Protein 2DVL (pdb70)

Radius of gyration: 29.55 Å; Cα contacts (8 Å, |Δi|>4): 1591; chains: 2; bounding box: 58×106×49 Å

Organism: Thermus thermophilus (strain ATCC 27634 / DSM 579 / HB8) (NCBI:txid300852)

Foldseek 3Di:
DDPVLVVLLVVLLCLLVVPLQVCQLVCFVVLAAPPVSLVVCLQSLLLQCCDDVVLQHPPHFLLSNLLSLLSNLLRHVLVSVQSLFQNFLVLLQCRVFNDPVSSNVPVNCSSSSVFGEKEFQAAPVDDLNSQPDAWAWEDDVQWIWIFGKTFFIWCPPNGQWYFHFHAYPLATFTFIDGPPFPQWDWDFFDDALASSNGGTTMIGHGRTTGGPNGTTHDHRCHVVSRVVSLLVSLLSLLSSLLSLLVSLLVLLVVQLVPDDDPHGRNCVPVVSVVLSVVLVVLSVVLSVLSVVLSVCVSVVHDSLLSSLVSLLSSLVSQLSSLVVSLVSNPPCSCPSVSPSVNSNSSSNCSCPPSAHSVRSVVSNVVVVVD/DDPVLVVLLVVLLCLLVPPQQVCQLVCWVVLAAPPVSLVSCLQVLLLQCCDDVVLQHPPDFLLSNLLSLLSNLLRHVLSSVQSLFLNFLQLQLCVPFNDPVCSNPPNNCSSSSVFREKEFQAAPVDDLPSQDDAWAWEDDVFATWTFGKTWFIWCVVNTQWYFHWHAYPLAIFTFIDGPPFPQWDWDAFDDALASSNGTITMTGGDRTGGGNNRTTHDHRCHVVSVVVRLLVSLLSLLSSLLSLLVSLLVLLVVQQQPDDDPHGRNCPPVVSVVLSVVLVVLSVVLSVLSSVLSVCVSVVHDRLQSSLVSLLSSLVSQLSRLVVSLVSNPPCSCPSVSPSVNSNSVSNCSCPPSAHSVRSVVSNVVVVVD

InterPro domains:
  IPR006089 Acyl-CoA dehydrogenase, conserved site [PS00072] (122-134)
  IPR006089 Acyl-CoA dehydrogenase, conserved site [PS00073] (329-348)
  IPR006091 Acyl-CoA dehydrogenase/oxidase, middle domain [PF02770] (120-210)
  IPR009075 Acyl-CoA dehydrogenase/oxidase, C-terminal [PF00441] (222-370)
  IPR009100 Acyl-CoA dehydrogenase/oxidase, N-terminal and middle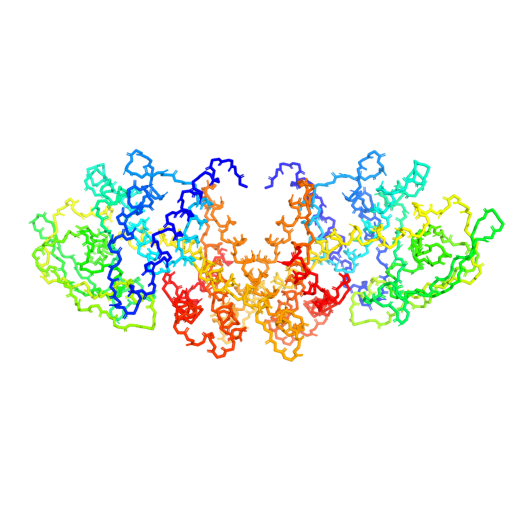 domain superfamily [SSF56645] (2-235)
  IPR013786 Acyl-CoA dehydrogenase/oxidase, N-terminal [PF02771] (4-116)
  IPR036250 Acyl-CoA dehydrogenase-like, C-terminal [SSF47203] (220-371)
  IPR037069 Acyl-CoA dehydrogenase/oxidase, N-terminal domain superfamily [G3DSA:1.10.540.10] (1-117)
  IPR046373 Acyl-CoA oxidase/dehydrogenase, middle domain superfamily [G3DSA:2.40.110.10] (119-226)

Structure (mmCIF, N/CA/C/O backbone):
data_2DVL
#
_entry.id   2DVL
#
_cell.length_a   116.479
_cell.length_b   116.479
_cell.length_c   149.394
_cell.angle_alpha   90.00
_cell.angle_beta   90.00
_cell.angle_gamma   90.00
#
_symmetry.space_group_name_H-M   'P 41 21 2'
#
loop_
_entity.id
_entity.type
_entity.pdbx_description
1 polymer 'Acyl-CoA dehydrogenase'
2 non-polymer 'FLAVIN-ADENINE DINUCLEOTIDE'
3 water water
#
loop_
_atom_site.group_PDB
_atom_site.id
_atom_site.type_symbol
_atom_site.label_atom_id
_atom_site.label_alt_id
_atom_site.label_comp_id
_atom_site.label_asym_id
_atom_site.label_entity_id
_atom_site.label_seq_id
_atom_site.pdbx_PDB_ins_code
_atom_site.Cartn_x
_atom_site.Cartn_y
_atom_site.Cartn_z
_atom_site.occupancy
_atom_site.B_iso_or_equiv
_atom_site.auth_seq_id
_atom_site.auth_comp_id
_atom_site.auth_asym_id
_atom_site.auth_atom_id
_atom_site.pdbx_PDB_model_num
ATOM 1 N N . LEU A 1 3 ? -23.337 -25.485 -33.085 1.00 56.41 3 LEU A N 1
ATOM 2 C CA . LEU A 1 3 ? -22.993 -24.084 -33.472 1.00 56.96 3 LEU A CA 1
ATOM 3 C C . LEU A 1 3 ? -22.716 -23.955 -34.968 1.00 58.04 3 LEU A C 1
ATOM 4 O O . LEU A 1 3 ? -22.060 -24.812 -35.565 1.00 58.14 3 LEU A O 1
ATOM 9 N N . THR A 1 4 ? -23.215 -22.879 -35.571 1.00 58.58 4 THR A N 1
ATOM 10 C CA . THR A 1 4 ? -23.003 -22.642 -36.996 1.00 59.19 4 THR A CA 1
ATOM 11 C C . THR A 1 4 ? -21.590 -22.097 -37.209 1.00 60.37 4 THR A C 1
ATOM 12 O O . THR A 1 4 ? -20.923 -21.690 -36.256 1.00 60.48 4 THR A O 1
ATOM 16 N N . GLN A 1 5 ? -21.137 -22.087 -38.457 1.00 60.90 5 GLN A N 1
ATOM 17 C CA . GLN A 1 5 ? -19.799 -21.606 -38.772 1.00 62.02 5 GLN A CA 1
ATOM 18 C C . GLN A 1 5 ? -19.560 -20.176 -38.276 1.00 61.27 5 GLN A C 1
ATOM 19 O O . GLN A 1 5 ? -18.508 -19.879 -37.706 1.00 60.49 5 GLN A O 1
ATOM 25 N N . GLU A 1 6 ? -20.536 -19.295 -38.487 1.00 59.74 6 GLU A N 1
ATOM 26 C CA . GLU A 1 6 ? -20.402 -17.903 -38.068 1.00 59.19 6 GLU A CA 1
ATOM 27 C C . GLU A 1 6 ? -20.297 -17.778 -36.551 1.00 57.53 6 GLU A C 1
ATOM 28 O O . GLU A 1 6 ? -19.488 -17.005 -36.039 1.00 57.68 6 GLU A O 1
ATOM 34 N N . GLN A 1 7 ? -21.118 -18.537 -35.833 1.00 56.15 7 GLN A N 1
ATOM 35 C CA . GLN A 1 7 ? -21.106 -18.503 -34.375 1.00 53.99 7 GLN A CA 1
ATOM 36 C C . GLN A 1 7 ? -19.762 -18.947 -33.812 1.00 53.42 7 GLN A C 1
ATOM 37 O O . GLN A 1 7 ? -19.255 -18.332 -32.880 1.00 54.78 7 GLN A O 1
ATOM 43 N N . ARG A 1 8 ? -19.174 -19.998 -34.381 1.00 53.00 8 ARG A N 1
ATOM 44 C CA . ARG A 1 8 ? -17.872 -20.482 -33.914 1.00 52.38 8 ARG A CA 1
ATOM 45 C C . ARG A 1 8 ? -16.782 -19.438 -34.123 1.00 50.12 8 ARG A C 1
ATOM 46 O O . ARG A 1 8 ? -15.859 -19.326 -33.321 1.00 49.36 8 ARG A O 1
ATOM 54 N N . LEU A 1 9 ? -16.886 -18.689 -35.216 1.00 48.05 9 LEU A N 1
ATOM 55 C CA . LEU A 1 9 ? -15.915 -17.649 -35.523 1.00 46.56 9 LEU A CA 1
ATOM 56 C C . LEU A 1 9 ? -15.932 -16.569 -34.447 1.00 44.61 9 LEU A C 1
ATOM 57 O O . LEU A 1 9 ? -14.885 -16.153 -33.954 1.00 43.72 9 LEU A O 1
ATOM 62 N N . VAL A 1 10 ? -17.125 -16.105 -34.094 1.00 42.08 10 VAL A N 1
ATOM 63 C CA . VAL A 1 10 ? -17.251 -15.084 -33.064 1.00 41.93 10 VAL A CA 1
ATOM 64 C C . VAL A 1 10 ? -16.711 -15.624 -31.739 1.00 41.87 10 VAL A C 1
ATOM 65 O O . VAL A 1 10 ? -15.886 -14.985 -31.095 1.00 42.37 10 VAL A O 1
ATOM 69 N N . LEU A 1 11 ? -17.165 -16.809 -31.346 1.00 40.93 11 LEU A N 1
ATOM 70 C CA . LEU A 1 11 ? -16.719 -17.415 -30.098 1.00 41.78 11 LEU A CA 1
ATOM 71 C C . LEU A 1 11 ? -15.220 -17.716 -30.087 1.00 42.86 11 LEU A C 1
ATOM 72 O O . LEU A 1 11 ? -14.563 -17.568 -29.053 1.00 44.12 11 LEU A O 1
ATOM 77 N N . ASP A 1 12 ? -14.675 -18.133 -31.226 1.00 42.24 12 ASP A N 1
ATOM 78 C CA . ASP A 1 12 ? -13.247 -18.407 -31.302 1.00 41.59 12 ASP A CA 1
ATOM 79 C C . ASP A 1 12 ? -12.519 -17.115 -30.948 1.00 39.74 12 ASP A C 1
ATOM 80 O O . ASP A 1 12 ? -11.495 -17.125 -30.261 1.00 38.76 12 ASP A O 1
ATOM 85 N N . ALA A 1 13 ? -13.068 -15.998 -31.412 1.00 38.02 13 ALA A N 1
ATOM 86 C CA . ALA A 1 13 ? -12.480 -14.694 -31.139 1.00 38.30 13 ALA A CA 1
ATOM 87 C C . ALA A 1 13 ? -12.631 -14.337 -29.654 1.00 38.50 13 ALA A C 1
ATOM 88 O O . ALA A 1 13 ? -11.748 -13.704 -29.068 1.00 39.70 13 ALA A O 1
ATOM 90 N N . VAL A 1 14 ? -13.739 -14.740 -29.042 1.00 37.11 14 VAL A N 1
ATOM 91 C CA . VAL A 1 14 ? -13.936 -14.443 -27.630 1.00 38.52 14 VAL A CA 1
ATOM 92 C C . VAL A 1 14 ? -12.924 -15.213 -26.785 1.00 37.82 14 VAL A C 1
ATOM 93 O O . VAL A 1 14 ? -12.326 -14.645 -25.871 1.00 36.69 14 VAL A O 1
ATOM 97 N N . ARG A 1 15 ? -12.719 -16.492 -27.101 1.00 38.83 15 ARG A N 1
ATOM 98 C CA . ARG A 1 15 ? -11.764 -17.316 -26.357 1.00 40.28 15 ARG A CA 1
ATOM 99 C C . ARG A 1 15 ? -10.371 -16.729 -26.376 1.00 39.99 15 ARG A C 1
ATOM 100 O O . ARG A 1 15 ? -9.703 -16.671 -25.342 1.00 39.99 15 ARG A O 1
ATOM 108 N N . ARG A 1 16 ? -9.929 -16.309 -27.559 1.00 40.16 16 ARG A N 1
ATOM 109 C CA . ARG A 1 16 ? -8.592 -15.745 -27.712 1.00 39.08 16 ARG A CA 1
ATOM 110 C C . ARG A 1 16 ? -8.336 -14.592 -26.756 1.00 37.33 16 ARG A C 1
ATOM 111 O O . ARG A 1 16 ? -7.398 -14.637 -25.964 1.00 36.02 16 ARG A O 1
ATOM 119 N N . VAL A 1 17 ? -9.177 -13.565 -26.828 1.00 34.81 17 VAL A N 1
ATOM 120 C CA . VAL A 1 17 ? -9.017 -12.404 -25.973 1.00 33.34 17 VAL A CA 1
ATOM 121 C C . VAL A 1 17 ? -9.184 -12.777 -24.488 1.00 33.83 17 VAL A C 1
ATOM 122 O O . VAL A 1 17 ? -8.436 -12.304 -23.632 1.00 32.72 17 VAL A O 1
ATOM 126 N N . ALA A 1 18 ? -10.147 -13.632 -24.176 1.00 33.44 18 ALA A N 1
ATOM 127 C CA . ALA A 1 18 ? -10.335 -14.039 -22.784 1.00 36.01 18 ALA A CA 1
ATOM 128 C C . ALA A 1 18 ? -9.107 -14.821 -22.281 1.00 36.87 18 ALA A C 1
ATOM 129 O O . ALA A 1 18 ? -8.635 -14.621 -21.154 1.00 36.32 18 ALA A O 1
ATOM 131 N N . ARG A 1 19 ? -8.581 -15.697 -23.130 1.00 37.92 19 ARG A N 1
ATOM 132 C CA . ARG A 1 19 ? -7.432 -16.513 -22.764 1.00 39.58 19 ARG A CA 1
ATOM 133 C C . ARG A 1 19 ? -6.068 -15.826 -22.863 1.00 39.00 19 ARG A C 1
ATOM 134 O O . ARG A 1 19 ? -5.145 -16.184 -22.135 1.00 40.58 19 ARG A O 1
ATOM 142 N N . GLU A 1 20 ? -5.935 -14.836 -23.739 1.00 39.10 20 GLU A N 1
ATOM 143 C CA . GLU A 1 20 ? -4.649 -14.163 -23.923 1.00 38.81 20 GLU A CA 1
ATOM 144 C C . GLU A 1 20 ? -4.532 -12.806 -23.254 1.00 37.32 20 GLU A C 1
ATOM 145 O O . GLU A 1 20 ? -3.427 -12.298 -23.065 1.00 37.74 20 GLU A O 1
ATOM 151 N N . VAL A 1 21 ? -5.671 -12.217 -22.909 1.00 35.66 21 VAL A N 1
ATOM 152 C CA . VAL A 1 21 ? -5.689 -10.906 -22.266 1.00 32.87 21 VAL A CA 1
ATOM 153 C C . VAL A 1 21 ? -6.329 -10.952 -20.883 1.00 34.53 21 VAL A C 1
ATOM 154 O O . VAL A 1 21 ? -5.690 -10.606 -19.885 1.00 34.98 21 VAL A O 1
ATOM 158 N N . LEU A 1 22 ? -7.587 -11.383 -20.822 1.00 33.82 22 LEU A N 1
ATOM 159 C CA . LEU A 1 22 ? -8.293 -11.443 -19.552 1.00 33.59 22 LEU A CA 1
ATOM 160 C C . LEU A 1 22 ? -7.665 -12.371 -18.522 1.00 34.79 22 LEU A C 1
ATOM 161 O O . LEU A 1 22 ? -7.310 -11.931 -17.426 1.00 34.04 22 LEU A O 1
ATOM 166 N N . TYR A 1 23 ? -7.510 -13.645 -18.866 1.00 34.56 23 TYR A N 1
ATOM 167 C CA . TYR A 1 23 ? -6.940 -14.601 -17.918 1.00 36.29 23 TYR A CA 1
ATOM 168 C C . TYR A 1 23 ? -5.593 -14.173 -17.324 1.00 36.29 23 TYR A C 1
ATOM 169 O O . TYR A 1 23 ? -5.414 -14.169 -16.108 1.00 36.48 23 TYR A O 1
ATOM 178 N N . PRO A 1 24 ? -4.626 -13.813 -18.179 1.00 36.99 24 PRO A N 1
ATOM 179 C CA . PRO A 1 24 ? -3.300 -13.396 -17.712 1.00 36.33 24 PRO A CA 1
ATOM 180 C C . PRO A 1 24 ? -3.289 -12.213 -16.746 1.00 35.44 24 PRO A C 1
ATOM 181 O O . PRO A 1 24 ? -2.530 -12.203 -15.772 1.00 33.33 24 PRO A O 1
ATOM 185 N N . LEU A 1 25 ? -4.129 -11.221 -17.017 1.00 33.53 25 LEU A N 1
ATOM 186 C CA . LEU A 1 25 ? -4.167 -10.028 -16.184 1.00 33.99 25 LEU A CA 1
ATOM 187 C C . LEU A 1 25 ? -5.096 -10.095 -14.974 1.00 35.30 25 LEU A C 1
ATOM 188 O O . LEU A 1 25 ? -4.909 -9.354 -14.009 1.00 37.03 25 LEU A O 1
ATOM 193 N N . ALA A 1 26 ? -6.084 -10.981 -15.008 1.00 33.91 26 ALA A N 1
ATOM 194 C CA . ALA A 1 26 ? -7.044 -11.053 -13.913 1.00 33.52 26 ALA A CA 1
ATOM 195 C C . ALA A 1 26 ? -6.460 -11.029 -12.504 1.00 33.48 26 ALA A C 1
ATOM 196 O O . ALA A 1 26 ? -6.893 -10.245 -11.664 1.00 34.23 26 ALA A O 1
ATOM 198 N N . PRO A 1 27 ? -5.453 -11.865 -12.228 1.00 35.18 27 PRO A N 1
ATOM 199 C CA . PRO A 1 27 ? -4.878 -11.877 -10.876 1.00 35.10 27 PRO A CA 1
ATOM 200 C C . PRO A 1 27 ? -4.372 -10.551 -10.312 1.00 36.01 27 PRO A C 1
ATOM 201 O O . PRO A 1 27 ? -4.727 -10.191 -9.186 1.00 36.72 27 PRO A O 1
ATOM 205 N N . GLU A 1 28 ? -3.563 -9.813 -11.070 1.00 35.35 28 GLU A N 1
ATOM 206 C CA . GLU A 1 28 ? -3.043 -8.562 -10.536 1.00 37.10 28 GLU A CA 1
ATOM 207 C C . GLU A 1 28 ? -4.100 -7.472 -10.450 1.00 36.43 28 GLU A C 1
ATOM 208 O O . GLU A 1 28 ? -4.054 -6.629 -9.548 1.00 36.45 28 GLU A O 1
ATOM 214 N N . TYR A 1 29 ? -5.066 -7.487 -11.362 1.00 33.91 29 TYR A N 1
ATOM 215 C CA . TYR A 1 29 ? -6.115 -6.477 -11.312 1.00 33.97 29 TYR A CA 1
ATOM 216 C C . TYR A 1 29 ? -7.069 -6.746 -10.154 1.00 33.78 29 TYR A C 1
ATOM 217 O O . TYR A 1 29 ? -7.650 -5.820 -9.601 1.00 35.52 29 TYR A O 1
ATOM 226 N N . ASP A 1 30 ? -7.217 -8.011 -9.778 1.00 32.97 30 ASP A N 1
ATOM 227 C CA . ASP A 1 30 ? -8.083 -8.364 -8.657 1.00 34.14 30 ASP A CA 1
ATOM 228 C C . ASP A 1 30 ? -7.404 -7.954 -7.352 1.00 34.97 30 ASP A C 1
ATOM 229 O O . ASP A 1 30 ? -8.036 -7.411 -6.447 1.00 33.59 30 ASP A O 1
ATOM 234 N N . ARG A 1 31 ? -6.106 -8.229 -7.281 1.00 36.48 31 ARG A N 1
ATOM 235 C CA . ARG A 1 31 ? -5.275 -7.923 -6.123 1.00 37.34 31 ARG A CA 1
ATOM 236 C C . ARG A 1 31 ? -5.222 -6.418 -5.879 1.00 36.43 31 ARG A C 1
ATOM 237 O O . ARG A 1 31 ? -5.392 -5.954 -4.754 1.00 35.32 31 ARG A O 1
ATOM 245 N N . LYS A 1 32 ? -4.998 -5.658 -6.945 1.00 36.32 32 LYS A N 1
ATOM 246 C CA . LYS A 1 32 ? -4.898 -4.208 -6.829 1.00 37.89 32 LYS A CA 1
ATOM 247 C C . LYS A 1 32 ? -6.236 -3.486 -6.926 1.00 37.63 32 LYS A C 1
ATOM 248 O O . LYS A 1 32 ? -6.285 -2.262 -6.821 1.00 37.53 32 LYS A O 1
ATOM 254 N N . ALA A 1 33 ? -7.315 -4.242 -7.106 1.00 36.48 33 ALA A N 1
ATOM 255 C CA . ALA A 1 33 ? -8.642 -3.648 -7.245 1.00 37.07 33 ALA A CA 1
ATOM 256 C C . ALA A 1 33 ? -8.542 -2.537 -8.294 1.00 36.33 33 ALA A C 1
ATOM 257 O O . ALA A 1 33 ? -9.050 -1.432 -8.113 1.00 35.17 33 ALA A O 1
ATOM 259 N N . GLU A 1 34 ? -7.874 -2.851 -9.397 1.00 36.38 34 GLU A N 1
ATOM 260 C CA . GLU A 1 34 ? -7.664 -1.889 -10.474 1.00 36.78 34 GLU A CA 1
ATOM 261 C C . GLU A 1 34 ? -8.688 -1.989 -11.606 1.00 35.00 34 GLU A C 1
ATOM 262 O O . GLU A 1 34 ? -9.031 -3.084 -12.038 1.00 34.59 34 GLU A O 1
ATOM 268 N N . TYR A 1 35 ? -9.183 -0.842 -12.072 1.00 33.73 35 TYR A N 1
ATOM 269 C CA . TYR A 1 35 ? -10.150 -0.831 -13.165 1.00 33.10 35 TYR A CA 1
ATOM 270 C C . TYR A 1 35 ? -9.450 -1.439 -14.390 1.00 33.20 35 TYR A C 1
ATOM 271 O O . TYR A 1 35 ? -8.337 -1.043 -14.738 1.00 33.88 35 TYR A O 1
ATOM 280 N N . PRO A 1 36 ? -10.103 -2.403 -15.065 1.00 32.86 36 PRO A N 1
ATOM 281 C CA . PRO A 1 36 ? -9.570 -3.106 -16.243 1.00 31.89 36 PRO A CA 1
ATOM 282 C C . PRO A 1 36 ? -9.587 -2.427 -17.619 1.00 32.06 36 PRO A C 1
ATOM 283 O O . PRO A 1 36 ? -10.101 -3.006 -18.587 1.00 31.63 36 PRO A O 1
ATOM 287 N N . TRP A 1 37 ? -9.005 -1.235 -17.728 1.00 31.63 37 TRP A N 1
ATOM 288 C CA . TRP A 1 37 ? -8.986 -0.528 -19.014 1.00 31.94 37 TRP A CA 1
ATOM 289 C C . TRP A 1 37 ? -8.346 -1.317 -20.161 1.00 32.53 37 TRP A C 1
ATOM 290 O O . TRP A 1 37 ? -8.928 -1.436 -21.237 1.00 32.31 37 TRP A O 1
ATOM 301 N N . PRO A 1 38 ? -7.142 -1.869 -19.951 1.00 33.44 38 PRO A N 1
ATOM 302 C CA . PRO A 1 38 ? -6.534 -2.621 -21.056 1.00 33.39 38 PRO A CA 1
ATOM 303 C C . PRO A 1 38 ? -7.451 -3.717 -21.604 1.00 33.96 38 PRO A C 1
ATOM 304 O O . PRO A 1 38 ? -7.635 -3.846 -22.819 1.00 34.51 38 PRO A O 1
ATOM 308 N N . GLN A 1 39 ? -8.036 -4.500 -20.705 1.00 34.02 39 GLN A N 1
ATOM 309 C CA . GLN A 1 39 ? -8.924 -5.574 -21.119 1.00 32.30 39 GLN A CA 1
ATOM 310 C C . GLN A 1 39 ? -10.114 -4.985 -21.865 1.00 32.65 39 GLN A C 1
ATOM 311 O O . GLN A 1 39 ? -10.524 -5.508 -22.910 1.00 32.64 39 GLN A O 1
ATOM 317 N N . LEU A 1 40 ? -10.664 -3.897 -21.326 1.00 32.31 40 LEU A N 1
ATOM 318 C CA . LEU A 1 40 ? -11.813 -3.233 -21.939 1.00 33.72 40 LEU A CA 1
ATOM 319 C C . LEU A 1 40 ? -11.492 -2.713 -23.335 1.00 35.47 40 LEU A C 1
ATOM 320 O O . LEU A 1 40 ? -12.320 -2.789 -24.246 1.00 35.11 40 LEU A O 1
ATOM 325 N N . LYS A 1 41 ? -10.282 -2.192 -23.499 1.00 38.08 41 LYS A N 1
ATOM 326 C CA . LYS A 1 41 ? -9.833 -1.682 -24.784 1.00 39.63 41 LYS A CA 1
ATOM 327 C C . LYS A 1 41 ? -9.651 -2.847 -25.754 1.00 39.83 41 LYS A C 1
ATOM 328 O O . LYS A 1 41 ? -10.049 -2.758 -26.914 1.00 40.97 41 LYS A O 1
ATOM 334 N N . ALA A 1 42 ? -9.052 -3.938 -25.285 1.00 37.35 42 ALA A N 1
ATOM 335 C CA . ALA A 1 42 ? -8.858 -5.094 -26.150 1.00 37.30 42 ALA A CA 1
ATOM 336 C C . ALA A 1 42 ? -10.221 -5.627 -26.599 1.00 38.79 42 ALA A C 1
ATOM 337 O O . ALA A 1 42 ? -10.381 -6.057 -27.740 1.00 40.48 42 ALA A O 1
ATOM 339 N N . LEU A 1 43 ? -11.207 -5.595 -25.706 1.00 38.79 43 LEU A N 1
ATOM 340 C CA . LEU A 1 43 ? -12.540 -6.076 -26.057 1.00 40.00 43 LEU A CA 1
ATOM 341 C C . LEU A 1 43 ? -13.241 -5.097 -27.001 1.00 41.66 43 LEU A C 1
ATOM 342 O O . LEU A 1 43 ? -13.952 -5.509 -27.925 1.00 41.81 43 LEU A O 1
ATOM 347 N N . ALA A 1 44 ? -13.035 -3.803 -26.773 1.00 41.52 44 ALA A N 1
ATOM 348 C CA . ALA A 1 44 ? -13.649 -2.785 -27.611 1.00 41.08 44 ALA A CA 1
ATOM 349 C C . ALA A 1 44 ? -13.207 -2.931 -29.069 1.00 42.01 44 ALA A C 1
ATOM 350 O O . ALA A 1 44 ? -14.028 -2.853 -29.984 1.00 41.79 44 ALA A O 1
ATOM 352 N N . GLU A 1 45 ? -11.913 -3.155 -29.279 1.00 43.05 45 GLU A N 1
ATOM 353 C CA . GLU A 1 45 ? -11.367 -3.300 -30.627 1.00 43.83 45 GLU A CA 1
ATOM 354 C C . GLU A 1 45 ? -12.046 -4.424 -31.403 1.00 41.75 45 GLU A C 1
ATOM 355 O O . GLU A 1 45 ? -12.100 -4.390 -32.632 1.00 41.01 45 GLU A O 1
ATOM 361 N N . LEU A 1 46 ? -12.560 -5.413 -30.677 1.00 39.62 46 LEU A N 1
ATOM 362 C CA . LEU A 1 46 ? -13.236 -6.559 -31.280 1.00 38.11 46 LEU A CA 1
ATOM 363 C C . LEU A 1 46 ? -14.740 -6.344 -31.333 1.00 38.82 46 LEU A C 1
ATOM 364 O O . LEU A 1 46 ? -15.491 -7.251 -31.688 1.00 39.91 46 LEU A O 1
ATOM 369 N N . GLY A 1 47 ? -15.176 -5.143 -30.966 1.00 38.27 47 GLY A N 1
ATOM 370 C CA . GLY A 1 47 ? -16.592 -4.829 -30.971 1.00 37.36 47 GLY A CA 1
ATOM 371 C C . GLY A 1 47 ? -17.368 -5.551 -29.887 1.00 37.04 47 GLY A C 1
ATOM 372 O O . GLY A 1 47 ? -18.602 -5.483 -29.842 1.00 37.57 47 GLY A O 1
ATOM 373 N N . LEU A 1 48 ? -16.651 -6.227 -28.997 1.00 36.09 48 LEU A N 1
ATOM 374 C CA . LEU A 1 48 ? -17.290 -6.992 -27.930 1.00 35.81 48 LEU A CA 1
ATOM 375 C C . LEU A 1 48 ? -17.993 -6.182 -26.840 1.00 34.95 48 LEU A C 1
ATOM 376 O O . LEU A 1 48 ? -18.639 -6.752 -25.965 1.00 34.24 48 LEU A O 1
ATOM 381 N N . LEU A 1 49 ? -17.872 -4.857 -26.890 1.00 35.21 49 LEU A N 1
ATOM 382 C CA . LEU A 1 49 ? -18.559 -4.013 -25.923 1.00 34.84 49 LEU A CA 1
ATOM 383 C C . LEU A 1 49 ? -19.897 -3.603 -26.523 1.00 35.62 49 LEU A C 1
ATOM 384 O O . LEU A 1 49 ? -20.599 -2.749 -25.978 1.00 37.16 49 LEU A O 1
ATOM 389 N N . GLY A 1 50 ? -20.240 -4.219 -27.655 1.00 36.89 50 GLY A N 1
ATOM 390 C CA . GLY A 1 50 ? -21.494 -3.927 -28.326 1.00 36.03 50 GLY A CA 1
ATOM 391 C C . GLY A 1 50 ? -22.123 -5.169 -28.939 1.00 37.92 50 GLY A C 1
ATOM 392 O O . GLY A 1 50 ? -22.738 -5.106 -30.006 1.00 37.92 50 GLY A O 1
ATOM 393 N N . MET A 1 51 ? -21.979 -6.304 -28.262 1.00 38.42 51 MET A N 1
ATOM 394 C CA . MET A 1 51 ? -22.535 -7.560 -28.756 1.00 38.67 51 MET A CA 1
ATOM 395 C C . MET A 1 51 ? -24.050 -7.500 -28.934 1.00 39.80 51 MET A C 1
ATOM 396 O O . MET A 1 51 ? -24.599 -8.096 -29.858 1.00 40.41 51 MET A O 1
ATOM 401 N N . THR A 1 52 ? -24.712 -6.763 -28.048 1.00 41.11 52 THR A N 1
ATOM 402 C CA . THR A 1 52 ? -26.170 -6.638 -28.047 1.00 42.38 52 THR A CA 1
ATOM 403 C C . THR A 1 52 ? -26.775 -5.545 -28.926 1.00 42.34 52 THR A C 1
ATOM 404 O O . THR A 1 52 ? -27.982 -5.323 -28.892 1.00 43.68 52 THR A O 1
ATOM 408 N N . THR A 1 53 ? -25.954 -4.859 -29.704 1.00 42.27 53 THR A N 1
ATOM 409 C CA . THR A 1 53 ? -26.455 -3.793 -30.563 1.00 42.51 53 THR A CA 1
ATOM 410 C C . THR A 1 53 ? -26.235 -4.114 -32.049 1.00 43.25 53 THR A C 1
ATOM 411 O O . THR A 1 53 ? -25.233 -4.741 -32.414 1.00 42.52 53 THR A O 1
ATOM 415 N N . PRO A 1 54 ? -27.183 -3.706 -32.922 1.00 43.50 54 PRO A N 1
ATOM 416 C CA . PRO A 1 54 ? -27.098 -3.942 -34.371 1.00 43.43 54 PRO A CA 1
ATOM 417 C C . PRO A 1 54 ? -25.899 -3.215 -34.978 1.00 45.43 54 PRO A C 1
ATOM 418 O O . PRO A 1 54 ? -25.410 -2.233 -34.411 1.00 44.56 54 PRO A O 1
ATOM 422 N N . GLU A 1 55 ? -25.434 -3.690 -36.131 1.00 47.55 55 GLU A N 1
ATOM 423 C CA . GLU A 1 55 ? -24.287 -3.074 -36.798 1.00 49.46 55 GLU A CA 1
ATOM 424 C C . GLU A 1 55 ? -24.569 -1.642 -37.251 1.00 48.57 55 GLU A C 1
ATOM 425 O O . GLU A 1 55 ? -23.674 -0.798 -37.231 1.00 47.41 55 GLU A O 1
ATOM 431 N N . GLU A 1 56 ? -25.808 -1.362 -37.647 1.00 48.91 56 GLU A N 1
ATOM 432 C CA . GLU A 1 56 ? -26.163 -0.017 -38.096 1.00 50.00 56 GLU A CA 1
ATOM 433 C C . GLU A 1 56 ? -26.019 0.999 -36.969 1.00 49.50 56 GLU A C 1
ATOM 434 O O . GLU A 1 56 ? -26.113 2.205 -37.195 1.00 49.47 56 GLU A O 1
ATOM 440 N N . TRP A 1 57 ? -25.792 0.517 -35.754 1.00 48.46 57 TRP A N 1
ATOM 441 C CA . TRP A 1 57 ? -25.638 1.417 -34.624 1.00 47.92 57 TRP A CA 1
ATOM 442 C C . TRP A 1 57 ? -24.283 1.299 -33.935 1.00 47.38 57 TRP A C 1
ATOM 443 O O . TRP A 1 57 ? -24.073 1.862 -32.858 1.00 48.48 57 TRP A O 1
ATOM 454 N N . GLY A 1 58 ? -23.365 0.570 -34.561 1.00 45.70 58 GLY A N 1
ATOM 455 C CA . GLY A 1 58 ? -22.035 0.421 -34.000 1.00 45.16 58 GLY A CA 1
ATOM 456 C C . GLY A 1 58 ? -21.759 -0.895 -33.307 1.00 45.03 58 GLY A C 1
ATOM 457 O O . GLY A 1 58 ? -20.661 -1.108 -32.800 1.00 44.83 58 GLY A O 1
ATOM 458 N N . GLY A 1 59 ? -22.750 -1.779 -33.275 1.00 45.46 59 GLY A N 1
ATOM 459 C CA . GLY A 1 59 ? -22.562 -3.061 -32.623 1.00 45.67 59 GLY A CA 1
ATOM 460 C C . GLY A 1 59 ? -22.204 -4.172 -33.592 1.00 45.55 59 GLY A C 1
ATOM 461 O O . GLY A 1 59 ? -21.940 -3.921 -34.769 1.00 46.72 59 GLY A O 1
ATOM 462 N N . VAL A 1 60 ? -22.189 -5.405 -33.095 1.00 43.71 60 VAL A N 1
ATOM 463 C CA . VAL A 1 60 ? -21.873 -6.561 -33.921 1.00 40.42 60 VAL A CA 1
ATOM 464 C C . VAL A 1 60 ? -23.106 -7.465 -34.018 1.00 40.06 60 VAL A C 1
ATOM 465 O O . VAL A 1 60 ? -23.052 -8.566 -34.571 1.00 41.51 60 VAL A O 1
ATOM 469 N N . GLY A 1 61 ? -24.217 -6.965 -33.484 1.00 38.64 61 GLY A N 1
ATOM 470 C CA . GLY A 1 61 ? -25.488 -7.670 -33.511 1.00 38.13 61 GLY A CA 1
ATOM 471 C C . GLY A 1 61 ? -25.495 -9.187 -33.476 1.00 37.90 61 GLY A C 1
ATOM 472 O O . GLY A 1 61 ? -26.051 -9.831 -34.364 1.00 35.89 61 GLY A O 1
ATOM 473 N N . LEU A 1 62 ? -24.899 -9.761 -32.438 1.00 38.84 62 LEU A N 1
ATOM 474 C CA . LEU A 1 62 ? -24.843 -11.210 -32.285 1.00 39.02 62 LEU A CA 1
ATOM 475 C C . LEU A 1 62 ? -26.206 -11.742 -31.828 1.00 40.06 62 LEU A C 1
ATOM 476 O O . LEU A 1 62 ? -27.031 -10.986 -31.298 1.00 38.88 62 LEU A O 1
ATOM 481 N N . ASP A 1 63 ? -26.450 -13.035 -32.040 1.00 39.52 63 ASP A N 1
ATOM 482 C CA . ASP A 1 63 ? -27.699 -13.630 -31.579 1.00 40.05 63 ASP A CA 1
ATOM 483 C C . ASP A 1 63 ? -27.523 -13.943 -30.084 1.00 38.43 63 ASP A C 1
ATOM 484 O O . ASP A 1 63 ? -26.397 -14.112 -29.601 1.00 35.16 63 ASP A O 1
ATOM 489 N N . SER A 1 64 ? -28.633 -14.013 -29.356 1.00 38.03 64 SER A N 1
ATOM 490 C CA . SER A 1 64 ? -28.588 -14.264 -27.916 1.00 37.77 64 SER A CA 1
ATOM 491 C C . SER A 1 64 ? -27.746 -15.450 -27.450 1.00 37.06 64 SER A C 1
ATOM 492 O O . SER A 1 64 ? -27.119 -15.387 -26.388 1.00 37.09 64 SER A O 1
ATOM 495 N N . VAL A 1 65 ? -27.723 -16.524 -28.233 1.00 35.12 65 VAL A N 1
ATOM 496 C CA . VAL A 1 65 ? -26.933 -17.694 -27.864 1.00 33.97 65 VAL A CA 1
ATOM 497 C C . VAL A 1 65 ? -25.432 -17.389 -27.901 1.00 34.89 65 VAL A C 1
ATOM 498 O O . VAL A 1 65 ? -24.710 -17.680 -26.948 1.00 35.44 65 VAL A O 1
ATOM 502 N N . THR A 1 66 ? -24.963 -16.797 -28.996 1.00 34.26 66 THR A N 1
ATOM 503 C CA . THR A 1 66 ? -23.549 -16.470 -29.112 1.00 33.35 66 THR A CA 1
ATOM 504 C C . THR A 1 66 ? -23.203 -15.448 -28.043 1.00 32.35 66 THR A C 1
ATOM 505 O O . THR A 1 66 ? -22.107 -15.455 -27.493 1.00 32.34 66 THR A O 1
ATOM 509 N N . TRP A 1 67 ? -24.159 -14.572 -27.758 1.00 31.81 67 TRP A N 1
ATOM 510 C CA . TRP A 1 67 ? -24.000 -13.540 -26.745 1.00 31.33 67 TRP A CA 1
ATOM 511 C C . TRP A 1 67 ? -23.794 -14.211 -25.386 1.00 32.20 67 TRP A C 1
ATOM 512 O O . TRP A 1 67 ? -22.803 -13.971 -24.704 1.00 32.23 67 TRP A O 1
ATOM 523 N N . ALA A 1 68 ? -24.746 -15.060 -25.015 1.00 32.62 68 ALA A N 1
ATOM 524 C CA . ALA A 1 68 ? -24.707 -15.788 -23.752 1.00 31.55 68 ALA A CA 1
ATOM 525 C C . ALA A 1 68 ? -23.418 -16.577 -23.600 1.00 31.03 68 ALA A C 1
ATOM 526 O O . ALA A 1 68 ? -22.756 -16.504 -22.564 1.00 30.54 68 ALA A O 1
ATOM 528 N N . LEU A 1 69 ? -23.063 -17.334 -24.634 1.00 29.56 69 LEU A N 1
ATOM 529 C CA . LEU A 1 69 ? -21.844 -18.127 -24.587 1.00 30.30 69 LEU A CA 1
ATOM 530 C C . LEU A 1 69 ? -20.600 -17.254 -24.461 1.00 30.65 69 LEU A C 1
ATOM 531 O O . LEU A 1 69 ? -19.639 -17.625 -23.777 1.00 31.22 69 LEU A O 1
ATOM 536 N N . ALA A 1 70 ? -20.616 -16.095 -25.110 1.00 29.09 70 ALA A N 1
ATOM 537 C CA . ALA A 1 70 ? -19.475 -15.187 -25.033 1.00 30.31 70 ALA A CA 1
ATOM 538 C C . ALA A 1 70 ? -19.320 -14.651 -23.601 1.00 30.00 70 ALA A C 1
ATOM 539 O O . ALA A 1 70 ? -18.214 -14.636 -23.055 1.00 30.14 70 ALA A O 1
ATOM 541 N N . LEU A 1 71 ? -20.420 -14.212 -22.991 1.00 27.74 71 LEU A N 1
ATOM 542 C CA . LEU A 1 71 ? -20.339 -13.701 -21.631 1.00 27.36 71 LEU A CA 1
ATOM 543 C C . LEU A 1 71 ? -19.806 -14.802 -20.727 1.00 27.50 71 LEU A C 1
ATOM 544 O O . LEU A 1 71 ? -18.970 -14.549 -19.864 1.00 28.61 71 LEU A O 1
ATOM 549 N N . GLU A 1 72 ? -20.270 -16.028 -20.941 1.00 27.50 72 GLU A N 1
ATOM 550 C CA . GLU A 1 72 ? -19.802 -17.152 -20.140 1.00 29.21 72 GLU A CA 1
ATOM 551 C C . GLU A 1 72 ? -18.279 -17.232 -20.233 1.00 29.81 72 GLU A C 1
ATOM 552 O O . GLU A 1 72 ? -17.577 -17.348 -19.221 1.00 30.42 72 GLU A O 1
ATOM 558 N N . GLU A 1 73 ? -17.785 -17.157 -21.465 1.00 30.44 73 GLU A N 1
ATOM 559 C CA . GLU A 1 73 ? -16.360 -17.229 -21.754 1.00 30.02 73 GLU A CA 1
ATOM 560 C C . GLU A 1 73 ? -15.596 -16.076 -21.098 1.00 29.89 73 GLU A C 1
ATOM 561 O O . GLU A 1 73 ? -14.519 -16.284 -20.534 1.00 28.80 73 GLU A O 1
ATOM 567 N N . LEU A 1 74 ? -16.144 -14.866 -21.155 1.00 28.11 74 LEU A N 1
ATOM 568 C CA . LEU A 1 74 ? -15.457 -13.735 -20.535 1.00 29.07 74 LEU A CA 1
ATOM 569 C C . LEU A 1 74 ? -15.410 -13.852 -19.005 1.00 29.28 74 LEU A C 1
ATOM 570 O O . LEU A 1 74 ? -14.390 -13.536 -18.385 1.00 30.07 74 LEU A O 1
ATOM 575 N N . ALA A 1 75 ? -16.505 -14.314 -18.404 1.00 27.34 75 ALA A N 1
ATOM 576 C CA . ALA A 1 75 ? -16.576 -14.457 -16.947 1.00 27.59 75 ALA A CA 1
ATOM 577 C C . ALA A 1 75 ? -15.624 -15.545 -16.438 1.00 25.85 75 ALA A C 1
ATOM 578 O O . ALA A 1 75 ? -15.029 -15.414 -15.367 1.00 22.88 75 ALA A O 1
ATOM 580 N N . ALA A 1 76 ? -15.484 -16.615 -17.212 1.00 24.74 76 ALA A N 1
ATOM 581 C CA . ALA A 1 76 ? -14.596 -17.706 -16.838 1.00 23.24 76 ALA A CA 1
ATOM 582 C C . ALA A 1 76 ? -13.158 -17.204 -16.684 1.00 23.35 76 ALA A C 1
ATOM 583 O O . ALA A 1 76 ? -12.425 -17.677 -15.823 1.00 25.76 76 ALA A O 1
ATOM 585 N N . ALA A 1 77 ? -12.762 -16.228 -17.492 1.00 23.37 77 ALA A N 1
ATOM 586 C CA . ALA A 1 77 ? -11.407 -15.685 -17.413 1.00 24.93 77 ALA A CA 1
ATOM 587 C C . ALA A 1 77 ? -11.290 -14.507 -16.436 1.00 26.58 77 ALA A C 1
ATOM 588 O O . ALA A 1 77 ? -10.240 -14.295 -15.828 1.00 27.21 77 ALA A O 1
ATOM 590 N N . ASP A 1 78 ? -12.356 -13.725 -16.305 1.00 27.78 78 ASP A N 1
ATOM 591 C CA . ASP A 1 78 ? -12.351 -12.608 -15.364 1.00 29.18 78 ASP A CA 1
ATOM 592 C C . ASP A 1 78 ? -13.755 -12.075 -15.129 1.00 29.34 78 ASP A C 1
ATOM 593 O O . ASP A 1 78 ? -14.277 -11.286 -15.924 1.00 29.78 78 ASP A O 1
ATOM 598 N N . PRO A 1 79 ? -14.390 -12.511 -14.030 1.00 28.66 79 PRO A N 1
ATOM 599 C CA . PRO A 1 79 ? -15.744 -12.100 -13.652 1.00 27.95 79 PRO A CA 1
ATOM 600 C C . PRO A 1 79 ? -15.908 -10.585 -13.612 1.00 28.57 79 PRO A C 1
ATOM 601 O O . PRO A 1 79 ? -16.954 -10.055 -13.984 1.00 30.02 79 PRO A O 1
ATOM 605 N N . SER A 1 80 ? -14.869 -9.887 -13.169 1.00 28.79 80 SER A N 1
ATOM 606 C CA . SER A 1 80 ? -14.929 -8.433 -13.072 1.00 29.91 80 SER A CA 1
ATOM 607 C C . SER A 1 80 ? -15.102 -7.772 -14.433 1.00 30.46 80 SER A C 1
ATOM 608 O O . SER A 1 80 ? -15.938 -6.882 -14.599 1.00 30.74 80 SER A O 1
ATOM 611 N N . VAL A 1 81 ? -14.315 -8.203 -15.409 1.00 30.15 81 VAL A N 1
ATOM 612 C CA . VAL A 1 81 ? -14.429 -7.640 -16.746 1.00 29.68 81 VAL A CA 1
ATOM 613 C C . VAL A 1 81 ? -15.793 -7.989 -17.345 1.00 29.41 81 VAL A C 1
ATOM 614 O O . VAL A 1 81 ? -16.445 -7.142 -17.971 1.00 29.59 81 VAL A O 1
ATOM 618 N N . ALA A 1 82 ? -16.238 -9.226 -17.135 1.00 27.68 82 ALA A N 1
ATOM 619 C CA . ALA A 1 82 ? -17.530 -9.657 -17.664 1.00 29.03 82 ALA A CA 1
ATOM 620 C C . ALA A 1 82 ? -18.682 -8.797 -17.141 1.00 30.33 82 ALA A C 1
ATOM 621 O O . ALA A 1 82 ? -19.607 -8.472 -17.886 1.00 30.46 82 ALA A O 1
ATOM 623 N N . VAL A 1 83 ? -18.635 -8.433 -15.860 1.00 31.74 83 VAL A N 1
ATOM 624 C CA . VAL A 1 83 ? -19.691 -7.603 -15.289 1.00 32.73 83 VAL A CA 1
ATOM 625 C C . VAL A 1 83 ? -19.746 -6.239 -15.970 1.00 32.90 83 VAL A C 1
ATOM 626 O O . VAL A 1 83 ? -20.822 -5.774 -16.364 1.00 33.17 83 VAL A O 1
ATOM 630 N N . ILE A 1 84 ? -18.587 -5.599 -16.106 1.00 31.71 84 ILE A N 1
ATOM 631 C CA . ILE A 1 84 ? -18.520 -4.289 -16.740 1.00 32.07 84 ILE A CA 1
ATOM 632 C C . ILE A 1 84 ? -19.049 -4.370 -18.166 1.00 32.09 84 ILE A C 1
ATOM 633 O O . ILE A 1 84 ? -19.775 -3.486 -18.624 1.00 33.53 84 ILE A O 1
ATOM 638 N N . VAL A 1 85 ? -18.687 -5.439 -18.864 1.00 31.08 85 VAL A N 1
ATOM 639 C CA . VAL A 1 85 ? -19.152 -5.639 -20.228 1.00 28.98 85 VAL A CA 1
ATOM 640 C C . VAL A 1 85 ? -20.681 -5.733 -20.232 1.00 29.10 85 VAL A C 1
ATOM 641 O O . VAL A 1 85 ? -21.368 -4.939 -20.891 1.00 27.39 85 VAL A O 1
ATOM 645 N N . SER A 1 86 ? -21.217 -6.688 -19.477 1.00 28.65 86 SER A N 1
ATOM 646 C CA . SER A 1 86 ? -22.666 -6.855 -19.428 1.00 30.94 86 SER A CA 1
ATOM 647 C C . SER A 1 86 ? -23.385 -5.556 -19.045 1.00 30.22 86 SER A C 1
ATOM 648 O O . SER A 1 86 ? -24.475 -5.289 -19.539 1.00 30.18 86 SER A O 1
ATOM 651 N N . VAL A 1 87 ? -22.785 -4.749 -18.175 1.00 29.63 87 VAL A N 1
ATOM 652 C CA . VAL A 1 87 ? -23.421 -3.495 -17.777 1.00 31.20 87 VAL A CA 1
ATOM 653 C C . VAL A 1 87 ? -23.293 -2.384 -18.821 1.00 32.30 87 VAL A C 1
ATOM 654 O O . VAL A 1 87 ? -24.274 -1.700 -19.116 1.00 32.90 87 VAL A O 1
ATOM 658 N N . THR A 1 88 ? -22.103 -2.201 -19.392 1.00 31.74 88 THR A N 1
ATOM 659 C CA . THR A 1 88 ? -21.933 -1.148 -20.391 1.00 32.18 88 THR A CA 1
ATOM 660 C C . THR A 1 88 ? -22.752 -1.444 -21.649 1.00 33.03 88 THR A C 1
ATOM 661 O O . THR A 1 88 ? -23.195 -0.525 -22.341 1.00 33.67 88 THR A O 1
ATOM 665 N N . SER A 1 89 ? -22.960 -2.725 -21.939 1.00 32.76 89 SER A N 1
ATOM 666 C CA . SER A 1 89 ? -23.740 -3.112 -23.105 1.00 33.21 89 SER A CA 1
ATOM 667 C C . SER A 1 89 ? -25.094 -3.633 -22.642 1.00 34.23 89 SER A C 1
ATOM 668 O O . SER A 1 89 ? -25.817 -4.276 -23.401 1.00 35.20 89 SER A O 1
ATOM 671 N N . GLY A 1 90 ? -25.427 -3.357 -21.385 1.00 34.73 90 GLY A N 1
ATOM 672 C CA . GLY A 1 90 ? -26.702 -3.790 -20.839 1.00 36.12 90 GLY A CA 1
ATOM 673 C C . GLY A 1 90 ? -27.778 -2.730 -21.006 1.00 37.31 90 GLY A C 1
ATOM 674 O O . GLY A 1 90 ? -27.998 -2.238 -22.113 1.00 37.03 90 GLY A O 1
ATOM 675 N N . LEU A 1 91 ? -28.438 -2.358 -19.913 1.00 37.80 91 LEU A N 1
ATOM 676 C CA . LEU A 1 91 ? -29.499 -1.357 -19.979 1.00 39.83 91 LEU A CA 1
ATOM 677 C C . LEU A 1 91 ? -29.138 -0.055 -20.715 1.00 40.41 91 LEU A C 1
ATOM 678 O O . LEU A 1 91 ? -29.942 0.472 -21.482 1.00 39.90 91 LEU A O 1
ATOM 683 N N . PRO A 1 92 ? -27.928 0.482 -20.494 1.00 40.53 92 PRO A N 1
ATOM 684 C CA . PRO A 1 92 ? -27.575 1.720 -21.189 1.00 40.89 92 PRO A CA 1
ATOM 685 C C . PRO A 1 92 ? -27.799 1.636 -22.693 1.00 43.33 92 PRO A C 1
ATOM 686 O O . PRO A 1 92 ? -28.327 2.564 -23.299 1.00 45.54 92 PRO A O 1
ATOM 690 N N . GLN A 1 93 ? -27.401 0.521 -23.294 1.00 43.50 93 GLN A N 1
ATOM 691 C CA . GLN A 1 93 ? -27.570 0.344 -24.728 1.00 41.81 93 GLN A CA 1
ATOM 692 C C . GLN A 1 93 ? -28.947 -0.202 -25.086 1.00 42.33 93 GLN A C 1
ATOM 693 O O . GLN A 1 93 ? -29.498 0.136 -26.132 1.00 43.22 93 GLN A O 1
ATOM 699 N N . TYR A 1 94 ? -29.506 -1.041 -24.219 1.00 41.55 94 TYR A N 1
ATOM 700 C CA . TYR A 1 94 ? -30.827 -1.610 -24.467 1.00 42.04 94 TYR A CA 1
ATOM 701 C C . TYR A 1 94 ? -31.853 -0.484 -24.568 1.00 43.46 94 TYR A C 1
ATOM 702 O O . TYR A 1 94 ? -32.651 -0.440 -25.506 1.00 44.22 94 TYR A O 1
ATOM 711 N N . MET A 1 95 ? -31.818 0.414 -23.583 1.00 43.34 95 MET A N 1
ATOM 712 C CA . MET A 1 95 ? -32.731 1.547 -23.496 1.00 43.37 95 MET A CA 1
ATOM 713 C C . MET A 1 95 ? -32.585 2.571 -24.621 1.00 44.61 95 MET A C 1
ATOM 714 O O . MET A 1 95 ? -33.589 3.107 -25.105 1.00 45.28 95 MET A O 1
ATOM 719 N N . LEU A 1 96 ? -31.349 2.862 -25.022 1.00 43.35 96 LEU A N 1
ATOM 720 C CA . LEU A 1 96 ? -31.130 3.814 -26.101 1.00 43.20 96 LEU A CA 1
ATOM 721 C C . LEU A 1 96 ? -31.653 3.217 -27.399 1.00 44.96 96 LEU A C 1
ATOM 722 O O . LEU A 1 96 ? -32.423 3.852 -28.116 1.00 45.69 96 LEU A O 1
ATOM 727 N N . LEU A 1 97 ? -31.250 1.985 -27.687 1.00 45.99 97 LEU A N 1
ATOM 728 C CA . LEU A 1 97 ? -31.677 1.317 -28.908 1.00 46.38 97 LEU A CA 1
ATOM 729 C C . LEU A 1 97 ? -33.189 1.341 -29.071 1.00 48.50 97 LEU A C 1
ATOM 730 O O . LEU A 1 97 ? -33.707 1.892 -30.044 1.00 48.91 97 LEU A O 1
ATOM 735 N N . ARG A 1 98 ? -33.886 0.755 -28.103 1.00 50.64 98 ARG A N 1
ATOM 736 C CA . ARG A 1 98 ? -35.340 0.650 -28.134 1.00 52.91 98 ARG A CA 1
ATOM 737 C C . ARG A 1 98 ? -36.175 1.898 -27.877 1.00 53.27 98 ARG A C 1
ATOM 738 O O . ARG A 1 98 ? -37.289 2.006 -28.392 1.00 54.26 98 ARG A O 1
ATOM 746 N N . PHE A 1 99 ? -35.667 2.837 -27.090 1.00 53.21 99 PHE A N 1
ATOM 747 C CA . PHE A 1 99 ? -36.460 4.023 -26.780 1.00 54.07 99 PHE A CA 1
ATOM 748 C C . PHE A 1 99 ? -35.835 5.358 -27.160 1.00 55.04 99 PHE A C 1
ATOM 749 O O . PHE A 1 99 ? -36.501 6.393 -27.102 1.00 55.96 99 PHE A O 1
ATOM 757 N N . GLY A 1 100 ? -34.565 5.338 -27.549 1.00 54.93 100 GLY A N 1
ATOM 758 C CA . GLY A 1 100 ? -33.900 6.573 -27.919 1.00 55.48 100 GLY A CA 1
ATOM 759 C C . GLY A 1 100 ? -34.337 7.133 -29.261 1.00 55.85 100 GLY A C 1
ATOM 760 O O . GLY A 1 100 ? -34.920 6.432 -30.089 1.00 55.40 100 GLY A O 1
ATOM 761 N N . SER A 1 101 ? -34.060 8.413 -29.472 1.00 55.53 101 SER A N 1
ATOM 762 C CA . SER A 1 101 ? -34.402 9.067 -30.725 1.00 55.00 101 SER A CA 1
ATOM 763 C C . SER A 1 101 ? -33.209 8.879 -31.654 1.00 55.33 101 SER A C 1
ATOM 764 O O . SER A 1 101 ? -32.137 8.470 -31.207 1.00 55.39 101 SER A O 1
ATOM 767 N N . GLU A 1 102 ? -33.387 9.177 -32.938 1.00 55.36 102 GLU A N 1
ATOM 768 C CA . GLU A 1 102 ? -32.301 9.023 -33.902 1.00 55.52 102 GLU A CA 1
ATOM 769 C C . GLU A 1 102 ? -31.031 9.755 -33.466 1.00 54.46 102 GLU A C 1
ATOM 770 O O . GLU A 1 102 ? -29.928 9.201 -33.520 1.00 52.46 102 GLU A O 1
ATOM 776 N N . ALA A 1 103 ? -31.192 11.000 -33.034 1.00 54.14 103 ALA A N 1
ATOM 777 C CA . ALA A 1 103 ? -30.058 11.801 -32.594 1.00 53.73 103 ALA A CA 1
ATOM 778 C C . ALA A 1 103 ? -29.381 11.185 -31.368 1.00 53.16 103 ALA A C 1
ATOM 779 O O . ALA A 1 103 ? -28.154 11.176 -31.274 1.00 53.52 103 ALA A O 1
ATOM 781 N N . GLN A 1 104 ? -30.176 10.668 -30.434 1.00 51.17 104 GLN A N 1
ATOM 782 C CA . GLN A 1 104 ? -29.618 10.059 -29.230 1.00 51.11 104 GLN A CA 1
ATOM 783 C C . GLN A 1 104 ? -28.826 8.790 -29.549 1.00 50.84 104 GLN A C 1
ATOM 784 O O . GLN A 1 104 ? -27.716 8.605 -29.054 1.00 50.62 104 GLN A O 1
ATOM 790 N N . LYS A 1 105 ? -29.397 7.919 -30.373 1.00 50.70 105 LYS A N 1
ATOM 791 C CA . LYS A 1 105 ? -28.718 6.690 -30.755 1.00 51.61 105 LYS A CA 1
ATOM 792 C C . LYS A 1 105 ? -27.429 7.008 -31.502 1.00 53.11 105 LYS A C 1
ATOM 793 O O . LYS A 1 105 ? -26.399 6.366 -31.287 1.00 53.40 105 LYS A O 1
ATOM 799 N N . ARG A 1 106 ? -27.484 8.006 -32.377 1.00 54.91 106 ARG A N 1
ATOM 800 C CA . ARG A 1 106 ? -26.312 8.369 -33.159 1.00 56.14 106 ARG A CA 1
ATOM 801 C C . ARG A 1 106 ? -25.230 8.961 -32.269 1.00 55.24 106 ARG A C 1
ATOM 802 O O . ARG A 1 106 ? -24.044 8.686 -32.453 1.00 55.07 106 ARG A O 1
ATOM 810 N N . ARG A 1 107 ? -25.649 9.750 -31.287 1.00 54.43 107 ARG A N 1
ATOM 811 C CA . ARG A 1 107 ? -24.722 10.414 -30.379 1.00 54.87 107 ARG A CA 1
ATOM 812 C C . ARG A 1 107 ? -24.172 9.558 -29.229 1.00 53.58 107 ARG A C 1
ATOM 813 O O . ARG A 1 107 ? -22.992 9.654 -28.891 1.00 53.15 107 ARG A O 1
ATOM 821 N N . TYR A 1 108 ? -25.019 8.726 -28.632 1.00 51.87 108 TYR A N 1
ATOM 822 C CA . TYR A 1 108 ? -24.600 7.898 -27.506 1.00 50.27 108 TYR A CA 1
ATOM 823 C C . TYR A 1 108 ? -24.467 6.398 -27.789 1.00 48.03 108 TYR A C 1
ATOM 824 O O . TYR A 1 108 ? -23.468 5.779 -27.421 1.00 46.19 108 TYR A O 1
ATOM 833 N N . LEU A 1 109 ? -25.471 5.811 -28.432 1.00 45.21 109 LEU A N 1
ATOM 834 C CA . LEU A 1 109 ? -25.433 4.384 -28.716 1.00 43.92 109 LEU A CA 1
ATOM 835 C C . LEU A 1 109 ? -24.204 3.947 -29.506 1.00 43.50 109 LEU A C 1
ATOM 836 O O . LEU A 1 109 ? -23.521 3.002 -29.113 1.00 44.36 109 LEU A O 1
ATOM 841 N N . VAL A 1 110 ? -23.907 4.634 -30.605 1.00 43.21 110 VAL A N 1
ATOM 842 C CA . VAL A 1 110 ? -22.757 4.274 -31.433 1.00 41.78 110 VAL A CA 1
ATOM 843 C C . VAL A 1 110 ? -21.441 4.259 -30.647 1.00 41.07 110 VAL A C 1
ATOM 844 O O . VAL A 1 110 ? -20.715 3.264 -30.668 1.00 40.79 110 VAL A O 1
ATOM 848 N N . PRO A 1 111 ? -21.108 5.359 -29.955 1.00 40.48 111 PRO A N 1
ATOM 849 C CA . PRO A 1 111 ? -19.852 5.342 -29.196 1.00 41.55 111 PRO A CA 1
ATOM 850 C C . PRO A 1 111 ? -19.789 4.223 -28.139 1.00 42.54 111 PRO A C 1
ATOM 851 O O . PRO A 1 111 ? -18.712 3.689 -27.850 1.00 42.85 111 PRO A O 1
ATOM 855 N N . LEU A 1 112 ? -20.937 3.871 -27.562 1.00 42.27 112 LEU A N 1
ATOM 856 C CA . LEU A 1 112 ? -20.980 2.802 -26.565 1.00 42.14 112 LEU A CA 1
ATOM 857 C C . LEU A 1 112 ? -20.779 1.445 -27.242 1.00 42.45 112 LEU A C 1
ATOM 858 O O . LEU A 1 112 ? -19.939 0.646 -26.814 1.00 41.91 112 LEU A O 1
ATOM 863 N N . ALA A 1 113 ? -21.538 1.197 -28.307 1.00 40.90 113 ALA A N 1
ATOM 864 C CA . ALA A 1 113 ? -21.431 -0.057 -29.041 1.00 40.62 113 ALA A CA 1
ATOM 865 C C . ALA A 1 113 ? -20.021 -0.288 -29.576 1.00 41.66 113 ALA A C 1
ATOM 866 O O . ALA A 1 113 ? -19.515 -1.408 -29.538 1.00 41.44 113 ALA A O 1
ATOM 868 N N . ARG A 1 114 ? -19.384 0.767 -30.073 1.00 43.36 114 ARG A N 1
ATOM 869 C CA . ARG A 1 114 ? -18.032 0.640 -30.607 1.00 44.88 114 ARG A CA 1
ATOM 870 C C . ARG A 1 114 ? -17.018 0.470 -29.489 1.00 45.13 114 ARG A C 1
ATOM 871 O O . ARG A 1 114 ? -15.864 0.123 -29.737 1.00 44.90 114 ARG A O 1
ATOM 879 N N . GLY A 1 115 ? -17.453 0.718 -28.258 1.00 45.02 115 GLY A N 1
ATOM 880 C CA . GLY A 1 115 ? -16.565 0.569 -27.121 1.00 45.91 115 GLY A CA 1
ATOM 881 C C . GLY A 1 115 ? -15.662 1.761 -26.872 1.00 47.50 115 GLY A C 1
ATOM 882 O O . GLY A 1 115 ? -14.628 1.633 -26.220 1.00 48.22 115 GLY A O 1
ATOM 883 N N . GLU A 1 116 ? -16.039 2.921 -27.398 1.00 48.21 116 GLU A N 1
ATOM 884 C CA . GLU A 1 116 ? -15.249 4.131 -27.200 1.00 48.45 116 GLU A CA 1
ATOM 885 C C . GLU A 1 116 ? -15.598 4.697 -25.826 1.00 47.11 116 GLU A C 1
ATOM 886 O O . GLU A 1 116 ? -14.792 5.365 -25.189 1.00 45.44 116 GLU A O 1
ATOM 892 N N . TRP A 1 117 ? -16.817 4.413 -25.384 1.00 46.86 117 TRP A N 1
ATOM 893 C CA . TRP A 1 117 ? -17.308 4.868 -24.089 1.00 46.67 117 TRP A CA 1
ATOM 894 C C . TRP A 1 117 ? -17.799 3.698 -23.253 1.00 44.15 117 TRP A C 1
ATOM 895 O O . TRP A 1 117 ? -18.266 2.690 -23.788 1.00 43.16 117 TRP A O 1
ATOM 906 N N . ILE A 1 118 ? -17.710 3.849 -21.939 1.00 41.07 118 ILE A N 1
ATOM 907 C CA . ILE A 1 118 ? -18.236 2.837 -21.039 1.00 39.17 118 ILE A CA 1
ATOM 908 C C . ILE A 1 118 ? -19.521 3.464 -20.510 1.00 39.73 118 ILE A C 1
ATOM 909 O O . ILE A 1 118 ? -19.566 4.674 -20.260 1.00 39.16 118 ILE A O 1
ATOM 914 N N . GLY A 1 119 ? -20.566 2.656 -20.366 1.00 38.77 119 GLY A N 1
ATOM 915 C CA . GLY A 1 119 ? -21.825 3.171 -19.859 1.00 37.97 119 GLY A CA 1
ATOM 916 C C . GLY A 1 119 ? -22.133 2.680 -18.454 1.00 38.19 119 GLY A C 1
ATOM 917 O O . GLY A 1 119 ? -21.525 1.724 -17.974 1.00 38.60 119 GLY A O 1
ATOM 918 N N . ALA A 1 120 ? -23.088 3.336 -17.798 1.00 37.65 120 ALA A N 1
ATOM 919 C CA . ALA A 1 120 ? -23.494 2.985 -16.442 1.00 36.55 120 ALA A CA 1
ATOM 920 C C . ALA A 1 120 ? -24.998 3.199 -16.272 1.00 37.69 120 ALA A C 1
ATOM 921 O O . ALA A 1 120 ? -25.563 4.128 -16.842 1.00 39.88 120 ALA A O 1
ATOM 923 N N . PHE A 1 121 ? -25.647 2.336 -15.499 1.00 37.68 121 PHE A N 1
ATOM 924 C CA . PHE A 1 121 ? -27.079 2.469 -15.258 1.00 39.40 121 PHE A CA 1
ATOM 925 C C . PHE A 1 121 ? -27.286 2.790 -13.780 1.00 39.77 121 PHE A C 1
ATOM 926 O O . PHE A 1 121 ? -26.925 1.996 -12.921 1.00 40.08 121 PHE A O 1
ATOM 934 N N . CYS A 1 122 ? -27.880 3.944 -13.494 1.00 40.21 122 CYS A N 1
ATOM 935 C CA . CYS A 1 122 ? -28.090 4.382 -12.117 1.00 41.33 122 CYS A CA 1
ATOM 936 C C . CYS A 1 122 ? -29.547 4.361 -11.671 1.00 41.89 122 CYS A C 1
ATOM 937 O O . CYS A 1 122 ? -30.347 5.194 -12.099 1.00 42.43 122 CYS A O 1
ATOM 940 N N . LEU A 1 123 ? -29.873 3.420 -10.789 1.00 40.58 123 LEU A N 1
ATOM 941 C CA . LEU A 1 123 ? -31.230 3.264 -10.285 1.00 39.31 123 LEU A CA 1
ATOM 942 C C . LEU A 1 123 ? -31.233 3.093 -8.775 1.00 39.87 123 LEU A C 1
ATOM 943 O O . LEU A 1 123 ? -31.945 3.788 -8.051 1.00 42.07 123 LEU A O 1
ATOM 948 N N . THR A 1 124 ? -30.425 2.154 -8.310 1.00 38.51 124 THR A N 1
ATOM 949 C CA . THR A 1 124 ? -30.309 1.853 -6.896 1.00 37.50 124 THR A CA 1
ATOM 950 C C . THR A 1 124 ? -29.929 3.071 -6.058 1.00 37.78 124 THR A C 1
ATOM 951 O O . THR A 1 124 ? -29.075 3.866 -6.451 1.00 38.08 124 THR A O 1
ATOM 955 N N . GLU A 1 125 ? -30.569 3.202 -4.898 1.00 37.52 125 GLU A N 1
ATOM 956 C CA . GLU A 1 125 ? -30.300 4.296 -3.968 1.00 38.58 125 GLU A CA 1
ATOM 957 C C . GLU A 1 125 ? -30.111 3.709 -2.567 1.00 36.93 125 GLU A C 1
ATOM 958 O O . GLU A 1 125 ? -30.436 2.552 -2.331 1.00 36.61 125 GLU A O 1
ATOM 964 N N . PRO A 1 126 ? -29.585 4.498 -1.619 1.00 37.30 126 PRO A N 1
ATOM 965 C CA . PRO A 1 126 ? -29.376 3.988 -0.256 1.00 38.05 126 PRO A CA 1
ATOM 966 C C . PRO A 1 126 ? -30.583 3.285 0.373 1.00 38.98 126 PRO A C 1
ATOM 967 O O . PRO A 1 126 ? -30.431 2.259 1.034 1.00 39.06 126 PRO A O 1
ATOM 971 N N . GLN A 1 127 ? -31.776 3.833 0.160 1.00 39.65 127 GLN A N 1
ATOM 972 C CA . GLN A 1 127 ? -32.987 3.262 0.740 1.00 41.20 127 GLN A CA 1
ATOM 973 C C . GLN A 1 127 ? -33.813 2.410 -0.218 1.00 40.97 127 GLN A C 1
ATOM 974 O O . GLN A 1 127 ? -34.667 1.639 0.217 1.00 40.93 127 GLN A O 1
ATOM 980 N N . ALA A 1 128 ? -33.567 2.542 -1.517 1.00 41.05 128 ALA A N 1
ATOM 981 C CA . ALA A 1 128 ? -34.318 1.770 -2.501 1.00 40.42 128 ALA A CA 1
ATOM 982 C C . ALA A 1 128 ? -33.416 0.885 -3.354 1.00 40.29 128 ALA A C 1
ATOM 983 O O . ALA A 1 128 ? -32.558 1.375 -4.083 1.00 39.94 128 ALA A O 1
ATOM 985 N N . GLY A 1 129 ? -33.626 -0.426 -3.251 1.00 40.92 129 GLY A N 1
ATOM 986 C CA . GLY A 1 129 ? -32.844 -1.383 -4.004 1.00 39.17 129 GLY A CA 1
ATOM 987 C C . GLY A 1 129 ? -33.737 -2.318 -4.792 1.00 40.10 129 GLY A C 1
ATOM 988 O O . GLY A 1 129 ? -33.903 -2.161 -6.000 1.00 41.69 129 GLY A O 1
ATOM 989 N N . SER A 1 130 ? -34.312 -3.304 -4.117 1.00 39.42 130 SER A N 1
ATOM 990 C CA . SER A 1 130 ? -35.194 -4.248 -4.788 1.00 39.33 130 SER A CA 1
ATOM 991 C C . SER A 1 130 ? -36.478 -3.542 -5.204 1.00 40.62 130 SER A C 1
ATOM 992 O O . SER A 1 130 ? -37.065 -3.846 -6.242 1.00 40.39 130 SER A O 1
ATOM 995 N N . ASP A 1 131 ? -36.903 -2.592 -4.377 1.00 42.35 131 ASP A N 1
ATOM 996 C CA . ASP A 1 131 ? -38.115 -1.823 -4.624 1.00 42.76 131 ASP A CA 1
ATOM 997 C C . ASP A 1 131 ? -37.771 -0.520 -5.339 1.00 42.72 131 ASP A C 1
ATOM 998 O O . ASP A 1 131 ? -37.700 0.538 -4.721 1.00 42.68 131 ASP A O 1
ATOM 1003 N N . ALA A 1 132 ? -37.555 -0.617 -6.646 1.00 43.37 132 ALA A N 1
ATOM 1004 C CA . ALA A 1 132 ? -37.198 0.530 -7.476 1.00 46.15 132 ALA A CA 1
ATOM 1005 C C . ALA A 1 132 ? -38.196 1.687 -7.451 1.00 47.95 132 ALA A C 1
ATOM 1006 O O . ALA A 1 132 ? -37.790 2.849 -7.447 1.00 48.65 132 ALA A O 1
ATOM 1008 N N . LYS A 1 133 ? -39.492 1.376 -7.445 1.00 50.79 133 LYS A N 1
ATOM 1009 C CA . LYS A 1 133 ? -40.536 2.408 -7.423 1.00 52.47 133 LYS A CA 1
ATOM 1010 C C . LYS A 1 133 ? -40.341 3.467 -6.348 1.00 52.77 133 LYS A C 1
ATOM 1011 O O . LYS A 1 133 ? -40.665 4.639 -6.554 1.00 54.56 133 LYS A O 1
ATOM 1017 N N . SER A 1 134 ? -39.817 3.062 -5.200 1.00 51.56 134 SER A N 1
ATOM 1018 C CA . SER A 1 134 ? -39.626 4.001 -4.110 1.00 51.53 134 SER A CA 1
ATOM 1019 C C . SER A 1 134 ? -38.345 4.826 -4.168 1.00 50.96 134 SER A C 1
ATOM 1020 O O . SER A 1 134 ? -37.884 5.314 -3.136 1.00 52.11 134 SER A O 1
ATOM 1023 N N . LEU A 1 135 ? -37.773 5.001 -5.357 1.00 50.29 135 LEU A N 1
ATOM 1024 C CA . LEU A 1 135 ? -36.546 5.796 -5.481 1.00 50.96 135 LEU A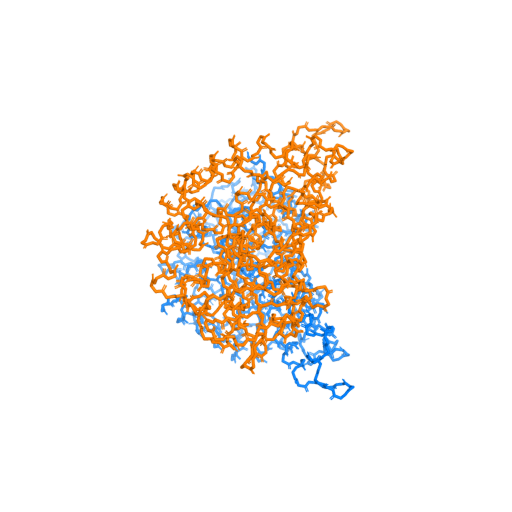 CA 1
ATOM 1025 C C . LEU A 1 135 ? -36.820 7.281 -5.185 1.00 51.33 135 LEU A C 1
ATOM 1026 O O . LEU A 1 135 ? -37.939 7.762 -5.366 1.00 51.24 135 LEU A O 1
ATOM 1031 N N . ARG A 1 136 ? -35.801 8.000 -4.723 1.00 52.44 136 ARG A N 1
ATOM 1032 C CA . ARG A 1 136 ? -35.960 9.411 -4.363 1.00 54.31 136 ARG A CA 1
ATOM 1033 C C . ARG A 1 136 ? -35.263 10.433 -5.257 1.00 55.18 136 ARG A C 1
ATOM 1034 O O . ARG A 1 136 ? -35.402 11.634 -5.031 1.00 55.08 136 ARG A O 1
ATOM 1042 N N . ALA A 1 137 ? -34.503 9.969 -6.248 1.00 56.61 137 ALA A N 1
ATOM 1043 C CA . ALA A 1 137 ? -33.808 10.877 -7.164 1.00 57.91 137 ALA A CA 1
ATOM 1044 C C . ALA A 1 137 ? -34.825 11.869 -7.728 1.00 58.32 137 ALA A C 1
ATOM 1045 O O . ALA A 1 137 ? -35.872 11.473 -8.240 1.00 57.87 137 ALA A O 1
ATOM 1047 N N . GLU A 1 138 ? -34.516 13.157 -7.637 1.00 59.26 138 GLU A N 1
ATOM 1048 C CA . GLU A 1 138 ? -35.443 14.185 -8.104 1.00 61.47 138 GLU A CA 1
ATOM 1049 C C . GLU A 1 138 ? -35.081 14.870 -9.412 1.00 61.16 138 GLU A C 1
ATOM 1050 O O . GLU A 1 138 ? -33.935 15.263 -9.637 1.00 60.91 138 GLU A O 1
ATOM 1056 N N . ALA A 1 139 ? -36.085 15.023 -10.265 1.00 60.99 139 ALA A N 1
ATOM 1057 C CA . ALA A 1 139 ? -35.906 15.665 -11.556 1.00 63.20 139 ALA A CA 1
ATOM 1058 C C . ALA A 1 139 ? -37.007 16.704 -11.757 1.00 64.30 139 ALA A C 1
ATOM 1059 O O . ALA A 1 139 ? -38.152 16.351 -12.054 1.00 64.79 139 ALA A O 1
ATOM 1061 N N . ARG A 1 140 ? -36.669 17.980 -11.590 1.00 65.02 140 ARG A N 1
ATOM 1062 C CA . ARG A 1 140 ? -37.657 19.039 -11.763 1.00 65.89 140 ARG A CA 1
ATOM 1063 C C . ARG A 1 140 ? -37.526 19.708 -13.126 1.00 67.20 140 ARG A C 1
ATOM 1064 O O . ARG A 1 140 ? -36.416 19.910 -13.626 1.00 67.02 140 ARG A O 1
ATOM 1072 N N . ARG A 1 141 ? -38.662 20.041 -13.733 1.00 69.27 141 ARG A N 1
ATOM 1073 C CA . ARG A 1 141 ? -38.640 20.710 -15.028 1.00 71.25 141 ARG A CA 1
ATOM 1074 C C . ARG A 1 141 ? -38.207 22.157 -14.830 1.00 71.65 141 ARG A C 1
ATOM 1075 O O . ARG A 1 141 ? -38.907 22.951 -14.201 1.00 71.80 141 ARG A O 1
ATOM 1083 N N . VAL A 1 142 ? -37.035 22.485 -15.359 1.00 71.84 142 VAL A N 1
ATOM 1084 C CA . VAL A 1 142 ? -36.490 23.825 -15.238 1.00 71.98 142 VAL A CA 1
ATOM 1085 C C . VAL A 1 142 ? -36.596 24.514 -16.593 1.00 72.55 142 VAL A C 1
ATOM 1086 O O . VAL A 1 142 ? -37.258 24.012 -17.499 1.00 72.94 142 VAL A O 1
ATOM 1090 N N . LYS A 1 143 ? -35.944 25.663 -16.730 1.00 73.49 143 LYS A N 1
ATOM 1091 C CA . LYS A 1 143 ? -35.977 26.414 -17.978 1.00 73.83 143 LYS A CA 1
ATOM 1092 C C . LYS A 1 143 ? -35.298 25.689 -19.142 1.00 73.20 143 LYS A C 1
ATOM 1093 O O . LYS A 1 143 ? -34.072 25.571 -19.186 1.00 73.01 143 LYS A O 1
ATOM 1099 N N . GLY A 1 144 ? -36.110 25.206 -20.080 1.00 72.31 144 GLY A N 1
ATOM 1100 C CA . GLY A 1 144 ? -35.590 24.513 -21.247 1.00 71.98 144 GLY A CA 1
ATOM 1101 C C . GLY A 1 144 ? -34.812 23.240 -20.962 1.00 72.16 144 GLY A C 1
ATOM 1102 O O . GLY A 1 144 ? -34.005 22.798 -21.784 1.00 71.81 144 GLY A O 1
ATOM 1103 N N . GLY A 1 145 ? -35.054 22.640 -19.801 1.00 71.50 145 GLY A N 1
ATOM 1104 C CA . GLY A 1 145 ? -34.349 21.420 -19.457 1.00 68.89 145 GLY A CA 1
ATOM 1105 C C . GLY A 1 145 ? -34.846 20.743 -18.194 1.00 66.65 145 GLY A C 1
ATOM 1106 O O . GLY A 1 145 ? -36.053 20.643 -17.957 1.00 66.69 145 GLY A O 1
ATOM 1107 N N . PHE A 1 146 ? -33.900 20.279 -17.382 1.00 63.79 146 PHE A N 1
ATOM 1108 C CA . PHE A 1 146 ? -34.195 19.585 -16.131 1.00 59.05 146 PHE A CA 1
ATOM 1109 C C . PHE A 1 146 ? -33.060 19.790 -15.137 1.00 57.77 146 PHE A C 1
ATOM 1110 O O . PHE A 1 146 ? -31.914 20.005 -15.530 1.00 56.34 146 PHE A O 1
ATOM 1118 N N . VAL A 1 147 ? -33.382 19.721 -13.851 1.00 56.83 147 VAL A N 1
ATOM 1119 C CA . VAL A 1 147 ? -32.369 19.842 -12.813 1.00 56.44 147 VAL A CA 1
ATOM 1120 C C . VAL A 1 147 ? -32.558 18.648 -11.886 1.00 55.91 147 VAL A C 1
ATOM 1121 O O . VAL A 1 147 ? -33.607 18.493 -11.255 1.00 56.02 147 VAL A O 1
ATOM 1125 N N . LEU A 1 148 ? -31.537 17.798 -11.819 1.00 55.44 148 LEU A N 1
ATOM 1126 C CA . LEU A 1 148 ? -31.592 16.590 -11.002 1.00 53.26 148 LEU A CA 1
ATOM 1127 C C . LEU A 1 148 ? -30.884 16.706 -9.656 1.00 52.25 148 LEU A C 1
ATOM 1128 O O . LEU A 1 148 ? -29.876 17.402 -9.522 1.00 51.06 148 LEU A O 1
ATOM 1133 N N . ASN A 1 149 ? -31.421 16.007 -8.662 1.00 52.46 149 ASN A N 1
ATOM 1134 C CA . ASN A 1 149 ? -30.835 15.985 -7.326 1.00 52.32 149 ASN A CA 1
ATOM 1135 C C . ASN A 1 149 ? -31.049 14.612 -6.705 1.00 52.13 149 ASN A C 1
ATOM 1136 O O . ASN A 1 149 ? -32.130 14.022 -6.818 1.00 51.61 149 ASN A O 1
ATOM 1141 N N . GLY A 1 150 ? -30.005 14.094 -6.068 1.00 50.96 150 GLY A N 1
ATOM 1142 C CA . GLY A 1 150 ? -30.114 12.790 -5.448 1.00 50.53 150 GLY A CA 1
ATOM 1143 C C . GLY A 1 150 ? -28.817 12.006 -5.399 1.00 49.77 150 GLY A C 1
ATOM 1144 O O . GLY A 1 150 ? -27.753 12.493 -5.798 1.00 49.24 150 GLY A O 1
ATOM 1145 N N . VAL A 1 151 ? -28.912 10.782 -4.890 1.00 47.98 151 VAL A N 1
ATOM 1146 C CA . VAL A 1 151 ? -27.760 9.904 -4.778 1.00 46.00 151 VAL A CA 1
ATOM 1147 C C . VAL A 1 151 ? -28.122 8.531 -5.308 1.00 44.60 151 VAL A C 1
ATOM 1148 O O . VAL A 1 151 ? -29.212 8.019 -5.047 1.00 44.12 151 VAL A O 1
ATOM 1152 N N . LYS A 1 152 ? -27.212 7.946 -6.074 1.00 43.45 152 LYS A N 1
ATOM 1153 C CA . LYS A 1 152 ? -27.422 6.608 -6.604 1.00 42.18 152 LYS A CA 1
ATOM 1154 C C . LYS A 1 152 ? -26.252 5.805 -6.054 1.00 41.58 152 LYS A C 1
ATOM 1155 O O . LYS A 1 152 ? -25.109 6.260 -6.079 1.00 42.08 152 LYS A O 1
ATOM 1161 N N . SER A 1 153 ? -26.530 4.620 -5.537 1.00 41.18 153 SER A N 1
ATOM 1162 C CA . SER A 1 153 ? -25.464 3.810 -4.967 1.00 41.19 153 SER A CA 1
ATOM 1163 C C . SER A 1 153 ? -25.265 2.476 -5.675 1.00 39.04 153 SER A C 1
ATOM 1164 O O . SER A 1 153 ? -26.147 2.004 -6.396 1.00 38.94 153 SER A O 1
ATOM 1167 N N . TRP A 1 154 ? -24.090 1.887 -5.465 1.00 37.98 154 TRP A N 1
ATOM 1168 C CA . TRP A 1 154 ? -23.725 0.610 -6.067 1.00 35.76 154 TRP A CA 1
ATOM 1169 C C . TRP A 1 154 ? -23.658 0.683 -7.589 1.00 35.30 154 TRP A C 1
ATOM 1170 O O . TRP A 1 154 ? -23.964 -0.290 -8.269 1.00 34.96 154 TRP A O 1
ATOM 1181 N N . ILE A 1 155 ? -23.243 1.823 -8.126 1.00 33.45 155 ILE A N 1
ATOM 1182 C CA . ILE A 1 155 ? -23.184 1.984 -9.571 1.00 31.56 155 ILE A CA 1
ATOM 1183 C C . ILE A 1 155 ? -21.926 1.435 -10.196 1.00 32.79 155 ILE A C 1
ATOM 1184 O O . ILE A 1 155 ? -20.830 1.941 -9.957 1.00 33.47 155 ILE A O 1
ATOM 1189 N N . THR A 1 156 ? -22.095 0.398 -11.008 1.00 33.57 156 THR A N 1
ATOM 1190 C CA . THR A 1 156 ? -20.979 -0.238 -11.692 1.00 33.53 156 THR A CA 1
ATOM 1191 C C . THR A 1 156 ? -20.358 0.721 -12.712 1.00 33.69 156 THR A C 1
ATOM 1192 O O . THR A 1 156 ? -21.064 1.311 -13.529 1.00 32.17 156 THR A O 1
ATOM 1196 N N . SER A 1 157 ? -19.035 0.863 -12.648 1.00 34.68 157 SER A N 1
ATOM 1197 C CA . SER A 1 157 ? -18.268 1.738 -13.543 1.00 35.87 157 SER A CA 1
ATOM 1198 C C . SER A 1 157 ? -18.366 3.215 -13.175 1.00 37.33 157 SER A C 1
ATOM 1199 O O . SER A 1 157 ? -17.904 4.078 -13.923 1.00 37.92 157 SER A O 1
ATOM 1202 N N . ALA A 1 158 ? -18.963 3.500 -12.022 1.00 37.17 158 ALA A N 1
ATOM 1203 C CA . ALA A 1 158 ? -19.099 4.871 -11.552 1.00 39.30 158 ALA A CA 1
ATOM 1204 C C . ALA A 1 158 ? -17.744 5.580 -11.576 1.00 40.73 158 ALA A C 1
ATOM 1205 O O . ALA A 1 158 ? -16.746 5.050 -11.096 1.00 41.45 158 ALA A O 1
ATOM 1207 N N . GLY A 1 159 ? -17.711 6.781 -12.140 1.00 42.43 159 GLY A N 1
ATOM 1208 C CA . GLY A 1 159 ? -16.466 7.521 -12.192 1.00 44.36 159 GLY A CA 1
ATOM 1209 C C . GLY A 1 159 ? -15.514 7.103 -13.299 1.00 44.82 159 GLY A C 1
ATOM 1210 O O . GLY A 1 159 ? -14.403 7.629 -13.386 1.00 46.58 159 GLY A O 1
ATOM 1211 N N . HIS A 1 160 ? -15.929 6.151 -14.132 1.00 42.58 160 HIS A N 1
ATOM 1212 C CA . HIS A 1 160 ? -15.101 5.691 -15.245 1.00 41.61 160 HIS A CA 1
ATOM 1213 C C . HIS A 1 160 ? -15.940 5.761 -16.500 1.00 42.19 160 HIS A C 1
ATOM 1214 O O . HIS A 1 160 ? -15.421 5.922 -17.606 1.00 42.84 160 HIS A O 1
ATOM 1221 N N . ALA A 1 161 ? -17.247 5.622 -16.310 1.00 41.36 161 ALA A N 1
ATOM 1222 C CA . ALA A 1 161 ? -18.189 5.667 -17.407 1.00 41.45 161 ALA A CA 1
ATOM 1223 C C . ALA A 1 161 ? -18.275 7.099 -17.893 1.00 43.65 161 ALA A C 1
ATOM 1224 O O . ALA A 1 161 ? -18.114 8.038 -17.108 1.00 43.29 161 ALA A O 1
ATOM 1226 N N . HIS A 1 162 ? -18.508 7.261 -19.193 1.00 45.08 162 HIS A N 1
ATOM 1227 C CA . HIS A 1 162 ? -18.640 8.584 -19.784 1.00 45.18 162 HIS A CA 1
ATOM 1228 C C . HIS A 1 162 ? -20.119 8.946 -19.820 1.00 44.05 162 HIS A C 1
ATOM 1229 O O . HIS A 1 162 ? -20.487 10.112 -19.684 1.00 44.18 162 HIS A O 1
ATOM 1236 N N . LEU A 1 163 ? -20.958 7.934 -20.010 1.00 42.62 163 LEU A N 1
ATOM 1237 C CA . LEU A 1 163 ? -22.396 8.132 -20.084 1.00 42.40 163 LEU A CA 1
ATOM 1238 C C . LEU A 1 163 ? -23.128 7.432 -18.941 1.00 42.43 163 LEU A C 1
ATOM 1239 O O . LEU A 1 163 ? -22.896 6.254 -18.669 1.00 42.72 163 LEU A O 1
ATOM 1244 N N . TYR A 1 164 ? -24.020 8.172 -18.287 1.00 41.02 164 TYR A N 1
ATOM 1245 C CA . TYR A 1 164 ? -24.787 7.666 -17.157 1.00 39.82 164 TYR A CA 1
ATOM 1246 C C . TYR A 1 164 ? -26.292 7.776 -17.378 1.00 40.40 164 TYR A C 1
ATOM 1247 O O . TYR A 1 164 ? -26.821 8.867 -17.592 1.00 40.57 164 TYR A O 1
ATOM 1256 N N . VAL A 1 165 ? -26.985 6.649 -17.326 1.00 40.57 165 VAL A N 1
ATOM 1257 C CA . VAL A 1 165 ? -28.428 6.668 -17.476 1.00 40.85 165 VAL A CA 1
ATOM 1258 C C . VAL A 1 165 ? -28.993 6.734 -16.056 1.00 42.07 165 VAL A C 1
ATOM 1259 O O . VAL A 1 165 ? -29.075 5.721 -15.363 1.00 42.85 165 VAL A O 1
ATOM 1263 N N . VAL A 1 166 ? -29.359 7.943 -15.632 1.00 42.56 166 VAL A N 1
ATOM 1264 C CA . VAL A 1 166 ? -29.898 8.196 -14.296 1.00 42.51 166 VAL A CA 1
ATOM 1265 C C . VAL A 1 166 ? -31.423 8.148 -14.202 1.00 43.97 166 VAL A C 1
ATOM 1266 O O . VAL A 1 166 ? -32.118 8.846 -14.934 1.00 43.74 166 VAL A O 1
ATOM 1270 N N . MET A 1 167 ? -31.938 7.338 -13.281 1.00 46.55 167 MET A N 1
ATOM 1271 C CA . MET A 1 167 ? -33.380 7.212 -13.085 1.00 49.27 167 MET A CA 1
ATOM 1272 C C . MET A 1 167 ? -33.875 8.132 -11.966 1.00 50.86 167 MET A C 1
ATOM 1273 O O . MET A 1 167 ? -33.716 7.826 -10.787 1.00 51.36 167 MET A O 1
ATOM 1278 N N . ALA A 1 168 ? -34.478 9.254 -12.341 1.00 52.18 168 ALA A N 1
ATOM 1279 C CA . ALA A 1 168 ? -34.994 10.202 -11.362 1.00 54.47 168 ALA A CA 1
ATOM 1280 C C . ALA A 1 168 ? -36.491 10.396 -11.583 1.00 56.09 168 ALA A C 1
ATOM 1281 O O . ALA A 1 168 ? -37.022 10.023 -12.628 1.00 55.72 168 ALA A O 1
ATOM 1283 N N . ARG A 1 169 ? -37.176 10.973 -10.601 1.00 58.63 169 ARG A N 1
ATOM 1284 C CA . ARG A 1 169 ? -38.614 11.196 -10.736 1.00 62.43 169 ARG A CA 1
ATOM 1285 C C . ARG A 1 169 ? -38.998 12.651 -10.996 1.00 63.32 169 ARG A C 1
ATOM 1286 O O . ARG A 1 169 ? -38.373 13.580 -10.482 1.00 63.66 169 ARG A O 1
ATOM 1294 N N . THR A 1 170 ? -40.024 12.829 -11.820 1.00 64.96 170 THR A N 1
ATOM 1295 C CA . THR A 1 170 ? -40.549 14.150 -12.144 1.00 67.95 170 THR A CA 1
ATOM 1296 C C . THR A 1 170 ? -42.023 14.090 -11.745 1.00 69.75 170 THR A C 1
ATOM 1297 O O . THR A 1 170 ? -42.536 13.008 -11.448 1.00 70.56 170 THR A O 1
ATOM 1301 N N . GLU A 1 171 ? -42.701 15.235 -11.735 1.00 70.87 171 GLU A N 1
ATOM 1302 C CA . GLU A 1 171 ? -44.116 15.276 -11.366 1.00 71.19 171 GLU A CA 1
ATOM 1303 C C . GLU A 1 171 ? -44.960 14.236 -12.101 1.00 70.69 171 GLU A C 1
ATOM 1304 O O . GLU A 1 171 ? -46.010 13.818 -11.610 1.00 69.66 171 GLU A O 1
ATOM 1310 N N . LYS A 1 172 ? -44.497 13.813 -13.274 1.00 70.16 172 LYS A N 1
ATOM 1311 C CA . LYS A 1 172 ? -45.226 12.825 -14.059 1.00 70.36 172 LYS A CA 1
ATOM 1312 C C . LYS A 1 172 ? -44.775 11.403 -13.742 1.00 69.27 172 LYS A C 1
ATOM 1313 O O . LYS A 1 172 ? -45.448 10.434 -14.101 1.00 68.84 172 LYS A O 1
ATOM 1319 N N . GLY A 1 173 ? -43.637 11.281 -13.067 1.00 67.74 173 GLY A N 1
ATOM 1320 C CA . GLY A 1 173 ? -43.138 9.967 -12.709 1.00 66.21 173 GLY A CA 1
ATOM 1321 C C . GLY A 1 173 ? -41.660 9.739 -12.956 1.00 64.56 173 GLY A C 1
ATOM 1322 O O . GLY A 1 173 ? -40.935 10.629 -13.403 1.00 64.52 173 GLY A O 1
ATOM 1323 N N . ILE A 1 174 ? -41.216 8.525 -12.652 1.00 62.63 174 ILE A N 1
ATOM 1324 C CA . ILE A 1 174 ? -39.825 8.136 -12.835 1.00 60.25 174 ILE A CA 1
ATOM 1325 C C . ILE A 1 174 ? -39.475 8.182 -14.320 1.00 58.59 174 ILE A C 1
ATOM 1326 O O . ILE A 1 174 ? -40.158 7.577 -15.148 1.00 57.84 174 ILE A O 1
ATOM 1331 N N . SER A 1 175 ? -38.406 8.899 -14.647 1.00 56.40 175 SER A N 1
ATOM 1332 C CA . SER A 1 175 ? -37.970 9.039 -16.030 1.00 55.42 175 SER A CA 1
ATOM 1333 C C . SER A 1 175 ? -36.507 8.643 -16.215 1.00 54.42 175 SER A C 1
ATOM 1334 O O . SER A 1 175 ? -35.759 8.497 -15.245 1.00 54.00 175 SER A O 1
ATOM 1337 N N . ALA A 1 176 ? -36.108 8.481 -17.474 1.00 52.60 176 ALA A N 1
ATOM 1338 C CA . ALA A 1 176 ? -34.741 8.112 -17.817 1.00 50.30 176 ALA A CA 1
ATOM 1339 C C . ALA A 1 176 ? -33.983 9.341 -18.301 1.00 49.34 176 ALA A C 1
ATOM 1340 O O . ALA A 1 176 ? -34.448 10.047 -19.190 1.00 50.00 176 ALA A O 1
ATOM 1342 N N . PHE A 1 177 ? -32.815 9.591 -17.717 1.00 48.48 177 PHE A N 1
ATOM 1343 C CA . PHE A 1 177 ? -32.003 10.740 -18.091 1.00 48.75 177 PHE A CA 1
ATOM 1344 C C . PHE A 1 177 ? -30.580 10.373 -18.487 1.00 49.28 177 PHE A C 1
ATOM 1345 O O . PHE A 1 177 ? -29.910 9.590 -17.806 1.00 49.94 177 PHE A O 1
ATOM 1353 N N . LEU A 1 178 ? -30.122 10.956 -19.589 1.00 47.26 178 LEU A N 1
ATOM 1354 C CA . LEU A 1 178 ? -28.778 10.712 -20.085 1.00 46.34 178 LEU A CA 1
ATOM 1355 C C . LEU A 1 178 ? -27.890 11.821 -19.539 1.00 46.16 178 LEU A C 1
ATOM 1356 O O . LEU A 1 178 ? -28.167 13.001 -19.747 1.00 46.62 178 LEU A O 1
ATOM 1361 N N . VAL A 1 179 ? -26.829 11.445 -18.835 1.00 44.56 179 VAL A N 1
ATOM 1362 C CA . VAL A 1 179 ? -25.927 12.427 -18.263 1.00 43.70 179 VAL A CA 1
ATOM 1363 C C . VAL A 1 179 ? -24.488 12.058 -18.578 1.00 45.34 179 VAL A C 1
ATOM 1364 O O . VAL A 1 179 ? -24.038 10.952 -18.272 1.00 45.05 179 VAL A O 1
ATOM 1368 N N . GLU A 1 180 ? -23.768 12.986 -19.200 1.00 46.77 180 GLU A N 1
ATOM 1369 C CA . GLU A 1 180 ? -22.373 12.756 -19.553 1.00 48.17 180 GLU A CA 1
ATOM 1370 C C . GLU A 1 180 ? -21.453 13.152 -18.411 1.00 49.11 180 GLU A C 1
ATOM 1371 O O . GLU A 1 180 ? -21.779 14.024 -17.607 1.00 49.57 180 GLU A O 1
ATOM 1377 N N . LYS A 1 181 ? -20.299 12.502 -18.343 1.00 50.13 181 LYS A N 1
ATOM 1378 C CA . LYS A 1 181 ? -19.319 12.808 -17.315 1.00 50.59 181 LYS A CA 1
ATOM 1379 C C . LYS A 1 181 ? -18.846 14.232 -17.577 1.00 51.29 181 LYS A C 1
ATOM 1380 O O . LYS A 1 181 ? -18.788 14.667 -18.727 1.00 52.22 181 LYS A O 1
ATOM 1386 N N . GLY A 1 182 ? -18.512 14.958 -16.517 1.00 53.12 182 GLY A N 1
ATOM 1387 C CA . GLY A 1 182 ? -18.051 16.324 -16.684 1.00 53.05 182 GLY A CA 1
ATOM 1388 C C . GLY A 1 182 ? -19.139 17.343 -16.406 1.00 53.54 182 GLY A C 1
ATOM 1389 O O . GLY A 1 182 ? -18.846 18.498 -16.083 1.00 54.45 182 GLY A O 1
ATOM 1390 N N . THR A 1 183 ? -20.396 16.925 -16.534 1.00 52.22 183 THR A N 1
ATOM 1391 C CA . THR A 1 183 ? -21.516 17.821 -16.276 1.00 51.94 183 THR A CA 1
ATOM 1392 C C . THR A 1 183 ? -21.398 18.357 -14.848 1.00 52.98 183 THR A C 1
ATOM 1393 O O . THR A 1 183 ? -21.151 17.600 -13.908 1.00 53.46 183 THR A O 1
ATOM 1397 N N . PRO A 1 184 ? -21.559 19.675 -14.668 1.00 52.71 184 PRO A N 1
ATOM 1398 C CA . PRO A 1 184 ? -21.466 20.288 -13.340 1.00 52.08 184 PRO A CA 1
ATOM 1399 C C . PRO A 1 184 ? -22.496 19.740 -12.350 1.00 51.77 184 PRO A C 1
ATOM 1400 O O . PRO A 1 184 ? -23.675 19.565 -12.686 1.00 51.62 184 PRO A O 1
ATOM 1404 N N . GLY A 1 185 ? -22.045 19.466 -11.129 1.00 50.59 185 GLY A N 1
ATOM 1405 C CA . GLY A 1 185 ? -22.944 18.946 -10.117 1.00 49.95 185 GLY A CA 1
ATOM 1406 C C . GLY A 1 185 ? -22.853 17.444 -9.939 1.00 50.08 185 GLY A C 1
ATOM 1407 O O . GLY A 1 185 ? -23.269 16.911 -8.902 1.00 51.55 185 GLY A O 1
ATOM 1408 N N . LEU A 1 186 ? -22.310 16.764 -10.950 1.00 48.86 186 LEU A N 1
ATOM 1409 C CA . LEU A 1 186 ? -22.148 15.309 -10.932 1.00 46.18 186 LEU A CA 1
ATOM 1410 C C . LEU A 1 186 ? -20.785 14.921 -10.371 1.00 45.66 186 LEU A C 1
ATOM 1411 O O . LEU A 1 186 ? -19.749 15.248 -10.957 1.00 46.18 186 LEU A O 1
ATOM 1416 N N . SER A 1 187 ? -20.790 14.222 -9.239 1.00 44.17 187 SER A N 1
ATOM 1417 C CA . SER A 1 187 ? -19.553 13.776 -8.602 1.00 43.23 187 SER A CA 1
ATOM 1418 C C . SER A 1 187 ? -19.623 12.270 -8.321 1.00 41.95 187 SER A C 1
ATOM 1419 O O . SER A 1 187 ? -20.659 11.633 -8.531 1.00 40.84 187 SER A O 1
ATOM 1422 N N . PHE A 1 188 ? -18.527 11.703 -7.832 1.00 39.94 188 PHE A N 1
ATOM 1423 C CA . PHE A 1 188 ? -18.490 10.278 -7.556 1.00 40.05 188 PHE A CA 1
ATOM 1424 C C . PHE A 1 188 ? -17.809 9.945 -6.240 1.00 40.35 188 PHE A C 1
ATOM 1425 O O . PHE A 1 188 ? -16.847 10.603 -5.843 1.00 41.31 188 PHE A O 1
ATOM 1433 N N . GLY A 1 189 ? -18.315 8.915 -5.568 1.00 39.94 189 GLY A N 1
ATOM 1434 C CA . GLY A 1 189 ? -17.720 8.492 -4.317 1.00 39.63 189 GLY A CA 1
ATOM 1435 C C . GLY A 1 189 ? -16.573 7.549 -4.625 1.00 39.37 189 GLY A C 1
ATOM 1436 O O . GLY A 1 189 ? -16.365 7.187 -5.784 1.00 36.86 189 GLY A O 1
ATOM 1437 N N . ARG A 1 190 ? -15.818 7.165 -3.599 1.00 40.57 190 ARG A N 1
ATOM 1438 C CA . ARG A 1 190 ? -14.698 6.246 -3.777 1.00 43.17 190 ARG A CA 1
ATOM 1439 C C . ARG A 1 190 ? -15.257 4.835 -3.953 1.00 43.04 190 ARG A C 1
ATOM 1440 O O . ARG A 1 190 ? -16.234 4.465 -3.299 1.00 43.04 190 ARG A O 1
ATOM 1448 N N . PRO A 1 191 ? -14.659 4.033 -4.853 1.00 42.21 191 PRO A N 1
ATOM 1449 C CA . PRO A 1 191 ? -15.153 2.669 -5.063 1.00 41.32 191 PRO A CA 1
ATOM 1450 C C . PRO A 1 191 ? -15.366 1.910 -3.757 1.00 40.02 191 PRO A C 1
ATOM 1451 O O . PRO A 1 191 ? -14.515 1.930 -2.869 1.00 38.76 191 PRO A O 1
ATOM 1455 N N . GLU A 1 192 ? -16.522 1.262 -3.650 1.00 39.36 192 GLU A N 1
ATOM 1456 C CA . GLU A 1 192 ? -16.887 0.496 -2.462 1.00 39.74 192 GLU A CA 1
ATOM 1457 C C . GLU A 1 192 ? -15.953 -0.687 -2.246 1.00 39.36 192 GLU A C 1
ATOM 1458 O O . GLU A 1 192 ? -15.546 -1.356 -3.195 1.00 39.09 192 GLU A O 1
ATOM 1464 N N . GLU A 1 193 ? -15.619 -0.946 -0.988 1.00 39.97 193 GLU A N 1
ATOM 1465 C CA . GLU A 1 193 ? -14.756 -2.063 -0.632 1.00 38.88 193 GLU A CA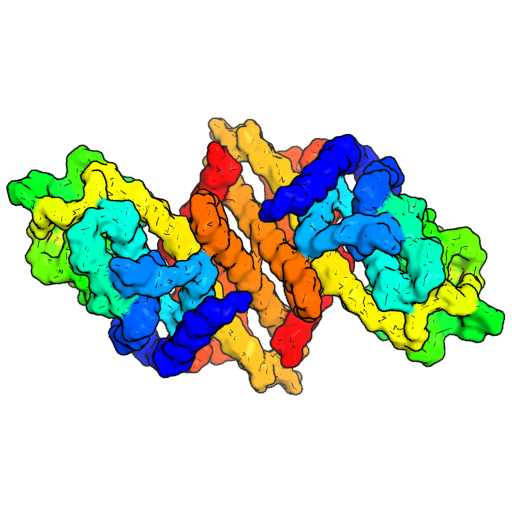 1
ATOM 1466 C C . GLU A 1 193 ? -15.646 -3.306 -0.541 1.00 37.78 193 GLU A C 1
ATOM 1467 O O . GLU A 1 193 ? -16.382 -3.472 0.431 1.00 40.36 193 GLU A O 1
ATOM 1473 N N . LYS A 1 194 ? -15.578 -4.175 -1.545 1.00 34.07 194 LYS A N 1
ATOM 1474 C CA . LYS A 1 194 ? -16.415 -5.372 -1.579 1.00 31.12 194 LYS A CA 1
ATOM 1475 C C . LYS A 1 194 ? -15.645 -6.687 -1.409 1.00 31.15 194 LYS A C 1
ATOM 1476 O O . LYS A 1 194 ? -14.418 -6.725 -1.509 1.00 29.67 194 LYS A O 1
ATOM 1482 N N . MET A 1 195 ? -16.395 -7.762 -1.165 1.00 30.75 195 MET A N 1
ATOM 1483 C CA . MET A 1 195 ? -15.843 -9.102 -0.995 1.00 29.95 195 MET A CA 1
ATOM 1484 C C . MET A 1 195 ? -15.120 -9.547 -2.259 1.00 30.36 195 MET A C 1
ATOM 1485 O O . MET A 1 195 ? -14.054 -10.161 -2.190 1.00 32.18 195 MET A O 1
ATOM 1490 N N . GLY A 1 196 ? -15.716 -9.251 -3.409 1.00 28.29 196 GLY A N 1
ATOM 1491 C CA . GLY A 1 196 ? -15.122 -9.645 -4.670 1.00 29.46 196 GLY A CA 1
ATOM 1492 C C . GLY A 1 196 ? -15.336 -8.642 -5.784 1.00 29.79 196 GLY A C 1
ATOM 1493 O O . GLY A 1 196 ? -15.623 -7.474 -5.512 1.00 31.39 196 GLY A O 1
ATOM 1494 N N . LEU A 1 197 ? -15.226 -9.103 -7.031 1.00 29.16 197 LEU A N 1
ATOM 1495 C CA . LEU A 1 197 ? -15.364 -8.234 -8.207 1.00 29.80 197 LEU A CA 1
ATOM 1496 C C . LEU A 1 197 ? -14.549 -6.967 -7.958 1.00 29.46 197 LEU A C 1
ATOM 1497 O O . LEU A 1 197 ? -14.984 -5.859 -8.271 1.00 29.90 197 LEU A O 1
ATOM 1502 N N . HIS A 1 198 ? -13.365 -7.154 -7.384 1.00 29.49 198 HIS A N 1
ATOM 1503 C CA . HIS A 1 198 ? -12.470 -6.057 -7.045 1.00 31.27 198 HIS A CA 1
ATOM 1504 C C . HIS A 1 198 ? -12.190 -5.059 -8.164 1.00 32.82 198 HIS A C 1
ATOM 1505 O O . HIS A 1 198 ? -12.310 -3.857 -7.952 1.00 35.41 198 HIS A O 1
ATOM 1512 N N . ALA A 1 199 ? -11.806 -5.546 -9.344 1.00 33.32 199 ALA A N 1
ATOM 1513 C CA . ALA A 1 199 ? -11.501 -4.663 -10.475 1.00 32.45 199 ALA A CA 1
ATOM 1514 C C . ALA A 1 199 ? -12.735 -3.930 -10.991 1.00 32.80 199 ALA A C 1
ATOM 1515 O O . ALA A 1 199 ? -12.627 -2.871 -11.619 1.00 32.31 199 ALA A O 1
ATOM 1517 N N . ALA A 1 200 ? -13.911 -4.494 -10.733 1.00 31.48 200 ALA A N 1
ATOM 1518 C CA . ALA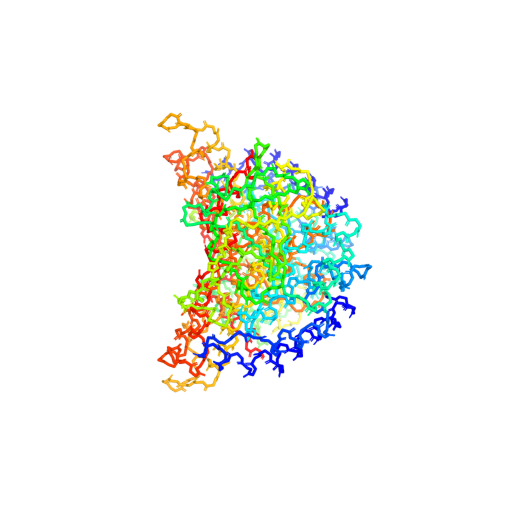 A 1 200 ? -15.140 -3.866 -11.188 1.00 32.40 200 ALA A CA 1
ATOM 1519 C C . ALA A 1 200 ? -15.608 -2.829 -10.164 1.00 32.75 200 ALA A C 1
ATOM 1520 O O . ALA A 1 200 ? -16.470 -3.104 -9.325 1.00 32.47 200 ALA A O 1
ATOM 1522 N N . HIS A 1 201 ? -15.030 -1.634 -10.243 1.00 32.97 201 HIS A N 1
ATOM 1523 C CA . HIS A 1 201 ? -15.376 -0.551 -9.330 1.00 34.02 201 HIS A CA 1
ATOM 1524 C C . HIS A 1 201 ? -16.865 -0.224 -9.327 1.00 35.64 201 HIS A C 1
ATOM 1525 O O . HIS A 1 201 ? -17.494 -0.101 -10.384 1.00 36.25 201 HIS A O 1
ATOM 1532 N N . THR A 1 202 ? -17.429 -0.097 -8.133 1.00 35.69 202 THR A N 1
ATOM 1533 C CA . THR A 1 202 ? -18.824 0.290 -7.982 1.00 36.99 202 THR A CA 1
ATOM 1534 C C . THR A 1 202 ? -18.759 1.412 -6.968 1.00 37.02 202 THR A C 1
ATOM 1535 O O . THR A 1 202 ? -17.998 1.335 -6.000 1.00 37.98 202 THR A O 1
ATOM 1539 N N . ALA A 1 203 ? -19.528 2.467 -7.194 1.00 36.97 203 ALA A N 1
ATOM 1540 C CA . ALA A 1 203 ? -19.501 3.586 -6.275 1.00 37.56 203 ALA A CA 1
ATOM 1541 C C . ALA A 1 203 ? -20.724 4.476 -6.373 1.00 38.97 203 ALA A C 1
ATOM 1542 O O . ALA A 1 203 ? -21.603 4.284 -7.211 1.00 39.20 203 ALA A O 1
ATOM 1544 N N . GLU A 1 204 ? -20.753 5.460 -5.487 1.00 41.68 204 GLU A N 1
ATOM 1545 C CA . GLU A 1 204 ? -21.827 6.428 -5.405 1.00 43.83 204 GLU A CA 1
ATOM 1546 C C . GLU A 1 204 ? -21.787 7.390 -6.579 1.00 43.29 204 GLU A C 1
ATOM 1547 O O . GLU A 1 204 ? -20.718 7.726 -7.099 1.00 41.33 204 GLU A O 1
ATOM 1553 N N . VAL A 1 205 ? -22.970 7.827 -6.985 1.00 42.98 205 VAL A N 1
ATOM 1554 C CA . VAL A 1 205 ? -23.119 8.787 -8.063 1.00 43.09 205 VAL A CA 1
ATOM 1555 C C . VAL A 1 205 ? -23.977 9.916 -7.504 1.00 43.37 205 VAL A C 1
ATOM 1556 O O . VAL A 1 205 ? -25.188 9.762 -7.310 1.00 41.96 205 VAL A O 1
ATOM 1560 N N . ARG A 1 206 ? -23.329 11.043 -7.236 1.00 43.43 206 ARG A N 1
ATOM 1561 C CA . ARG A 1 206 ? -23.988 12.211 -6.671 1.00 45.01 206 ARG A CA 1
ATOM 1562 C C . ARG A 1 206 ? -24.430 13.210 -7.728 1.00 45.48 206 ARG A C 1
ATOM 1563 O O . ARG A 1 206 ? -23.662 13.568 -8.618 1.00 44.06 206 ARG A O 1
ATOM 1571 N N . LEU A 1 207 ? -25.677 13.653 -7.626 1.00 47.69 207 LEU A N 1
ATOM 1572 C CA . LEU A 1 207 ? -26.214 14.637 -8.558 1.00 51.28 207 LEU A CA 1
ATOM 1573 C C . LEU A 1 207 ? -26.712 15.848 -7.774 1.00 52.49 207 LEU A C 1
ATOM 1574 O O . LEU A 1 207 ? -27.839 15.854 -7.277 1.00 53.51 207 LEU A O 1
ATOM 1579 N N . GLU A 1 208 ? -25.863 16.865 -7.661 1.00 54.21 208 GLU A N 1
ATOM 1580 C CA . GLU A 1 208 ? -26.217 18.079 -6.930 1.00 55.88 208 GLU A CA 1
ATOM 1581 C C . GLU A 1 208 ? -26.504 19.232 -7.884 1.00 55.64 208 GLU A C 1
ATOM 1582 O O . GLU A 1 208 ? -25.583 19.848 -8.425 1.00 53.72 208 GLU A O 1
ATOM 1588 N N . GLU A 1 209 ? -27.790 19.520 -8.073 1.00 56.18 209 GLU A N 1
ATOM 1589 C CA . GLU A 1 209 ? -28.225 20.587 -8.969 1.00 57.37 209 GLU A CA 1
ATOM 1590 C C . GLU A 1 209 ? -27.562 20.419 -10.330 1.00 57.11 209 GLU A C 1
ATOM 1591 O O . GLU A 1 209 ? -26.892 21.320 -10.836 1.00 57.05 209 GLU A O 1
ATOM 1597 N N . VAL A 1 210 ? -27.750 19.238 -10.908 1.00 56.40 210 VAL A N 1
ATOM 1598 C CA . VAL A 1 210 ? -27.193 18.920 -12.213 1.00 55.63 210 VAL A CA 1
ATOM 1599 C C . VAL A 1 210 ? -28.213 19.271 -13.282 1.00 54.15 210 VAL A C 1
ATOM 1600 O O . VAL A 1 210 ? -29.351 18.799 -13.240 1.00 52.06 210 VAL A O 1
ATOM 1604 N N . PHE A 1 211 ? -27.806 20.105 -14.234 1.00 53.54 211 PHE A N 1
ATOM 1605 C CA . PHE A 1 211 ? -28.704 20.497 -15.307 1.00 54.13 211 PHE A CA 1
ATOM 1606 C C . PHE A 1 211 ? -28.574 19.594 -16.530 1.00 53.64 211 PHE A C 1
ATOM 1607 O O . PHE A 1 211 ? -27.477 19.326 -17.018 1.00 52.35 211 PHE A O 1
ATOM 1615 N N . VAL A 1 212 ? -29.720 19.133 -17.014 1.00 54.44 212 VAL A N 1
ATOM 1616 C CA . VAL A 1 212 ? -29.786 18.266 -18.176 1.00 56.20 212 VAL A CA 1
ATOM 1617 C C . VAL A 1 212 ? -30.731 18.895 -19.196 1.00 57.73 212 VAL A C 1
ATOM 1618 O O . VAL A 1 212 ? -31.900 19.148 -18.899 1.00 57.88 212 VAL A O 1
ATOM 1622 N N . PRO A 1 213 ? -30.231 19.168 -20.411 1.00 58.61 213 PRO A N 1
ATOM 1623 C CA . PRO A 1 213 ? -31.051 19.772 -21.465 1.00 59.60 213 PRO A CA 1
ATOM 1624 C C . PRO A 1 213 ? -32.203 18.879 -21.916 1.00 60.74 213 PRO A C 1
ATOM 1625 O O . PRO A 1 213 ? -32.117 17.657 -21.841 1.00 61.43 213 PRO A O 1
ATOM 1629 N N . GLU A 1 214 ? -33.278 19.508 -22.380 1.00 62.35 214 GLU A N 1
ATOM 1630 C CA . GLU A 1 214 ? -34.474 18.810 -22.850 1.00 63.04 214 GLU A CA 1
ATOM 1631 C C . GLU A 1 214 ? -34.152 17.593 -23.713 1.00 61.71 214 GLU A C 1
ATOM 1632 O O . GLU A 1 214 ? -34.805 16.555 -23.608 1.00 60.56 214 GLU A O 1
ATOM 1638 N N . GLU A 1 215 ? -33.144 17.739 -24.566 1.00 61.88 215 GLU A N 1
ATOM 1639 C CA . GLU A 1 215 ? -32.707 16.685 -25.483 1.00 62.31 215 GLU A CA 1
ATOM 1640 C C . GLU A 1 215 ? -32.188 15.414 -24.807 1.00 62.37 215 GLU A C 1
ATOM 1641 O O . GLU A 1 215 ? -32.197 14.338 -25.403 1.00 61.51 215 GLU A O 1
ATOM 1647 N N . ASN A 1 216 ? -31.734 15.534 -23.566 1.00 62.59 216 ASN A N 1
ATOM 1648 C CA . ASN A 1 216 ? -31.202 14.384 -22.852 1.00 61.86 216 ASN A CA 1
ATOM 1649 C C . ASN A 1 216 ? -32.203 13.564 -22.043 1.00 62.07 216 ASN A C 1
ATOM 1650 O O . ASN A 1 216 ? -31.821 12.889 -21.090 1.00 63.09 216 ASN A O 1
ATOM 1655 N N . LEU A 1 217 ? -33.478 13.626 -22.413 1.00 60.85 217 LEU A N 1
ATOM 1656 C CA . LEU A 1 217 ? -34.505 12.839 -21.738 1.00 60.35 217 LEU A CA 1
ATOM 1657 C C . LEU A 1 217 ? -34.740 11.626 -22.629 1.00 60.20 217 LEU A C 1
ATOM 1658 O O . LEU A 1 217 ? -34.877 11.770 -23.839 1.00 59.82 217 LEU A O 1
ATOM 1663 N N . LEU A 1 218 ? -34.782 10.435 -22.043 1.00 60.73 218 LEU A N 1
ATOM 1664 C CA . LEU A 1 218 ? -34.976 9.227 -22.840 1.00 62.12 218 LEU A CA 1
ATOM 1665 C C . LEU A 1 218 ? -36.389 8.655 -22.766 1.00 62.62 218 LEU A C 1
ATOM 1666 O O . LEU A 1 218 ? -36.804 8.127 -21.733 1.00 62.50 218 LEU A O 1
ATOM 1671 N N . GLY A 1 219 ? -37.116 8.758 -23.877 1.00 63.32 219 GLY A N 1
ATOM 1672 C CA . GLY A 1 219 ? -38.479 8.255 -23.938 1.00 63.24 219 GLY A CA 1
ATOM 1673 C C . GLY A 1 219 ? -39.484 9.221 -23.338 1.00 63.21 219 GLY A C 1
ATOM 1674 O O . GLY A 1 219 ? -39.179 10.401 -23.141 1.00 61.48 219 GLY A O 1
ATOM 1675 N N . GLU A 1 220 ? -40.685 8.725 -23.047 1.00 64.17 220 GLU A N 1
ATOM 1676 C CA . GLU A 1 220 ? -41.724 9.558 -22.458 1.00 65.79 220 GLU A CA 1
ATOM 1677 C C . GLU A 1 220 ? -41.489 9.753 -20.968 1.00 66.07 220 GLU A C 1
ATOM 1678 O O . GLU A 1 220 ? -41.183 8.808 -20.244 1.00 66.55 220 GLU A O 1
ATOM 1684 N N . GLU A 1 221 ? -41.625 10.995 -20.521 1.00 66.41 221 GLU A N 1
ATOM 1685 C CA . GLU A 1 221 ? -41.437 11.340 -19.120 1.00 66.58 221 GLU A CA 1
ATOM 1686 C C . GLU A 1 221 ? -42.355 10.479 -18.253 1.00 66.57 221 GLU A C 1
ATOM 1687 O O . GLU A 1 221 ? -43.519 10.264 -18.594 1.00 66.41 221 GLU A O 1
ATOM 1693 N N . GLY A 1 222 ? -41.821 9.975 -17.143 1.00 65.75 222 GLY A N 1
ATOM 1694 C CA . GLY A 1 222 ? -42.611 9.153 -16.242 1.00 64.08 222 GLY A CA 1
ATOM 1695 C C . GLY A 1 222 ? -42.845 7.739 -16.735 1.00 62.71 222 GLY A C 1
ATOM 1696 O O . GLY A 1 222 ? -43.689 7.018 -16.206 1.00 62.30 222 GLY A O 1
ATOM 1697 N N . ARG A 1 223 ? -42.091 7.342 -17.752 1.00 62.40 223 ARG A N 1
ATOM 1698 C CA . ARG A 1 223 ? -42.212 6.007 -18.329 1.00 62.49 223 ARG A CA 1
ATOM 1699 C C . ARG A 1 223 ? -40.850 5.310 -18.206 1.00 61.69 223 ARG A C 1
ATOM 1700 O O . ARG A 1 223 ? -40.649 4.202 -18.708 1.00 60.04 223 ARG A O 1
ATOM 1708 N N . GLY A 1 224 ? -39.929 5.976 -17.512 1.00 61.63 224 GLY A N 1
ATOM 1709 C CA . GLY A 1 224 ? -38.584 5.459 -17.327 1.00 61.92 224 GLY A CA 1
ATOM 1710 C C . GLY A 1 224 ? -38.455 4.106 -16.654 1.00 61.90 224 GLY A C 1
ATOM 1711 O O . GLY A 1 224 ? -37.650 3.275 -17.078 1.00 61.65 224 GLY A O 1
ATOM 1712 N N . LEU A 1 225 ? -39.238 3.873 -15.606 1.00 61.68 225 LEU A N 1
ATOM 1713 C CA . LEU A 1 225 ? -39.163 2.607 -14.895 1.00 61.23 225 LEU A CA 1
ATOM 1714 C C . LEU A 1 225 ? -39.615 1.448 -15.770 1.00 60.86 225 LEU A C 1
ATOM 1715 O O . LEU A 1 225 ? -39.184 0.314 -15.578 1.00 62.03 225 LEU A O 1
ATOM 1720 N N . ALA A 1 226 ? -40.484 1.734 -16.733 1.00 60.22 226 ALA A N 1
ATOM 1721 C CA . ALA A 1 226 ? -40.978 0.702 -17.637 1.00 58.92 226 ALA A CA 1
ATOM 1722 C C . ALA A 1 226 ? -39.880 0.321 -18.624 1.00 58.39 226 ALA A C 1
ATOM 1723 O O . ALA A 1 226 ? -39.703 -0.852 -18.951 1.00 58.47 226 ALA A O 1
ATOM 1725 N N . TYR A 1 227 ? -39.151 1.325 -19.097 1.00 57.63 227 TYR A N 1
ATOM 1726 C CA . TYR A 1 227 ? -38.061 1.111 -20.040 1.00 58.43 227 TYR A CA 1
ATOM 1727 C C . TYR A 1 227 ? -36.992 0.224 -19.401 1.00 58.97 227 TYR A C 1
ATOM 1728 O O . TYR A 1 227 ? -36.474 -0.703 -20.028 1.00 59.39 227 TYR A O 1
ATOM 1737 N N . ALA A 1 228 ? -36.673 0.517 -18.146 1.00 58.26 228 ALA A N 1
ATOM 1738 C CA . ALA A 1 228 ? -35.660 -0.226 -17.412 1.00 57.72 228 ALA A CA 1
ATOM 1739 C C . ALA A 1 228 ? -36.008 -1.694 -17.199 1.00 57.35 228 ALA A C 1
ATOM 1740 O O . ALA A 1 228 ? -35.217 -2.577 -17.527 1.00 58.47 228 ALA A O 1
ATOM 1742 N N . LEU A 1 229 ? -37.186 -1.955 -16.642 1.00 56.43 229 LEU A N 1
ATOM 1743 C CA . LEU A 1 229 ? -37.615 -3.325 -16.379 1.00 54.88 229 LEU A CA 1
ATOM 1744 C C . LEU A 1 229 ? -37.744 -4.102 -17.681 1.00 53.23 229 LEU A C 1
ATOM 1745 O O . LEU A 1 229 ? -37.919 -5.322 -17.678 1.00 53.10 229 LEU A O 1
ATOM 1750 N N . ALA A 1 230 ? -37.652 -3.386 -18.796 1.00 50.81 230 ALA A N 1
ATOM 1751 C CA . ALA A 1 230 ? -37.763 -4.000 -20.110 1.00 48.79 230 ALA A CA 1
ATOM 1752 C C . ALA A 1 230 ? -36.472 -4.707 -20.502 1.00 46.77 230 ALA A C 1
ATOM 1753 O O . ALA A 1 230 ? -36.505 -5.741 -21.169 1.00 46.68 230 ALA A O 1
ATOM 1755 N N . GLY A 1 231 ? -35.338 -4.146 -20.091 1.00 44.05 231 GLY A N 1
ATOM 1756 C CA . GLY A 1 231 ? -34.060 -4.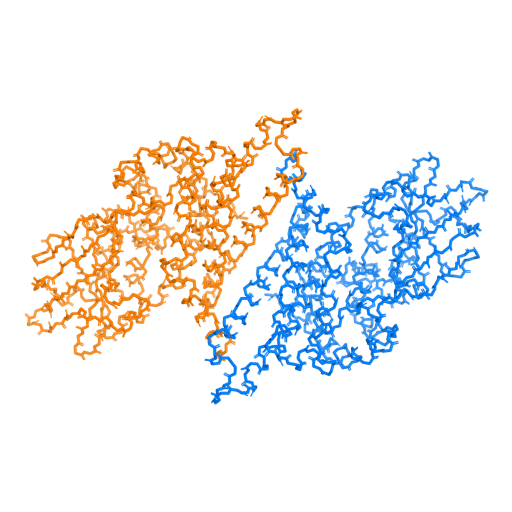750 -20.421 1.00 41.49 231 GLY A CA 1
ATOM 1757 C C . GLY A 1 231 ? -33.652 -5.740 -19.355 1.00 40.10 231 GLY A C 1
ATOM 1758 O O . GLY A 1 231 ? -32.684 -6.481 -19.507 1.00 41.58 231 GLY A O 1
ATOM 1759 N N . LEU A 1 232 ? -34.418 -5.755 -18.272 1.00 39.19 232 LEU A N 1
ATOM 1760 C CA . LEU A 1 232 ? -34.168 -6.631 -17.135 1.00 37.60 232 LEU A CA 1
ATOM 1761 C C . LEU A 1 232 ? -34.147 -8.126 -17.481 1.00 36.93 232 LEU A C 1
ATOM 1762 O O . LEU A 1 232 ? -33.303 -8.869 -16.975 1.00 35.58 232 LEU A O 1
ATOM 1767 N N . ASP A 1 233 ? -35.073 -8.571 -18.328 1.00 35.49 233 ASP A N 1
ATOM 1768 C CA . ASP A 1 233 ? -35.118 -9.980 -18.706 1.00 36.12 233 ASP A CA 1
ATOM 1769 C C . ASP A 1 233 ? -33.835 -10.384 -19.427 1.00 35.55 233 ASP A C 1
ATOM 1770 O O . ASP A 1 233 ? -33.318 -11.485 -19.236 1.00 34.76 233 ASP A O 1
ATOM 1775 N N . SER A 1 234 ? -33.323 -9.483 -20.254 1.00 35.19 234 SER A N 1
ATOM 1776 C CA . SER A 1 234 ? -32.099 -9.741 -20.989 1.00 35.11 234 SER A CA 1
ATOM 1777 C C . SER A 1 234 ? -30.914 -9.677 -20.040 1.00 33.45 234 SER A C 1
ATOM 1778 O O . SER A 1 234 ? -30.010 -10.505 -20.110 1.00 34.67 234 SER A O 1
ATOM 1781 N N . GLY A 1 235 ? -30.922 -8.691 -19.151 1.00 30.42 235 GLY A N 1
ATOM 1782 C CA . GLY A 1 235 ? -29.835 -8.559 -18.202 1.00 29.05 235 GLY A CA 1
ATOM 1783 C C . GLY A 1 235 ? -29.678 -9.797 -17.332 1.00 28.40 235 GLY A C 1
ATOM 1784 O O . GLY A 1 235 ? -28.561 -10.229 -17.045 1.00 27.11 235 GLY A O 1
ATOM 1785 N N . ARG A 1 236 ? -30.799 -10.373 -16.913 1.00 27.51 236 ARG A N 1
ATOM 1786 C CA . ARG A 1 236 ? -30.765 -11.560 -16.078 1.00 28.71 236 ARG A CA 1
ATOM 1787 C C . ARG A 1 236 ? -30.213 -12.755 -16.841 1.00 29.18 236 ARG A C 1
ATOM 1788 O O . ARG A 1 236 ? -29.528 -13.598 -16.265 1.00 28.91 236 ARG A O 1
ATOM 1796 N N . VAL A 1 237 ? -30.497 -12.823 -18.138 1.00 28.94 237 VAL A N 1
ATOM 1797 C CA . VAL A 1 237 ? -29.970 -13.911 -18.953 1.00 28.43 237 VAL A CA 1
ATOM 1798 C C . VAL A 1 237 ? -28.453 -13.744 -18.983 1.00 29.22 237 VAL A C 1
ATOM 1799 O O . VAL A 1 237 ? -27.709 -14.721 -18.850 1.00 29.86 237 VAL A O 1
ATOM 1803 N N . GLY A 1 238 ? -28.007 -12.495 -19.136 1.00 28.33 238 GLY A N 1
ATOM 1804 C CA . GLY A 1 238 ? -26.584 -12.199 -19.174 1.00 27.33 238 GLY A CA 1
ATOM 1805 C C . GLY A 1 238 ? -25.838 -12.529 -17.888 1.00 27.48 238 GLY A C 1
ATOM 1806 O O . GLY A 1 238 ? -24.707 -13.019 -17.918 1.00 25.75 238 GLY A O 1
ATOM 1807 N N . VAL A 1 239 ? -26.466 -12.254 -16.749 1.00 28.95 239 VAL A N 1
ATOM 1808 C CA . VAL A 1 239 ? -25.853 -12.538 -15.457 1.00 28.06 239 VAL A CA 1
ATOM 1809 C C . VAL A 1 239 ? -25.827 -14.049 -15.251 1.00 28.72 239 VAL A C 1
ATOM 1810 O O . VAL A 1 239 ? -24.867 -14.599 -14.707 1.00 30.05 239 VAL A O 1
ATOM 1814 N N . ALA A 1 240 ? -26.889 -14.717 -15.690 1.00 28.53 240 ALA A N 1
ATOM 1815 C CA . ALA A 1 240 ? -26.974 -16.167 -15.568 1.00 29.64 240 ALA A CA 1
ATOM 1816 C C . ALA A 1 240 ? -25.782 -16.749 -16.310 1.00 29.51 240 ALA A C 1
ATOM 1817 O O . ALA A 1 240 ? -25.079 -17.607 -15.792 1.00 30.02 240 ALA A O 1
ATOM 1819 N N . ALA A 1 241 ? -25.562 -16.262 -17.527 1.00 29.13 241 ALA A N 1
ATOM 1820 C CA . ALA A 1 241 ? -24.445 -16.711 -18.344 1.00 29.16 241 ALA A CA 1
ATOM 1821 C C . ALA A 1 241 ? -23.117 -16.469 -17.628 1.00 28.60 241 ALA A C 1
ATOM 1822 O O . ALA A 1 241 ? -22.220 -17.315 -17.668 1.00 28.44 241 ALA A O 1
ATOM 1824 N N . GLN A 1 242 ? -22.985 -15.316 -16.978 1.00 27.52 242 GLN A N 1
ATOM 1825 C CA . GLN A 1 242 ? -21.750 -15.013 -16.265 1.00 28.11 242 GLN A CA 1
ATOM 1826 C C . GLN A 1 242 ? -21.587 -15.965 -15.086 1.00 26.98 242 GLN A C 1
ATOM 1827 O O . GLN A 1 242 ? -20.480 -16.417 -14.795 1.00 25.50 242 GLN A O 1
ATOM 1833 N N . ALA A 1 243 ? -22.691 -16.272 -14.411 1.00 26.60 243 ALA A N 1
ATOM 1834 C CA . ALA A 1 243 ? -22.637 -17.187 -13.274 1.00 26.41 243 ALA A CA 1
ATOM 1835 C C . ALA A 1 243 ? -22.096 -18.531 -13.759 1.00 26.11 243 ALA A C 1
ATOM 1836 O O . ALA A 1 243 ? -21.275 -19.159 -13.089 1.00 25.53 243 ALA A O 1
ATOM 1838 N N . VAL A 1 244 ? -22.560 -18.964 -14.930 1.00 24.39 244 VAL A N 1
ATOM 1839 C CA . VAL A 1 244 ? -22.100 -20.217 -15.502 1.00 24.75 244 VAL A CA 1
ATOM 1840 C C . VAL A 1 244 ? -20.596 -20.126 -15.731 1.00 25.72 244 VAL A C 1
ATOM 1841 O O . VAL A 1 244 ? -19.855 -21.061 -15.414 1.00 26.70 244 VAL A O 1
ATOM 1845 N N . GLY A 1 245 ? -20.152 -18.993 -16.275 1.00 24.89 245 GLY A N 1
ATOM 1846 C CA . GLY A 1 245 ? -18.737 -18.785 -16.525 1.00 24.46 245 GLY A CA 1
ATOM 1847 C C . GLY A 1 245 ? -17.908 -18.903 -15.261 1.00 24.48 245 GLY A C 1
ATOM 1848 O O . GLY A 1 245 ? -16.875 -19.570 -15.237 1.00 26.35 245 GLY A O 1
ATOM 1849 N N . ILE A 1 246 ? -18.350 -18.248 -14.199 1.00 24.96 246 ILE A N 1
ATOM 1850 C CA . ILE A 1 246 ? -17.645 -18.320 -12.924 1.00 25.58 246 ILE A CA 1
ATOM 1851 C C . ILE A 1 246 ? -17.528 -19.790 -12.474 1.00 26.11 246 ILE A C 1
ATOM 1852 O O . ILE A 1 246 ? -16.470 -20.232 -12.006 1.00 25.00 246 ILE A O 1
ATOM 1857 N N . ALA A 1 247 ? -18.617 -20.539 -12.624 1.00 23.69 247 ALA A N 1
ATOM 1858 C CA . ALA A 1 247 ? -18.631 -21.945 -12.247 1.00 25.38 247 ALA A CA 1
ATOM 1859 C C . ALA A 1 247 ? -17.663 -22.748 -13.116 1.00 26.81 247 ALA A C 1
ATOM 1860 O O . ALA A 1 247 ? -16.919 -23.589 -12.609 1.00 28.30 247 ALA A O 1
ATOM 1862 N N . ARG A 1 248 ? -17.671 -22.482 -14.420 1.00 26.48 248 ARG A N 1
ATOM 1863 C CA . ARG A 1 248 ? -16.792 -23.190 -15.341 1.00 27.41 248 ARG A CA 1
ATOM 1864 C C . ARG A 1 248 ? -15.343 -22.928 -14.962 1.00 28.00 248 ARG A C 1
ATOM 1865 O O . ARG A 1 248 ? -14.539 -23.854 -14.873 1.00 28.12 248 ARG A O 1
ATOM 1873 N N . GLY A 1 249 ? -15.022 -21.658 -14.738 1.00 28.33 249 GLY A N 1
ATOM 1874 C CA . GLY A 1 249 ? -13.671 -21.293 -14.359 1.00 28.44 249 GLY A CA 1
ATOM 1875 C C . GLY A 1 249 ? -13.178 -22.148 -13.207 1.00 28.74 249 GLY A C 1
ATOM 1876 O O . GLY A 1 249 ? -12.165 -22.835 -13.322 1.00 30.63 249 GLY A O 1
ATOM 1877 N N . ALA A 1 250 ? -13.899 -22.113 -12.093 1.00 28.48 250 ALA A N 1
ATOM 1878 C CA . ALA A 1 250 ? -13.523 -22.894 -10.923 1.00 27.29 250 ALA A CA 1
ATOM 1879 C C . ALA A 1 250 ? -13.500 -24.395 -11.231 1.00 27.66 250 ALA A C 1
ATOM 1880 O O . ALA A 1 250 ? -12.571 -25.103 -10.848 1.00 25.40 250 ALA A O 1
ATOM 1882 N N . PHE A 1 251 ? -14.528 -24.879 -11.919 1.00 27.83 251 PHE A N 1
ATOM 1883 C CA . PHE A 1 251 ? -14.607 -26.295 -12.252 1.00 29.59 251 PHE A CA 1
ATOM 1884 C C . PHE A 1 251 ? -13.377 -26.809 -13.002 1.00 30.93 251 PHE A C 1
ATOM 1885 O O . PHE A 1 251 ? -12.858 -27.878 -12.690 1.00 33.41 251 PHE A O 1
ATOM 1893 N N . GLU A 1 252 ? -12.914 -26.054 -13.992 1.00 31.03 252 GLU A N 1
ATOM 1894 C CA . GLU A 1 252 ? -11.761 -26.468 -14.782 1.00 31.00 252 GLU A CA 1
ATOM 1895 C C . GLU A 1 252 ? -10.505 -26.628 -13.946 1.00 29.80 252 GLU A C 1
ATOM 1896 O O . GLU A 1 252 ? -9.802 -27.628 -14.060 1.00 29.75 252 GLU A O 1
ATOM 1902 N N . ILE A 1 253 ? -10.233 -25.649 -13.093 1.00 29.00 253 ILE A N 1
ATOM 1903 C CA . ILE A 1 253 ? -9.067 -25.705 -12.226 1.00 27.24 253 ILE A CA 1
ATOM 1904 C C . ILE A 1 253 ? -9.126 -26.931 -11.308 1.00 28.06 253 ILE A C 1
ATOM 1905 O O . ILE A 1 253 ? -8.127 -27.635 -11.141 1.00 29.10 253 ILE A O 1
ATOM 1910 N N . ALA A 1 254 ? -10.294 -27.186 -10.724 1.00 25.16 254 ALA A N 1
ATOM 1911 C CA . ALA A 1 254 ? -10.465 -28.318 -9.825 1.00 25.21 254 ALA A CA 1
ATOM 1912 C C . ALA A 1 254 ? -10.332 -29.654 -10.555 1.00 26.90 254 ALA A C 1
ATOM 1913 O O . ALA A 1 254 ? -9.675 -30.576 -10.062 1.00 26.07 254 ALA A O 1
ATOM 1915 N N . LYS A 1 255 ? -10.962 -29.761 -11.723 1.00 26.59 255 LYS A N 1
ATOM 1916 C CA . LYS A 1 255 ? -10.894 -30.994 -12.498 1.00 28.66 255 LYS A CA 1
ATOM 1917 C C . LYS A 1 255 ? -9.436 -31.323 -12.823 1.00 29.28 255 LYS A C 1
ATOM 1918 O O . LYS A 1 255 ? -8.988 -32.451 -12.631 1.00 30.02 255 LYS A O 1
ATOM 1924 N N . ALA A 1 256 ? -8.702 -30.334 -13.320 1.00 27.69 256 ALA A N 1
ATOM 1925 C CA . ALA A 1 256 ? -7.304 -30.538 -13.657 1.00 28.65 256 ALA A CA 1
ATOM 1926 C C . ALA A 1 256 ? -6.520 -30.946 -12.413 1.00 29.98 256 ALA A C 1
ATOM 1927 O O . ALA A 1 256 ? -5.779 -31.925 -12.435 1.00 30.55 256 ALA A O 1
ATOM 1929 N N . TYR A 1 257 ? -6.693 -30.190 -11.332 1.00 30.29 257 TYR A N 1
ATOM 1930 C CA . TYR A 1 257 ? -5.998 -30.453 -10.078 1.00 31.33 257 TYR A CA 1
ATOM 1931 C C . TYR A 1 257 ? -6.204 -31.884 -9.598 1.00 32.31 257 TYR A C 1
ATOM 1932 O O . TYR A 1 257 ? -5.261 -32.527 -9.136 1.00 30.20 257 TYR A O 1
ATOM 1941 N N . ALA A 1 258 ? -7.439 -32.374 -9.707 1.00 33.85 258 ALA A N 1
ATOM 1942 C CA . ALA A 1 258 ? -7.774 -33.728 -9.269 1.00 36.54 258 ALA A CA 1
ATOM 1943 C C . ALA A 1 258 ? -7.045 -34.770 -10.106 1.00 38.22 258 ALA A C 1
ATOM 1944 O O . ALA A 1 258 ? -6.959 -35.942 -9.730 1.00 38.62 258 ALA A O 1
ATOM 1946 N N . GLU A 1 259 ? -6.523 -34.328 -11.243 1.00 40.90 259 GLU A N 1
ATOM 1947 C CA . GLU A 1 259 ? -5.782 -35.195 -12.153 1.00 43.73 259 GLU A CA 1
ATOM 1948 C C . GLU A 1 259 ? -4.296 -35.215 -11.799 1.00 42.49 259 GLU A C 1
ATOM 1949 O O . GLU A 1 259 ? -3.664 -36.261 -11.866 1.00 42.84 259 GLU A O 1
ATOM 1955 N N . GLU A 1 260 ? -3.753 -34.062 -11.410 1.00 42.23 260 GLU A N 1
ATOM 1956 C CA . GLU A 1 260 ? -2.336 -33.941 -11.069 1.00 43.00 260 GLU A CA 1
ATOM 1957 C C . GLU A 1 260 ? -1.977 -34.259 -9.618 1.00 42.18 260 GLU A C 1
ATOM 1958 O O . GLU A 1 260 ? -1.043 -35.012 -9.354 1.00 43.04 260 GLU A O 1
ATOM 1964 N N . ARG A 1 261 ? -2.712 -33.676 -8.679 1.00 40.87 261 ARG A N 1
ATOM 1965 C CA . ARG A 1 261 ? -2.457 -33.892 -7.260 1.00 39.38 261 ARG A CA 1
ATOM 1966 C C . ARG A 1 261 ? -2.681 -35.330 -6.825 1.00 40.24 261 ARG A C 1
ATOM 1967 O O . ARG A 1 261 ? -3.580 -36.012 -7.318 1.00 40.76 261 ARG A O 1
ATOM 1975 N N . GLU A 1 262 ? -1.861 -35.781 -5.884 1.00 39.09 262 GLU A N 1
ATOM 1976 C CA . GLU A 1 262 ? -1.982 -37.124 -5.354 1.00 40.29 262 GLU A CA 1
ATOM 1977 C C . GLU A 1 262 ? -1.923 -37.081 -3.836 1.00 40.27 262 GLU A C 1
ATOM 1978 O O . GLU A 1 262 ? -1.264 -36.222 -3.252 1.00 43.48 262 GLU A O 1
ATOM 1984 N N . GLN A 1 263 ? -2.632 -37.998 -3.195 1.00 37.86 263 GLN A N 1
ATOM 1985 C CA . GLN A 1 263 ? -2.632 -38.077 -1.744 1.00 37.52 263 GLN A CA 1
ATOM 1986 C C . GLN A 1 263 ? -3.125 -39.488 -1.400 1.00 38.03 263 GLN A C 1
ATOM 1987 O O . GLN A 1 263 ? -4.143 -39.950 -1.923 1.00 37.68 263 GLN A O 1
ATOM 1993 N N . PHE A 1 264 ? -2.380 -40.165 -0.532 1.00 38.15 264 PHE A N 1
ATOM 1994 C CA . PHE A 1 264 ? -2.686 -41.530 -0.129 1.00 37.95 264 PHE A CA 1
ATOM 1995 C C . PHE A 1 264 ? -2.383 -42.501 -1.264 1.00 39.38 264 PHE A C 1
ATOM 1996 O O . PHE A 1 264 ? -3.029 -43.544 -1.395 1.00 39.75 264 PHE A O 1
ATOM 2004 N N . GLY A 1 265 ? -1.401 -42.140 -2.091 1.00 39.90 265 GLY A N 1
ATOM 2005 C CA . GLY A 1 265 ? -0.982 -43.003 -3.182 1.00 40.44 265 GLY A CA 1
ATOM 2006 C C . GLY A 1 265 ? -1.705 -42.927 -4.512 1.00 42.30 265 GLY A C 1
ATOM 2007 O O . GLY A 1 265 ? -1.297 -43.581 -5.468 1.00 43.98 265 GLY A O 1
ATOM 2008 N N . LYS A 1 266 ? -2.770 -42.140 -4.594 1.00 41.62 266 LYS A N 1
ATOM 2009 C CA . LYS A 1 266 ? -3.516 -42.024 -5.839 1.00 40.04 266 LYS A CA 1
ATOM 2010 C C . LYS A 1 266 ? -3.721 -40.572 -6.210 1.00 39.49 266 LYS A C 1
ATOM 2011 O O . LYS A 1 266 ? -3.457 -39.669 -5.419 1.00 39.73 266 LYS A O 1
ATOM 2017 N N . LYS A 1 267 ? -4.213 -40.360 -7.423 1.00 38.08 267 LYS A N 1
ATOM 2018 C CA . LYS A 1 267 ? -4.541 -39.024 -7.881 1.00 37.83 267 LYS A CA 1
ATOM 2019 C C . LYS A 1 267 ? -5.907 -38.837 -7.218 1.00 36.39 267 LYS A C 1
ATOM 2020 O O . LYS A 1 267 ? -6.640 -39.808 -7.044 1.00 34.96 267 LYS A O 1
ATOM 2026 N N . LEU A 1 268 ? -6.238 -37.611 -6.825 1.00 36.03 268 LEU A N 1
ATOM 2027 C CA . LEU A 1 268 ? -7.510 -37.343 -6.155 1.00 33.17 268 LEU A CA 1
ATOM 2028 C C . LEU A 1 268 ? -8.714 -37.906 -6.897 1.00 33.17 268 LEU A C 1
ATOM 2029 O O . LEU A 1 268 ? -9.630 -38.452 -6.282 1.00 31.69 268 LEU A O 1
ATOM 2034 N N . LYS A 1 269 ? -8.709 -37.788 -8.220 1.00 33.13 269 LYS A N 1
ATOM 2035 C CA . LYS A 1 269 ? -9.830 -38.279 -9.000 1.00 33.16 269 LYS A CA 1
ATOM 2036 C C . LYS A 1 269 ? -10.073 -39.762 -8.750 1.00 33.78 269 LYS A C 1
ATOM 2037 O O . LYS A 1 269 ? -11.171 -40.270 -8.997 1.00 34.21 269 LYS A O 1
ATOM 2043 N N . GLU A 1 270 ? -9.051 -40.458 -8.261 1.00 34.36 270 GLU A N 1
ATOM 2044 C CA . GLU A 1 270 ? -9.184 -41.879 -7.980 1.00 35.31 270 GLU A CA 1
ATOM 2045 C C . GLU A 1 270 ? -9.905 -42.122 -6.657 1.00 35.75 270 GLU A C 1
ATOM 2046 O O . GLU A 1 270 ? -10.237 -43.256 -6.327 1.00 37.36 270 GLU A O 1
ATOM 2052 N N . HIS A 1 271 ? -10.129 -41.064 -5.887 1.00 34.78 271 HIS A N 1
ATOM 2053 C CA . HIS A 1 271 ? -10.878 -41.197 -4.647 1.00 34.52 271 HIS A CA 1
ATOM 2054 C C . HIS A 1 271 ? -12.323 -40.896 -5.036 1.00 34.46 271 HIS A C 1
ATOM 2055 O O . HIS A 1 271 ? -12.629 -39.817 -5.541 1.00 32.28 271 HIS A O 1
ATOM 2062 N N . GLN A 1 272 ? -13.204 -41.866 -4.815 1.00 35.49 272 GLN A N 1
ATOM 2063 C CA . GLN A 1 272 ? -14.612 -41.736 -5.180 1.00 35.78 272 GLN A CA 1
ATOM 2064 C C . GLN A 1 272 ? -15.249 -40.397 -4.805 1.00 35.20 272 GLN A C 1
ATOM 2065 O O . GLN A 1 272 ? -15.841 -39.731 -5.656 1.00 35.93 272 GLN A O 1
ATOM 2071 N N . ALA A 1 273 ? -15.121 -40.004 -3.541 1.00 34.45 273 ALA A N 1
ATOM 2072 C CA . ALA A 1 273 ? -15.687 -38.746 -3.059 1.00 33.37 273 ALA A CA 1
ATOM 2073 C C . ALA A 1 273 ? -15.290 -37.564 -3.931 1.00 34.05 273 ALA A C 1
ATOM 2074 O O . ALA A 1 273 ? -16.113 -36.686 -4.220 1.00 36.19 273 ALA A O 1
ATOM 2076 N N . ILE A 1 274 ? -14.027 -37.529 -4.339 1.00 30.55 274 ILE A N 1
ATOM 2077 C CA . ILE A 1 274 ? -13.553 -36.441 -5.176 1.00 30.02 274 ILE A CA 1
ATOM 2078 C C . ILE A 1 274 ? -14.135 -36.555 -6.584 1.00 30.03 274 ILE A C 1
ATOM 2079 O O . ILE A 1 274 ? -14.612 -35.572 -7.146 1.00 30.38 274 ILE A O 1
ATOM 2084 N N . ALA A 1 275 ? -14.100 -37.759 -7.144 1.00 29.50 275 ALA A N 1
ATOM 2085 C CA . ALA A 1 275 ? -14.634 -37.995 -8.480 1.00 29.48 275 ALA A CA 1
ATOM 2086 C C . ALA A 1 275 ? -16.108 -37.608 -8.524 1.00 30.24 275 ALA A C 1
ATOM 2087 O O . ALA A 1 275 ? -16.583 -37.057 -9.517 1.00 30.63 275 ALA A O 1
ATOM 2089 N N . PHE A 1 276 ? -16.832 -37.898 -7.447 1.00 29.09 276 PHE A N 1
ATOM 2090 C CA . PHE A 1 276 ? -18.245 -37.566 -7.403 1.00 29.11 276 PHE A CA 1
ATOM 2091 C C . PHE A 1 276 ? -18.472 -36.057 -7.322 1.00 29.41 276 PHE A C 1
ATOM 2092 O O . PHE A 1 276 ? -19.449 -35.551 -7.879 1.00 31.10 276 PHE A O 1
ATOM 2100 N N . LYS A 1 277 ? -17.575 -35.333 -6.657 1.00 27.72 277 LYS A N 1
ATOM 2101 C CA . LYS A 1 277 ? -17.707 -33.879 -6.587 1.00 28.10 277 LYS A CA 1
ATOM 2102 C C . LYS A 1 277 ? -17.573 -33.318 -7.997 1.00 27.31 277 LYS A C 1
ATOM 2103 O O . LYS A 1 277 ? -18.360 -32.471 -8.413 1.00 28.23 277 LYS A O 1
ATOM 2109 N N . ILE A 1 278 ? -16.568 -33.791 -8.727 1.00 27.56 278 ILE A N 1
ATOM 2110 C CA . ILE A 1 278 ? -16.334 -33.327 -10.090 1.00 27.48 278 ILE A CA 1
ATOM 2111 C C . ILE A 1 278 ? -17.557 -33.575 -10.965 1.00 28.60 278 ILE A C 1
ATOM 2112 O O . ILE A 1 278 ? -17.984 -32.691 -11.720 1.00 28.19 278 ILE A O 1
ATOM 2117 N N . ALA A 1 279 ? -18.128 -34.771 -10.860 1.00 26.58 279 ALA A N 1
ATOM 2118 C CA . ALA A 1 279 ? -19.313 -35.094 -11.647 1.00 28.32 279 ALA A CA 1
ATOM 2119 C C . ALA A 1 279 ? -20.471 -34.144 -11.296 1.00 28.04 279 ALA A C 1
ATOM 2120 O O . ALA A 1 279 ? -21.119 -33.592 -12.191 1.00 28.75 279 ALA A O 1
ATOM 2122 N N . ASP A 1 280 ? -20.714 -33.950 -9.999 1.00 27.37 280 ASP A N 1
ATOM 2123 C CA . ASP A 1 280 ? -21.775 -33.062 -9.522 1.00 26.65 280 ASP A CA 1
ATOM 2124 C C . ASP A 1 280 ? -21.564 -31.628 -9.993 1.00 27.57 280 ASP A C 1
ATOM 2125 O O . ASP A 1 280 ? -22.529 -30.910 -10.256 1.00 29.84 280 ASP A O 1
ATOM 2130 N N . MET A 1 281 ? -20.311 -31.190 -10.077 1.00 25.93 281 MET A N 1
ATOM 2131 C CA . MET A 1 281 ? -20.054 -29.836 -10.536 1.00 26.14 281 MET A CA 1
ATOM 2132 C C . MET A 1 281 ? -20.465 -29.765 -12.005 1.00 28.05 281 MET A C 1
ATOM 2133 O O . MET A 1 281 ? -21.109 -28.800 -12.436 1.00 25.44 281 MET A O 1
ATOM 2138 N N . HIS A 1 282 ? -20.094 -30.799 -12.765 1.00 25.99 282 HIS A N 1
ATOM 2139 C CA . HIS A 1 282 ? -20.421 -30.856 -14.182 1.00 27.70 282 HIS A CA 1
ATOM 2140 C C . HIS A 1 282 ? -21.924 -30.804 -14.444 1.00 29.55 282 HIS A C 1
ATOM 2141 O O . HIS A 1 282 ? -22.385 -30.063 -15.321 1.00 27.61 282 HIS A O 1
ATOM 2148 N N . VAL A 1 283 ? -22.683 -31.597 -13.690 1.00 29.22 283 VAL A N 1
ATOM 2149 C CA . VAL A 1 283 ? -24.126 -31.641 -13.870 1.00 30.01 283 VAL A CA 1
ATOM 2150 C C . VAL A 1 283 ? -24.822 -30.295 -13.657 1.00 30.41 283 VAL A C 1
ATOM 2151 O O . VAL A 1 283 ? -25.609 -29.863 -14.503 1.00 29.94 283 VAL A O 1
ATOM 2155 N N . LYS A 1 284 ? -24.539 -29.620 -12.548 1.00 30.47 284 LYS A N 1
ATOM 2156 C CA . LYS A 1 284 ? -25.197 -28.342 -12.324 1.00 30.61 284 LYS A CA 1
ATOM 2157 C C . LYS A 1 284 ? -24.750 -27.282 -13.324 1.00 30.02 284 LYS A C 1
ATOM 2158 O O . LYS A 1 284 ? -25.525 -26.389 -13.671 1.00 30.33 284 LYS A O 1
ATOM 2164 N N . ILE A 1 285 ? -23.516 -27.386 -13.807 1.00 29.81 285 ILE A N 1
ATOM 2165 C CA . ILE A 1 285 ? -23.036 -26.430 -14.794 1.00 29.37 285 ILE A CA 1
ATOM 2166 C C . ILE A 1 285 ? -23.784 -26.663 -16.113 1.00 28.26 285 ILE A C 1
ATOM 2167 O O . ILE A 1 285 ? -24.185 -25.715 -16.787 1.00 25.87 285 ILE A O 1
ATOM 2172 N N . ALA A 1 286 ? -23.977 -27.929 -16.466 1.00 27.95 286 ALA A N 1
ATOM 2173 C CA . ALA A 1 286 ? -24.673 -28.269 -17.704 1.00 28.66 286 ALA A CA 1
ATOM 2174 C C . ALA A 1 286 ? -26.129 -27.829 -17.631 1.00 29.51 286 ALA A C 1
ATOM 2175 O O . ALA A 1 286 ? -26.669 -27.279 -18.595 1.00 31.28 286 ALA A O 1
ATOM 2177 N N . ALA A 1 287 ? -26.757 -28.071 -16.485 1.00 28.47 287 ALA A N 1
ATOM 2178 C CA . ALA A 1 287 ? -28.147 -27.686 -16.283 1.00 28.95 287 ALA A CA 1
ATOM 2179 C C . ALA A 1 287 ? -28.256 -26.158 -16.368 1.00 29.34 287 ALA A C 1
ATOM 2180 O O . ALA A 1 287 ? -29.151 -25.619 -17.020 1.00 29.99 287 ALA A O 1
ATOM 2182 N N . ALA A 1 288 ? -27.333 -25.466 -15.708 1.00 29.19 288 ALA A N 1
ATOM 2183 C CA . ALA A 1 288 ? -27.328 -24.011 -15.727 1.00 28.39 288 ALA A CA 1
ATOM 2184 C C . ALA A 1 288 ? -27.214 -23.500 -17.158 1.00 28.08 288 ALA A C 1
ATOM 2185 O O . ALA A 1 288 ? -28.009 -22.664 -17.598 1.00 26.81 288 ALA A O 1
ATOM 2187 N N . ARG A 1 289 ? -26.226 -24.007 -17.886 1.00 28.05 289 ARG A N 1
ATOM 2188 C CA . ARG A 1 289 ? -26.031 -23.567 -19.253 1.00 29.96 289 ARG A CA 1
ATOM 2189 C C . ARG A 1 289 ? -27.276 -23.821 -20.100 1.00 31.86 289 ARG A C 1
ATOM 2190 O O . ARG A 1 289 ? -27.723 -22.939 -20.842 1.00 32.31 289 ARG A O 1
ATOM 2198 N N . ALA A 1 290 ? -27.837 -25.021 -19.985 1.00 31.39 290 ALA A N 1
ATOM 2199 C CA . ALA A 1 290 ? -29.031 -25.357 -20.744 1.00 31.13 290 ALA A CA 1
ATOM 2200 C C . ALA A 1 290 ? -30.148 -24.346 -20.451 1.00 31.98 290 ALA A C 1
ATOM 2201 O O . ALA A 1 290 ? -30.801 -23.864 -21.374 1.00 32.56 290 ALA A O 1
ATOM 2203 N N . LEU A 1 291 ? -30.377 -24.016 -19.181 1.00 30.12 291 LEU A N 1
ATOM 2204 C CA . LEU A 1 291 ? -31.424 -23.046 -18.876 1.00 31.03 291 LEU A CA 1
ATOM 2205 C C . LEU A 1 291 ? -31.137 -21.706 -19.542 1.00 31.22 291 LEU A C 1
ATOM 2206 O O . LEU A 1 291 ? -32.039 -21.079 -20.104 1.00 31.05 291 LEU A O 1
ATOM 2211 N N . VAL A 1 292 ? -29.877 -21.283 -19.491 1.00 30.59 292 VAL A N 1
ATOM 2212 C CA . VAL A 1 292 ? -29.465 -20.018 -20.087 1.00 30.35 292 VAL A CA 1
ATOM 2213 C C . VAL A 1 292 ? -29.738 -19.971 -21.591 1.00 31.06 292 VAL A C 1
ATOM 2214 O O . VAL A 1 292 ? -30.308 -19.003 -22.091 1.00 29.24 292 VAL A O 1
ATOM 2218 N N . LEU A 1 293 ? -29.342 -21.020 -22.305 1.00 32.52 293 LEU A N 1
ATOM 2219 C CA . LEU A 1 293 ? -29.541 -21.066 -23.748 1.00 33.91 293 LEU A CA 1
ATOM 2220 C C . LEU A 1 293 ? -31.018 -21.181 -24.128 1.00 35.50 293 LEU A C 1
ATOM 2221 O O . LEU A 1 293 ? -31.429 -20.697 -25.188 1.00 35.85 293 LEU A O 1
ATOM 2226 N N . GLU A 1 294 ? -31.818 -21.807 -23.269 1.00 34.98 294 GLU A N 1
ATOM 2227 C CA . GLU A 1 294 ? -33.243 -21.944 -23.548 1.00 35.61 294 GLU A CA 1
ATOM 2228 C C . GLU A 1 294 ? -33.892 -20.556 -23.540 1.00 34.43 294 GLU A C 1
ATOM 2229 O O . GLU A 1 294 ? -34.748 -20.252 -24.374 1.00 33.08 294 GLU A O 1
ATOM 2235 N N . ALA A 1 295 ? -33.473 -19.722 -22.593 1.00 32.88 295 ALA A N 1
ATOM 2236 C CA . ALA A 1 295 ? -34.002 -18.373 -22.471 1.00 32.44 295 ALA A CA 1
ATOM 2237 C C . ALA A 1 295 ? -33.455 -17.514 -23.600 1.00 32.46 295 ALA A C 1
ATOM 2238 O O . ALA A 1 295 ? -34.148 -16.647 -24.121 1.00 33.41 295 ALA A O 1
ATOM 2240 N N . ALA A 1 296 ? -32.210 -17.763 -23.983 1.00 32.08 296 ALA A N 1
ATOM 2241 C CA . ALA A 1 296 ? -31.592 -17.006 -25.065 1.00 33.77 296 ALA A CA 1
ATOM 2242 C C . ALA A 1 296 ? -32.378 -17.176 -26.370 1.00 34.50 296 ALA A C 1
ATOM 2243 O O . ALA A 1 296 ? -32.678 -16.191 -27.056 1.00 34.03 296 ALA A O 1
ATOM 2245 N N . ARG A 1 297 ? -32.710 -18.424 -26.701 1.00 34.37 297 ARG A N 1
ATOM 2246 C CA . ARG A 1 297 ? -33.442 -18.732 -27.924 1.00 34.52 297 ARG A CA 1
ATOM 2247 C C . ARG A 1 297 ? -34.837 -18.148 -27.921 1.00 35.66 297 ARG A C 1
ATOM 2248 O O . ARG A 1 297 ? -35.286 -17.600 -28.930 1.00 36.81 297 ARG A O 1
ATOM 2256 N N . LYS A 1 298 ? -35.527 -18.270 -26.790 1.00 36.51 298 LYS A N 1
ATOM 2257 C CA . LYS A 1 298 ? -36.876 -17.744 -26.681 1.00 36.71 298 LYS A CA 1
ATOM 2258 C C . LYS A 1 298 ? -36.783 -16.244 -26.956 1.00 37.28 298 LYS A C 1
ATOM 2259 O O . LYS A 1 298 ? -37.574 -15.689 -27.721 1.00 37.92 298 LYS A O 1
ATOM 2265 N N . LYS A 1 299 ? -35.797 -15.600 -26.336 1.00 36.29 299 LYS A N 1
ATOM 2266 C CA . LYS A 1 299 ? -35.563 -14.178 -26.537 1.00 36.63 299 LYS A CA 1
ATOM 2267 C C . LYS A 1 299 ? -35.433 -13.903 -28.041 1.00 37.44 299 LYS A C 1
ATOM 2268 O O . LYS A 1 299 ? -36.075 -12.993 -28.574 1.00 36.19 299 LYS A O 1
ATOM 2274 N N . ASP A 1 300 ? -34.604 -14.688 -28.725 1.00 36.91 300 ASP A N 1
ATOM 2275 C CA . ASP A 1 300 ? -34.420 -14.486 -30.155 1.00 39.02 300 ASP A CA 1
ATOM 2276 C C . ASP A 1 300 ? -35.680 -14.749 -30.976 1.00 40.87 300 ASP A C 1
ATOM 2277 O O . ASP A 1 300 ? -35.801 -14.245 -32.090 1.00 41.65 300 ASP A O 1
ATOM 2282 N N . ARG A 1 301 ? -36.618 -15.523 -30.431 1.00 40.83 301 ARG A N 1
ATOM 2283 C CA . ARG A 1 301 ? -37.863 -15.799 -31.143 1.00 41.49 301 ARG A CA 1
ATOM 2284 C C . ARG A 1 301 ? -38.877 -14.688 -30.885 1.00 42.40 301 ARG A C 1
ATOM 2285 O O . ARG A 1 301 ? -40.030 -14.780 -31.312 1.00 42.07 301 ARG A O 1
ATOM 2293 N N . GLY A 1 302 ? -38.441 -13.647 -30.176 1.00 41.82 302 GLY A N 1
ATOM 2294 C CA . GLY A 1 302 ? -39.314 -12.524 -29.869 1.00 42.37 302 GLY A CA 1
ATOM 2295 C C . GLY A 1 302 ? -40.434 -12.803 -28.877 1.00 43.02 302 GLY A C 1
ATOM 2296 O O . GLY A 1 302 ? -41.375 -12.016 -28.764 1.00 42.84 302 GLY A O 1
ATOM 2297 N N . GLU A 1 303 ? -40.341 -13.906 -28.141 1.00 42.86 303 GLU A N 1
ATOM 2298 C CA . GLU A 1 303 ? -41.388 -14.246 -27.180 1.00 43.05 303 GLU A CA 1
ATOM 2299 C C . GLU A 1 303 ? -41.092 -13.734 -25.776 1.00 41.88 303 GLU A C 1
ATOM 2300 O O . GLU A 1 303 ? -39.959 -13.385 -25.447 1.00 41.70 303 GLU A O 1
ATOM 2306 N N . ARG A 1 304 ? -42.128 -13.673 -24.953 1.00 40.52 304 ARG A N 1
ATOM 2307 C CA . ARG A 1 304 ? -41.968 -13.229 -23.577 1.00 40.05 304 ARG A CA 1
ATOM 2308 C C . ARG A 1 304 ? -41.106 -14.284 -22.883 1.00 38.78 304 ARG A C 1
ATOM 2309 O O . ARG A 1 304 ? -41.455 -15.462 -22.874 1.00 38.74 304 ARG A O 1
ATOM 2317 N N . PHE A 1 305 ? -39.975 -13.875 -22.320 1.00 37.49 305 PHE A N 1
ATOM 2318 C CA . PHE A 1 305 ? -39.104 -14.833 -21.648 1.00 36.23 305 PHE A CA 1
ATOM 2319 C C . PHE A 1 305 ? -38.743 -14.422 -20.216 1.00 35.99 305 PHE A C 1
ATOM 2320 O O . PHE A 1 305 ? -37.687 -14.792 -19.697 1.00 36.14 305 PHE A O 1
ATOM 2328 N N . THR A 1 306 ? -39.642 -13.673 -19.581 1.00 34.49 306 THR A N 1
ATOM 2329 C CA . THR A 1 306 ? -39.446 -13.208 -18.208 1.00 33.77 306 THR A CA 1
ATOM 2330 C C . THR A 1 306 ? -39.263 -14.395 -17.257 1.00 33.05 306 THR A C 1
ATOM 2331 O O . THR A 1 306 ? -38.417 -14.358 -16.373 1.00 32.97 306 THR A O 1
ATOM 2335 N N . LEU A 1 307 ? -40.060 -15.443 -17.450 1.00 33.21 307 LEU A N 1
ATOM 2336 C CA . LEU A 1 307 ? -39.992 -16.641 -16.620 1.00 32.61 307 LEU A CA 1
ATOM 2337 C C . LEU A 1 307 ? -38.677 -17.381 -16.806 1.00 33.53 307 LEU A C 1
ATOM 2338 O O . LEU A 1 307 ? -38.009 -17.739 -15.834 1.00 34.16 307 LEU A O 1
ATOM 2343 N N . GLU A 1 308 ? -38.314 -17.621 -18.059 1.00 33.34 308 GLU A N 1
ATOM 2344 C CA . GLU A 1 308 ? -37.077 -18.326 -18.361 1.00 33.23 308 GLU A CA 1
ATOM 2345 C C . GLU A 1 308 ? -35.849 -17.534 -17.900 1.00 33.33 308 GLU A C 1
ATOM 2346 O O . GLU A 1 308 ? -34.854 -18.116 -17.475 1.00 33.53 308 GLU A O 1
ATOM 2352 N N . ALA A 1 309 ? -35.923 -16.208 -17.976 1.00 32.60 309 ALA A N 1
ATOM 2353 C CA . ALA A 1 309 ? -34.810 -15.361 -17.562 1.00 32.00 309 ALA A CA 1
ATOM 2354 C C . ALA A 1 309 ? -34.541 -15.501 -16.062 1.00 31.88 309 ALA A C 1
ATOM 2355 O O . ALA A 1 309 ? -33.413 -15.776 -15.651 1.00 29.83 309 ALA A O 1
ATOM 2357 N N . SER A 1 310 ? -35.579 -15.306 -15.249 1.00 31.84 310 SER A N 1
ATOM 2358 C CA . SER A 1 310 ? -35.447 -15.421 -13.794 1.00 31.63 310 SER A CA 1
ATOM 2359 C C . SER A 1 310 ? -35.034 -16.826 -13.358 1.00 29.30 310 SER A C 1
ATOM 2360 O O . SER A 1 310 ? -34.228 -16.986 -12.443 1.00 29.55 310 SER A O 1
ATOM 2363 N N . ALA A 1 311 ? -35.591 -17.841 -14.011 1.00 26.15 311 ALA A N 1
ATOM 2364 C CA . ALA A 1 311 ? -35.261 -19.219 -13.679 1.00 25.44 311 ALA A CA 1
ATOM 2365 C C . ALA A 1 311 ? -33.785 -19.484 -13.962 1.00 24.78 311 ALA A C 1
ATOM 2366 O O . ALA A 1 311 ? -33.087 -20.111 -13.162 1.00 24.44 311 ALA A O 1
ATOM 2368 N N . ALA A 1 312 ? -33.312 -19.001 -15.103 1.00 23.24 312 ALA A N 1
ATOM 2369 C CA . ALA A 1 312 ? -31.921 -19.204 -15.470 1.00 24.56 312 ALA A CA 1
ATOM 2370 C C . ALA A 1 312 ? -30.979 -18.491 -14.495 1.00 25.37 312 ALA A C 1
ATOM 2371 O O . ALA A 1 312 ? -29.991 -19.064 -14.043 1.00 26.52 312 ALA A O 1
ATOM 2373 N N . LYS A 1 313 ? -31.295 -17.245 -14.164 1.00 24.88 313 LYS A N 1
ATOM 2374 C CA . LYS A 1 313 ? -30.453 -16.466 -13.269 1.00 25.90 313 LYS A CA 1
ATOM 2375 C C . LYS A 1 313 ? -30.450 -17.040 -11.849 1.00 26.19 313 LYS A C 1
ATOM 2376 O O . LYS A 1 313 ? -29.408 -17.152 -11.214 1.00 26.31 313 LYS A O 1
ATOM 2382 N N . LEU A 1 314 ? -31.622 -17.414 -11.359 1.00 26.14 314 LEU A N 1
ATOM 2383 C CA . LEU A 1 314 ? -31.727 -17.984 -10.033 1.00 25.74 314 LEU A CA 1
ATOM 2384 C C . LEU A 1 314 ? -30.905 -19.269 -9.941 1.00 26.22 314 LEU A C 1
ATOM 2385 O O . LEU A 1 314 ? -30.122 -19.448 -9.007 1.00 25.18 314 LEU A O 1
ATOM 2390 N N . PHE A 1 315 ? -31.080 -20.155 -10.922 1.00 26.08 315 PHE A N 1
ATOM 2391 C CA . PHE A 1 315 ? -30.386 -21.441 -10.926 1.00 25.97 315 PHE A CA 1
ATOM 2392 C C . PHE A 1 315 ? -28.877 -21.341 -11.085 1.00 25.73 315 PHE A C 1
ATOM 2393 O O . PHE A 1 315 ? -28.127 -21.899 -10.280 1.00 24.25 315 PHE A O 1
ATOM 2401 N N . ALA A 1 316 ? -28.437 -20.641 -12.130 1.00 23.99 316 ALA A N 1
ATOM 2402 C CA . ALA A 1 316 ? -27.010 -20.490 -12.382 1.00 23.72 316 ALA A CA 1
ATOM 2403 C C . ALA A 1 316 ? -26.316 -19.806 -11.213 1.00 23.80 316 ALA A C 1
ATOM 2404 O O . ALA A 1 316 ? -25.226 -20.225 -10.803 1.00 25.02 316 ALA A O 1
ATOM 2406 N N . SER A 1 317 ? -26.934 -18.761 -10.668 1.00 21.20 317 SER A N 1
ATOM 2407 C CA . SER A 1 317 ? -26.312 -18.065 -9.546 1.00 24.09 317 SER A CA 1
ATOM 2408 C C . SER A 1 317 ? -26.058 -19.044 -8.389 1.00 23.55 317 SER A C 1
ATOM 2409 O O . SER A 1 317 ? -25.001 -19.014 -7.766 1.00 23.86 317 SER A O 1
ATOM 2412 N N . ALA A 1 318 ? -27.023 -19.919 -8.121 1.00 21.79 318 ALA A N 1
ATOM 2413 C CA . ALA A 1 318 ? -26.877 -20.898 -7.055 1.00 23.15 318 ALA A CA 1
ATOM 2414 C C . ALA A 1 318 ? -25.835 -21.957 -7.439 1.00 22.90 318 ALA A C 1
ATOM 2415 O O . ALA A 1 318 ? -25.057 -22.407 -6.597 1.00 24.79 318 ALA A O 1
ATOM 2417 N N . ALA A 1 319 ? -25.817 -22.355 -8.706 1.00 21.26 319 ALA A N 1
ATOM 2418 C CA . ALA A 1 319 ? -24.846 -23.347 -9.150 1.00 21.54 319 ALA A CA 1
ATOM 2419 C C . ALA A 1 319 ? -23.416 -22.808 -8.975 1.00 22.96 319 ALA A C 1
ATOM 2420 O O . ALA A 1 319 ? -22.516 -23.546 -8.576 1.00 22.15 319 ALA A O 1
ATOM 2422 N N . ALA A 1 320 ? -23.216 -21.519 -9.243 1.00 23.31 320 ALA A N 1
ATOM 2423 C CA . ALA A 1 320 ? -21.892 -20.913 -9.106 1.00 25.15 320 ALA A CA 1
ATOM 2424 C C . ALA A 1 320 ? -21.381 -21.002 -7.667 1.00 25.96 320 ALA A C 1
ATOM 2425 O O . ALA A 1 320 ? -20.222 -21.341 -7.431 1.00 23.73 320 ALA A O 1
ATOM 2427 N N . VAL A 1 321 ? -22.249 -20.697 -6.707 1.00 26.00 321 VAL A N 1
ATOM 2428 C CA . VAL A 1 321 ? -21.871 -20.765 -5.298 1.00 26.69 321 VAL A CA 1
ATOM 2429 C C . VAL A 1 321 ? -21.581 -22.216 -4.894 1.00 28.20 321 VAL A C 1
ATOM 2430 O O . VAL A 1 321 ? -20.589 -22.503 -4.220 1.00 29.18 321 VAL A O 1
ATOM 2434 N N . GLU A 1 322 ? -22.442 -23.130 -5.319 1.00 27.36 322 GLU A N 1
ATOM 2435 C CA . GLU A 1 322 ? -22.259 -24.539 -5.001 1.00 28.82 322 GLU A CA 1
ATOM 2436 C C . GLU A 1 322 ? -21.025 -25.137 -5.677 1.00 28.74 322 GLU A C 1
ATOM 2437 O O . GLU A 1 322 ? -20.298 -25.935 -5.079 1.00 29.30 322 GLU A O 1
ATOM 2443 N N . VAL A 1 323 ? -20.788 -24.743 -6.921 1.00 27.04 323 VAL A N 1
ATOM 2444 C CA . VAL A 1 323 ? -19.651 -25.250 -7.657 1.00 24.01 323 VAL A CA 1
ATOM 2445 C C . VAL A 1 323 ? -18.352 -24.736 -7.076 1.00 24.23 323 VAL A C 1
ATOM 2446 O O . VAL A 1 323 ? -17.454 -25.521 -6.798 1.00 26.16 323 VAL A O 1
ATOM 2450 N N . THR A 1 324 ? -18.252 -23.425 -6.878 1.00 25.87 324 THR A N 1
ATOM 2451 C CA . THR A 1 324 ? -17.033 -22.835 -6.330 1.00 25.53 324 THR A CA 1
ATOM 2452 C C . THR A 1 324 ? -16.717 -23.340 -4.925 1.00 26.28 324 THR A C 1
ATOM 2453 O O . THR A 1 324 ? -15.555 -23.490 -4.570 1.00 26.86 324 THR A O 1
ATOM 2457 N N . ARG A 1 325 ? -17.747 -23.603 -4.129 1.00 26.47 325 ARG A N 1
ATOM 2458 C CA . ARG A 1 325 ? -17.527 -24.103 -2.782 1.00 26.58 325 ARG A CA 1
ATOM 2459 C C . ARG A 1 325 ? -16.755 -25.415 -2.855 1.00 27.31 325 ARG A C 1
ATOM 2460 O O . ARG A 1 325 ? -15.756 -25.608 -2.148 1.00 28.27 325 ARG A O 1
ATOM 2468 N N . GLU A 1 326 ? -17.217 -26.310 -3.721 1.00 25.59 326 GLU A N 1
ATOM 2469 C CA . GLU A 1 326 ? -16.565 -27.599 -3.889 1.00 25.66 326 GLU A CA 1
ATOM 2470 C C . GLU A 1 326 ? -15.244 -27.476 -4.662 1.00 24.74 326 GLU A C 1
ATOM 2471 O O . GLU A 1 326 ? -14.336 -28.277 -4.468 1.00 22.55 326 GLU A O 1
ATOM 2477 N N . ALA A 1 327 ? -15.130 -26.482 -5.541 1.00 25.39 327 ALA A N 1
ATOM 2478 C CA . ALA A 1 327 ? -13.894 -26.316 -6.306 1.00 25.30 327 ALA A CA 1
ATOM 2479 C C . ALA A 1 327 ? -12.774 -25.990 -5.318 1.00 26.19 327 ALA A C 1
ATOM 2480 O O . ALA A 1 327 ? -11.661 -26.519 -5.425 1.00 23.84 327 ALA A O 1
ATOM 2482 N N . VAL A 1 328 ? -13.076 -25.120 -4.355 1.00 24.90 328 VAL A N 1
ATOM 2483 C CA . VAL A 1 328 ? -12.098 -24.767 -3.341 1.00 26.38 328 VAL A CA 1
ATOM 2484 C C . VAL A 1 328 ? -11.774 -26.026 -2.529 1.00 26.33 328 VAL A C 1
ATOM 2485 O O . VAL A 1 328 ? -10.620 -26.289 -2.213 1.00 29.38 328 VAL A O 1
ATOM 2489 N N . GLN A 1 329 ? -12.796 -26.808 -2.211 1.00 24.60 329 GLN A N 1
ATOM 2490 C CA . GLN A 1 329 ? -12.615 -28.018 -1.419 1.00 25.04 329 GLN A CA 1
ATOM 2491 C C . GLN A 1 329 ? -11.677 -29.052 -2.071 1.00 27.75 329 GLN A C 1
ATOM 2492 O O . GLN A 1 329 ? -10.893 -29.712 -1.380 1.00 26.64 329 GLN A O 1
ATOM 2498 N N . VAL A 1 330 ? -11.757 -29.186 -3.395 1.00 27.60 330 VAL A N 1
ATOM 2499 C CA . VAL A 1 330 ? -10.931 -30.150 -4.122 1.00 28.21 330 VAL A CA 1
ATOM 2500 C C . VAL A 1 330 ? -9.431 -29.899 -4.009 1.00 27.10 330 VAL A C 1
ATOM 2501 O O . VAL A 1 330 ? -8.647 -30.850 -3.958 1.00 23.33 330 VAL A O 1
ATOM 2505 N N . LEU A 1 331 ? -9.044 -28.623 -3.968 1.00 25.77 331 LEU A N 1
ATOM 2506 C CA . LEU A 1 331 ? -7.638 -28.240 -3.862 1.00 25.34 331 LEU A CA 1
ATOM 2507 C C . LEU A 1 331 ? -7.134 -28.189 -2.420 1.00 25.19 331 LEU A C 1
ATOM 2508 O O . LEU A 1 331 ? -5.964 -27.885 -2.182 1.00 22.68 331 LEU A O 1
ATOM 2513 N N . GLY A 1 332 ? -8.013 -28.499 -1.466 1.00 26.69 332 GLY A N 1
ATOM 2514 C CA . GLY A 1 332 ? -7.629 -28.473 -0.063 1.00 27.91 332 GLY A CA 1
ATOM 2515 C C . GLY A 1 332 ? -7.146 -27.097 0.372 1.00 29.46 332 GLY A C 1
ATOM 2516 O O . GLY A 1 332 ? -7.686 -26.077 -0.056 1.00 28.00 332 GLY A O 1
ATOM 2517 N N . GLY A 1 333 ? -6.119 -27.062 1.217 1.00 30.34 333 GLY A N 1
ATOM 2518 C CA . GLY A 1 333 ? -5.595 -25.787 1.679 1.00 28.82 333 GLY A CA 1
ATOM 2519 C C . GLY A 1 333 ? -5.253 -24.828 0.553 1.00 30.13 333 GLY A C 1
ATOM 2520 O O . GLY A 1 333 ? -5.416 -23.613 0.699 1.00 30.65 333 GLY A O 1
ATOM 2521 N N . TYR A 1 334 ? -4.772 -25.362 -0.570 1.00 30.57 334 TYR A N 1
ATOM 2522 C CA . TYR A 1 334 ? -4.412 -24.533 -1.723 1.00 30.59 334 TYR A CA 1
ATOM 2523 C C . TYR A 1 334 ? -5.648 -23.887 -2.344 1.00 30.34 334 TYR A C 1
ATOM 2524 O O . TYR A 1 334 ? -5.551 -22.888 -3.053 1.00 30.32 334 TYR A O 1
ATOM 2533 N N . GLY A 1 335 ? -6.817 -24.455 -2.071 1.00 30.59 335 GLY A N 1
ATOM 2534 C CA . GLY A 1 335 ? -8.036 -23.881 -2.607 1.00 31.53 335 GLY A CA 1
ATOM 2535 C C . GLY A 1 335 ? -8.316 -22.553 -1.926 1.00 31.90 335 GLY A C 1
ATOM 2536 O O . GLY A 1 335 ? -9.021 -21.688 -2.459 1.00 31.20 335 GLY A O 1
ATOM 2537 N N . TYR A 1 336 ? -7.743 -22.389 -0.738 1.00 29.86 336 TYR A N 1
ATOM 2538 C CA . TYR A 1 336 ? -7.926 -21.171 0.042 1.00 28.38 336 TYR A CA 1
ATOM 2539 C C . TYR A 1 336 ? -6.842 -20.142 -0.280 1.00 28.65 336 TYR A C 1
ATOM 2540 O O . TYR A 1 336 ? -6.888 -19.004 0.200 1.00 27.30 336 TYR A O 1
ATOM 2549 N N . HIS A 1 337 ? -5.877 -20.546 -1.105 1.00 28.75 337 HIS A N 1
ATOM 2550 C CA . HIS A 1 337 ? -4.758 -19.685 -1.476 1.00 29.44 337 HIS A CA 1
ATOM 2551 C C . HIS A 1 337 ? -5.036 -18.836 -2.714 1.00 30.55 337 HIS A C 1
ATOM 2552 O O . HIS A 1 337 ? -5.604 -19.314 -3.703 1.00 30.86 337 HIS A O 1
ATOM 2559 N N . ARG A 1 338 ? -4.613 -17.579 -2.656 1.00 30.49 338 ARG A N 1
ATOM 2560 C CA . ARG A 1 338 ? -4.818 -16.639 -3.750 1.00 32.09 338 ARG A CA 1
ATOM 2561 C C . ARG A 1 338 ? -4.193 -17.100 -5.065 1.00 32.45 338 ARG A C 1
ATOM 2562 O O . ARG A 1 338 ? -4.779 -16.939 -6.140 1.00 32.51 338 ARG A O 1
ATOM 2570 N N . ASP A 1 339 ? -3.005 -17.683 -4.978 1.00 33.46 339 ASP A N 1
ATOM 2571 C CA . ASP A 1 339 ? -2.298 -18.142 -6.166 1.00 35.88 339 ASP A CA 1
ATOM 2572 C C . ASP A 1 339 ? -3.031 -19.207 -6.972 1.00 36.06 339 ASP A C 1
ATOM 2573 O O . ASP A 1 339 ? -2.755 -19.383 -8.155 1.00 37.63 339 ASP A O 1
ATOM 2578 N N . TYR A 1 340 ? -3.969 -19.910 -6.349 1.00 36.57 340 TYR A N 1
ATOM 2579 C CA . TYR A 1 340 ? -4.681 -20.965 -7.056 1.00 36.23 340 TYR A CA 1
ATOM 2580 C C . TYR A 1 340 ? -6.011 -20.573 -7.700 1.00 35.14 340 TYR A C 1
ATOM 2581 O O . TYR A 1 340 ? -6.734 -21.417 -8.225 1.00 36.03 340 TYR A O 1
ATOM 2590 N N . ARG A 1 341 ? -6.318 -19.284 -7.657 1.00 34.24 341 ARG A N 1
ATOM 2591 C CA . ARG A 1 341 ? -7.522 -18.724 -8.271 1.00 32.97 341 ARG A CA 1
ATOM 2592 C C . ARG A 1 341 ? -8.936 -19.164 -7.871 1.00 31.20 341 ARG A C 1
ATOM 2593 O O . ARG A 1 341 ? -9.854 -18.354 -7.951 1.00 31.36 341 ARG A O 1
ATOM 2601 N N . VAL A 1 342 ? -9.147 -20.413 -7.463 1.00 30.03 342 VAL A N 1
ATOM 2602 C CA . VAL A 1 342 ? -10.508 -20.819 -7.108 1.00 28.97 342 VAL A CA 1
ATOM 2603 C C . VAL A 1 342 ? -11.125 -19.948 -6.014 1.00 29.52 342 VAL A C 1
ATOM 2604 O O . VAL A 1 342 ? -12.309 -19.616 -6.079 1.00 29.66 342 VAL A O 1
ATOM 2608 N N . GLU A 1 343 ? -10.327 -19.550 -5.027 1.00 29.29 343 GLU A N 1
ATOM 2609 C CA . GLU A 1 343 ? -10.843 -18.713 -3.949 1.00 29.36 343 GLU A CA 1
ATOM 2610 C C . GLU A 1 343 ? -11.492 -17.439 -4.508 1.00 29.31 343 GLU A C 1
ATOM 2611 O O . GLU A 1 343 ? -12.510 -16.973 -3.989 1.00 29.30 343 GLU A O 1
ATOM 2617 N N . ARG A 1 344 ? -10.900 -16.884 -5.565 1.00 28.43 344 ARG A N 1
ATOM 2618 C CA . ARG A 1 344 ? -11.423 -15.671 -6.188 1.00 29.03 344 ARG A CA 1
ATOM 2619 C C . ARG A 1 344 ? -12.784 -15.955 -6.834 1.00 30.19 344 ARG A C 1
ATOM 2620 O O . ARG A 1 344 ? -13.695 -15.129 -6.769 1.00 31.95 344 ARG A O 1
ATOM 2628 N N . TYR A 1 345 ? -12.933 -17.123 -7.445 1.00 28.51 345 TYR A N 1
ATOM 2629 C CA . TYR A 1 345 ? -14.213 -17.460 -8.061 1.00 28.61 345 TYR A CA 1
ATOM 2630 C C . TYR A 1 345 ? -15.276 -17.652 -6.976 1.00 26.76 345 TYR A C 1
ATOM 2631 O O . TYR A 1 345 ? -16.447 -17.339 -7.182 1.00 25.97 345 TYR A O 1
ATOM 2640 N N . TYR A 1 346 ? -14.861 -18.165 -5.822 1.00 25.24 346 TYR A N 1
ATOM 2641 C CA . TYR A 1 346 ? -15.778 -18.384 -4.710 1.00 24.77 346 TYR A CA 1
ATOM 2642 C C . TYR A 1 346 ? -16.310 -17.053 -4.176 1.00 26.77 346 TYR A C 1
ATOM 2643 O O . TYR A 1 346 ? -17.488 -16.947 -3.818 1.00 26.35 346 TYR A O 1
ATOM 2652 N N . ARG A 1 347 ? -15.448 -16.038 -4.119 1.00 27.94 347 ARG A N 1
ATOM 2653 C CA . ARG A 1 347 ? -15.868 -14.729 -3.619 1.00 28.54 347 ARG A CA 1
ATOM 2654 C C . ARG A 1 347 ? -16.792 -14.023 -4.612 1.00 29.12 347 ARG A C 1
ATOM 2655 O O . ARG A 1 347 ? -17.772 -13.392 -4.220 1.00 29.77 347 ARG A O 1
ATOM 2663 N N . ASP A 1 348 ? -16.493 -14.153 -5.899 1.00 29.01 348 ASP A N 1
ATOM 2664 C CA . ASP A 1 348 ? -17.294 -13.513 -6.934 1.00 29.27 348 ASP A CA 1
ATOM 2665 C C . ASP A 1 348 ? -18.659 -14.161 -7.123 1.00 29.22 348 ASP A C 1
ATOM 2666 O O . ASP A 1 348 ? -19.641 -13.480 -7.410 1.00 29.69 348 ASP A O 1
ATOM 2671 N N . ALA A 1 349 ? -18.717 -15.477 -6.962 1.00 27.84 349 ALA A N 1
ATOM 2672 C CA . ALA A 1 349 ? -19.955 -16.210 -7.169 1.00 27.55 349 ALA A CA 1
ATOM 2673 C C . ALA A 1 349 ? -21.121 -15.753 -6.303 1.00 27.91 349 ALA A C 1
ATOM 2674 O O . ALA A 1 349 ? -22.242 -15.609 -6.798 1.00 27.96 349 ALA A O 1
ATOM 2676 N N . LYS A 1 350 ? -20.859 -15.517 -5.020 1.00 27.15 350 LYS A N 1
ATOM 2677 C CA . LYS A 1 350 ? -21.909 -15.114 -4.094 1.00 26.22 350 LYS A CA 1
ATOM 2678 C C . LYS A 1 350 ? -22.716 -13.896 -4.541 1.00 27.56 350 LYS A C 1
ATOM 2679 O O . LYS A 1 350 ? -23.940 -13.893 -4.428 1.00 29.09 350 LYS A O 1
ATOM 2685 N N . VAL A 1 351 ? -22.050 -12.875 -5.070 1.00 28.96 351 VAL A N 1
ATOM 2686 C CA . VAL A 1 351 ? -22.765 -11.679 -5.493 1.00 28.43 351 VAL A CA 1
ATOM 2687 C C . VAL A 1 351 ? -23.763 -11.917 -6.639 1.00 28.97 351 VAL A C 1
ATOM 2688 O O . VAL A 1 351 ? -24.647 -11.089 -6.876 1.00 28.74 351 VAL A O 1
ATOM 2692 N N . THR A 1 352 ? -23.645 -13.038 -7.344 1.00 27.80 352 THR A N 1
ATOM 2693 C CA . THR A 1 352 ? -24.579 -13.287 -8.442 1.00 28.43 352 THR A CA 1
ATOM 2694 C C . THR A 1 352 ? -25.964 -13.637 -7.910 1.00 27.62 352 THR A C 1
ATOM 2695 O O . THR A 1 352 ? -26.936 -13.635 -8.659 1.00 28.49 352 THR A O 1
ATOM 2699 N N . GLU A 1 353 ? -26.050 -13.923 -6.613 1.00 27.91 353 GLU A N 1
ATOM 2700 C CA . GLU A 1 353 ? -27.332 -14.237 -5.978 1.00 27.92 353 GLU A CA 1
ATOM 2701 C C . GLU A 1 353 ? -27.989 -12.944 -5.485 1.00 29.81 353 GLU A C 1
ATOM 2702 O O . GLU A 1 353 ? -29.126 -12.960 -5.007 1.00 28.41 353 GLU A O 1
ATOM 2708 N N . ILE A 1 354 ? -27.270 -11.828 -5.622 1.00 30.57 354 ILE A N 1
ATOM 2709 C CA . ILE A 1 354 ? -27.739 -10.518 -5.161 1.00 32.08 354 ILE A CA 1
ATOM 2710 C C . ILE A 1 354 ? -28.109 -9.466 -6.227 1.00 32.98 354 ILE A C 1
ATOM 2711 O O . ILE A 1 354 ? -29.246 -8.995 -6.270 1.00 31.59 354 ILE A O 1
ATOM 2716 N N . TYR A 1 355 ? -27.152 -9.094 -7.073 1.00 34.34 355 TYR A N 1
ATOM 2717 C CA . TYR A 1 355 ? -27.405 -8.074 -8.086 1.00 37.60 355 TYR A CA 1
ATOM 2718 C C . TYR A 1 355 ? -28.189 -8.566 -9.300 1.00 37.08 355 TYR A C 1
ATOM 2719 O O . TYR A 1 355 ? -28.105 -9.736 -9.672 1.00 38.31 355 TYR A O 1
ATOM 2728 N N . GLU A 1 356 ? -28.957 -7.657 -9.898 1.00 34.95 356 GLU A N 1
ATOM 2729 C CA . GLU A 1 356 ? -29.784 -7.946 -11.069 1.00 33.87 356 GLU A CA 1
ATOM 2730 C C . GLU A 1 356 ? -31.030 -8.681 -10.587 1.00 31.71 356 GLU A C 1
ATOM 2731 O O . GLU A 1 356 ? -31.613 -9.487 -11.305 1.00 31.99 356 GLU A O 1
ATOM 2737 N N . GLY A 1 357 ? -31.432 -8.382 -9.356 1.00 31.82 357 GLY A N 1
ATOM 2738 C CA . GLY A 1 357 ? -32.582 -9.035 -8.761 1.00 28.51 357 GLY A CA 1
ATOM 2739 C C . GLY A 1 357 ? -32.110 -10.183 -7.878 1.00 28.78 357 GLY A C 1
ATOM 2740 O O . GLY A 1 357 ? -31.611 -11.192 -8.386 1.00 28.30 357 GLY A O 1
ATOM 2741 N N . THR A 1 358 ? -32.240 -10.029 -6.560 1.00 26.65 358 THR A N 1
ATOM 2742 C CA . THR A 1 358 ? -31.830 -11.076 -5.627 1.00 26.19 358 THR A CA 1
ATOM 2743 C C . THR A 1 358 ? -32.585 -12.366 -5.926 1.00 27.59 358 THR A C 1
ATOM 2744 O O . THR A 1 358 ? -33.590 -12.369 -6.647 1.00 28.09 358 THR A O 1
ATOM 2748 N N . SER A 1 359 ? -32.103 -13.458 -5.350 1.00 27.38 359 SER A N 1
ATOM 2749 C CA . SER A 1 359 ? -32.726 -14.756 -5.536 1.00 27.54 359 SER A CA 1
ATOM 2750 C C . SER A 1 359 ? -34.152 -14.733 -4.994 1.00 27.31 359 SER A C 1
ATOM 2751 O O . SER A 1 359 ? -35.027 -15.406 -5.527 1.00 27.87 359 SER A O 1
ATOM 2754 N N . GLU A 1 360 ? -34.383 -13.969 -3.929 1.00 28.02 360 GLU A N 1
ATOM 2755 C CA . GLU A 1 360 ? -35.726 -13.861 -3.353 1.00 28.57 360 GLU A CA 1
ATOM 2756 C C . GLU A 1 360 ? -36.636 -13.187 -4.381 1.00 30.44 360 GLU A C 1
ATOM 2757 O O . GLU A 1 360 ? -37.777 -13.610 -4.593 1.00 31.41 360 GLU A O 1
ATOM 2763 N N . ILE A 1 361 ? -36.118 -12.143 -5.024 1.00 30.93 361 ILE A N 1
ATOM 2764 C CA . ILE A 1 361 ? -36.876 -11.418 -6.034 1.00 31.21 361 ILE A CA 1
ATOM 2765 C C . ILE A 1 361 ? -37.189 -12.312 -7.231 1.00 31.50 361 ILE A C 1
ATOM 2766 O O . ILE A 1 361 ? -38.321 -12.321 -7.717 1.00 30.96 361 ILE A O 1
ATOM 2771 N N . GLN A 1 362 ? -36.186 -13.060 -7.697 1.00 31.13 362 GLN A N 1
ATOM 2772 C CA . GLN A 1 362 ? -36.363 -13.958 -8.841 1.00 31.02 362 GLN A CA 1
ATOM 2773 C C . GLN A 1 362 ? -37.524 -14.922 -8.580 1.00 29.44 362 GLN A C 1
ATOM 2774 O O . GLN A 1 362 ? -38.343 -15.171 -9.469 1.00 30.36 362 GLN A O 1
ATOM 2780 N N . ARG A 1 363 ? -37.601 -15.454 -7.362 1.00 27.23 363 ARG A N 1
ATOM 2781 C CA . ARG A 1 363 ? -38.682 -16.369 -7.006 1.00 28.16 363 ARG A CA 1
ATOM 2782 C C . ARG A 1 363 ? -40.060 -15.679 -7.053 1.00 28.69 363 ARG A C 1
ATOM 2783 O O . ARG A 1 363 ? -41.055 -16.300 -7.434 1.00 28.85 363 ARG A O 1
ATOM 2791 N N . LEU A 1 364 ? -40.128 -14.404 -6.680 1.00 29.55 364 LEU A N 1
ATOM 2792 C CA . LEU A 1 364 ? -41.401 -13.691 -6.741 1.00 31.69 364 LEU A CA 1
ATOM 2793 C C . LEU A 1 364 ? -41.802 -13.590 -8.214 1.00 32.21 364 LEU A C 1
ATOM 2794 O O . LEU A 1 364 ? -42.937 -13.897 -8.584 1.00 33.44 364 LEU A O 1
ATOM 2799 N N . VAL A 1 365 ? -40.852 -13.185 -9.052 1.00 30.36 365 VAL A N 1
ATOM 2800 C CA . VAL A 1 365 ? -41.090 -13.061 -10.485 1.00 28.70 365 VAL A CA 1
ATOM 2801 C C . VAL A 1 365 ? -41.551 -14.391 -11.069 1.00 29.32 365 VAL A C 1
ATOM 2802 O O . VAL A 1 365 ? -42.558 -14.457 -11.780 1.00 29.47 365 VAL A O 1
ATOM 2806 N N . ILE A 1 366 ? -40.811 -15.452 -10.769 1.00 28.26 366 ILE A N 1
ATOM 2807 C CA . ILE A 1 366 ? -41.156 -16.778 -11.277 1.00 29.37 366 ILE A CA 1
ATOM 2808 C C . ILE A 1 366 ? -42.568 -17.174 -10.840 1.00 30.01 366 ILE A C 1
ATOM 2809 O O . ILE A 1 366 ? -43.370 -17.633 -11.650 1.00 29.33 366 ILE A O 1
ATOM 2814 N N . ALA A 1 367 ? -42.865 -16.975 -9.560 1.00 31.55 367 ALA A N 1
ATOM 2815 C CA . ALA A 1 367 ? -44.180 -17.301 -9.004 1.00 33.99 367 ALA A CA 1
ATOM 2816 C C . ALA A 1 367 ? -45.279 -16.459 -9.646 1.00 34.30 367 ALA A C 1
ATOM 2817 O O . ALA A 1 367 ? -46.334 -16.973 -10.001 1.00 34.74 367 ALA A O 1
ATOM 2819 N N . ARG A 1 368 ? -45.034 -15.158 -9.770 1.00 36.95 368 ARG A N 1
ATOM 2820 C CA . ARG A 1 368 ? -45.995 -14.246 -10.386 1.00 38.53 368 ARG A CA 1
ATOM 2821 C C . ARG A 1 368 ? -46.242 -14.699 -11.822 1.00 38.80 368 ARG A C 1
ATOM 2822 O O . ARG A 1 368 ? -47.382 -14.776 -12.281 1.00 38.36 368 ARG A O 1
ATOM 2830 N N . GLU A 1 369 ? -45.151 -15.013 -12.512 1.00 37.15 369 GLU A N 1
ATOM 2831 C CA . GLU A 1 369 ? -45.197 -15.448 -13.896 1.00 36.95 369 GLU A CA 1
ATOM 2832 C C . GLU A 1 369 ? -45.946 -16.778 -14.079 1.00 38.82 369 GLU A C 1
ATOM 2833 O O . GLU A 1 369 ? -46.650 -16.971 -15.074 1.00 38.36 369 GLU A O 1
ATOM 2839 N N . LEU A 1 370 ? -45.802 -17.686 -13.113 1.00 39.08 370 LEU A N 1
ATOM 2840 C CA . LEU A 1 370 ? -46.466 -18.989 -13.165 1.00 39.11 370 LEU A CA 1
ATOM 2841 C C . LEU A 1 370 ? -47.971 -18.889 -12.968 1.00 40.28 370 LEU A C 1
ATOM 2842 O O . LEU A 1 370 ? -48.711 -19.815 -13.290 1.00 41.23 370 LEU A O 1
ATOM 2847 N N . TYR A 1 371 ? -48.430 -17.770 -12.429 1.00 41.69 371 TYR A N 1
ATOM 2848 C CA . TYR A 1 371 ? -49.853 -17.586 -12.194 1.00 43.37 371 TYR A CA 1
ATOM 2849 C C . TYR A 1 371 ? -50.442 -16.461 -13.041 1.00 45.93 371 TYR A C 1
ATOM 2850 O O . TYR A 1 371 ? -51.626 -16.150 -12.934 1.00 46.06 371 TYR A O 1
ATOM 2859 N N . ARG A 1 372 ? -49.613 -15.856 -13.884 1.00 47.36 372 ARG A N 1
ATOM 2860 C CA . ARG A 1 372 ? -50.065 -14.762 -14.727 1.00 49.54 372 ARG A CA 1
ATOM 2861 C C . ARG A 1 372 ? -51.355 -15.139 -15.459 1.00 50.01 372 ARG A C 1
ATOM 2862 O O . ARG A 1 372 ? -52.317 -14.341 -15.403 1.00 48.64 372 ARG A O 1
ATOM 2871 N N . LEU B 1 3 ? -41.224 -26.586 -30.805 1.00 51.87 3 LEU B N 1
ATOM 2872 C CA . LEU B 1 3 ? -41.662 -27.859 -31.453 1.00 51.15 3 LEU B CA 1
ATOM 2873 C C . LEU B 1 3 ? -42.353 -27.627 -32.799 1.00 50.75 3 LEU B C 1
ATOM 2874 O O . LEU B 1 3 ? -43.110 -26.670 -32.971 1.00 49.80 3 LEU B O 1
ATOM 2879 N N . THR B 1 4 ? -42.080 -28.515 -33.751 1.00 49.97 4 THR B N 1
ATOM 2880 C CA . THR B 1 4 ? -42.674 -28.428 -35.074 1.00 48.62 4 THR B CA 1
ATOM 2881 C C . THR B 1 4 ? -44.128 -28.881 -34.989 1.00 48.32 4 THR B C 1
ATOM 2882 O O . THR B 1 4 ? -44.516 -29.528 -34.018 1.00 48.48 4 THR B O 1
ATOM 2886 N N . GLN B 1 5 ? -44.932 -28.540 -35.994 1.00 48.23 5 GLN B N 1
ATOM 2887 C CA . GLN B 1 5 ? -46.336 -28.952 -36.002 1.00 47.70 5 GLN B CA 1
ATOM 2888 C C . GLN B 1 5 ? -46.416 -30.456 -35.803 1.00 46.19 5 GLN B C 1
ATOM 2889 O O . GLN B 1 5 ? -47.180 -30.939 -34.974 1.00 45.89 5 GLN B O 1
ATOM 2895 N N . GLU B 1 6 ? -45.622 -31.189 -36.578 1.00 45.69 6 GLU B N 1
ATOM 2896 C CA . GLU B 1 6 ? -45.619 -32.642 -36.513 1.00 46.16 6 GLU B CA 1
ATOM 2897 C C . GLU B 1 6 ? -45.373 -33.185 -35.116 1.00 46.37 6 GLU B C 1
ATOM 2898 O O . GLU B 1 6 ? -46.107 -34.059 -34.645 1.00 46.64 6 GLU B O 1
ATOM 2904 N N . GLN B 1 7 ? -44.341 -32.674 -34.453 1.00 46.13 7 GLN B N 1
ATOM 2905 C CA . GLN B 1 7 ? -44.020 -33.132 -33.109 1.00 45.47 7 GLN B CA 1
ATOM 2906 C C . GLN B 1 7 ? -45.163 -32.838 -32.155 1.00 44.54 7 GLN B C 1
ATOM 2907 O O . GLN B 1 7 ? -45.437 -33.622 -31.251 1.00 45.12 7 GLN B O 1
ATOM 2913 N N . ARG B 1 8 ? -45.846 -31.721 -32.366 1.00 44.09 8 ARG B N 1
ATOM 2914 C CA . ARG B 1 8 ? -46.961 -31.370 -31.504 1.00 45.25 8 ARG B CA 1
ATOM 2915 C C . ARG B 1 8 ? -48.215 -32.182 -31.808 1.00 44.41 8 ARG B C 1
ATOM 2916 O O . ARG B 1 8 ? -49.081 -32.350 -30.949 1.00 43.83 8 ARG B O 1
ATOM 2924 N N . LEU B 1 9 ? -48.304 -32.706 -33.024 1.00 42.61 9 LEU B N 1
ATOM 2925 C CA . LEU B 1 9 ? -49.448 -33.524 -33.395 1.00 42.30 9 LEU B CA 1
ATOM 2926 C C . LEU B 1 9 ? -49.347 -34.843 -32.644 1.00 41.05 9 LEU B C 1
ATOM 2927 O O . LEU B 1 9 ? -50.336 -35.344 -32.111 1.00 40.11 9 LEU B O 1
ATOM 2932 N N . VAL B 1 10 ? -48.138 -35.396 -32.611 1.00 39.10 10 VAL B N 1
ATOM 2933 C CA . VAL B 1 10 ? -47.885 -36.650 -31.921 1.00 38.07 10 VAL B CA 1
ATOM 2934 C C . VAL B 1 10 ? -48.200 -36.496 -30.437 1.00 38.97 10 VAL B C 1
ATOM 2935 O O . VAL B 1 10 ? -48.952 -37.290 -29.861 1.00 38.00 10 VAL B O 1
ATOM 2939 N N . LEU B 1 11 ? -47.628 -35.463 -29.826 1.00 38.93 11 LEU B N 1
ATOM 2940 C CA . LEU B 1 11 ? -47.841 -35.215 -28.411 1.00 39.60 11 LEU B CA 1
ATOM 2941 C C . LEU B 1 11 ? -49.304 -34.941 -28.113 1.00 40.91 11 LEU B C 1
ATOM 2942 O O . LEU B 1 11 ? -49.751 -35.107 -26.978 1.00 41.89 11 LEU B O 1
ATOM 2947 N N . ASP B 1 12 ? -50.055 -34.521 -29.128 1.00 42.69 12 ASP B N 1
ATOM 2948 C CA . ASP B 1 12 ? -51.479 -34.258 -28.940 1.00 42.90 12 ASP B CA 1
ATOM 2949 C C . ASP B 1 12 ? -52.163 -35.590 -28.700 1.00 41.28 12 ASP B C 1
ATOM 2950 O O . ASP B 1 12 ? -53.064 -35.702 -27.864 1.00 40.51 12 ASP B O 1
ATOM 2955 N N . ALA B 1 13 ? -51.719 -36.604 -29.437 1.00 38.68 13 ALA B N 1
ATOM 2956 C CA . ALA B 1 13 ? -52.284 -37.936 -29.306 1.00 38.32 13 ALA B CA 1
ATOM 2957 C C . ALA B 1 13 ? -51.868 -38.555 -27.970 1.00 37.87 13 ALA B C 1
ATOM 2958 O O . ALA B 1 13 ? -52.697 -39.108 -27.252 1.00 36.99 13 ALA B O 1
ATOM 2960 N N . VAL B 1 14 ? -50.583 -38.457 -27.642 1.00 37.80 14 VAL B N 1
ATOM 2961 C CA . VAL B 1 14 ? -50.074 -39.004 -26.389 1.00 38.30 14 VAL B CA 1
ATOM 2962 C C . VAL B 1 14 ? -50.809 -38.378 -25.204 1.00 38.79 14 VAL B C 1
ATOM 2963 O O . VAL B 1 14 ? -51.207 -39.060 -24.259 1.00 39.73 14 VAL B O 1
ATOM 2967 N N . ARG B 1 15 ? -50.997 -37.071 -25.275 1.00 39.15 15 ARG B N 1
ATOM 2968 C CA . ARG B 1 15 ? -51.676 -36.330 -24.225 1.00 40.08 15 ARG B CA 1
ATOM 2969 C C . ARG B 1 15 ? -53.097 -36.851 -24.036 1.00 39.69 15 ARG B C 1
ATOM 2970 O O . ARG B 1 15 ? -53.551 -37.052 -22.907 1.00 39.58 15 ARG B O 1
ATOM 2978 N N . ARG B 1 16 ? -53.789 -37.075 -25.150 1.00 38.02 16 ARG B N 1
ATOM 2979 C CA . ARG B 1 16 ? -55.161 -37.568 -25.125 1.00 37.13 16 ARG B CA 1
ATOM 2980 C C . ARG B 1 16 ? -55.282 -38.945 -24.466 1.00 34.96 16 ARG B C 1
ATOM 2981 O O . ARG B 1 16 ? -56.104 -39.139 -23.574 1.00 34.09 16 ARG B O 1
ATOM 2989 N N . VAL B 1 17 ? -54.469 -39.900 -24.903 1.00 33.71 17 VAL B N 1
ATOM 2990 C CA . VAL B 1 17 ? -54.525 -41.234 -24.324 1.00 33.65 17 VAL B CA 1
ATOM 2991 C C . VAL B 1 17 ? -54.099 -41.203 -22.855 1.00 35.61 17 VAL B C 1
ATOM 2992 O O . VAL B 1 17 ? -54.663 -41.914 -22.018 1.00 36.28 17 VAL B O 1
ATOM 2996 N N . ALA B 1 18 ? -53.113 -40.369 -22.543 1.00 36.20 18 ALA B N 1
ATOM 2997 C CA . ALA B 1 18 ? -52.628 -40.256 -21.174 1.00 36.78 18 ALA B CA 1
ATOM 2998 C C . ALA B 1 18 ? -53.714 -39.743 -20.236 1.00 36.72 18 ALA B C 1
ATOM 2999 O O . ALA B 1 18 ? -53.934 -40.314 -19.167 1.00 36.54 18 ALA B O 1
ATOM 3001 N N . ARG B 1 19 ? -54.389 -38.671 -20.642 1.00 36.91 19 ARG B N 1
ATOM 3002 C CA . ARG B 1 19 ? -55.442 -38.063 -19.832 1.00 38.82 19 ARG B CA 1
ATOM 3003 C C . ARG B 1 19 ? -56.754 -38.850 -19.796 1.00 39.93 19 ARG B C 1
ATOM 3004 O O . ARG B 1 19 ? -57.436 -38.883 -18.773 1.00 38.29 19 ARG B O 1
ATOM 3012 N N . GLU B 1 20 ? -57.099 -39.487 -20.909 1.00 41.70 20 GLU B N 1
ATOM 3013 C CA . GLU B 1 20 ? -58.350 -40.234 -21.005 1.00 43.61 20 GLU B CA 1
ATOM 3014 C C . GLU B 1 20 ? -58.317 -41.674 -20.522 1.00 42.99 20 GLU B C 1
ATOM 3015 O O . GLU B 1 20 ? -59.330 -42.190 -20.032 1.00 44.32 20 GLU B O 1
ATOM 3021 N N . VAL B 1 21 ? -57.169 -42.326 -20.668 1.00 41.03 21 VAL B N 1
ATOM 3022 C CA . VAL B 1 21 ? -57.039 -43.713 -20.247 1.00 38.54 21 VAL B CA 1
ATOM 3023 C C . VAL B 1 21 ? -56.157 -43.889 -19.013 1.00 36.86 21 VAL B C 1
ATOM 3024 O O . VAL B 1 21 ? -56.618 -44.388 -17.988 1.00 36.27 21 VAL B O 1
ATOM 3028 N N . LEU B 1 22 ? -54.895 -43.478 -19.106 1.00 35.28 22 LEU B N 1
ATOM 3029 C CA . LEU B 1 22 ? -53.977 -43.625 -17.981 1.00 33.92 22 LEU B CA 1
ATOM 3030 C C . LEU B 1 22 ? -54.381 -42.934 -16.684 1.00 33.75 22 LEU B C 1
ATOM 3031 O O . LEU B 1 22 ? -54.454 -43.573 -15.641 1.00 32.92 22 LEU B O 1
ATOM 3036 N N . TYR B 1 23 ? -54.658 -41.638 -16.745 1.00 34.74 23 TYR B N 1
ATOM 3037 C CA . TYR B 1 23 ? -55.000 -40.887 -15.540 1.00 35.17 23 TYR B CA 1
ATOM 3038 C C . TYR B 1 23 ? -56.213 -41.362 -14.735 1.00 36.29 23 TYR B C 1
ATOM 3039 O O . TYR B 1 23 ? -56.145 -41.451 -13.513 1.00 36.44 23 TYR B O 1
ATOM 3048 N N . PRO B 1 24 ? -57.342 -41.657 -15.402 1.00 37.03 24 PRO B N 1
ATOM 3049 C CA . PRO B 1 24 ? -58.517 -42.106 -14.643 1.00 35.86 24 PRO B CA 1
ATOM 3050 C C . PRO B 1 24 ? -58.382 -43.499 -14.028 1.00 35.00 24 PRO B C 1
ATOM 3051 O O . PRO B 1 24 ? -59.007 -43.797 -13.010 1.00 34.65 24 PRO B O 1
ATOM 3055 N N . LEU B 1 25 ? -57.569 -44.346 -14.650 1.00 33.50 25 LEU B N 1
ATOM 3056 C CA . LEU B 1 25 ? -57.355 -45.712 -14.163 1.00 32.53 25 LEU B CA 1
ATOM 3057 C C . LEU B 1 25 ? -56.202 -45.837 -13.167 1.00 32.84 25 LEU B C 1
ATOM 3058 O O . LEU B 1 25 ? -56.121 -46.822 -12.426 1.00 32.93 25 LEU B O 1
ATOM 3063 N N . ALA B 1 26 ? -55.317 -44.846 -13.151 1.00 30.66 26 ALA B N 1
ATOM 3064 C CA . ALA B 1 26 ? -54.153 -44.892 -12.281 1.00 30.26 26 ALA B CA 1
ATOM 3065 C C . ALA B 1 26 ? -54.412 -45.298 -10.830 1.00 30.11 26 ALA B C 1
ATOM 3066 O O . ALA B 1 26 ? -53.853 -46.287 -10.360 1.00 31.05 26 ALA B O 1
ATOM 3068 N N . PRO B 1 27 ? -55.267 -44.556 -10.106 1.00 30.13 27 PRO B N 1
ATOM 3069 C CA . PRO B 1 27 ? -55.540 -44.900 -8.706 1.00 30.15 27 PRO B CA 1
ATOM 3070 C C . PRO B 1 27 ? -55.960 -46.352 -8.423 1.00 32.96 27 PRO B C 1
ATOM 3071 O O . PRO B 1 27 ? -55.403 -47.003 -7.536 1.00 35.16 27 PRO B O 1
ATOM 3075 N N . GLU B 1 28 ? -56.936 -46.865 -9.159 1.00 35.21 28 GLU B N 1
ATOM 3076 C CA . GLU B 1 28 ? -57.382 -48.238 -8.941 1.00 37.12 28 GLU B CA 1
ATOM 3077 C C . GLU B 1 28 ? -56.246 -49.228 -9.200 1.00 36.76 28 GLU B C 1
ATOM 3078 O O . GLU B 1 28 ? -56.010 -50.134 -8.400 1.00 37.99 28 GLU B O 1
ATOM 3084 N N . TYR B 1 29 ? -55.541 -49.059 -10.312 1.00 35.56 29 TYR B N 1
ATOM 3085 C CA . TYR B 1 29 ? -54.448 -49.969 -10.634 1.00 36.57 29 TYR B CA 1
ATOM 3086 C C . TYR B 1 29 ? -53.273 -49.893 -9.665 1.00 35.70 29 TYR B C 1
ATOM 3087 O O . TYR B 1 29 ? -52.515 -50.855 -9.523 1.00 37.31 29 TYR B O 1
ATOM 3096 N N . ASP B 1 30 ? -53.128 -48.758 -8.993 1.00 34.46 30 ASP B N 1
ATOM 3097 C CA . ASP B 1 30 ? -52.052 -48.588 -8.034 1.00 33.25 30 ASP B CA 1
ATOM 3098 C C . ASP B 1 30 ? -52.405 -49.261 -6.705 1.00 33.87 30 ASP B C 1
ATOM 3099 O O . ASP B 1 30 ? -51.578 -49.980 -6.141 1.00 34.78 30 ASP B O 1
ATOM 3104 N N . ARG B 1 31 ? -53.624 -49.051 -6.205 1.00 33.99 31 ARG B N 1
ATOM 3105 C CA . ARG B 1 31 ? -54.007 -49.662 -4.935 1.00 35.47 31 ARG B CA 1
ATOM 3106 C C . ARG B 1 31 ? -54.219 -51.166 -5.066 1.00 35.40 31 ARG B C 1
ATOM 3107 O O . ARG B 1 31 ? -54.123 -51.899 -4.080 1.00 33.80 31 ARG B O 1
ATOM 3115 N N . LYS B 1 32 ? -54.503 -51.634 -6.274 1.00 34.77 32 LYS B N 1
ATOM 3116 C CA . LYS B 1 32 ? -54.692 -53.066 -6.460 1.00 36.58 32 LYS B CA 1
ATOM 3117 C C . LYS B 1 32 ? -53.418 -53.715 -6.994 1.00 36.19 32 LYS B C 1
ATOM 3118 O O . LYS B 1 32 ? -53.362 -54.937 -7.144 1.00 36.33 32 LYS B O 1
ATOM 3124 N N . ALA B 1 33 ? -52.399 -52.901 -7.267 1.00 34.97 33 ALA B N 1
ATOM 3125 C CA . ALA B 1 33 ? -51.138 -53.413 -7.800 1.00 36.14 33 ALA B CA 1
ATOM 3126 C C . ALA B 1 33 ? -51.489 -54.368 -8.937 1.00 37.36 33 ALA B C 1
ATOM 3127 O O . ALA B 1 33 ? -51.039 -55.512 -8.977 1.00 37.18 33 ALA B O 1
ATOM 3129 N N . GLU B 1 34 ? -52.309 -53.872 -9.857 1.00 39.53 34 GLU B N 1
ATOM 3130 C CA . GLU B 1 34 ? -52.788 -54.644 -10.999 1.00 39.71 34 GLU B CA 1
ATOM 3131 C C . GLU B 1 34 ? -51.997 -54.316 -12.276 1.00 38.07 34 GLU B C 1
ATOM 3132 O O . GLU B 1 34 ? -51.781 -53.147 -12.594 1.00 36.76 34 GLU B O 1
ATOM 3138 N N . TYR B 1 35 ? -51.560 -55.342 -13.005 1.00 38.07 35 TYR B N 1
ATOM 3139 C CA . TYR B 1 35 ? -50.815 -55.108 -14.245 1.00 36.67 35 TYR B CA 1
ATOM 3140 C C . TYR B 1 35 ? -51.751 -54.304 -15.153 1.00 37.24 35 TYR B C 1
ATOM 3141 O O . TYR B 1 35 ? -52.917 -54.660 -15.319 1.00 38.81 35 TYR B O 1
ATOM 3150 N N . PRO B 1 36 ? -51.250 -53.212 -15.756 1.00 37.15 36 PRO B N 1
ATOM 3151 C CA . PRO B 1 36 ? -52.034 -52.334 -16.638 1.00 36.45 36 PRO B CA 1
ATOM 3152 C C . PRO B 1 36 ? -52.312 -52.770 -18.082 1.00 36.49 36 PRO B C 1
ATOM 3153 O O . PRO B 1 36 ? -51.857 -52.111 -19.030 1.00 36.82 36 PRO B O 1
ATOM 3157 N N . TRP B 1 37 ? -53.074 -53.848 -18.262 1.00 34.70 37 TRP B N 1
ATOM 3158 C CA . TRP B 1 37 ? -53.383 -54.316 -19.615 1.00 34.51 37 TRP B CA 1
ATOM 3159 C C . TRP B 1 37 ? -54.257 -53.341 -20.431 1.00 33.13 37 TRP B C 1
ATOM 3160 O O . TRP B 1 37 ? -53.994 -53.105 -21.603 1.00 32.35 37 TRP B O 1
ATOM 3171 N N . PRO B 1 38 ? -55.310 -52.767 -19.825 1.00 33.14 38 PRO B N 1
ATOM 3172 C CA . PRO B 1 38 ? -56.130 -51.839 -20.610 1.00 32.78 38 PRO B CA 1
ATOM 3173 C C . PRO B 1 38 ? -55.318 -50.657 -21.148 1.00 35.03 38 PRO B C 1
ATOM 3174 O O . PRO B 1 38 ? -55.453 -50.266 -22.319 1.00 34.80 38 PRO B O 1
ATOM 3178 N N . GLN B 1 39 ? -54.474 -50.092 -20.288 1.00 34.75 39 GLN B N 1
ATOM 3179 C CA . GLN B 1 39 ? -53.650 -48.951 -20.664 1.00 34.06 39 GLN B CA 1
ATOM 3180 C C . GLN B 1 39 ? -52.670 -49.290 -21.779 1.00 34.48 39 GLN B C 1
ATOM 3181 O O . GLN B 1 39 ? -52.529 -48.533 -22.734 1.00 35.15 39 GLN B O 1
ATOM 3187 N N . LEU B 1 40 ? -51.986 -50.422 -21.656 1.00 35.11 40 LEU B N 1
ATOM 3188 C CA . LEU B 1 40 ? -51.020 -50.831 -22.664 1.00 35.84 40 LEU B CA 1
ATOM 3189 C C . LEU B 1 40 ? -51.694 -51.054 -24.011 1.00 38.21 40 LEU B C 1
ATOM 3190 O O . LEU B 1 40 ? -51.195 -50.613 -25.059 1.00 38.38 40 LEU B O 1
ATOM 3195 N N . LYS B 1 41 ? -52.829 -51.742 -23.984 1.00 38.17 41 LYS B N 1
ATOM 3196 C CA . LYS B 1 41 ? -53.560 -52.004 -25.213 1.00 40.38 41 LYS B CA 1
ATOM 3197 C C . LYS B 1 41 ? -53.980 -50.687 -25.843 1.00 39.43 41 LYS B C 1
ATOM 3198 O O . LYS B 1 41 ? -53.887 -50.514 -27.056 1.00 39.75 41 LYS B O 1
ATOM 3204 N N . ALA B 1 42 ? -54.426 -49.753 -25.009 1.00 39.51 42 ALA B N 1
ATOM 3205 C CA . ALA B 1 42 ? -54.850 -48.449 -25.496 1.00 39.77 42 ALA B CA 1
ATOM 3206 C C . ALA B 1 42 ? -53.680 -47.776 -26.197 1.00 40.50 42 ALA B C 1
ATOM 3207 O O . ALA B 1 42 ? -53.850 -47.141 -27.239 1.00 43.09 42 ALA B O 1
ATOM 3209 N N . LEU B 1 43 ? -52.490 -47.938 -25.627 1.00 39.35 43 LEU B N 1
ATOM 3210 C CA . LEU B 1 43 ? -51.278 -47.353 -26.187 1.00 38.12 43 LEU B CA 1
ATOM 3211 C C . LEU B 1 43 ? -50.781 -48.088 -27.425 1.00 38.02 43 LEU B C 1
ATOM 3212 O O . LEU B 1 43 ? -50.301 -47.458 -28.363 1.00 38.22 43 LEU B O 1
ATOM 3217 N N . ALA B 1 44 ? -50.877 -49.415 -27.425 1.00 38.85 44 ALA B N 1
ATOM 3218 C CA . ALA B 1 44 ? -50.430 -50.209 -28.574 1.00 39.04 44 ALA B CA 1
ATOM 3219 C C . ALA B 1 44 ? -51.203 -49.811 -29.833 1.00 38.79 44 ALA B C 1
ATOM 3220 O O . ALA B 1 44 ? -50.622 -49.636 -30.901 1.00 38.40 44 ALA B O 1
ATOM 3222 N N . GLU B 1 45 ? -52.517 -49.672 -29.689 1.00 39.64 45 GLU B N 1
ATOM 3223 C CA . GLU B 1 45 ? -53.400 -49.288 -30.788 1.00 39.96 45 GLU B CA 1
ATOM 3224 C C . GLU B 1 45 ? -52.947 -47.993 -31.455 1.00 38.49 45 GLU B C 1
ATOM 3225 O O . GLU B 1 45 ? -53.206 -47.776 -32.635 1.00 38.12 45 GLU B O 1
ATOM 3231 N N . LEU B 1 46 ? -52.280 -47.135 -30.689 1.00 38.68 46 LEU B N 1
ATOM 3232 C CA . LEU B 1 46 ? -51.772 -45.857 -31.185 1.00 36.47 46 LEU B CA 1
ATOM 3233 C C . LEU B 1 46 ? -50.318 -46.009 -31.617 1.00 36.33 46 LEU B C 1
ATOM 3234 O O . LEU B 1 46 ? -49.677 -45.047 -32.023 1.00 37.25 46 LEU B O 1
ATOM 3239 N N . GLY B 1 47 ? -49.810 -47.233 -31.523 1.00 35.90 47 GLY B N 1
ATOM 3240 C CA . GLY B 1 47 ? -48.439 -47.511 -31.908 1.00 37.33 47 GLY B CA 1
ATOM 3241 C C . GLY B 1 47 ? -47.421 -46.940 -30.946 1.00 38.26 47 GLY B C 1
ATOM 3242 O O . GLY B 1 47 ? -46.218 -46.912 -31.236 1.00 37.02 47 GLY B O 1
ATOM 3243 N N . LEU B 1 48 ? -47.892 -46.501 -29.784 1.00 38.80 48 LEU B N 1
ATOM 3244 C CA . LEU B 1 48 ? -46.998 -45.910 -28.800 1.00 40.13 48 LEU B CA 1
ATOM 3245 C C . LEU B 1 48 ? -46.067 -46.874 -28.064 1.00 38.61 48 LEU B C 1
ATOM 3246 O O . LEU B 1 48 ? -45.198 -46.429 -27.317 1.00 42.04 48 LEU B O 1
ATOM 3251 N N . LEU B 1 49 ? -46.229 -48.179 -28.258 1.00 35.89 49 LEU B N 1
ATOM 3252 C CA . LEU B 1 49 ? -45.313 -49.123 -27.616 1.00 35.05 49 LEU B CA 1
ATOM 3253 C C . LEU B 1 49 ? -44.178 -49.410 -28.598 1.00 35.31 49 LEU B C 1
ATOM 3254 O O . LEU B 1 49 ? -43.396 -50.342 -28.414 1.00 35.88 49 LEU B O 1
ATOM 3259 N N . GLY B 1 50 ? -44.097 -48.598 -29.646 1.00 35.69 50 GLY B N 1
ATOM 3260 C CA . GLY B 1 50 ? -43.057 -48.770 -30.641 1.00 37.51 50 GLY B CA 1
ATOM 3261 C C . GLY B 1 50 ? -42.500 -47.436 -31.110 1.00 40.04 50 GLY B C 1
ATOM 3262 O O . GLY B 1 50 ? -42.146 -47.280 -32.280 1.00 41.59 50 GLY B O 1
ATOM 3263 N N . MET B 1 51 ? -42.411 -46.475 -30.193 1.00 39.68 51 MET B N 1
ATOM 3264 C CA . MET B 1 51 ? -41.904 -45.144 -30.511 1.00 38.80 51 MET B CA 1
ATOM 3265 C C . MET B 1 51 ? -40.433 -45.132 -30.904 1.00 38.92 51 MET B C 1
ATOM 3266 O O . MET B 1 51 ? -39.989 -44.265 -31.650 1.00 41.14 51 MET B O 1
ATOM 3271 N N . THR B 1 52 ? -39.676 -46.094 -30.402 1.00 38.72 52 THR B N 1
ATOM 3272 C CA . THR B 1 52 ? -38.249 -46.145 -30.685 1.00 39.40 52 THR B CA 1
ATOM 3273 C C . THR B 1 52 ? -37.876 -47.030 -31.877 1.00 39.95 52 THR B C 1
ATOM 3274 O O . THR B 1 52 ? -36.697 -47.292 -32.115 1.00 39.09 52 THR B O 1
ATOM 3278 N N . THR B 1 53 ? -38.879 -47.483 -32.621 1.00 40.47 53 THR B N 1
ATOM 3279 C CA . THR B 1 53 ? -38.645 -48.357 -33.765 1.00 41.42 53 THR B CA 1
ATOM 3280 C C . THR B 1 53 ? -39.198 -47.784 -35.063 1.00 41.81 53 THR B C 1
ATOM 3281 O O . THR B 1 53 ? -40.305 -47.243 -35.092 1.00 41.96 53 THR B O 1
ATOM 3285 N N . PRO B 1 54 ? -38.425 -47.894 -36.156 1.00 41.97 54 PRO B N 1
ATOM 3286 C CA . PRO B 1 54 ? -38.794 -47.404 -37.489 1.00 44.27 54 PRO B CA 1
ATOM 3287 C C . PRO B 1 54 ? -40.126 -47.970 -37.978 1.00 46.08 54 PRO B C 1
ATOM 3288 O O . PRO B 1 54 ? -40.495 -49.098 -37.645 1.00 44.70 54 PRO B O 1
ATOM 3292 N N . GLU B 1 55 ? -40.843 -47.186 -38.775 1.00 49.57 55 GLU B N 1
ATOM 3293 C CA . GLU B 1 55 ? -42.136 -47.624 -39.292 1.00 53.46 55 GLU B CA 1
ATOM 3294 C C . GLU B 1 55 ? -42.057 -48.932 -40.072 1.00 53.41 55 GLU B C 1
ATOM 3295 O O . GLU B 1 55 ? -43.015 -49.704 -40.094 1.00 52.13 55 GLU B O 1
ATOM 3301 N N . GLU B 1 56 ? -40.908 -49.189 -40.689 1.00 55.22 56 GLU B N 1
ATOM 3302 C CA . GLU B 1 56 ? -40.716 -50.409 -41.464 1.00 57.32 56 GLU B CA 1
ATOM 3303 C C . GLU B 1 56 ? -40.442 -51.636 -40.604 1.00 57.01 56 GLU B C 1
ATOM 3304 O O . GLU B 1 56 ? -40.004 -52.667 -41.114 1.00 58.24 56 GLU B O 1
ATOM 3310 N N . TRP B 1 57 ? -40.689 -51.526 -39.303 1.00 55.72 57 TRP B N 1
ATOM 3311 C CA . TRP B 1 57 ? -40.485 -52.649 -38.392 1.00 54.51 57 TRP B CA 1
ATOM 3312 C C . TRP B 1 57 ? -41.632 -52.727 -37.395 1.00 53.63 57 TRP B C 1
ATOM 3313 O O . TRP B 1 57 ? -41.523 -53.364 -36.347 1.00 52.48 57 TRP B O 1
ATOM 3324 N N . GLY B 1 58 ? -42.737 -52.071 -37.738 1.00 52.34 58 GLY B N 1
ATOM 3325 C CA . GLY B 1 58 ? -43.903 -52.078 -36.877 1.00 51.97 58 GLY B CA 1
ATOM 3326 C C . GLY B 1 58 ? -44.006 -50.894 -35.937 1.00 50.84 58 GLY B C 1
ATOM 3327 O O . GLY B 1 58 ? -45.037 -50.711 -35.293 1.00 51.82 58 GLY B O 1
ATOM 3328 N N . GLY B 1 59 ? -42.949 -50.088 -35.860 1.00 50.48 59 GLY B N 1
ATOM 3329 C CA . GLY B 1 59 ? -42.958 -48.933 -34.977 1.00 49.37 59 GLY B CA 1
ATOM 3330 C C . GLY B 1 59 ? -43.470 -47.663 -35.631 1.00 48.24 59 GLY B C 1
ATOM 3331 O O . GLY B 1 59 ? -43.968 -47.692 -36.755 1.00 49.43 59 GLY B O 1
ATOM 3332 N N . VAL B 1 60 ? -43.363 -46.545 -34.920 1.00 46.11 60 VAL B N 1
ATOM 3333 C CA . VAL B 1 60 ? -43.805 -45.258 -35.450 1.00 43.41 60 VAL B CA 1
ATOM 3334 C C . VAL B 1 60 ? -42.601 -44.341 -35.631 1.00 42.57 60 VAL B C 1
ATOM 3335 O O . VAL B 1 60 ? -42.736 -43.188 -36.021 1.00 42.82 60 VAL B O 1
ATOM 3339 N N . GLY B 1 61 ? -41.422 -44.884 -35.345 1.00 42.52 61 GLY B N 1
ATOM 3340 C CA . GLY B 1 61 ? -40.175 -44.149 -35.486 1.00 41.20 61 GLY B CA 1
ATOM 3341 C C . GLY B 1 61 ? -40.184 -42.656 -35.213 1.00 40.53 61 GLY B C 1
ATOM 3342 O O . GLY B 1 61 ? -40.022 -41.859 -36.138 1.00 40.22 61 GLY B O 1
ATOM 3343 N N . LEU B 1 62 ? -40.361 -42.273 -33.951 1.00 38.60 62 LEU B N 1
ATOM 3344 C CA . LEU B 1 62 ? -40.366 -40.861 -33.573 1.00 38.23 62 LEU B CA 1
ATOM 3345 C C . LEU B 1 62 ? -38.933 -40.389 -33.408 1.00 37.79 62 LEU B C 1
ATOM 3346 O O . LEU B 1 62 ? -38.012 -41.199 -33.397 1.00 40.17 62 LEU B O 1
ATOM 3351 N N . ASP B 1 63 ? -38.734 -39.081 -33.299 1.00 37.26 63 ASP B N 1
ATOM 3352 C CA . ASP B 1 63 ? -37.391 -38.575 -33.067 1.00 38.21 63 ASP B CA 1
ATOM 3353 C C . ASP B 1 63 ? -37.224 -38.560 -31.536 1.00 37.82 63 ASP B C 1
ATOM 3354 O O . ASP B 1 63 ? -38.215 -38.541 -30.793 1.00 36.59 63 ASP B O 1
ATOM 3359 N N . SER B 1 64 ? -35.984 -38.575 -31.064 1.00 35.42 64 SER B N 1
ATOM 3360 C CA . SER B 1 64 ? -35.732 -38.616 -29.629 1.00 34.23 64 SER B CA 1
ATOM 3361 C C . SER B 1 64 ? -36.408 -37.530 -28.777 1.00 34.00 64 SER B C 1
ATOM 3362 O O . SER B 1 64 ? -36.838 -37.806 -27.653 1.00 32.06 64 SER B O 1
ATOM 3365 N N . VAL B 1 65 ? -36.520 -36.313 -29.303 1.00 32.57 65 VAL B N 1
ATOM 3366 C CA . VAL B 1 65 ? -37.153 -35.230 -28.555 1.00 33.57 65 VAL B CA 1
ATOM 3367 C C . VAL B 1 65 ? -38.630 -35.518 -28.295 1.00 35.93 65 VAL B C 1
ATOM 3368 O O . VAL B 1 65 ? -39.120 -35.365 -27.172 1.00 38.96 65 VAL B O 1
ATOM 3372 N N . THR B 1 66 ? -39.336 -35.931 -29.341 1.00 35.31 66 THR B N 1
ATOM 3373 C CA . THR B 1 66 ? -40.746 -36.242 -29.234 1.00 32.95 66 THR B CA 1
ATOM 3374 C C . THR B 1 66 ? -40.914 -37.474 -28.353 1.00 32.58 66 THR B C 1
ATOM 3375 O O . THR B 1 66 ? -41.829 -37.555 -27.533 1.00 31.56 66 THR B O 1
ATOM 3379 N N . TRP B 1 67 ? -40.018 -38.435 -28.529 1.00 32.20 67 TRP B N 1
ATOM 3380 C CA . TRP B 1 67 ? -40.042 -39.651 -27.734 1.00 31.93 67 TRP B CA 1
ATOM 3381 C C . TRP B 1 67 ? -39.903 -39.304 -26.234 1.00 31.97 67 TRP B C 1
ATOM 3382 O O . TRP B 1 67 ? -40.667 -39.785 -25.394 1.00 31.34 67 TRP B O 1
ATOM 3393 N N . ALA B 1 68 ? -38.933 -38.455 -25.910 1.00 31.22 68 ALA B N 1
ATOM 3394 C CA . ALA B 1 68 ? -38.700 -38.048 -24.529 1.00 29.67 68 ALA B CA 1
ATOM 3395 C C . ALA B 1 68 ? -39.911 -37.347 -23.925 1.00 29.56 68 ALA B C 1
ATOM 3396 O O . ALA B 1 68 ? -40.303 -37.629 -22.794 1.00 30.47 68 ALA B O 1
ATOM 3398 N N . LEU B 1 69 ? -40.504 -36.427 -24.674 1.00 29.10 69 LEU B N 1
ATOM 3399 C CA . LEU B 1 69 ? -41.664 -35.699 -24.186 1.00 27.81 69 LEU B CA 1
ATOM 3400 C C . LEU B 1 69 ? -42.871 -36.628 -24.033 1.00 31.14 69 LEU B C 1
ATOM 3401 O O . LEU B 1 69 ? -43.722 -36.426 -23.155 1.00 32.81 69 LEU B O 1
ATOM 3406 N N . ALA B 1 70 ? -42.949 -37.655 -24.875 1.00 30.38 70 ALA B N 1
ATOM 3407 C CA . ALA B 1 70 ? -44.060 -38.595 -24.770 1.00 31.22 70 ALA B CA 1
ATOM 3408 C C . ALA B 1 70 ? -43.921 -39.365 -23.460 1.00 30.39 70 ALA B C 1
ATOM 3409 O O . ALA B 1 70 ? -44.881 -39.482 -22.700 1.00 31.36 70 ALA B O 1
ATOM 3411 N N . LEU B 1 71 ? -42.727 -39.890 -23.200 1.00 29.84 71 LEU B N 1
ATOM 3412 C CA . LEU B 1 71 ? -42.496 -40.626 -21.966 1.00 31.08 71 LEU B CA 1
ATOM 3413 C C . LEU B 1 71 ? -42.842 -39.752 -20.752 1.00 32.20 71 LEU B C 1
ATOM 3414 O O . LEU B 1 71 ? -43.428 -40.239 -19.782 1.00 30.56 71 LEU B O 1
ATOM 3419 N N . GLU B 1 72 ? -42.505 -38.462 -20.821 1.00 31.76 72 GLU B N 1
ATOM 3420 C CA . GLU B 1 72 ? -42.815 -37.540 -19.733 1.00 32.33 72 GLU B CA 1
ATOM 3421 C C . GLU B 1 72 ? -44.326 -37.437 -19.549 1.00 31.56 72 GLU B C 1
ATOM 3422 O O . GLU B 1 72 ? -44.831 -37.442 -18.422 1.00 32.57 72 GLU B O 1
ATOM 3428 N N . GLU B 1 73 ? -45.043 -37.336 -20.662 1.00 30.87 73 GLU B N 1
ATOM 3429 C CA . GLU B 1 73 ? -46.495 -37.208 -20.620 1.00 29.48 73 GLU B CA 1
ATOM 3430 C C . GLU B 1 73 ? -47.131 -38.474 -20.040 1.00 28.37 73 GLU B C 1
ATOM 3431 O O . GLU B 1 73 ? -48.063 -38.401 -19.238 1.00 25.88 73 GLU B O 1
ATOM 3437 N N . LEU B 1 74 ? -46.617 -39.633 -20.438 1.00 28.22 74 LEU B N 1
ATOM 3438 C CA . LEU B 1 74 ? -47.140 -40.899 -19.937 1.00 28.53 74 LEU B CA 1
ATOM 3439 C C . LEU B 1 74 ? -46.843 -41.064 -18.443 1.00 29.86 74 LEU B C 1
ATOM 3440 O O . LEU B 1 74 ? -47.697 -41.518 -17.671 1.00 30.30 74 LEU B O 1
ATOM 3445 N N . ALA B 1 75 ? -45.636 -40.678 -18.036 1.00 29.51 75 ALA B N 1
ATOM 3446 C CA . ALA B 1 75 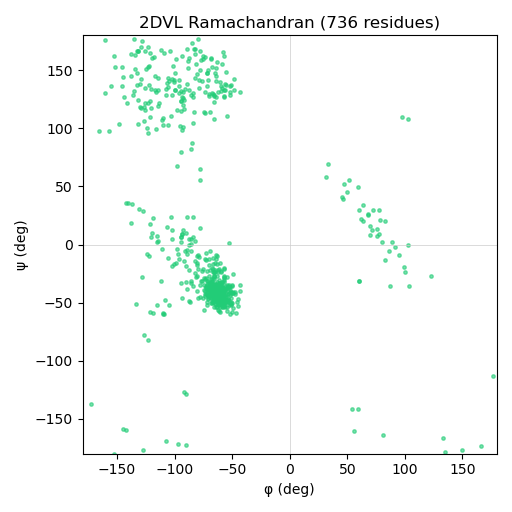? -45.234 -40.793 -16.640 1.00 29.06 75 ALA B CA 1
ATOM 3447 C C . ALA B 1 75 ? -46.045 -39.846 -15.750 1.00 30.32 75 ALA B C 1
ATOM 3448 O O . ALA B 1 75 ? -46.345 -40.164 -14.585 1.00 28.65 75 ALA B O 1
ATOM 3450 N N . ALA B 1 76 ? -46.394 -38.683 -16.293 1.00 28.32 76 ALA B N 1
ATOM 3451 C CA . ALA B 1 76 ? -47.163 -37.704 -15.539 1.00 28.66 76 ALA B CA 1
ATOM 3452 C C . ALA B 1 76 ? -48.556 -38.252 -15.231 1.00 29.54 76 ALA B C 1
ATOM 3453 O O . ALA B 1 76 ? -49.202 -37.843 -14.260 1.00 28.91 76 ALA B O 1
ATOM 3455 N N . ALA B 1 77 ? -49.005 -39.196 -16.050 1.00 29.67 77 ALA B N 1
ATOM 3456 C CA . ALA B 1 77 ? -50.318 -39.800 -15.859 1.00 31.79 77 ALA B CA 1
ATOM 3457 C C . ALA B 1 77 ? -50.231 -41.088 -15.025 1.00 32.26 77 ALA B C 1
ATOM 3458 O O . ALA B 1 77 ? -51.030 -41.299 -14.102 1.00 33.28 77 ALA B O 1
ATOM 3460 N N . ASP B 1 78 ? -49.274 -41.952 -15.360 1.00 30.99 78 ASP B N 1
ATOM 3461 C CA . ASP B 1 78 ? -49.087 -43.200 -14.624 1.00 30.89 78 ASP B CA 1
ATOM 3462 C C . ASP B 1 78 ? -47.664 -43.715 -14.792 1.00 30.43 78 ASP B C 1
ATOM 3463 O O . ASP B 1 78 ? -47.343 -44.370 -15.789 1.00 31.05 78 ASP B O 1
ATOM 3468 N N . PRO B 1 79 ? -46.794 -43.431 -13.811 1.00 28.42 79 PRO B N 1
ATOM 3469 C CA . PRO B 1 79 ? -45.396 -43.863 -13.844 1.00 28.01 79 PRO B CA 1
ATOM 3470 C C . PRO B 1 79 ? -45.243 -45.351 -14.096 1.00 26.92 79 PRO B C 1
ATOM 3471 O O . PRO B 1 79 ? -44.320 -45.768 -14.785 1.00 26.89 79 PRO B O 1
ATOM 3475 N N . SER B 1 80 ? -46.153 -46.149 -13.544 1.00 28.28 80 SER B N 1
ATOM 3476 C CA . SER B 1 80 ? -46.101 -47.597 -13.724 1.00 29.03 80 SER B CA 1
ATOM 3477 C C . SER B 1 80 ? -46.249 -47.973 -15.195 1.00 31.59 80 SER B C 1
ATOM 3478 O O . SER B 1 80 ? -45.462 -48.764 -15.732 1.00 33.33 80 SER B O 1
ATOM 3481 N N . VAL B 1 81 ? -47.254 -47.399 -15.853 1.00 30.70 81 VAL B N 1
ATOM 3482 C CA . VAL B 1 81 ? -47.485 -47.686 -17.262 1.00 28.94 81 VAL B CA 1
ATOM 3483 C C . VAL B 1 81 ? -46.306 -47.206 -18.104 1.00 30.00 81 VAL B C 1
ATOM 3484 O O . VAL B 1 81 ? -45.916 -47.863 -19.071 1.00 28.59 81 VAL B O 1
ATOM 3488 N N . ALA B 1 82 ? -45.733 -46.065 -17.719 1.00 29.59 82 ALA B N 1
ATOM 3489 C CA . ALA B 1 82 ? -44.610 -45.487 -18.446 1.00 28.94 82 ALA B CA 1
ATOM 3490 C C . ALA B 1 82 ? -43.343 -46.325 -18.340 1.00 30.36 82 ALA B C 1
ATOM 3491 O O . ALA B 1 82 ? -42.605 -46.469 -19.317 1.00 30.00 82 ALA B O 1
ATOM 3493 N N . VAL B 1 83 ? -43.071 -46.885 -17.167 1.00 30.82 83 VAL B N 1
ATOM 3494 C CA . VAL B 1 83 ? -41.862 -47.682 -17.047 1.00 32.89 83 VAL B CA 1
ATOM 3495 C C . VAL B 1 83 ? -41.986 -48.924 -17.928 1.00 31.98 83 VAL B C 1
ATOM 3496 O O . VAL B 1 83 ? -41.053 -49.272 -18.641 1.00 32.90 83 VAL B O 1
ATOM 3500 N N . ILE B 1 84 ? -43.143 -49.579 -17.894 1.00 31.72 84 ILE B N 1
ATOM 3501 C CA . ILE B 1 84 ? -43.360 -50.765 -18.719 1.00 33.32 84 ILE B CA 1
ATOM 3502 C C . ILE B 1 84 ? -43.149 -50.425 -20.196 1.00 35.12 84 ILE B C 1
ATOM 3503 O O . ILE B 1 84 ? -42.505 -51.177 -20.933 1.00 37.40 84 ILE B O 1
ATOM 3508 N N . VAL B 1 85 ? -43.687 -49.288 -20.624 1.00 34.30 85 VAL B N 1
ATOM 3509 C CA . VAL B 1 85 ? -43.524 -48.851 -21.999 1.00 33.96 85 VAL B CA 1
ATOM 3510 C C . VAL B 1 85 ? -42.044 -48.697 -22.329 1.00 34.92 85 VAL B C 1
ATOM 3511 O O . VAL B 1 85 ? -41.563 -49.252 -23.317 1.00 37.09 85 VAL B O 1
ATOM 3515 N N . SER B 1 86 ? -41.326 -47.951 -21.492 1.00 34.52 86 SER B N 1
ATOM 3516 C CA . SER B 1 86 ? -39.902 -47.697 -21.704 1.00 34.49 86 SER B CA 1
ATOM 3517 C C . SER B 1 86 ? -39.064 -48.970 -21.723 1.00 35.63 86 SER B C 1
ATOM 3518 O O . SER B 1 86 ? -37.966 -48.997 -22.292 1.00 34.21 86 SER B O 1
ATOM 3521 N N . VAL B 1 87 ? -39.569 -50.022 -21.090 1.00 35.03 87 VAL B N 1
ATOM 3522 C CA . VAL B 1 87 ? -38.837 -51.275 -21.070 1.00 36.57 87 VAL B CA 1
ATOM 3523 C C . VAL B 1 87 ? -39.164 -52.118 -22.301 1.00 37.47 87 VAL B C 1
ATOM 3524 O O . VAL B 1 87 ? -38.262 -52.586 -22.990 1.00 38.96 87 VAL B O 1
ATOM 3528 N N . THR B 1 88 ? -40.449 -52.297 -22.593 1.00 38.20 88 THR B N 1
ATOM 3529 C CA . THR B 1 88 ? -40.827 -53.094 -23.755 1.00 36.98 88 THR B CA 1
ATOM 3530 C C . THR B 1 88 ? -40.308 -52.488 -25.056 1.00 36.57 88 THR B C 1
ATOM 3531 O O . THR B 1 88 ? -39.976 -53.219 -25.989 1.00 35.78 88 THR B O 1
ATOM 3535 N N . SER B 1 89 ? -40.237 -51.161 -25.129 1.00 36.50 89 SER B N 1
ATOM 3536 C CA . SER B 1 89 ? -39.721 -50.526 -26.338 1.00 37.82 89 SER B CA 1
ATOM 3537 C C . SER B 1 89 ? -38.297 -50.072 -26.082 1.00 38.68 89 SER B C 1
ATOM 3538 O O . SER B 1 89 ? -37.722 -49.322 -26.874 1.00 39.09 89 SER B O 1
ATOM 3541 N N . GLY B 1 90 ? -37.736 -50.548 -24.966 1.00 39.18 90 GLY B N 1
ATOM 3542 C CA . GLY B 1 90 ? -36.370 -50.217 -24.592 1.00 37.53 90 GLY B CA 1
ATOM 3543 C C . GLY B 1 90 ? -35.362 -51.212 -25.144 1.00 37.91 90 GLY B C 1
ATOM 3544 O O . GLY B 1 90 ? -35.376 -51.510 -26.334 1.00 39.18 90 GLY B O 1
ATOM 3545 N N . LEU B 1 91 ? -34.495 -51.740 -24.286 1.00 38.45 91 LEU B N 1
ATOM 3546 C CA . LEU B 1 91 ? -33.478 -52.697 -24.722 1.00 39.79 91 LEU B CA 1
ATOM 3547 C C . LEU B 1 91 ? -33.990 -53.792 -25.654 1.00 39.94 91 LEU B C 1
ATOM 3548 O O . LEU B 1 91 ? -33.359 -54.088 -26.666 1.00 39.87 91 LEU B O 1
ATOM 3553 N N . PRO B 1 92 ? -35.127 -54.425 -25.318 1.00 40.96 92 PRO B N 1
ATOM 3554 C CA . PRO B 1 92 ? -35.645 -55.477 -26.199 1.00 40.86 92 PRO B CA 1
ATOM 3555 C C . PRO B 1 92 ? -35.745 -55.034 -27.662 1.00 41.46 92 PRO B C 1
ATOM 3556 O O . PRO B 1 92 ? -35.234 -55.708 -28.556 1.00 41.21 92 PRO B O 1
ATOM 3560 N N . GLN B 1 93 ? -36.383 -53.894 -27.904 1.00 41.72 93 GLN B N 1
ATOM 3561 C CA . GLN B 1 93 ? -36.529 -53.390 -29.265 1.00 42.06 93 GLN B CA 1
ATOM 3562 C C . GLN B 1 93 ? -35.269 -52.692 -29.794 1.00 45.37 93 GLN B C 1
ATOM 3563 O O . GLN B 1 93 ? -35.080 -52.559 -31.011 1.00 46.68 93 GLN B O 1
ATOM 3569 N N . TYR B 1 94 ? -34.408 -52.245 -28.884 1.00 46.36 94 TYR B N 1
ATOM 3570 C CA . TYR B 1 94 ? -33.174 -51.571 -29.267 1.00 46.63 94 TYR B CA 1
ATOM 3571 C C . TYR B 1 94 ? -32.174 -52.593 -29.784 1.00 48.48 94 TYR B C 1
ATOM 3572 O O . TYR B 1 94 ? -31.532 -52.390 -30.816 1.00 48.99 94 TYR B O 1
ATOM 3581 N N . MET B 1 95 ? -32.047 -53.687 -29.043 1.00 50.19 95 MET B N 1
ATOM 3582 C CA . MET B 1 95 ? -31.118 -54.754 -29.382 1.00 53.02 95 MET B CA 1
ATOM 3583 C C . MET B 1 95 ? -31.517 -55.520 -30.637 1.00 53.58 95 MET B C 1
ATOM 3584 O O . MET B 1 95 ? -30.669 -55.823 -31.477 1.00 53.92 95 MET B O 1
ATOM 3589 N N . LEU B 1 96 ? -32.802 -55.837 -30.761 1.00 53.72 96 LEU B N 1
ATOM 3590 C CA . LEU B 1 96 ? -33.290 -56.558 -31.931 1.00 54.13 96 LEU B CA 1
ATOM 3591 C C . LEU B 1 96 ? -33.032 -55.744 -33.193 1.00 55.00 96 LEU B C 1
ATOM 3592 O O . LEU B 1 96 ? -32.539 -56.269 -34.193 1.00 54.53 96 LEU B O 1
ATOM 3597 N N . LEU B 1 97 ? -33.355 -54.455 -33.129 1.00 55.09 97 LEU B N 1
ATOM 3598 C CA . LEU B 1 97 ? -33.176 -53.554 -34.258 1.00 55.18 97 LEU B CA 1
ATOM 3599 C C . LEU B 1 97 ? -31.733 -53.435 -34.723 1.00 55.42 97 LEU B C 1
ATOM 3600 O O . LEU B 1 97 ? -31.442 -53.649 -35.895 1.00 57.17 97 LEU B O 1
ATOM 3605 N N . ARG B 1 98 ? -30.830 -53.102 -33.807 1.00 56.36 98 ARG B N 1
ATOM 3606 C CA . ARG B 1 98 ? -29.422 -52.919 -34.156 1.00 57.03 98 ARG B CA 1
ATOM 3607 C C . ARG B 1 98 ? -28.546 -54.164 -34.247 1.00 55.90 98 ARG B C 1
ATOM 3608 O O . ARG B 1 98 ? -27.542 -54.151 -34.956 1.00 55.33 98 ARG B O 1
ATOM 3616 N N . PHE B 1 99 ? -28.914 -55.239 -33.558 1.00 55.42 99 PHE B N 1
ATOM 3617 C CA . PHE B 1 99 ? -28.086 -56.441 -33.579 1.00 55.50 99 PHE B CA 1
ATOM 3618 C C . PHE B 1 99 ? -28.776 -57.726 -34.031 1.00 56.04 99 PHE B C 1
ATOM 3619 O O . PHE B 1 99 ? -28.119 -58.744 -34.225 1.00 56.77 99 PHE B O 1
ATOM 3627 N N . GLY B 1 100 ? -30.092 -57.685 -34.201 1.00 57.06 100 GLY B N 1
ATOM 3628 C CA . GLY B 1 100 ? -30.807 -58.879 -34.620 1.00 58.44 100 GLY B CA 1
ATOM 3629 C C . GLY B 1 100 ? -30.774 -59.143 -36.117 1.00 58.51 100 GLY B C 1
ATOM 3630 O O . GLY B 1 100 ? -30.453 -58.257 -36.908 1.00 57.88 100 GLY B O 1
ATOM 3631 N N . SER B 1 101 ? -31.112 -60.369 -36.505 1.00 58.97 101 SER B N 1
ATOM 3632 C CA . SER B 1 101 ? -31.130 -60.752 -37.914 1.00 60.38 101 SER B CA 1
ATOM 3633 C C . SER B 1 101 ? -32.444 -60.330 -38.563 1.00 61.03 101 SER B C 1
ATOM 3634 O O . SER B 1 101 ? -33.395 -59.950 -37.874 1.00 61.81 101 SER B O 1
ATOM 3637 N N . GLU B 1 102 ? -32.493 -60.399 -39.889 1.00 61.21 102 GLU B N 1
ATOM 3638 C CA . GLU B 1 102 ? -33.694 -60.027 -40.624 1.00 61.17 102 GLU B CA 1
ATOM 3639 C C . GLU B 1 102 ? -34.873 -60.896 -40.190 1.00 60.82 102 GLU B C 1
ATOM 3640 O O . GLU B 1 102 ? -36.005 -60.419 -40.096 1.00 59.50 102 GLU B O 1
ATOM 3646 N N . ALA B 1 103 ? -34.601 -62.170 -39.917 1.00 60.46 103 ALA B N 1
ATOM 3647 C CA . ALA B 1 103 ? -35.645 -63.102 -39.499 1.00 60.77 103 ALA B CA 1
ATOM 3648 C C . ALA B 1 103 ? -36.109 -62.831 -38.072 1.00 60.04 103 ALA B C 1
ATOM 3649 O O . ALA B 1 103 ? -37.291 -62.984 -37.752 1.00 59.39 103 ALA B O 1
ATOM 3651 N N . GLN B 1 104 ? -35.173 -62.437 -37.216 1.00 59.95 104 GLN B N 1
ATOM 3652 C CA . GLN B 1 104 ? -35.495 -62.141 -35.828 1.00 60.30 104 GLN B CA 1
ATOM 3653 C C . GLN B 1 104 ? -36.289 -60.847 -35.786 1.00 61.04 104 GLN B C 1
ATOM 3654 O O . GLN B 1 104 ? -37.293 -60.741 -35.075 1.00 61.74 104 GLN B O 1
ATOM 3660 N N . LYS B 1 105 ? -35.837 -59.862 -36.557 1.00 61.07 105 LYS B N 1
ATOM 3661 C CA . LYS B 1 105 ? -36.519 -58.579 -36.608 1.00 61.60 105 LYS B CA 1
ATOM 3662 C C . LYS B 1 105 ? -37.920 -58.754 -37.162 1.00 62.79 105 LYS B C 1
ATOM 3663 O O . LYS B 1 105 ? -38.845 -58.038 -36.772 1.00 63.76 105 LYS B O 1
ATOM 3669 N N . ARG B 1 106 ? -38.081 -59.717 -38.065 1.00 64.25 106 ARG B N 1
ATOM 3670 C CA . ARG B 1 106 ? -39.385 -59.967 -38.659 1.00 64.55 106 ARG B CA 1
ATOM 3671 C C . ARG B 1 106 ? -40.363 -60.619 -37.698 1.00 63.48 106 ARG B C 1
ATOM 3672 O O . ARG B 1 106 ? -41.526 -60.223 -37.650 1.00 63.00 106 ARG B O 1
ATOM 3680 N N . ARG B 1 107 ? -39.909 -61.599 -36.918 1.00 62.77 107 ARG B N 1
ATOM 3681 C CA . ARG B 1 107 ? -40.829 -62.273 -36.005 1.00 63.18 107 ARG B CA 1
ATOM 3682 C C . ARG B 1 107 ? -40.864 -61.792 -34.561 1.00 61.78 107 ARG B C 1
ATOM 3683 O O . ARG B 1 107 ? -41.781 -62.151 -33.816 1.00 61.77 107 ARG B O 1
ATOM 3691 N N . TYR B 1 108 ? -39.888 -60.984 -34.162 1.00 59.60 108 TYR B N 1
ATOM 3692 C CA . TYR B 1 108 ? -39.850 -60.487 -32.790 1.00 57.33 108 TYR B CA 1
ATOM 3693 C C . TYR B 1 108 ? -40.017 -58.978 -32.676 1.00 55.52 108 TYR B C 1
ATOM 3694 O O . TYR B 1 108 ? -40.865 -58.496 -31.922 1.00 55.28 108 TYR B O 1
ATOM 3703 N N . LEU B 1 109 ? -39.212 -58.232 -33.423 1.00 53.06 109 LEU B N 1
ATOM 3704 C CA . LEU B 1 109 ? -39.285 -56.781 -33.377 1.00 51.11 109 LEU B CA 1
ATOM 3705 C C . LEU B 1 109 ? -40.680 -56.264 -33.731 1.00 50.22 109 LEU B C 1
ATOM 3706 O O . LEU B 1 109 ? -41.280 -55.504 -32.969 1.00 50.26 109 LEU B O 1
ATOM 3711 N N . VAL B 1 110 ? -41.196 -56.690 -34.881 1.00 48.44 110 VAL B N 1
ATOM 3712 C CA . VAL B 1 110 ? -42.514 -56.266 -35.343 1.00 46.84 110 VAL B CA 1
ATOM 3713 C C . VAL B 1 110 ? -43.636 -56.397 -34.297 1.00 46.82 110 VAL B C 1
ATOM 3714 O O . VAL B 1 110 ? -44.342 -55.426 -34.021 1.00 47.90 110 VAL B O 1
ATOM 3718 N N . PRO B 1 111 ? -43.828 -57.593 -33.710 1.00 45.48 111 PRO B N 1
ATOM 3719 C CA . PRO B 1 111 ? -44.904 -57.699 -32.717 1.00 44.92 111 PRO B CA 1
ATOM 3720 C C . PRO B 1 111 ? -44.665 -56.857 -31.460 1.00 45.08 111 PRO B C 1
ATOM 3721 O O . PRO B 1 111 ? -45.616 -56.485 -30.761 1.00 45.03 111 PRO B O 1
ATOM 3725 N N . LEU B 1 112 ? -43.399 -56.556 -31.175 1.00 43.63 112 LEU B N 1
ATOM 3726 C CA . LEU B 1 112 ? -43.069 -55.719 -30.022 1.00 42.06 112 LEU B CA 1
ATOM 3727 C C . LEU B 1 112 ? -43.428 -54.278 -30.358 1.00 40.76 112 LEU B C 1
ATOM 3728 O O . LEU B 1 112 ? -44.203 -53.639 -29.651 1.00 39.71 112 LEU B O 1
ATOM 3733 N N . ALA B 1 113 ? -42.869 -53.780 -31.452 1.00 39.71 113 ALA B N 1
ATOM 3734 C CA . ALA B 1 113 ? -43.123 -52.416 -31.882 1.00 41.50 113 ALA B CA 1
ATOM 3735 C C . ALA B 1 113 ? -44.612 -52.133 -32.046 1.00 43.77 113 ALA B C 1
ATOM 3736 O O . ALA B 1 113 ? -45.081 -51.045 -31.717 1.00 44.03 113 ALA B O 1
ATOM 3738 N N . ARG B 1 114 ? -45.358 -53.109 -32.556 1.00 46.60 114 ARG B N 1
ATOM 3739 C CA . ARG B 1 114 ? -46.792 -52.932 -32.759 1.00 48.36 114 ARG B CA 1
ATOM 3740 C C . ARG B 1 114 ? -47.549 -53.103 -31.452 1.00 49.34 114 ARG B C 1
ATOM 3741 O O . ARG B 1 114 ? -48.740 -52.797 -31.360 1.00 49.07 114 ARG B O 1
ATOM 3749 N N . GLY B 1 115 ? -46.846 -53.587 -30.434 1.00 49.51 115 GLY B N 1
ATOM 3750 C CA . GLY B 1 115 ? -47.468 -53.769 -29.140 1.00 50.02 115 GLY B CA 1
ATOM 3751 C C . GLY B 1 115 ? -48.325 -55.008 -29.040 1.00 49.81 115 GLY B C 1
ATOM 3752 O O . GLY B 1 115 ? -49.208 -55.087 -28.187 1.00 49.08 115 GLY B O 1
ATOM 3753 N N . GLU B 1 116 ? -48.086 -55.975 -29.917 1.00 50.21 116 GLU B N 1
ATOM 3754 C CA . GLU B 1 116 ? -48.850 -57.215 -29.873 1.00 51.70 116 GLU B CA 1
ATOM 3755 C C . GLU B 1 116 ? -48.285 -58.024 -28.716 1.00 51.42 116 GLU B C 1
ATOM 3756 O O . GLU B 1 116 ? -49.001 -58.776 -28.057 1.00 50.59 116 GLU B O 1
ATOM 3762 N N . TRP B 1 117 ? -46.988 -57.839 -28.476 1.00 51.83 117 TRP B N 1
ATOM 3763 C CA . TRP B 1 117 ? -46.271 -58.516 -27.399 1.00 52.23 117 TRP B CA 1
ATOM 3764 C C . TRP B 1 117 ? -45.633 -57.509 -26.450 1.00 49.98 117 TRP B C 1
ATOM 3765 O O . TRP B 1 117 ? -45.314 -56.388 -26.846 1.00 51.21 117 TRP B O 1
ATOM 3776 N N . ILE B 1 118 ? -45.443 -57.918 -25.200 1.00 45.58 118 ILE B N 1
ATOM 3777 C CA . ILE B 1 118 ? -44.777 -57.080 -24.214 1.00 41.96 118 ILE B CA 1
ATOM 3778 C C . ILE B 1 118 ? -43.424 -57.766 -24.049 1.00 41.91 118 ILE B C 1
ATOM 3779 O O . ILE B 1 118 ? -43.368 -58.976 -23.845 1.00 41.71 118 ILE B O 1
ATOM 3784 N N . GLY B 1 119 ? -42.338 -57.011 -24.164 1.00 41.40 119 GLY B N 1
ATOM 3785 C CA . GLY B 1 119 ? -41.020 -57.604 -24.012 1.00 41.47 119 GLY B CA 1
ATOM 3786 C C . GLY B 1 119 ? -40.405 -57.277 -22.663 1.00 43.16 119 GLY B C 1
ATOM 3787 O O . GLY B 1 119 ? -40.890 -56.391 -21.947 1.00 43.18 119 GLY B O 1
ATOM 3788 N N . ALA B 1 120 ? -39.338 -57.988 -22.306 1.00 42.39 120 ALA B N 1
ATOM 3789 C CA . ALA B 1 120 ? -38.664 -57.752 -21.036 1.00 41.93 120 ALA B CA 1
ATOM 3790 C C . ALA B 1 120 ? -37.167 -57.980 -21.170 1.00 43.17 120 ALA B C 1
ATOM 3791 O O . ALA B 1 120 ? -36.719 -58.751 -22.020 1.00 44.51 120 ALA B O 1
ATOM 3793 N N . PHE B 1 121 ? -36.393 -57.298 -20.332 1.00 43.50 121 PHE B N 1
ATOM 3794 C CA . PHE B 1 121 ? -34.942 -57.426 -20.349 1.00 42.93 121 PHE B CA 1
ATOM 3795 C C . PHE B 1 121 ? -34.526 -58.070 -19.029 1.00 44.65 121 PHE B C 1
ATOM 3796 O O . PHE B 1 121 ? -34.991 -57.660 -17.965 1.00 46.85 121 PHE B O 1
ATOM 3804 N N . CYS B 1 122 ? -33.660 -59.076 -19.094 1.00 44.59 122 CYS B N 1
ATOM 3805 C CA . CYS B 1 122 ? -33.227 -59.780 -17.888 1.00 44.23 122 CYS B CA 1
ATOM 3806 C C . CYS B 1 122 ? -31.721 -59.774 -17.708 1.00 44.26 122 CYS B C 1
ATOM 3807 O O . CYS B 1 122 ? -31.015 -60.567 -18.329 1.00 46.04 122 CYS B O 1
ATOM 3810 N N . LEU B 1 123 ? -31.235 -58.893 -16.845 1.00 43.19 123 LEU B N 1
ATOM 3811 C CA . LEU B 1 123 ? -29.804 -58.790 -16.594 1.00 42.57 123 LEU B CA 1
ATOM 3812 C C . LEU B 1 123 ? -29.490 -59.023 -15.119 1.00 42.66 123 LEU B C 1
ATOM 3813 O O . LEU B 1 123 ? -28.727 -59.922 -14.760 1.00 42.72 123 LEU B O 1
ATOM 3818 N N . THR B 1 124 ? -30.102 -58.200 -14.276 1.00 41.54 124 THR B N 1
ATOM 3819 C CA . THR B 1 124 ? -29.928 -58.249 -12.835 1.00 39.82 124 THR B CA 1
ATOM 3820 C C . THR B 1 124 ? -30.073 -59.646 -12.246 1.00 40.05 124 THR B C 1
ATOM 3821 O O . THR B 1 124 ? -30.915 -60.435 -12.675 1.00 40.01 124 THR B O 1
ATOM 3825 N N . GLU B 1 125 ? -29.244 -59.926 -11.245 1.00 40.98 125 GLU B N 1
ATOM 3826 C CA . GLU B 1 125 ? -29.234 -61.200 -10.529 1.00 41.81 125 GLU B CA 1
ATOM 3827 C C . GLU B 1 125 ? -29.168 -60.893 -9.027 1.00 41.71 125 GLU B C 1
ATOM 3828 O O . GLU B 1 125 ? -28.620 -59.868 -8.623 1.00 41.35 125 GLU B O 1
ATOM 3834 N N . PRO B 1 126 ? -29.722 -61.780 -8.183 1.00 41.40 126 PRO B N 1
ATOM 3835 C CA . PRO B 1 126 ? -29.730 -61.602 -6.725 1.00 40.63 126 PRO B CA 1
ATOM 3836 C C . PRO B 1 126 ? -28.411 -61.102 -6.141 1.00 41.55 126 PRO B C 1
ATOM 3837 O O . PRO B 1 126 ? -28.398 -60.331 -5.182 1.00 41.55 126 PRO B O 1
ATOM 3841 N N . GLN B 1 127 ? -27.304 -61.534 -6.725 1.00 42.63 127 GLN B N 1
ATOM 3842 C CA . GLN B 1 127 ? -25.997 -61.142 -6.226 1.00 45.73 127 GLN B CA 1
ATOM 3843 C C . GLN B 1 127 ? -25.291 -60.113 -7.106 1.00 45.76 127 GLN B C 1
ATOM 3844 O O . GLN B 1 127 ? -24.286 -59.530 -6.703 1.00 48.11 127 GLN B O 1
ATOM 3850 N N . ALA B 1 128 ? -25.817 -59.876 -8.299 1.00 43.76 128 ALA B N 1
ATOM 3851 C CA . ALA B 1 128 ? -25.203 -58.910 -9.198 1.00 44.35 128 ALA B CA 1
ATOM 3852 C C . ALA B 1 128 ? -26.212 -57.908 -9.761 1.00 44.81 128 ALA B C 1
ATOM 3853 O O . ALA B 1 128 ? -27.164 -58.284 -10.454 1.00 43.99 128 ALA B O 1
ATOM 3855 N N . GLY B 1 129 ? -25.993 -56.632 -9.457 1.00 43.66 129 GLY B N 1
ATOM 3856 C CA . GLY B 1 129 ? -26.870 -55.591 -9.951 1.00 41.92 129 GLY B CA 1
ATOM 3857 C C . GLY B 1 129 ? -26.071 -54.563 -10.727 1.00 42.60 129 GLY B C 1
ATOM 3858 O O . GLY B 1 129 ? -26.007 -54.606 -11.963 1.00 41.81 129 GLY B O 1
ATOM 3859 N N . SER B 1 130 ? -25.451 -53.637 -10.000 1.00 41.21 130 SER B N 1
ATOM 3860 C CA . SER B 1 130 ? -24.654 -52.602 -10.630 1.00 40.95 130 SER B CA 1
ATOM 3861 C C . SER B 1 130 ? -23.486 -53.249 -11.347 1.00 43.01 130 SER B C 1
ATOM 3862 O O . SER B 1 130 ? -22.971 -52.714 -12.324 1.00 44.43 130 SER B O 1
ATOM 3865 N N . ASP B 1 131 ? -23.070 -54.408 -10.857 1.00 44.84 131 ASP B N 1
ATOM 3866 C CA . ASP B 1 131 ? -21.958 -55.124 -11.462 1.00 46.68 131 ASP B CA 1
ATOM 3867 C C . ASP B 1 131 ? -22.475 -56.221 -12.398 1.00 47.42 131 ASP B C 1
ATOM 3868 O O . ASP B 1 131 ? -22.322 -57.408 -12.128 1.00 47.27 131 ASP B O 1
ATOM 3873 N N . ALA B 1 132 ? -23.097 -55.808 -13.498 1.00 49.24 132 ALA B N 1
ATOM 3874 C CA . ALA B 1 132 ? -23.644 -56.748 -14.478 1.00 51.78 132 ALA B CA 1
ATOM 3875 C C . ALA B 1 132 ? -22.510 -57.548 -15.095 1.00 52.17 132 ALA B C 1
ATOM 3876 O O . ALA B 1 132 ? -22.634 -58.750 -15.332 1.00 52.06 132 ALA B O 1
ATOM 3878 N N . LYS B 1 133 ? -21.406 -56.856 -15.342 1.00 53.33 133 LYS B N 1
ATOM 3879 C CA . LYS B 1 133 ? -20.211 -57.437 -15.931 1.00 55.36 133 LYS B CA 1
ATOM 3880 C C . LYS B 1 133 ? -19.739 -58.678 -15.180 1.00 55.34 133 LYS B C 1
ATOM 3881 O O . LYS B 1 133 ? -18.728 -59.275 -15.547 1.00 57.02 133 LYS B O 1
ATOM 3887 N N . SER B 1 134 ? -20.466 -59.071 -14.136 1.00 53.71 134 SER B N 1
ATOM 3888 C CA . SER B 1 134 ? -20.093 -60.252 -13.365 1.00 52.12 134 SER B CA 1
ATOM 3889 C C . SER B 1 134 ? -21.284 -61.144 -13.003 1.00 51.15 134 SER B C 1
ATOM 3890 O O . SER B 1 134 ? -21.315 -61.757 -11.930 1.00 48.28 134 SER B O 1
ATOM 3893 N N . LEU B 1 135 ? -22.261 -61.218 -13.904 1.00 51.05 135 LEU B N 1
ATOM 3894 C CA . LEU B 1 135 ? -23.439 -62.055 -13.695 1.00 51.50 135 LEU B CA 1
ATOM 3895 C C . LEU B 1 135 ? -23.023 -63.533 -13.740 1.00 52.90 135 LEU B C 1
ATOM 3896 O O . LEU B 1 135 ? -21.977 -63.871 -14.290 1.00 52.64 135 LEU B O 1
ATOM 3901 N N . ARG B 1 136 ? -23.836 -64.415 -13.170 1.00 54.31 136 ARG B N 1
ATOM 3902 C CA . ARG B 1 136 ? -23.490 -65.831 -13.146 1.00 55.92 136 ARG B CA 1
ATOM 3903 C C . ARG B 1 136 ? -24.484 -66.791 -13.812 1.00 57.48 136 ARG B C 1
ATOM 3904 O O . ARG B 1 136 ? -24.448 -68.001 -13.570 1.00 57.05 136 ARG B O 1
ATOM 3912 N N . ALA B 1 137 ? -25.363 -66.256 -14.654 1.00 58.84 137 ALA B N 1
ATOM 3913 C CA . ALA B 1 137 ? -26.330 -67.083 -15.369 1.00 60.16 137 ALA B CA 1
ATOM 3914 C C . ALA B 1 137 ? -25.535 -67.825 -16.443 1.00 61.71 137 ALA B C 1
ATOM 3915 O O . ALA B 1 137 ? -24.753 -67.214 -17.175 1.00 60.19 137 ALA B O 1
ATOM 3917 N N . GLU B 1 138 ? -25.737 -69.138 -16.535 1.00 64.26 138 GLU B N 1
ATOM 3918 C CA . GLU B 1 138 ? -25.000 -69.959 -17.493 1.00 67.08 138 GLU B CA 1
ATOM 3919 C C . GLU B 1 138 ? -25.740 -70.343 -18.773 1.00 68.22 138 GLU B C 1
ATOM 3920 O O . GLU B 1 138 ? -26.972 -70.437 -18.808 1.00 67.69 138 GLU B O 1
ATOM 3926 N N . ALA B 1 139 ? -24.956 -70.576 -19.822 1.00 68.94 139 ALA B N 1
ATOM 3927 C CA . ALA B 1 139 ? -25.468 -70.973 -21.130 1.00 69.98 139 ALA B CA 1
ATOM 3928 C C . ALA B 1 139 ? -24.442 -71.881 -21.814 1.00 70.40 139 ALA B C 1
ATOM 3929 O O . ALA B 1 139 ? -23.419 -71.405 -22.311 1.00 69.54 139 ALA B O 1
ATOM 3931 N N . ARG B 1 140 ? -24.713 -73.185 -21.835 1.00 71.56 140 ARG B N 1
ATOM 3932 C CA . ARG B 1 140 ? -23.800 -74.144 -22.460 1.00 72.03 140 ARG B CA 1
ATOM 3933 C C . ARG B 1 140 ? -24.274 -74.588 -23.839 1.00 72.46 140 ARG B C 1
ATOM 3934 O O . ARG B 1 140 ? -25.472 -74.759 -24.071 1.00 71.84 140 ARG B O 1
ATOM 3942 N N . ARG B 1 141 ? -23.324 -74.770 -24.754 1.00 73.97 141 ARG B N 1
ATOM 3943 C CA . ARG B 1 141 ? -23.639 -75.204 -26.112 1.00 75.44 141 ARG B CA 1
ATOM 3944 C C . ARG B 1 141 ? -24.129 -76.643 -26.150 1.00 75.69 141 ARG B C 1
ATOM 3945 O O . ARG B 1 141 ? -23.385 -77.571 -25.839 1.00 75.44 141 ARG B O 1
ATOM 3953 N N . VAL B 1 142 ? -25.390 -76.823 -26.523 1.00 76.06 142 VAL B N 1
ATOM 3954 C CA . VAL B 1 142 ? -25.967 -78.153 -26.637 1.00 76.76 142 VAL B CA 1
ATOM 3955 C C . VAL B 1 142 ? -26.233 -78.270 -28.132 1.00 77.34 142 VAL B C 1
ATOM 3956 O O . VAL B 1 142 ? -26.579 -77.287 -28.784 1.00 77.97 142 VAL B O 1
ATOM 3960 N N . LYS B 1 143 ? -26.043 -79.462 -28.682 1.00 77.88 143 LYS B N 1
ATOM 3961 C CA . LYS B 1 143 ? -26.261 -79.678 -30.106 1.00 78.42 143 LYS B CA 1
ATOM 3962 C C . LYS B 1 143 ? -27.681 -79.224 -30.449 1.00 77.23 143 LYS B C 1
ATOM 3963 O O . LYS B 1 143 ? -28.661 -79.846 -30.036 1.00 77.64 143 LYS B O 1
ATOM 3969 N N . GLY B 1 144 ? -27.780 -78.125 -31.192 1.00 75.44 144 GLY B N 1
ATOM 3970 C CA . GLY B 1 144 ? -29.077 -77.598 -31.575 1.00 74.19 144 GLY B CA 1
ATOM 3971 C C . GLY B 1 144 ? -29.285 -76.164 -31.117 1.00 73.29 144 GLY B C 1
ATOM 3972 O O . GLY B 1 144 ? -30.042 -75.407 -31.729 1.00 72.98 144 GLY B O 1
ATOM 3973 N N . GLY B 1 145 ? -28.611 -75.789 -30.035 1.00 71.98 145 GLY B N 1
ATOM 3974 C CA . GLY B 1 145 ? -28.739 -74.440 -29.517 1.00 69.93 145 GLY B CA 1
ATOM 3975 C C . GLY B 1 145 ? -27.959 -74.231 -28.234 1.00 68.32 145 GLY B C 1
ATOM 3976 O O . GLY B 1 145 ? -26.728 -74.269 -28.234 1.00 67.88 145 GLY B O 1
ATOM 3977 N N . PHE B 1 146 ? -28.678 -74.005 -27.138 1.00 67.15 146 PHE B N 1
ATOM 3978 C CA . PHE B 1 146 ? -28.059 -73.782 -25.833 1.00 65.39 146 PHE B CA 1
ATOM 3979 C C . PHE B 1 146 ? -29.017 -74.210 -24.725 1.00 64.91 146 PHE B C 1
ATOM 3980 O O . PHE B 1 146 ? -30.219 -74.354 -24.950 1.00 65.40 146 PHE B O 1
ATOM 3988 N N . VAL B 1 147 ? -28.479 -74.412 -23.528 1.00 64.18 147 VAL B N 1
ATOM 3989 C CA . VAL B 1 147 ? -29.299 -74.765 -22.376 1.00 64.02 147 VAL B CA 1
ATOM 3990 C C . VAL B 1 147 ? -28.973 -73.740 -21.292 1.00 63.52 147 VAL B C 1
ATOM 3991 O O . VAL B 1 147 ? -27.835 -73.658 -20.818 1.00 63.30 147 VAL B O 1
ATOM 3995 N N . LEU B 1 148 ? -29.976 -72.948 -20.917 1.00 62.53 148 LEU B N 1
ATOM 3996 C CA . LEU B 1 148 ? -29.798 -71.896 -19.921 1.00 60.92 148 LEU B CA 1
ATOM 3997 C C . LEU B 1 148 ? -30.198 -72.280 -18.506 1.00 59.66 148 LEU B C 1
ATOM 3998 O O . LEU B 1 148 ? -31.191 -72.975 -18.291 1.00 58.56 148 LEU B O 1
ATOM 4003 N N . ASN B 1 149 ? -29.409 -71.812 -17.545 1.00 59.10 149 ASN B N 1
ATOM 4004 C CA . ASN B 1 149 ? -29.667 -72.062 -16.132 1.00 58.92 149 ASN B CA 1
ATOM 4005 C C . ASN B 1 149 ? -29.279 -70.828 -15.332 1.00 58.74 149 ASN B C 1
ATOM 4006 O O . ASN B 1 149 ? -28.159 -70.324 -15.456 1.00 59.32 149 ASN B O 1
ATOM 4011 N N . GLY B 1 150 ? -30.210 -70.336 -14.522 1.00 57.70 150 GLY B N 1
ATOM 4012 C CA . GLY B 1 150 ? -29.925 -69.167 -13.714 1.00 55.92 150 GLY B CA 1
ATOM 4013 C C . GLY B 1 150 ? -31.156 -68.535 -13.107 1.00 54.79 150 GLY B C 1
ATOM 4014 O O . GLY B 1 150 ? -32.260 -69.075 -13.190 1.00 54.71 150 GLY B O 1
ATOM 4015 N N . VAL B 1 151 ? -30.958 -67.383 -12.481 1.00 54.40 151 VAL B N 1
ATOM 4016 C CA . VAL B 1 151 ? -32.049 -66.651 -11.859 1.00 53.26 151 VAL B CA 1
ATOM 4017 C C . VAL B 1 151 ? -31.855 -65.156 -12.079 1.00 52.68 151 VAL B C 1
ATOM 4018 O O . VAL B 1 151 ? -30.829 -64.589 -11.707 1.00 52.74 151 VAL B O 1
ATOM 4022 N N . LYS B 1 152 ? -32.843 -64.531 -12.706 1.00 51.78 152 LYS B N 1
ATOM 4023 C CA . LYS B 1 152 ? -32.811 -63.100 -12.962 1.00 49.94 152 LYS B CA 1
ATOM 4024 C C . LYS B 1 152 ? -33.803 -62.446 -12.014 1.00 48.23 152 LYS B C 1
ATOM 4025 O O . LYS B 1 152 ? -34.897 -62.972 -11.789 1.00 46.86 152 LYS B O 1
ATOM 4031 N N . SER B 1 153 ? -33.421 -61.307 -11.446 1.00 46.67 153 SER B N 1
ATOM 4032 C CA . SER B 1 153 ? -34.298 -60.623 -10.500 1.00 44.55 153 SER B CA 1
ATOM 4033 C C . SER B 1 153 ? -34.707 -59.221 -10.917 1.00 42.72 153 SER B C 1
ATOM 4034 O O . SER B 1 153 ? -34.068 -58.603 -11.765 1.00 42.45 153 SER B O 1
ATOM 4037 N N . TRP B 1 154 ? -35.786 -58.737 -10.309 1.00 41.42 154 TRP B N 1
ATOM 4038 C CA . TRP B 1 154 ? -36.315 -57.404 -10.574 1.00 40.74 154 TRP B CA 1
ATOM 4039 C C . TRP B 1 154 ? -36.738 -57.179 -12.024 1.00 40.51 154 TRP B C 1
ATOM 4040 O O . TRP B 1 154 ? -36.698 -56.056 -12.523 1.00 40.62 154 TRP B O 1
ATOM 4051 N N . ILE B 1 155 ? -37.163 -58.245 -12.691 1.00 38.79 155 ILE B N 1
ATOM 4052 C CA . ILE B 1 155 ? -37.574 -58.155 -14.084 1.00 37.57 155 ILE B CA 1
ATOM 4053 C C . ILE B 1 155 ? -38.932 -57.498 -14.280 1.00 37.75 155 ILE B C 1
ATOM 4054 O O . ILE B 1 155 ? -39.953 -58.033 -13.863 1.00 36.26 155 ILE B O 1
ATOM 4059 N N . THR B 1 156 ? -38.931 -56.334 -14.923 1.00 39.23 156 THR B N 1
ATOM 4060 C CA . THR B 1 156 ? -40.164 -55.603 -15.192 1.00 39.02 156 THR B CA 1
ATOM 4061 C C . THR B 1 156 ? -40.978 -56.402 -16.200 1.00 38.75 156 THR B C 1
ATOM 4062 O O . THR B 1 156 ? -40.456 -56.821 -17.234 1.00 38.39 156 THR B O 1
ATOM 4066 N N . SER B 1 157 ? -42.250 -56.611 -15.881 1.00 39.56 157 SER B N 1
ATOM 4067 C CA . SER B 1 157 ? -43.178 -57.359 -16.728 1.00 41.60 157 SER B CA 1
ATOM 4068 C C . SER B 1 157 ? -42.981 -58.873 -16.689 1.00 41.77 157 SER B C 1
ATOM 4069 O O . SER B 1 157 ? -43.608 -59.601 -17.456 1.00 41.97 157 SER B O 1
ATOM 4072 N N . ALA B 1 158 ? -42.121 -59.351 -15.797 1.00 41.77 158 ALA B N 1
ATOM 4073 C CA . ALA B 1 158 ? -41.887 -60.786 -15.694 1.00 41.64 158 ALA B CA 1
ATOM 4074 C C . ALA B 1 158 ? -43.227 -61.513 -15.561 1.00 42.91 158 ALA B C 1
ATOM 4075 O O . ALA B 1 158 ? -44.113 -61.075 -14.822 1.00 41.64 158 ALA B O 1
ATOM 4077 N N . GLY B 1 159 ? -43.373 -62.616 -16.292 1.00 43.37 159 GLY B N 1
ATOM 4078 C CA . GLY B 1 159 ? -44.600 -63.387 -16.238 1.00 44.37 159 GLY B CA 1
ATOM 4079 C C . GLY B 1 159 ? -45.692 -62.834 -17.134 1.00 46.23 159 GLY B C 1
ATOM 4080 O O . GLY B 1 159 ? -46.694 -63.499 -17.390 1.00 47.70 159 GLY B O 1
ATOM 4081 N N . HIS B 1 160 ? -45.506 -61.613 -17.617 1.00 45.11 160 HIS B N 1
ATOM 4082 C CA . HIS B 1 160 ? -46.498 -60.992 -18.479 1.00 44.47 160 HIS B CA 1
ATOM 4083 C C . HIS B 1 160 ? -45.968 -60.848 -19.899 1.00 44.89 160 HIS B C 1
ATOM 4084 O O . HIS B 1 160 ? -46.729 -60.914 -20.866 1.00 45.04 160 HIS B O 1
ATOM 4091 N N . ALA B 1 161 ? -44.657 -60.656 -20.010 1.00 45.94 161 ALA B N 1
ATOM 4092 C CA . ALA B 1 161 ? -43.992 -60.481 -21.295 1.00 47.28 161 ALA B CA 1
ATOM 4093 C C . ALA B 1 161 ? -43.952 -61.771 -22.096 1.00 48.68 161 ALA B C 1
ATOM 4094 O O . ALA B 1 161 ? -43.763 -62.850 -21.539 1.00 49.53 161 ALA B O 1
ATOM 4096 N N . HIS B 1 162 ? -44.134 -61.657 -23.407 1.00 50.33 162 HIS B N 1
ATOM 4097 C CA . HIS B 1 162 ? -44.100 -62.826 -24.276 1.00 52.29 162 HIS B CA 1
ATOM 4098 C C . HIS B 1 162 ? -42.659 -63.149 -24.641 1.00 52.46 162 HIS B C 1
ATOM 4099 O O . HIS B 1 162 ? -42.291 -64.316 -24.771 1.00 53.10 162 HIS B O 1
ATOM 4106 N N . LEU B 1 163 ? -41.852 -62.106 -24.814 1.00 52.10 163 LEU B N 1
ATOM 4107 C CA . LEU B 1 163 ? -40.446 -62.268 -25.168 1.00 52.23 163 LEU B CA 1
ATOM 4108 C C . LEU B 1 163 ? -39.519 -61.720 -24.086 1.00 52.84 163 LEU B C 1
ATOM 4109 O O . LEU B 1 163 ? -39.706 -60.604 -23.592 1.00 53.44 163 LEU B O 1
ATOM 4114 N N . TYR B 1 164 ? -38.514 -62.514 -23.730 1.00 51.60 164 TYR B N 1
ATOM 4115 C CA . TYR B 1 164 ? -37.547 -62.134 -22.711 1.00 50.21 164 TYR B CA 1
ATOM 4116 C C . TYR B 1 164 ? -36.131 -62.134 -23.268 1.00 50.58 164 TYR B C 1
ATOM 4117 O O . TYR B 1 164 ? -35.673 -63.140 -23.800 1.00 52.26 164 TYR B O 1
ATOM 4126 N N . VAL B 1 165 ? -35.436 -61.011 -23.159 1.00 50.27 165 VAL B N 1
ATOM 4127 C CA . VAL B 1 165 ? -34.052 -60.963 -23.613 1.00 49.57 165 VAL B CA 1
ATOM 4128 C C . VAL B 1 165 ? -33.221 -61.301 -22.381 1.00 49.26 165 VAL B C 1
ATOM 4129 O O . VAL B 1 165 ? -33.017 -60.456 -21.510 1.00 50.04 165 VAL B O 1
ATOM 4133 N N . VAL B 1 166 ? -32.766 -62.549 -22.307 1.00 48.66 166 VAL B N 1
ATOM 4134 C CA . VAL B 1 166 ? -31.983 -63.028 -21.174 1.00 47.58 166 VAL B CA 1
ATOM 4135 C C . VAL B 1 166 ? -30.480 -62.969 -21.425 1.00 49.55 166 VAL B C 1
ATOM 4136 O O . VAL B 1 166 ? -29.992 -63.440 -22.451 1.00 47.95 166 VAL B O 1
ATOM 4140 N N . MET B 1 167 ? -29.754 -62.384 -20.474 1.00 52.18 167 MET B N 1
ATOM 4141 C CA . MET B 1 167 ? -28.303 -62.259 -20.571 1.00 54.10 167 MET B CA 1
ATOM 4142 C C . MET B 1 167 ? -27.659 -63.380 -19.769 1.00 56.37 167 MET B C 1
ATOM 4143 O O . MET B 1 167 ? -27.817 -63.445 -18.549 1.00 57.32 167 MET B O 1
ATOM 4148 N N . ALA B 1 168 ? -26.939 -64.262 -20.457 1.00 57.99 168 ALA B N 1
ATOM 4149 C CA . ALA B 1 168 ? -26.276 -65.380 -19.798 1.00 58.75 168 ALA B CA 1
ATOM 4150 C C . ALA B 1 168 ? -24.829 -65.501 -20.252 1.00 60.00 168 ALA B C 1
ATOM 4151 O O . ALA B 1 168 ? -24.422 -64.898 -21.249 1.00 60.07 168 ALA B O 1
ATOM 4153 N N . ARG B 1 169 ? -24.059 -66.293 -19.515 1.00 61.86 169 ARG B N 1
ATOM 4154 C CA . ARG B 1 169 ? -22.650 -66.495 -19.818 1.00 64.52 169 ARG B CA 1
ATOM 4155 C C . ARG B 1 169 ? -22.404 -67.818 -20.547 1.00 66.45 169 ARG B C 1
ATOM 4156 O O . ARG B 1 169 ? -23.025 -68.837 -20.235 1.00 67.21 169 ARG B O 1
ATOM 4164 N N . THR B 1 170 ? -21.505 -67.784 -21.528 1.00 68.68 170 THR B N 1
ATOM 4165 C CA . THR B 1 170 ? -21.130 -68.970 -22.297 1.00 70.29 170 THR B CA 1
ATOM 4166 C C . THR B 1 170 ? -19.607 -69.062 -22.252 1.00 72.55 170 THR B C 1
ATOM 4167 O O . THR B 1 170 ? -18.950 -68.251 -21.596 1.00 72.65 170 THR B O 1
ATOM 4171 N N . GLU B 1 171 ? -19.044 -70.039 -22.952 1.00 74.59 171 GLU B N 1
ATOM 4172 C CA . GLU B 1 171 ? -17.598 -70.209 -22.967 1.00 76.15 171 GLU B CA 1
ATOM 4173 C C . GLU B 1 171 ? -16.917 -68.951 -23.494 1.00 76.27 171 GLU B C 1
ATOM 4174 O O . GLU B 1 171 ? -15.853 -68.562 -23.009 1.00 76.39 171 GLU B O 1
ATOM 4180 N N . LYS B 1 172 ? -17.537 -68.315 -24.486 1.00 76.15 172 LYS B N 1
ATOM 4181 C CA . LYS B 1 172 ? -16.979 -67.107 -25.084 1.00 76.62 172 LYS B CA 1
ATOM 4182 C C . LYS B 1 172 ? -17.276 -65.835 -24.299 1.00 75.81 172 LYS B C 1
ATOM 4183 O O . LYS B 1 172 ? -16.656 -64.796 -24.538 1.00 76.12 172 LYS B O 1
ATOM 4189 N N . GLY B 1 173 ? -18.222 -65.908 -23.369 1.00 74.00 173 GLY B N 1
ATOM 4190 C CA . GLY B 1 173 ? -18.550 -64.731 -22.585 1.00 72.59 173 GLY B CA 1
ATOM 4191 C C . GLY B 1 173 ? -20.035 -64.448 -22.447 1.00 71.35 173 GLY B C 1
ATOM 4192 O O . GLY B 1 173 ? -20.873 -65.299 -22.760 1.00 71.55 173 GLY B O 1
ATOM 4193 N N . ILE B 1 174 ? -20.361 -63.245 -21.975 1.00 69.00 174 ILE B N 1
ATOM 4194 C CA . ILE B 1 174 ? -21.752 -62.843 -21.781 1.00 66.13 174 ILE B CA 1
ATOM 4195 C C . ILE B 1 174 ? -22.446 -62.635 -23.122 1.00 65.56 174 ILE B C 1
ATOM 4196 O O . ILE B 1 174 ? -21.953 -61.900 -23.981 1.00 64.65 174 ILE B O 1
ATOM 4201 N N . SER B 1 175 ? -23.595 -63.283 -23.292 1.00 63.89 175 SER B N 1
ATOM 4202 C CA . SER B 1 175 ? -24.349 -63.181 -24.532 1.00 63.40 175 SER B CA 1
ATOM 4203 C C . SER B 1 175 ? -25.824 -62.912 -24.269 1.00 63.03 175 SER B C 1
ATOM 4204 O O . SER B 1 175 ? -26.303 -63.067 -23.142 1.00 62.62 175 SER B O 1
ATOM 4207 N N . ALA B 1 176 ? -26.537 -62.520 -25.323 1.00 61.34 176 ALA B N 1
ATOM 4208 C CA . ALA B 1 176 ? -27.962 -62.223 -25.234 1.00 59.63 176 ALA B CA 1
ATOM 4209 C C . ALA B 1 176 ? -28.796 -63.306 -25.911 1.00 58.38 176 ALA B C 1
ATOM 4210 O O . ALA B 1 176 ? -28.496 -63.723 -27.027 1.00 57.81 176 ALA B O 1
ATOM 4212 N N . PHE B 1 177 ? -29.846 -63.750 -25.230 1.00 57.24 177 PHE B N 1
ATOM 4213 C CA . PHE B 1 177 ? -30.727 -64.784 -25.757 1.00 56.86 177 PHE B CA 1
ATOM 4214 C C . PHE B 1 177 ? -32.178 -64.322 -25.814 1.00 56.98 177 PHE B C 1
ATOM 4215 O O . PHE B 1 177 ? -32.599 -63.459 -25.043 1.00 57.06 177 PHE B O 1
ATOM 4223 N N . LEU B 1 178 ? -32.940 -64.900 -26.737 1.00 55.54 178 LEU B N 1
ATOM 4224 C CA . LEU B 1 178 ? -34.347 -64.555 -26.883 1.00 53.78 178 LEU B CA 1
ATOM 4225 C C . LEU B 1 178 ? -35.200 -65.741 -26.441 1.00 53.02 178 LEU B C 1
ATOM 4226 O O . LEU B 1 178 ? -35.276 -66.752 -27.137 1.00 53.17 178 LEU B O 1
ATOM 4231 N N . VAL B 1 179 ? -35.833 -65.615 -25.277 1.00 51.90 179 VAL B N 1
ATOM 4232 C CA . VAL B 1 179 ? -36.667 -66.679 -24.733 1.00 51.31 179 VAL B CA 1
ATOM 4233 C C . VAL B 1 179 ? -38.135 -66.283 -24.690 1.00 52.49 179 VAL B C 1
ATOM 4234 O O . VAL B 1 179 ? -38.496 -65.289 -24.061 1.00 53.62 179 VAL B O 1
ATOM 4238 N N . GLU B 1 180 ? -38.981 -67.066 -25.353 1.00 52.88 180 GLU B N 1
ATOM 4239 C CA . GLU B 1 180 ? -40.412 -66.787 -25.381 1.00 53.73 180 GLU B CA 1
ATOM 4240 C C . GLU B 1 180 ? -41.112 -67.423 -24.186 1.00 53.64 180 GLU B C 1
ATOM 4241 O O . GLU B 1 180 ? -40.582 -68.333 -23.555 1.00 52.53 180 GLU B O 1
ATOM 4247 N N . LYS B 1 181 ? -42.307 -66.933 -23.875 1.00 54.24 181 LYS B N 1
ATOM 4248 C CA . LYS B 1 181 ? -43.074 -67.476 -22.763 1.00 54.33 181 LYS B CA 1
ATOM 4249 C C . LYS B 1 181 ? -43.510 -68.887 -23.150 1.00 54.36 181 LYS B C 1
ATOM 4250 O O . LYS B 1 181 ? -43.520 -69.235 -24.329 1.00 54.63 181 LYS B O 1
ATOM 4256 N N . GLY B 1 182 ? -43.872 -69.696 -22.162 1.00 54.39 182 GLY B N 1
ATOM 4257 C CA . GLY B 1 182 ? -44.292 -71.054 -22.452 1.00 54.33 182 GLY B CA 1
ATOM 4258 C C . GLY B 1 182 ? -43.125 -72.026 -22.507 1.00 55.08 182 GLY B C 1
ATOM 4259 O O . GLY B 1 182 ? -43.260 -73.177 -22.092 1.00 55.95 182 GLY B O 1
ATOM 4260 N N . THR B 1 183 ? -41.979 -71.564 -23.007 1.00 54.53 183 THR B N 1
ATOM 4261 C CA . THR B 1 183 ? -40.787 -72.400 -23.123 1.00 53.69 183 THR B CA 1
ATOM 4262 C C . THR B 1 183 ? -40.550 -73.259 -21.885 1.00 55.05 183 THR B C 1
ATOM 4263 O O . THR B 1 183 ? -40.581 -72.767 -20.759 1.00 55.52 183 THR B O 1
ATOM 4267 N N . PRO B 1 184 ? -40.313 -74.566 -22.086 1.00 55.98 184 PRO B N 1
ATOM 4268 C CA . PRO B 1 184 ? -40.066 -75.521 -21.000 1.00 56.12 184 PRO B CA 1
ATOM 4269 C C . PRO B 1 184 ? -38.880 -75.127 -20.119 1.00 55.53 184 PRO B C 1
ATOM 4270 O O . PRO B 1 184 ? -37.781 -74.895 -20.621 1.00 55.45 184 PRO B O 1
ATOM 4274 N N . GLY B 1 185 ? -39.104 -75.067 -18.809 1.00 54.57 185 GLY B N 1
ATOM 4275 C CA . GLY B 1 185 ? -38.034 -74.707 -17.895 1.00 55.34 185 GLY B CA 1
ATOM 4276 C C . GLY B 1 185 ? -38.133 -73.279 -17.382 1.00 56.00 185 GLY B C 1
ATOM 4277 O O . GLY B 1 185 ? -37.791 -72.998 -16.226 1.00 55.76 185 GLY B O 1
ATOM 4278 N N . LEU B 1 186 ? -38.599 -72.375 -18.242 1.00 54.62 186 LEU B N 1
ATOM 4279 C CA . LEU B 1 186 ? -38.753 -70.971 -17.883 1.00 52.91 186 LEU B CA 1
ATOM 4280 C C . LEU B 1 186 ? -39.822 -70.844 -16.806 1.00 52.05 186 LEU B C 1
ATOM 4281 O O . LEU B 1 186 ? -40.928 -71.360 -16.960 1.00 52.02 186 LEU B O 1
ATOM 4286 N N . SER B 1 187 ? -39.486 -70.147 -15.724 1.00 51.21 187 SER B N 1
ATOM 4287 C CA . SER B 1 187 ? -40.400 -69.966 -14.598 1.00 50.14 187 SER B CA 1
ATOM 4288 C C . SER B 1 187 ? -40.436 -68.508 -14.105 1.00 48.89 187 SER B C 1
ATOM 4289 O O . SER B 1 187 ? -39.549 -67.710 -14.423 1.00 48.47 187 SER B O 1
ATOM 4292 N N . PHE B 1 188 ? -41.462 -68.165 -13.331 1.00 46.67 188 PHE B N 1
ATOM 4293 C CA . PHE B 1 188 ? -41.593 -66.807 -12.805 1.00 44.98 188 PHE B CA 1
ATOM 4294 C C . PHE B 1 188 ? -41.974 -66.802 -11.329 1.00 44.84 188 PHE B C 1
ATOM 4295 O O . PHE B 1 188 ? -42.894 -67.509 -10.913 1.00 44.78 188 PHE B O 1
ATOM 4303 N N . GLY B 1 189 ? -41.263 -66.001 -10.539 1.00 44.68 189 GLY B N 1
ATOM 4304 C CA . GLY B 1 189 ? -41.568 -65.902 -9.122 1.00 43.39 189 GLY B CA 1
ATOM 4305 C C . GLY B 1 189 ? -42.761 -64.980 -8.955 1.00 42.65 189 GLY B C 1
ATOM 4306 O O . GLY B 1 189 ? -43.254 -64.430 -9.936 1.00 40.32 189 GLY B O 1
ATOM 4307 N N . ARG B 1 190 ? -43.241 -64.808 -7.729 1.00 43.92 190 ARG B N 1
ATOM 4308 C CA . ARG B 1 190 ? -44.379 -63.924 -7.503 1.00 45.49 190 ARG B CA 1
ATOM 4309 C C . ARG B 1 190 ? -43.908 -62.476 -7.508 1.00 44.35 190 ARG B C 1
ATOM 4310 O O . ARG B 1 190 ? -42.827 -62.163 -7.002 1.00 45.43 190 ARG B O 1
ATOM 4318 N N . PRO B 1 191 ? -44.708 -61.572 -8.092 1.00 43.35 191 PRO B N 1
ATOM 4319 C CA . PRO B 1 191 ? -44.319 -60.159 -8.136 1.00 43.18 191 PRO B CA 1
ATOM 4320 C C . PRO B 1 191 ? -43.919 -59.617 -6.766 1.00 42.14 191 PRO B C 1
ATOM 4321 O O . PRO B 1 191 ? -44.559 -59.911 -5.760 1.00 41.54 191 PRO B O 1
ATOM 4325 N N . GLU B 1 192 ? -42.838 -58.844 -6.743 1.00 42.36 192 GLU B N 1
ATOM 4326 C CA . GLU B 1 192 ? -42.316 -58.249 -5.517 1.00 42.67 192 GLU B CA 1
ATOM 4327 C C . GLU B 1 192 ? -43.210 -57.112 -5.015 1.00 42.35 192 GLU B C 1
ATOM 4328 O O . GLU B 1 192 ? -43.669 -56.287 -5.799 1.00 42.42 192 GLU B O 1
ATOM 4334 N N . GLU B 1 193 ? -43.465 -57.072 -3.713 1.00 41.63 193 GLU B N 1
ATOM 4335 C CA . GLU B 1 193 ? -44.259 -55.993 -3.138 1.00 41.14 193 GLU B CA 1
ATOM 4336 C C . GLU B 1 193 ? -43.267 -54.852 -2.915 1.00 39.73 193 GLU B C 1
ATOM 4337 O O . GLU B 1 193 ? -42.228 -55.053 -2.280 1.00 38.72 193 GLU B O 1
ATOM 4343 N N . LYS B 1 194 ? -43.561 -53.663 -3.432 1.00 37.70 194 LYS B N 1
ATOM 4344 C CA . LYS B 1 194 ? -42.632 -52.552 -3.247 1.00 35.72 194 LYS B CA 1
ATOM 4345 C C . LYS B 1 194 ? -43.254 -51.221 -2.856 1.00 33.94 194 LYS B C 1
ATOM 4346 O O . LYS B 1 194 ? -44.468 -51.100 -2.748 1.00 35.20 194 LYS B O 1
ATOM 4352 N N . MET B 1 195 ? -42.403 -50.227 -2.624 1.00 34.29 195 MET B N 1
ATOM 4353 C CA . MET B 1 195 ? -42.847 -48.901 -2.210 1.00 33.04 195 MET B CA 1
ATOM 4354 C C . MET B 1 195 ? -43.793 -48.260 -3.221 1.00 33.36 195 MET B C 1
ATOM 4355 O O . MET B 1 195 ? -44.840 -47.729 -2.843 1.00 33.71 195 MET B O 1
ATOM 4360 N N . GLY B 1 196 ? -43.417 -48.314 -4.501 1.00 31.70 196 GLY B N 1
ATOM 4361 C CA . GLY B 1 196 ? -44.240 -47.732 -5.547 1.00 30.64 196 GLY B CA 1
ATOM 4362 C C . GLY B 1 196 ? -44.279 -48.520 -6.846 1.00 29.86 196 GLY B C 1
ATOM 4363 O O . GLY B 1 196 ? -43.956 -49.708 -6.862 1.00 31.13 196 GLY B O 1
ATOM 4364 N N . LEU B 1 197 ? -44.659 -47.854 -7.940 1.00 29.62 197 LEU B N 1
ATOM 4365 C CA . LEU B 1 197 ? -44.775 -48.503 -9.249 1.00 29.59 197 LEU B CA 1
ATOM 4366 C C . LEU B 1 197 ? -45.536 -49.810 -9.038 1.00 29.19 197 LEU B C 1
ATOM 4367 O O . LEU B 1 197 ? -45.219 -50.832 -9.637 1.00 27.89 197 LEU B O 1
ATOM 4372 N N . HIS B 1 198 ? -46.539 -49.761 -8.169 1.00 28.94 198 HIS B N 1
ATOM 4373 C CA . HIS B 1 198 ? -47.336 -50.939 -7.842 1.00 31.06 198 HIS B CA 1
ATOM 4374 C C . HIS B 1 198 ? -47.861 -51.727 -9.043 1.00 31.14 198 HIS B C 1
ATOM 4375 O O . HIS B 1 198 ? -47.821 -52.959 -9.036 1.00 32.85 198 HIS B O 1
ATOM 4382 N N . ALA B 1 199 ? -48.334 -51.027 -10.074 1.00 30.87 199 ALA B N 1
ATOM 4383 C CA . ALA B 1 199 ? -48.873 -51.691 -11.261 1.00 30.02 199 ALA B CA 1
ATOM 4384 C C . ALA B 1 199 ? -47.787 -52.276 -12.156 1.00 29.35 199 ALA B C 1
ATOM 4385 O O . ALA B 1 199 ? -48.057 -53.168 -12.956 1.00 30.33 199 ALA B O 1
ATOM 4387 N N . ALA B 1 200 ? -46.565 -51.773 -12.034 1.00 27.51 200 ALA B N 1
ATOM 4388 C CA . ALA B 1 200 ? -45.466 -52.281 -12.842 1.00 28.76 200 ALA B CA 1
ATOM 4389 C C . ALA B 1 200 ? -44.856 -53.506 -12.161 1.00 30.29 200 ALA B C 1
ATOM 4390 O O . ALA B 1 200 ? -43.888 -53.394 -11.401 1.00 30.86 200 ALA B O 1
ATOM 4392 N N . HIS B 1 201 ? -45.427 -54.675 -12.447 1.00 31.21 201 HIS B N 1
ATOM 4393 C CA . HIS B 1 201 ? -44.969 -55.926 -11.859 1.00 32.31 201 HIS B CA 1
ATOM 4394 C C . HIS B 1 201 ? -43.513 -56.243 -12.144 1.00 35.24 201 HIS B C 1
ATOM 4395 O O . HIS B 1 201 ? -43.049 -56.116 -13.277 1.00 36.05 201 HIS B O 1
ATOM 4402 N N . THR B 1 202 ? -42.798 -56.654 -11.100 1.00 36.53 202 THR B N 1
ATOM 4403 C CA . THR B 1 202 ? -41.388 -57.027 -11.204 1.00 37.50 202 THR B CA 1
ATOM 4404 C C . THR B 1 202 ? -41.213 -58.302 -10.389 1.00 38.37 202 THR B C 1
ATOM 4405 O O . THR B 1 202 ? -41.631 -58.367 -9.231 1.00 38.04 202 THR B O 1
ATOM 4409 N N . ALA B 1 203 ? -40.611 -59.320 -10.993 1.00 39.33 203 ALA B N 1
ATOM 4410 C CA . ALA B 1 203 ? -40.411 -60.587 -10.301 1.00 41.03 203 ALA B CA 1
ATOM 4411 C C . ALA B 1 203 ? -39.198 -61.313 -10.858 1.00 42.42 203 ALA B C 1
ATOM 4412 O O . ALA B 1 203 ? -38.532 -60.820 -11.774 1.00 43.11 203 ALA B O 1
ATOM 4414 N N . GLU B 1 204 ? -38.910 -62.487 -10.307 1.00 43.26 204 GLU B N 1
ATOM 4415 C CA . GLU B 1 204 ? -37.783 -63.265 -10.789 1.00 45.39 204 GLU B CA 1
ATOM 4416 C C . GLU B 1 204 ? -38.170 -64.052 -12.026 1.00 46.02 204 GLU B C 1
ATOM 4417 O O . GLU B 1 204 ? -39.303 -64.525 -12.153 1.00 45.60 204 GLU B O 1
ATOM 4423 N N . VAL B 1 205 ? -37.217 -64.164 -12.942 1.00 46.60 205 VAL B N 1
ATOM 4424 C CA . VAL B 1 205 ? -37.379 -64.933 -14.164 1.00 47.56 205 VAL B CA 1
ATOM 4425 C C . VAL B 1 205 ? -36.446 -66.121 -13.934 1.00 48.44 205 VAL B C 1
ATOM 4426 O O . VAL B 1 205 ? -35.228 -65.990 -14.045 1.00 48.24 205 VAL B O 1
ATOM 4430 N N . ARG B 1 206 ? -37.024 -67.267 -13.587 1.00 49.35 206 ARG B N 1
ATOM 4431 C CA . ARG B 1 206 ? -36.258 -68.477 -13.300 1.00 50.20 206 ARG B CA 1
ATOM 4432 C C . ARG B 1 206 ? -36.077 -69.399 -14.507 1.00 51.25 206 ARG B C 1
ATOM 4433 O O . ARG B 1 206 ? -37.051 -69.777 -15.156 1.00 51.84 206 ARG B O 1
ATOM 4441 N N . LEU B 1 207 ? -34.829 -69.757 -14.808 1.00 52.11 207 LEU B N 1
ATOM 4442 C CA . LEU B 1 207 ? -34.547 -70.650 -15.935 1.00 54.64 207 LEU B CA 1
ATOM 4443 C C . LEU B 1 207 ? -33.810 -71.923 -15.505 1.00 56.40 207 LEU B C 1
ATOM 4444 O O . LEU B 1 207 ? -32.632 -71.879 -15.134 1.00 55.95 207 LEU B O 1
ATOM 4449 N N . GLU B 1 208 ? -34.515 -73.052 -15.564 1.00 58.64 208 GLU B N 1
ATOM 4450 C CA . GLU B 1 208 ? -33.956 -74.352 -15.193 1.00 60.77 208 GLU B CA 1
ATOM 4451 C C . GLU B 1 208 ? -33.907 -75.297 -16.399 1.00 61.48 208 GLU B C 1
ATOM 4452 O O . GLU B 1 208 ? -34.914 -75.908 -16.764 1.00 60.77 208 GLU B O 1
ATOM 4458 N N . GLU B 1 209 ? -32.731 -75.412 -17.010 1.00 62.79 209 GLU B N 1
ATOM 4459 C CA . GLU B 1 209 ? -32.545 -76.273 -18.175 1.00 64.33 209 GLU B CA 1
ATOM 4460 C C . GLU B 1 209 ? -33.463 -75.862 -19.320 1.00 64.99 209 GLU B C 1
ATOM 4461 O O . GLU B 1 209 ? -34.162 -76.694 -19.903 1.00 66.07 209 GLU B O 1
ATOM 4467 N N . VAL B 1 210 ? -33.455 -74.571 -19.633 1.00 64.89 210 VAL B N 1
ATOM 4468 C CA . VAL B 1 210 ? -34.273 -74.018 -20.708 1.00 64.69 210 VAL B CA 1
ATOM 4469 C C . VAL B 1 210 ? -33.529 -74.152 -22.031 1.00 65.07 210 VAL B C 1
ATOM 4470 O O . VAL B 1 210 ? -32.376 -73.744 -22.133 1.00 65.36 210 VAL B O 1
ATOM 4474 N N . PHE B 1 211 ? -34.178 -74.721 -23.044 1.00 65.84 211 PHE B N 1
ATOM 4475 C CA . PHE B 1 211 ? -33.518 -74.873 -24.335 1.00 67.03 211 PHE B CA 1
ATOM 4476 C C . PHE B 1 211 ? -33.744 -73.686 -25.265 1.00 67.55 211 PHE B C 1
ATOM 4477 O O . PHE B 1 211 ? -34.868 -73.218 -25.442 1.00 67.96 211 PHE B O 1
ATOM 4485 N N . VAL B 1 212 ? -32.662 -73.222 -25.877 1.00 68.27 212 VAL B N 1
ATOM 4486 C CA . VAL B 1 212 ? -32.719 -72.088 -26.787 1.00 69.34 212 VAL B CA 1
ATOM 4487 C C . VAL B 1 212 ? -32.088 -72.444 -28.130 1.00 70.32 212 VAL B C 1
ATOM 4488 O O . VAL B 1 212 ? -30.905 -72.774 -28.201 1.00 71.12 212 VAL B O 1
ATOM 4492 N N . PRO B 1 213 ? -32.881 -72.390 -29.212 1.00 70.83 213 PRO B N 1
ATOM 4493 C CA . PRO B 1 213 ? -32.422 -72.702 -30.569 1.00 71.24 213 PRO B CA 1
ATOM 4494 C C . PRO B 1 213 ? -31.267 -71.807 -31.002 1.00 71.69 213 PRO B C 1
ATOM 4495 O O . PRO B 1 213 ? -31.111 -70.697 -30.497 1.00 71.62 213 PRO B O 1
ATOM 4499 N N . GLU B 1 214 ? -30.464 -72.292 -31.942 1.00 71.92 214 GLU B N 1
ATOM 4500 C CA . GLU B 1 214 ? -29.330 -71.529 -32.442 1.00 72.38 214 GLU B CA 1
ATOM 4501 C C . GLU B 1 214 ? -29.781 -70.174 -32.993 1.00 72.50 214 GLU B C 1
ATOM 4502 O O . GLU B 1 214 ? -29.018 -69.203 -32.987 1.00 71.89 214 GLU B O 1
ATOM 4508 N N . GLU B 1 215 ? -31.024 -70.109 -33.461 1.00 72.52 215 GLU B N 1
ATOM 4509 C CA . GLU B 1 215 ? -31.558 -68.870 -34.012 1.00 72.93 215 GLU B CA 1
ATOM 4510 C C . GLU B 1 215 ? -32.043 -67.881 -32.949 1.00 72.46 215 GLU B C 1
ATOM 4511 O O . GLU B 1 215 ? -32.222 -66.696 -33.239 1.00 72.13 215 GLU B O 1
ATOM 4517 N N . ASN B 1 216 ? -32.260 -68.360 -31.726 1.00 71.35 216 ASN B N 1
ATOM 4518 C CA . ASN B 1 216 ? -32.711 -67.484 -30.651 1.00 70.28 216 ASN B CA 1
ATOM 4519 C C . ASN B 1 216 ? -31.558 -66.728 -29.993 1.00 69.98 216 ASN B C 1
ATOM 4520 O O . ASN B 1 216 ? -31.758 -65.993 -29.023 1.00 70.02 216 ASN B O 1
ATOM 4525 N N . LEU B 1 217 ? -30.351 -66.919 -30.520 1.00 69.25 217 LEU B N 1
ATOM 4526 C CA . LEU B 1 217 ? -29.170 -66.229 -30.011 1.00 68.24 217 LEU B CA 1
ATOM 4527 C C . LEU B 1 217 ? -29.124 -64.854 -30.668 1.00 68.41 217 LEU B C 1
ATOM 4528 O O . LEU B 1 217 ? -29.240 -64.742 -31.889 1.00 68.29 217 LEU B O 1
ATOM 4533 N N . LEU B 1 218 ? -28.956 -63.809 -29.862 1.00 68.63 218 LEU B N 1
ATOM 4534 C CA . LEU B 1 218 ? -28.910 -62.450 -30.390 1.00 68.07 218 LEU B CA 1
ATOM 4535 C C . LEU B 1 218 ? -27.492 -61.970 -30.654 1.00 67.71 218 LEU B C 1
ATOM 4536 O O . LEU B 1 218 ? -26.692 -61.816 -29.732 1.00 67.53 218 LEU B O 1
ATOM 4541 N N . GLY B 1 219 ? -27.191 -61.741 -31.928 1.00 67.97 219 GLY B N 1
ATOM 4542 C CA . GLY B 1 219 ? -25.877 -61.267 -32.319 1.00 68.57 219 GLY B CA 1
ATOM 4543 C C . GLY B 1 219 ? -24.696 -62.114 -31.879 1.00 68.80 219 GLY B C 1
ATOM 4544 O O . GLY B 1 219 ? -24.834 -63.293 -31.551 1.00 68.06 219 GLY B O 1
ATOM 4545 N N . GLU B 1 220 ? -23.526 -61.484 -31.880 1.00 69.83 220 GLU B N 1
ATOM 4546 C CA . GLU B 1 220 ? -22.268 -62.119 -31.500 1.00 71.36 220 GLU B CA 1
ATOM 4547 C C . GLU B 1 220 ? -22.264 -62.713 -30.100 1.00 70.92 220 GLU B C 1
ATOM 4548 O O . GLU B 1 220 ? -22.587 -62.037 -29.127 1.00 71.53 220 GLU B O 1
ATOM 4554 N N . GLU B 1 221 ? -21.888 -63.981 -30.005 1.00 70.86 221 GLU B N 1
ATOM 4555 C CA . GLU B 1 221 ? -21.812 -64.652 -28.717 1.00 71.14 221 GLU B CA 1
ATOM 4556 C C . GLU B 1 221 ? -20.633 -64.064 -27.949 1.00 71.20 221 GLU B C 1
ATOM 4557 O O . GLU B 1 221 ? -19.529 -63.963 -28.483 1.00 72.23 221 GLU B O 1
ATOM 4563 N N . GLY B 1 222 ? -20.869 -63.662 -26.705 1.00 70.13 222 GLY B N 1
ATOM 4564 C CA . GLY B 1 222 ? -19.798 -63.102 -25.899 1.00 69.99 222 GLY B CA 1
ATOM 4565 C C . GLY B 1 222 ? -19.669 -61.594 -25.984 1.00 69.40 222 GLY B C 1
ATOM 4566 O O . GLY B 1 222 ? -18.828 -60.995 -25.313 1.00 69.67 222 GLY B O 1
ATOM 4567 N N . ARG B 1 223 ? -20.499 -60.971 -26.809 1.00 68.86 223 ARG B N 1
ATOM 4568 C CA . ARG B 1 223 ? -20.463 -59.527 -26.960 1.00 68.90 223 ARG B CA 1
ATOM 4569 C C . ARG B 1 223 ? -21.813 -58.932 -26.541 1.00 68.68 223 ARG B C 1
ATOM 4570 O O . ARG B 1 223 ? -22.176 -57.822 -26.934 1.00 68.35 223 ARG B O 1
ATOM 4578 N N . GLY B 1 224 ? -22.542 -59.681 -25.716 1.00 68.49 224 GLY B N 1
ATOM 4579 C CA . GLY B 1 224 ? -23.848 -59.244 -25.251 1.00 67.46 224 GLY B CA 1
ATOM 4580 C C . GLY B 1 224 ? -23.849 -58.045 -24.319 1.00 66.71 224 GLY B C 1
ATOM 4581 O O . GLY B 1 224 ? -24.656 -57.129 -24.488 1.00 66.01 224 GLY B O 1
ATOM 4582 N N . LEU B 1 225 ? -22.959 -58.046 -23.330 1.00 65.85 225 LEU B N 1
ATOM 4583 C CA . LEU B 1 225 ? -22.884 -56.941 -22.380 1.00 64.71 225 LEU B CA 1
ATOM 4584 C C . LEU B 1 225 ? -22.651 -55.617 -23.100 1.00 64.47 225 LEU B C 1
ATOM 4585 O O . LEU B 1 225 ? -23.120 -54.565 -22.657 1.00 64.87 225 LEU B O 1
ATOM 4590 N N . ALA B 1 226 ? -21.928 -55.675 -24.216 1.00 63.76 226 ALA B N 1
ATOM 4591 C CA . ALA B 1 226 ? -21.643 -54.482 -25.006 1.00 61.80 226 ALA B CA 1
ATOM 4592 C C . ALA B 1 226 ? -22.927 -53.950 -25.635 1.00 60.97 226 ALA B C 1
ATOM 4593 O O . ALA B 1 226 ? -23.148 -52.738 -25.686 1.00 59.05 226 ALA B O 1
ATOM 4595 N N . TYR B 1 227 ? -23.767 -54.864 -26.121 1.00 60.72 227 TYR B N 1
ATOM 4596 C CA . TYR B 1 227 ? -25.035 -54.484 -26.735 1.00 59.97 227 TYR B CA 1
ATOM 4597 C C . TYR B 1 227 ? -25.900 -53.783 -25.693 1.00 58.82 227 TYR B C 1
ATOM 4598 O O . TYR B 1 227 ? -26.482 -52.733 -25.957 1.00 57.91 227 TYR B O 1
ATOM 4607 N N . ALA B 1 228 ? -25.975 -54.385 -24.508 1.00 57.41 228 ALA B N 1
ATOM 4608 C CA . ALA B 1 228 ? -26.760 -53.856 -23.401 1.00 55.75 228 ALA B CA 1
ATOM 4609 C C . ALA B 1 228 ? -26.347 -52.437 -23.033 1.00 54.91 228 ALA B C 1
ATOM 4610 O O . ALA B 1 228 ? -27.187 -51.543 -22.947 1.00 55.41 228 ALA B O 1
ATOM 4612 N N . LEU B 1 229 ? -25.056 -52.229 -22.808 1.00 53.54 229 LEU B N 1
ATOM 4613 C CA . LEU B 1 229 ? -24.577 -50.901 -22.449 1.00 53.32 229 LEU B CA 1
ATOM 4614 C C . LEU B 1 229 ? -24.875 -49.909 -23.568 1.00 51.80 229 LEU B C 1
ATOM 4615 O O . LEU B 1 229 ? -25.094 -48.722 -23.318 1.00 52.10 229 LEU B O 1
ATOM 4620 N N . ALA B 1 230 ? -24.891 -50.398 -24.803 1.00 49.85 230 ALA B N 1
ATOM 4621 C CA . ALA B 1 230 ? -25.168 -49.538 -25.949 1.00 49.05 230 ALA B CA 1
ATOM 4622 C C . ALA B 1 230 ? -26.555 -48.926 -25.817 1.00 48.09 230 ALA B C 1
ATOM 4623 O O . ALA B 1 230 ? -26.744 -47.740 -26.078 1.00 48.65 230 ALA B O 1
ATOM 4625 N N . GLY B 1 231 ? -27.518 -49.743 -25.400 1.00 46.21 231 GLY B N 1
ATOM 4626 C CA . GLY B 1 231 ? -28.876 -49.266 -25.242 1.00 44.60 231 GLY B CA 1
ATOM 4627 C C . GLY B 1 231 ? -29.124 -48.519 -23.948 1.00 44.30 231 GLY B C 1
ATOM 4628 O O . GLY B 1 231 ? -30.132 -47.822 -23.820 1.00 45.54 231 GLY B O 1
ATOM 4629 N N . LEU B 1 232 ? -28.215 -48.653 -22.985 1.00 42.97 232 LEU B N 1
ATOM 4630 C CA . LEU B 1 232 ? -28.377 -47.977 -21.702 1.00 41.23 232 LEU B CA 1
ATOM 4631 C C . LEU B 1 232 ? -28.414 -46.461 -21.813 1.00 38.37 232 LEU B C 1
ATOM 4632 O O . LEU B 1 232 ? -29.163 -45.807 -21.096 1.00 37.16 232 LEU B O 1
ATOM 4637 N N . ASP B 1 233 ? -27.614 -45.893 -22.704 1.00 36.60 233 ASP B N 1
ATOM 4638 C CA . ASP B 1 233 ? -27.623 -44.451 -22.835 1.00 37.27 233 ASP B CA 1
ATOM 4639 C C . ASP B 1 233 ? -29.039 -43.983 -23.165 1.00 37.90 233 ASP B C 1
ATOM 4640 O O . ASP B 1 233 ? -29.554 -43.059 -22.533 1.00 37.89 233 ASP B O 1
ATOM 4645 N N . SER B 1 234 ? -29.674 -44.644 -24.130 1.00 37.22 234 SER B N 1
ATOM 4646 C CA . SER B 1 234 ? -31.036 -44.303 -24.519 1.00 36.65 234 SER B CA 1
ATOM 4647 C C . SER B 1 234 ? -31.991 -44.519 -23.355 1.00 36.87 234 SER B C 1
ATOM 4648 O O . SER B 1 234 ? -32.810 -43.648 -23.032 1.00 36.64 234 SER B O 1
ATOM 4651 N N . GLY B 1 235 ? -31.890 -45.691 -22.735 1.00 35.23 235 GLY B N 1
ATOM 4652 C CA . GLY B 1 235 ? -32.757 -46.008 -21.620 1.00 35.13 235 GLY B CA 1
ATOM 4653 C C . GLY B 1 235 ? -32.702 -44.952 -20.536 1.00 34.83 235 GLY B C 1
ATOM 4654 O O . GLY B 1 235 ? -33.720 -44.598 -19.942 1.00 34.69 235 GLY B O 1
ATOM 4655 N N . ARG B 1 236 ? -31.505 -44.441 -20.278 1.00 33.86 236 ARG B N 1
ATOM 4656 C CA . ARG B 1 236 ? -31.343 -43.434 -19.251 1.00 32.81 236 ARG B CA 1
ATOM 4657 C C . ARG B 1 236 ? -32.026 -42.129 -19.629 1.00 32.13 236 ARG B C 1
ATOM 4658 O O . ARG B 1 236 ? -32.623 -41.481 -18.775 1.00 32.34 236 ARG B O 1
ATOM 4666 N N . VAL B 1 237 ? -31.961 -41.745 -20.902 1.00 31.42 237 VAL B N 1
ATOM 4667 C CA . VAL B 1 237 ? -32.632 -40.525 -21.333 1.00 29.89 237 VAL B CA 1
ATOM 4668 C C . VAL B 1 237 ? -34.115 -40.781 -21.113 1.00 30.80 237 VAL B C 1
ATOM 4669 O O . VAL B 1 237 ? -34.857 -39.902 -20.671 1.00 31.17 237 VAL B O 1
ATOM 4673 N N . GLY B 1 238 ? -34.533 -42.007 -21.415 1.00 30.71 238 GLY B N 1
ATOM 4674 C CA . GLY B 1 238 ? -35.921 -42.385 -21.241 1.00 27.80 238 GLY B CA 1
ATOM 4675 C C . GLY B 1 238 ? -36.371 -42.310 -19.796 1.00 28.67 238 GLY B C 1
ATOM 4676 O O . GLY B 1 238 ? -37.453 -41.798 -19.515 1.00 28.69 238 GLY B O 1
ATOM 4677 N N . VAL B 1 239 ? -35.556 -42.827 -18.876 1.00 29.23 239 VAL B N 1
ATOM 4678 C CA . VAL B 1 239 ? -35.904 -42.794 -17.459 1.00 28.55 239 VAL B CA 1
ATOM 4679 C C . VAL B 1 239 ? -35.818 -41.367 -16.928 1.00 29.20 239 VAL B C 1
ATOM 4680 O O . VAL B 1 239 ? -36.573 -40.985 -16.032 1.00 29.32 239 VAL B O 1
ATOM 4684 N N . ALA B 1 240 ? -34.904 -40.580 -17.491 1.00 28.64 240 ALA B N 1
ATOM 4685 C CA . ALA B 1 240 ? -34.759 -39.188 -17.093 1.00 28.94 240 ALA B CA 1
ATOM 4686 C C . ALA B 1 240 ? -36.066 -38.487 -17.455 1.00 30.15 240 ALA B C 1
ATOM 4687 O O . ALA B 1 240 ? -36.624 -37.719 -16.657 1.00 29.05 240 ALA B O 1
ATOM 4689 N N . ALA B 1 241 ? -36.558 -38.776 -18.661 1.00 29.64 241 ALA B N 1
ATOM 4690 C CA . ALA B 1 241 ? -37.804 -38.188 -19.144 1.00 29.21 241 ALA B CA 1
ATOM 4691 C C . ALA B 1 241 ? -38.935 -38.526 -18.181 1.00 30.94 241 ALA B C 1
ATOM 4692 O O . ALA B 1 241 ? -39.754 -37.662 -17.827 1.00 31.75 241 ALA B O 1
ATOM 4694 N N . GLN B 1 242 ? -38.977 -39.785 -17.755 1.00 30.48 242 GLN B N 1
ATOM 4695 C CA . GLN B 1 242 ? -40.010 -40.233 -16.835 1.00 30.80 242 GLN B CA 1
ATOM 4696 C C . GLN B 1 242 ? -39.892 -39.506 -15.496 1.00 30.10 242 GLN B C 1
ATOM 4697 O O . GLN B 1 242 ? -40.899 -39.082 -14.925 1.00 31.39 242 GLN B O 1
ATOM 4703 N N . ALA B 1 243 ? -38.672 -39.353 -14.992 1.00 28.35 243 ALA B N 1
ATOM 4704 C CA . ALA B 1 243 ? -38.502 -38.660 -13.723 1.00 28.23 243 ALA B CA 1
ATOM 4705 C C . ALA B 1 243 ? -39.094 -37.246 -13.826 1.00 27.03 243 ALA B C 1
ATOM 4706 O O . ALA B 1 243 ? -39.694 -36.742 -12.869 1.00 27.10 243 ALA B O 1
ATOM 4708 N N . VAL B 1 244 ? -38.928 -36.610 -14.982 1.00 25.49 244 VAL B N 1
ATOM 4709 C CA . VAL B 1 244 ? -39.469 -35.268 -15.183 1.00 25.99 244 VAL B CA 1
ATOM 4710 C C . VAL B 1 244 ? -40.994 -35.331 -15.152 1.00 26.57 244 VAL B C 1
ATOM 4711 O O . VAL B 1 244 ? -41.655 -34.460 -14.581 1.00 27.15 244 VAL B O 1
ATOM 4715 N N . GLY B 1 245 ? -41.546 -36.368 -15.773 1.00 25.85 245 GLY B N 1
ATOM 4716 C CA . GLY B 1 245 ? -42.986 -36.530 -15.790 1.00 25.46 245 GLY B CA 1
ATOM 4717 C C . GLY B 1 245 ? -43.526 -36.705 -14.386 1.00 26.93 245 GLY B C 1
ATOM 4718 O O . GLY B 1 245 ? -44.573 -36.148 -14.032 1.00 27.44 245 GLY B O 1
ATOM 4719 N N . ILE B 1 246 ? -42.817 -37.480 -13.571 1.00 26.52 246 ILE B N 1
ATOM 4720 C CA . ILE B 1 246 ? -43.254 -37.706 -12.199 1.00 26.14 246 ILE B CA 1
ATOM 4721 C C . ILE B 1 246 ? -43.248 -36.386 -11.438 1.00 26.01 246 ILE B C 1
ATOM 4722 O O . ILE B 1 246 ? -44.153 -36.107 -10.653 1.00 24.34 246 ILE B O 1
ATOM 4727 N N . ALA B 1 247 ? -42.239 -35.564 -11.687 1.00 24.61 247 ALA B N 1
ATOM 4728 C CA . ALA B 1 247 ? -42.157 -34.282 -11.013 1.00 25.88 247 ALA B CA 1
ATOM 4729 C C . ALA B 1 247 ? -43.269 -33.358 -11.511 1.00 28.08 247 ALA B C 1
ATOM 4730 O O . ALA B 1 247 ? -43.910 -32.655 -10.718 1.00 28.57 247 ALA B O 1
ATOM 4732 N N . ARG B 1 248 ? -43.501 -33.366 -12.823 1.00 27.66 248 ARG B N 1
ATOM 4733 C CA . ARG B 1 248 ? -44.531 -32.519 -13.410 1.00 28.08 248 ARG B CA 1
ATOM 4734 C C . ARG B 1 248 ? -45.923 -32.901 -12.916 1.00 28.34 248 ARG B C 1
ATOM 4735 O O . ARG B 1 248 ? -46.733 -32.031 -12.576 1.00 27.92 248 ARG B O 1
ATOM 4743 N N . GLY B 1 249 ? -46.201 -34.201 -12.894 1.00 26.26 249 GLY B N 1
ATOM 4744 C CA . GLY B 1 249 ? -47.492 -34.666 -12.427 1.00 25.56 249 GLY B CA 1
ATOM 4745 C C . GLY B 1 249 ? -47.803 -34.167 -11.030 1.00 25.77 249 GLY B C 1
ATOM 4746 O O . GLY B 1 249 ? -48.895 -33.660 -10.783 1.00 26.60 249 GLY B O 1
ATOM 4747 N N . ALA B 1 250 ? -46.851 -34.303 -10.109 1.00 25.44 250 ALA B N 1
ATOM 4748 C CA . ALA B 1 250 ? -47.064 -33.843 -8.740 1.00 25.92 250 ALA B CA 1
ATOM 4749 C C . ALA B 1 250 ? -47.098 -32.320 -8.680 1.00 26.54 250 ALA B C 1
ATOM 4750 O O . ALA B 1 250 ? -47.841 -31.735 -7.894 1.00 25.89 250 ALA B O 1
ATOM 4752 N N . PHE B 1 251 ? -46.270 -31.686 -9.503 1.00 26.67 251 PHE B N 1
ATOM 4753 C CA . PHE B 1 251 ? -46.190 -30.230 -9.554 1.00 27.45 251 PHE B CA 1
ATOM 4754 C C . PHE B 1 251 ? -47.528 -29.567 -9.886 1.00 27.53 251 PHE B C 1
ATOM 4755 O O . PHE B 1 251 ? -47.985 -28.665 -9.185 1.00 26.94 251 PHE B O 1
ATOM 4763 N N . GLU B 1 252 ? -48.143 -30.015 -10.968 1.00 29.27 252 GLU B N 1
ATOM 4764 C CA . GLU B 1 252 ? -49.412 -29.466 -11.418 1.00 30.74 252 GLU B CA 1
ATOM 4765 C C . GLU B 1 252 ? -50.496 -29.540 -10.358 1.00 32.13 252 GLU B C 1
ATOM 4766 O O . GLU B 1 252 ? -51.339 -28.638 -10.266 1.00 32.82 252 GLU B O 1
ATOM 4772 N N . ILE B 1 253 ? -50.489 -30.608 -9.560 1.00 29.79 253 ILE B N 1
ATOM 4773 C CA . ILE B 1 253 ? -51.481 -30.727 -8.503 1.00 29.73 253 ILE B CA 1
ATOM 4774 C C . ILE B 1 253 ? -51.197 -29.691 -7.412 1.00 30.01 253 ILE B C 1
ATOM 4775 O O . ILE B 1 253 ? -52.119 -29.068 -6.880 1.00 31.55 253 ILE B O 1
ATOM 4780 N N . ALA B 1 254 ? -49.920 -29.499 -7.097 1.00 27.67 254 ALA B N 1
ATOM 4781 C CA . ALA B 1 254 ? -49.520 -28.544 -6.072 1.00 28.38 254 ALA B CA 1
ATOM 4782 C C . ALA B 1 254 ? -49.783 -27.094 -6.488 1.00 29.47 254 ALA B C 1
ATOM 4783 O O . ALA B 1 254 ? -50.226 -26.278 -5.678 1.00 28.58 254 ALA B O 1
ATOM 4785 N N . LYS B 1 255 ? -49.510 -26.781 -7.753 1.00 30.51 255 LYS B N 1
ATOM 4786 C CA . LYS B 1 255 ? -49.706 -25.429 -8.263 1.00 32.05 255 LYS B CA 1
ATOM 4787 C C . LYS B 1 255 ? -51.172 -25.039 -8.199 1.00 31.75 255 LYS B C 1
ATOM 4788 O O . LYS B 1 255 ? -51.512 -23.925 -7.796 1.00 32.71 255 LYS B O 1
ATOM 4794 N N . ALA B 1 256 ? -52.036 -25.966 -8.597 1.00 30.34 256 ALA B N 1
ATOM 4795 C CA . ALA B 1 256 ? -53.469 -25.730 -8.589 1.00 30.54 256 ALA B CA 1
ATOM 4796 C C . ALA B 1 256 ? -53.958 -25.603 -7.161 1.00 32.07 256 ALA B C 1
ATOM 4797 O O . ALA B 1 256 ? -54.752 -24.720 -6.838 1.00 33.44 256 ALA B O 1
ATOM 4799 N N . TYR B 1 257 ? -53.471 -26.489 -6.302 1.00 32.88 257 TYR B N 1
ATOM 4800 C CA . TYR B 1 257 ? -53.888 -26.481 -4.916 1.00 33.40 257 TYR B CA 1
ATOM 4801 C C . TYR B 1 257 ? -53.568 -25.180 -4.198 1.00 33.53 257 TYR B C 1
ATOM 4802 O O . TYR B 1 257 ? -54.407 -24.668 -3.461 1.00 33.70 257 TYR B O 1
ATOM 4811 N N . ALA B 1 258 ? -52.365 -24.650 -4.405 1.00 33.80 258 ALA B N 1
ATOM 4812 C CA . ALA B 1 258 ? -51.951 -23.414 -3.737 1.00 35.86 258 ALA B CA 1
ATOM 4813 C C . ALA B 1 258 ? -52.747 -22.197 -4.187 1.00 37.74 258 ALA B C 1
ATOM 4814 O O . ALA B 1 258 ? -52.664 -21.124 -3.575 1.00 36.24 258 ALA B O 1
ATOM 4816 N N . GLU B 1 259 ? -53.512 -22.376 -5.259 1.00 39.53 259 GLU B N 1
ATOM 4817 C CA . GLU B 1 259 ? -54.336 -21.313 -5.823 1.00 41.91 259 GLU B CA 1
ATOM 4818 C C . GLU B 1 259 ? -55.796 -21.437 -5.374 1.00 41.94 259 GLU B C 1
ATOM 4819 O O . GLU B 1 259 ? -56.582 -20.495 -5.504 1.00 42.50 259 GLU B O 1
ATOM 4825 N N . GLU B 1 260 ? -56.155 -22.601 -4.848 1.00 40.56 260 GLU B N 1
ATOM 4826 C CA . GLU B 1 260 ? -57.514 -22.828 -4.378 1.00 40.32 260 GLU B CA 1
ATOM 4827 C C . GLU B 1 260 ? -57.577 -22.791 -2.862 1.00 38.54 260 GLU B C 1
ATOM 4828 O O . GLU B 1 260 ? -58.384 -22.071 -2.273 1.00 37.73 260 GLU B O 1
ATOM 4834 N N . ARG B 1 261 ? -56.710 -23.576 -2.238 1.00 37.49 261 ARG B N 1
ATOM 4835 C CA . ARG B 1 261 ? -56.660 -23.668 -0.794 1.00 36.32 261 ARG B CA 1
ATOM 4836 C C . ARG B 1 261 ? -56.344 -22.342 -0.136 1.00 36.71 261 ARG B C 1
ATOM 4837 O O . ARG B 1 261 ? -55.507 -21.572 -0.610 1.00 36.54 261 ARG B O 1
ATOM 4845 N N . GLU B 1 262 ? -57.029 -22.086 0.969 1.00 37.08 262 GLU B N 1
ATOM 4846 C CA . GLU B 1 262 ? -56.815 -20.870 1.725 1.00 38.13 262 GLU B CA 1
ATOM 4847 C C . GLU B 1 262 ? -56.589 -21.207 3.191 1.00 37.11 262 GLU B C 1
ATOM 4848 O O . GLU B 1 262 ? -57.197 -22.129 3.735 1.00 37.10 262 GLU B O 1
ATOM 4854 N N . GLN B 1 263 ? -55.689 -20.467 3.819 1.00 35.93 263 GLN B N 1
ATOM 4855 C CA . GLN B 1 263 ? -55.397 -20.659 5.229 1.00 36.46 263 GLN B CA 1
ATOM 4856 C C . GLN B 1 263 ? -54.850 -19.317 5.704 1.00 36.41 263 GLN B C 1
ATOM 4857 O O . GLN B 1 263 ? -54.049 -18.690 5.017 1.00 36.66 263 GLN B O 1
ATOM 4863 N N . PHE B 1 264 ? -55.307 -18.879 6.871 1.00 36.75 264 PHE B N 1
ATOM 4864 C CA . PHE B 1 264 ? -54.895 -17.609 7.445 1.00 38.10 264 PHE B CA 1
ATOM 4865 C C . PHE B 1 264 ? -55.415 -16.427 6.625 1.00 39.66 264 PHE B C 1
ATOM 4866 O O . PHE B 1 264 ? -54.835 -15.341 6.643 1.00 39.83 264 PHE B O 1
ATOM 4874 N N . GLY B 1 265 ? -56.509 -16.652 5.903 1.00 39.55 265 GLY B N 1
ATOM 4875 C CA . GLY B 1 265 ? -57.113 -15.581 5.132 1.00 41.15 265 GLY B CA 1
ATOM 4876 C C . GLY B 1 265 ? -56.644 -15.339 3.712 1.00 42.44 265 GLY B C 1
ATOM 4877 O O . GLY B 1 265 ? -57.116 -14.409 3.063 1.00 43.02 265 GLY B O 1
ATOM 4878 N N . LYS B 1 266 ? -55.720 -16.151 3.215 1.00 42.74 266 LYS B N 1
ATOM 4879 C CA . LYS B 1 266 ? -55.243 -15.970 1.849 1.00 41.90 266 LYS B CA 1
ATOM 4880 C C . LYS B 1 266 ? -55.112 -17.325 1.188 1.00 41.30 266 LYS B C 1
ATOM 4881 O O . LYS B 1 266 ? -55.108 -18.359 1.861 1.00 42.40 266 LYS B O 1
ATOM 4887 N N . LYS B 1 267 ? -55.015 -17.316 -0.135 1.00 39.31 267 LYS B N 1
ATOM 4888 C CA . LYS B 1 267 ? -54.807 -18.544 -0.877 1.00 37.12 267 LYS B CA 1
ATOM 4889 C C . LYS B 1 267 ? -53.354 -18.884 -0.509 1.00 36.65 267 LYS B C 1
ATOM 4890 O O . LYS B 1 267 ? -52.557 -17.978 -0.238 1.00 34.36 267 LYS B O 1
ATOM 4896 N N . LEU B 1 268 ? -53.013 -20.170 -0.485 1.00 35.30 268 LEU B N 1
ATOM 4897 C CA . LEU B 1 268 ? -51.659 -20.586 -0.122 1.00 32.94 268 LEU B CA 1
ATOM 4898 C C . LEU B 1 268 ? -50.556 -19.884 -0.901 1.00 33.25 268 LEU B C 1
ATOM 4899 O O . LEU B 1 268 ? -49.519 -19.539 -0.334 1.00 33.28 268 LEU B O 1
ATOM 4904 N N . LYS B 1 269 ? -50.772 -19.669 -2.194 1.00 33.47 269 LYS B N 1
ATOM 4905 C CA . LYS B 1 269 ? -49.753 -19.030 -3.019 1.00 36.20 269 LYS B CA 1
ATOM 4906 C C . LYS B 1 269 ? -49.397 -17.627 -2.541 1.00 36.59 269 LYS B C 1
ATOM 4907 O O . LYS B 1 269 ? -48.371 -17.078 -2.929 1.00 36.82 269 LYS B O 1
ATOM 4913 N N . GLU B 1 270 ? -50.242 -17.048 -1.695 1.00 37.89 270 GLU B N 1
ATOM 4914 C CA . GLU B 1 270 ? -49.994 -15.706 -1.179 1.00 37.64 270 GLU B CA 1
ATOM 4915 C C . GLU B 1 270 ? -49.001 -15.658 -0.024 1.00 36.21 270 GLU B C 1
ATOM 4916 O O . GLU B 1 270 ? -48.587 -14.576 0.380 1.00 37.61 270 GLU B O 1
ATOM 4922 N N . HIS B 1 271 ? -48.631 -16.814 0.524 1.00 34.51 271 HIS B N 1
ATOM 4923 C CA . HIS B 1 271 ? -47.629 -16.854 1.595 1.00 33.24 271 HIS B CA 1
ATOM 4924 C C . HIS B 1 271 ? -46.304 -17.108 0.868 1.00 31.62 271 HIS B C 1
ATOM 4925 O O . HIS B 1 271 ? -46.182 -18.084 0.129 1.00 30.50 271 HIS B O 1
ATOM 4932 N N . GLN B 1 272 ? -45.320 -16.234 1.057 1.00 31.70 272 GLN B N 1
ATOM 4933 C CA . GLN B 1 272 ? -44.043 -16.392 0.368 1.00 32.41 272 GLN B CA 1
ATOM 4934 C C . GLN B 1 272 ? -43.440 -17.785 0.430 1.00 33.13 272 GLN B C 1
ATOM 4935 O O . GLN B 1 272 ? -42.927 -18.277 -0.578 1.00 34.07 272 GLN B O 1
ATOM 4941 N N . ALA B 1 273 ? -43.487 -18.415 1.602 1.00 31.57 273 ALA B N 1
ATOM 4942 C CA . ALA B 1 273 ? -42.926 -19.754 1.754 1.00 30.80 273 ALA B CA 1
ATOM 4943 C C . ALA B 1 273 ? -43.462 -20.674 0.661 1.00 30.32 273 ALA B C 1
ATOM 4944 O O . ALA B 1 273 ? -42.698 -21.364 -0.019 1.00 29.49 273 ALA B O 1
ATOM 4946 N N . ILE B 1 274 ? -44.779 -20.666 0.485 1.00 28.98 274 ILE B N 1
ATOM 4947 C CA . ILE B 1 274 ? -45.405 -21.513 -0.518 1.00 30.24 274 ILE B CA 1
ATOM 4948 C C . ILE B 1 274 ? -45.100 -21.101 -1.956 1.00 29.90 274 ILE B C 1
ATOM 4949 O O . ILE B 1 274 ? -44.778 -21.954 -2.783 1.00 29.57 274 ILE B O 1
ATOM 4954 N N . ALA B 1 275 ? -45.193 -19.808 -2.254 1.00 30.46 275 ALA B N 1
ATOM 4955 C CA . ALA B 1 275 ? -44.920 -19.331 -3.608 1.00 30.46 275 ALA B CA 1
ATOM 4956 C C . ALA B 1 275 ? -43.490 -19.695 -3.998 1.00 30.88 275 ALA B C 1
ATOM 4957 O O . ALA B 1 275 ? -43.217 -20.038 -5.149 1.00 31.86 275 ALA B O 1
ATOM 4959 N N . PHE B 1 276 ? -42.582 -19.631 -3.031 1.00 30.63 276 PHE B N 1
ATOM 4960 C CA . PHE B 1 276 ? -41.191 -19.961 -3.287 1.00 33.78 276 PHE B CA 1
ATOM 4961 C C . PHE B 1 276 ? -40.993 -21.446 -3.563 1.00 34.01 276 PHE B C 1
ATOM 4962 O O . PHE B 1 276 ? -40.114 -21.813 -4.353 1.00 34.73 276 PHE B O 1
ATOM 4970 N N . LYS B 1 277 ? -41.804 -22.292 -2.922 1.00 31.68 277 LYS B N 1
ATOM 4971 C CA . LYS B 1 277 ? -41.728 -23.730 -3.155 1.00 31.39 277 LYS B CA 1
ATOM 4972 C C . LYS B 1 277 ? -42.201 -24.011 -4.578 1.00 31.16 277 LYS B C 1
ATOM 4973 O O . LYS B 1 277 ? -41.599 -24.815 -5.276 1.00 33.69 277 LYS B O 1
ATOM 4979 N N . ILE B 1 278 ? -43.283 -23.363 -5.004 1.00 29.40 278 ILE B N 1
ATOM 4980 C CA . ILE B 1 278 ? -43.790 -23.578 -6.355 1.00 30.04 278 ILE B CA 1
ATOM 4981 C C . ILE B 1 278 ? -42.771 -23.111 -7.397 1.00 29.20 278 ILE B C 1
ATOM 4982 O O . ILE B 1 278 ? -42.624 -23.733 -8.451 1.00 27.63 278 ILE B O 1
ATOM 4987 N N . ALA B 1 279 ? -42.068 -22.021 -7.100 1.00 28.06 279 ALA B N 1
ATOM 4988 C CA . ALA B 1 279 ? -41.067 -21.503 -8.021 1.00 27.84 279 ALA B CA 1
ATOM 4989 C C . ALA B 1 279 ? -39.864 -22.445 -8.094 1.00 28.98 279 ALA B C 1
ATOM 4990 O O . ALA B 1 279 ? -39.358 -22.721 -9.190 1.00 28.65 279 ALA B O 1
ATOM 4992 N N . ASP B 1 280 ? -39.409 -22.940 -6.940 1.00 27.31 280 ASP B N 1
ATOM 4993 C CA . ASP B 1 280 ? -38.275 -23.862 -6.921 1.00 28.20 280 ASP B CA 1
ATOM 4994 C C . ASP B 1 280 ? -38.615 -25.152 -7.675 1.00 28.02 280 ASP B C 1
ATOM 4995 O O . ASP B 1 280 ? -37.776 -25.696 -8.407 1.00 27.72 280 ASP B O 1
ATOM 5000 N N . MET B 1 281 ? -39.843 -25.638 -7.501 1.00 26.91 281 MET B N 1
ATOM 5001 C CA . MET B 1 281 ? -40.269 -26.851 -8.186 1.00 26.92 281 MET B CA 1
ATOM 5002 C C . MET B 1 281 ? -40.140 -26.625 -9.689 1.00 27.88 281 MET B C 1
ATOM 5003 O O . MET B 1 281 ? -39.524 -27.427 -10.400 1.00 28.31 281 MET B O 1
ATOM 5008 N N . HIS B 1 282 ? -40.706 -25.521 -10.168 1.00 26.98 282 HIS B N 1
ATOM 5009 C CA . HIS B 1 282 ? -40.654 -25.208 -11.588 1.00 28.38 282 HIS B CA 1
ATOM 5010 C C . HIS B 1 282 ? -39.227 -25.184 -12.139 1.00 29.64 282 HIS B C 1
ATOM 5011 O O . HIS B 1 282 ? -38.940 -25.775 -13.180 1.00 30.92 282 HIS B O 1
ATOM 5018 N N . VAL B 1 283 ? -38.342 -24.485 -11.442 1.00 30.01 283 VAL B N 1
ATOM 5019 C CA . VAL B 1 283 ? -36.959 -24.363 -11.871 1.00 30.77 283 VAL B CA 1
ATOM 5020 C C . VAL B 1 283 ? -36.285 -25.728 -11.982 1.00 31.11 283 VAL B C 1
ATOM 5021 O O . VAL B 1 283 ? -35.543 -25.977 -12.938 1.00 30.35 283 VAL B O 1
ATOM 5025 N N . LYS B 1 284 ? -36.545 -26.608 -11.015 1.00 29.55 284 LYS B N 1
ATOM 5026 C CA . LYS B 1 284 ? -35.960 -27.943 -11.038 1.00 29.89 284 LYS B CA 1
ATOM 5027 C C . LYS B 1 284 ? -36.467 -28.704 -12.258 1.00 30.06 284 LYS B C 1
ATOM 5028 O O . LYS B 1 284 ? -35.699 -29.369 -12.965 1.00 29.58 284 LYS B O 1
ATOM 5034 N N . ILE B 1 285 ? -37.766 -28.608 -12.510 1.00 28.67 285 ILE B N 1
ATOM 5035 C CA . ILE B 1 285 ? -38.340 -29.308 -13.643 1.00 27.83 285 ILE B CA 1
ATOM 5036 C C . ILE B 1 285 ? -37.822 -28.768 -14.979 1.00 27.25 285 ILE B C 1
ATOM 5037 O O . ILE B 1 285 ? -37.501 -29.538 -15.886 1.00 26.79 285 ILE B O 1
ATOM 5042 N N . ALA B 1 286 ? -37.719 -27.454 -15.090 1.00 25.57 286 ALA B N 1
ATOM 5043 C CA . ALA B 1 286 ? -37.237 -26.842 -16.320 1.00 26.43 286 ALA B CA 1
ATOM 5044 C C . ALA B 1 286 ? -35.794 -27.258 -16.585 1.00 26.97 286 ALA B C 1
ATOM 5045 O O . ALA B 1 286 ? -35.429 -27.591 -17.713 1.00 28.99 286 ALA B O 1
ATOM 5047 N N . ALA B 1 287 ? -34.970 -27.233 -15.546 1.00 26.98 287 ALA B N 1
ATOM 5048 C CA . ALA B 1 287 ? -33.578 -27.630 -15.688 1.00 27.38 287 ALA B CA 1
ATOM 5049 C C . ALA B 1 287 ? -33.492 -29.112 -16.094 1.00 28.62 287 ALA B C 1
ATOM 5050 O O . ALA B 1 287 ? -32.734 -29.474 -16.998 1.00 30.01 287 ALA B O 1
ATOM 5052 N N . ALA B 1 288 ? -34.277 -29.957 -15.426 1.00 26.53 288 ALA B N 1
ATOM 5053 C CA . ALA B 1 288 ? -34.299 -31.386 -15.711 1.00 27.09 288 ALA B CA 1
ATOM 5054 C C . ALA B 1 288 ? -34.693 -31.668 -17.159 1.00 28.94 288 ALA B C 1
ATOM 5055 O O . ALA B 1 288 ? -34.027 -32.443 -17.854 1.00 27.85 288 ALA B O 1
ATOM 5057 N N . ARG B 1 289 ? -35.778 -31.046 -17.616 1.00 30.53 289 ARG B N 1
ATOM 5058 C CA . ARG B 1 289 ? -36.225 -31.255 -18.988 1.00 31.91 289 ARG B CA 1
ATOM 5059 C C . ARG B 1 289 ? -35.193 -30.733 -19.980 1.00 32.87 289 ARG B C 1
ATOM 5060 O O . ARG B 1 289 ? -34.975 -31.338 -21.036 1.00 34.31 289 ARG B O 1
ATOM 5068 N N . ALA B 1 290 ? -34.554 -29.616 -19.642 1.00 31.28 290 ALA B N 1
ATOM 5069 C CA . ALA B 1 290 ? -33.545 -29.043 -20.523 1.00 30.93 290 ALA B CA 1
ATOM 5070 C C . ALA B 1 290 ? -32.417 -30.040 -20.757 1.00 31.76 290 ALA B C 1
ATOM 5071 O O . ALA B 1 290 ? -31.928 -30.170 -21.875 1.00 33.59 290 ALA B O 1
ATOM 5073 N N . LEU B 1 291 ? -32.002 -30.741 -19.706 1.00 30.90 291 LEU B N 1
ATOM 5074 C CA . LEU B 1 291 ? -30.930 -31.714 -19.841 1.00 31.22 291 LEU B CA 1
ATOM 5075 C C . LEU B 1 291 ? -31.390 -32.936 -20.625 1.00 32.36 291 LEU B C 1
ATOM 5076 O O . LEU B 1 291 ? -30.601 -33.540 -21.349 1.00 32.78 291 LEU B O 1
ATOM 5081 N N . VAL B 1 292 ? -32.665 -33.295 -20.475 1.00 32.13 292 VAL B N 1
ATOM 5082 C CA . VAL B 1 292 ? -33.232 -34.444 -21.173 1.00 32.41 292 VAL B CA 1
ATOM 5083 C C . VAL B 1 292 ? -33.245 -34.219 -22.681 1.00 33.23 292 VAL B C 1
ATOM 5084 O O . VAL B 1 292 ? -32.768 -35.062 -23.443 1.00 32.56 292 VAL B O 1
ATOM 5088 N N . LEU B 1 293 ? -33.787 -33.078 -23.102 1.00 34.67 293 LEU B N 1
ATOM 5089 C CA . LEU B 1 293 ? -33.880 -32.744 -24.522 1.00 36.52 293 LEU B CA 1
ATOM 5090 C C . LEU B 1 293 ? -32.522 -32.532 -25.178 1.00 37.06 293 LEU B C 1
ATOM 5091 O O . LEU B 1 293 ? -32.331 -32.867 -26.347 1.00 37.20 293 LEU B O 1
ATOM 5096 N N . GLU B 1 294 ? -31.580 -31.974 -24.431 1.00 37.19 294 GLU B N 1
ATOM 5097 C CA . GLU B 1 294 ? -30.242 -31.763 -24.959 1.00 37.90 294 GLU B CA 1
ATOM 5098 C C . GLU B 1 294 ? -29.639 -33.125 -25.281 1.00 36.49 294 GLU B C 1
ATOM 5099 O O . GLU B 1 294 ? -28.966 -33.291 -26.296 1.00 37.17 294 GLU B O 1
ATOM 5105 N N . ALA B 1 295 ? -29.887 -34.097 -24.412 1.00 34.88 295 ALA B N 1
ATOM 5106 C CA . ALA B 1 295 ? -29.371 -35.445 -24.6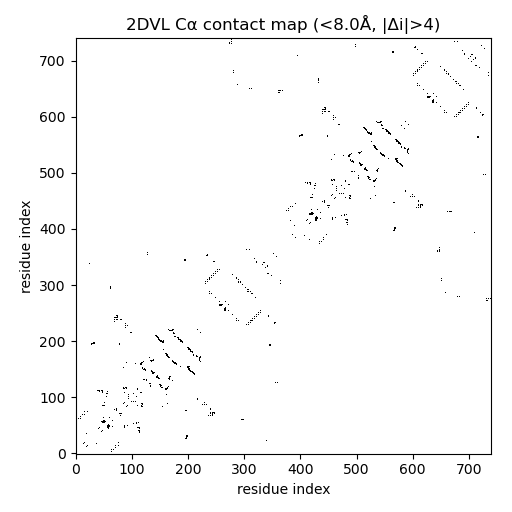14 1.00 36.65 295 ALA B CA 1
ATOM 5107 C C . ALA B 1 295 ? -30.068 -36.081 -25.815 1.00 36.70 295 ALA B C 1
ATOM 5108 O O . ALA B 1 295 ? -29.424 -36.675 -26.683 1.00 35.96 295 ALA B O 1
ATOM 5110 N N . ALA B 1 296 ? -31.389 -35.944 -25.858 1.00 37.03 296 ALA B N 1
ATOM 5111 C CA . ALA B 1 296 ? -32.180 -36.500 -26.946 1.00 38.66 296 ALA B CA 1
ATOM 5112 C C . ALA B 1 296 ? -31.712 -35.948 -28.290 1.00 38.82 296 ALA B C 1
ATOM 5113 O O . ALA B 1 296 ? -31.614 -36.681 -29.279 1.00 39.08 296 ALA B O 1
ATOM 5115 N N . ARG B 1 297 ? -31.418 -34.653 -28.322 1.00 38.57 297 ARG B N 1
ATOM 5116 C CA . ARG B 1 297 ? -30.968 -34.026 -29.550 1.00 37.96 297 ARG B CA 1
ATOM 5117 C C . ARG B 1 297 ? -29.603 -34.548 -29.947 1.00 38.94 297 ARG B C 1
ATOM 5118 O O . ARG B 1 297 ? -29.325 -34.741 -31.129 1.00 39.78 297 ARG B O 1
ATOM 5126 N N . LYS B 1 298 ? -28.747 -34.783 -28.962 1.00 39.83 298 LYS B N 1
ATOM 5127 C CA . LYS B 1 298 ? -27.417 -35.274 -29.269 1.00 40.33 298 LYS B CA 1
ATOM 5128 C C . LYS B 1 298 ? -27.547 -36.667 -29.860 1.00 41.30 298 LYS B C 1
ATOM 5129 O O . LYS B 1 298 ? -26.867 -37.000 -30.830 1.00 41.39 298 LYS B O 1
ATOM 5135 N N . LYS B 1 299 ? -28.435 -37.475 -29.286 1.00 41.87 299 LYS B N 1
ATOM 5136 C CA . LYS B 1 299 ? -28.659 -38.824 -29.788 1.00 42.63 299 LYS B CA 1
ATOM 5137 C C . LYS B 1 299 ? -28.999 -38.734 -31.279 1.00 44.24 299 LYS B C 1
ATOM 5138 O O . LYS B 1 299 ? -28.364 -39.377 -32.116 1.00 44.57 299 LYS B O 1
ATOM 5144 N N . ASP B 1 300 ? -29.995 -37.918 -31.604 1.00 44.42 300 ASP B N 1
ATOM 5145 C CA . ASP B 1 300 ? -30.417 -37.755 -32.984 1.00 45.85 300 ASP B CA 1
ATOM 5146 C C . ASP B 1 300 ? -29.310 -37.295 -33.930 1.00 47.14 300 ASP B C 1
ATOM 5147 O O . ASP B 1 300 ? -29.418 -37.480 -35.144 1.00 48.59 300 ASP B O 1
ATOM 5152 N N . ARG B 1 301 ? -28.249 -36.702 -33.390 1.00 47.01 301 ARG B N 1
ATOM 5153 C CA . ARG B 1 301 ? -27.146 -36.247 -34.233 1.00 46.98 301 ARG B CA 1
ATOM 5154 C C . ARG B 1 301 ? -26.092 -37.329 -34.407 1.00 46.37 301 ARG B C 1
ATOM 5155 O O . ARG B 1 301 ? -25.007 -37.071 -34.928 1.00 49.09 301 ARG B O 1
ATOM 5163 N N . GLY B 1 302 ? -26.411 -38.541 -33.964 1.00 44.66 302 GLY B N 1
ATOM 5164 C CA . GLY B 1 302 ? -25.479 -39.648 -34.093 1.00 43.97 302 GLY B CA 1
ATOM 5165 C C . GLY B 1 302 ? -24.179 -39.509 -33.322 1.00 44.68 302 GLY B C 1
ATOM 5166 O O . GLY B 1 302 ? -23.197 -40.181 -33.633 1.00 45.75 302 GLY B O 1
ATOM 5167 N N . GLU B 1 303 ? -24.162 -38.654 -32.306 1.00 44.46 303 GLU B N 1
ATOM 5168 C CA . GLU B 1 303 ? -22.956 -38.458 -31.509 1.00 43.54 303 GLU B CA 1
ATOM 5169 C C . GLU B 1 303 ? -23.018 -39.253 -30.214 1.00 42.24 303 GLU B C 1
ATOM 5170 O O . GLU B 1 303 ? -24.095 -39.658 -29.775 1.00 41.70 303 GLU B O 1
ATOM 5176 N N . ARG B 1 304 ? -21.855 -39.494 -29.617 1.00 40.70 304 ARG B N 1
ATOM 5177 C CA . ARG B 1 304 ? -21.776 -40.226 -28.359 1.00 40.69 304 ARG B CA 1
ATOM 5178 C C . ARG B 1 304 ? -22.455 -39.345 -27.314 1.00 40.21 304 ARG B C 1
ATOM 5179 O O . ARG B 1 304 ? -22.110 -38.171 -27.182 1.00 40.09 304 ARG B O 1
ATOM 5187 N N . PHE B 1 305 ? -23.417 -39.894 -26.579 1.00 37.39 305 PHE B N 1
ATOM 5188 C CA . PHE B 1 305 ? -24.100 -39.094 -25.582 1.00 36.94 305 PHE B CA 1
ATOM 5189 C C . PHE B 1 305 ? -24.198 -39.767 -24.215 1.00 36.80 305 PHE B C 1
ATOM 5190 O O . PHE B 1 305 ? -25.134 -39.517 -23.455 1.00 38.22 305 PHE B O 1
ATOM 5198 N N . THR B 1 306 ? -23.207 -40.599 -23.901 1.00 35.34 306 THR B N 1
ATOM 5199 C CA . THR B 1 306 ? -23.146 -41.311 -22.624 1.00 35.11 306 THR B CA 1
ATOM 5200 C C . THR B 1 306 ? -23.134 -40.341 -21.430 1.00 34.05 306 THR B C 1
ATOM 5201 O O . THR B 1 306 ? -23.830 -40.545 -20.431 1.00 33.91 306 THR B O 1
ATOM 5205 N N . LEU B 1 307 ? -22.342 -39.284 -21.557 1.00 32.18 307 LEU B N 1
ATOM 5206 C CA . LEU B 1 307 ? -22.208 -38.276 -20.522 1.00 30.38 307 LEU B CA 1
ATOM 5207 C C . LEU B 1 307 ? -23.509 -37.520 -20.270 1.00 31.90 307 LEU B C 1
ATOM 5208 O O . LEU B 1 307 ? -23.950 -37.389 -19.124 1.00 32.31 307 LEU B O 1
ATOM 5213 N N . GLU B 1 308 ? -24.114 -37.017 -21.343 1.00 31.45 308 GLU B N 1
ATOM 5214 C CA . GLU B 1 308 ? -25.352 -36.258 -21.240 1.00 30.93 308 GLU B CA 1
ATOM 5215 C C . GLU B 1 308 ? -26.520 -37.109 -20.745 1.00 31.12 308 GLU B C 1
ATOM 5216 O O . GLU B 1 308 ? -27.465 -36.593 -20.143 1.00 31.75 308 GLU B O 1
ATOM 5222 N N . ALA B 1 309 ? -26.452 -38.411 -21.000 1.00 30.02 309 ALA B N 1
ATOM 5223 C CA . ALA B 1 309 ? -27.498 -39.328 -20.586 1.00 29.23 309 ALA B CA 1
ATOM 5224 C C . ALA B 1 309 ? -27.464 -39.565 -19.070 1.00 29.35 309 ALA B C 1
ATOM 5225 O O . ALA B 1 309 ? -28.504 -39.566 -18.409 1.00 28.84 309 ALA B O 1
ATOM 5227 N N . SER B 1 310 ? -26.272 -39.772 -18.521 1.00 28.57 310 SER B N 1
ATOM 5228 C CA . SER B 1 310 ? -26.147 -39.994 -17.087 1.00 29.78 310 SER B CA 1
ATOM 5229 C C . SER B 1 310 ? -26.456 -38.698 -16.347 1.00 29.86 310 SER B C 1
ATOM 5230 O O . SER B 1 310 ? -27.087 -38.709 -15.288 1.00 29.57 310 SER B O 1
ATOM 5233 N N . ALA B 1 311 ? -26.014 -37.581 -16.912 1.00 27.08 311 ALA B N 1
ATOM 5234 C CA . ALA B 1 311 ? -26.261 -36.298 -16.290 1.00 27.92 311 ALA B CA 1
ATOM 5235 C C . ALA B 1 311 ? -27.763 -36.082 -16.133 1.00 28.82 311 ALA B C 1
ATOM 5236 O O . ALA B 1 311 ? -28.240 -35.757 -15.047 1.00 29.40 311 ALA B O 1
ATOM 5238 N N . ALA B 1 312 ? -28.503 -36.288 -17.220 1.00 29.19 312 ALA B N 1
ATOM 5239 C CA . ALA B 1 312 ? -29.949 -36.102 -17.225 1.00 28.44 312 ALA B CA 1
ATOM 5240 C C . ALA B 1 312 ? -30.664 -37.071 -16.299 1.00 28.96 312 ALA B C 1
ATOM 5241 O O . ALA B 1 312 ? -31.580 -36.683 -15.568 1.00 29.73 312 ALA B O 1
ATOM 5243 N N . LYS B 1 313 ? -30.253 -38.332 -16.331 1.00 28.64 313 LYS B N 1
ATOM 5244 C CA . LYS B 1 313 ? -30.866 -39.341 -15.479 1.00 28.53 313 LYS B CA 1
ATOM 5245 C C . LYS B 1 313 ? -30.630 -38.955 -14.013 1.00 28.68 313 LYS B C 1
ATOM 5246 O O . LYS B 1 313 ? -31.568 -38.887 -13.215 1.00 29.71 313 LYS B O 1
ATOM 5252 N N . LEU B 1 314 ? -29.374 -38.682 -13.673 1.00 28.25 314 LEU B N 1
ATOM 5253 C CA . LEU B 1 314 ? -29.001 -38.294 -12.315 1.00 26.30 314 LEU B CA 1
ATOM 5254 C C . LEU B 1 314 ? -29.749 -37.058 -11.810 1.00 26.71 314 LEU B C 1
ATOM 5255 O O . LEU B 1 314 ? -30.348 -37.089 -10.734 1.00 26.38 314 LEU B O 1
ATOM 5260 N N . PHE B 1 315 ? -29.714 -35.972 -12.583 1.00 26.38 315 PHE B N 1
ATOM 5261 C CA . PHE B 1 315 ? -30.374 -34.733 -12.163 1.00 25.96 315 PHE B CA 1
ATOM 5262 C C . PHE B 1 315 ? -31.887 -34.851 -12.069 1.00 25.87 315 PHE B C 1
ATOM 5263 O O . PHE B 1 315 ? -32.483 -34.428 -11.079 1.00 26.36 315 PHE B O 1
ATOM 5271 N N . ALA B 1 316 ? -32.504 -35.432 -13.095 1.00 24.72 316 ALA B N 1
ATOM 5272 C CA . ALA B 1 316 ? -33.953 -35.576 -13.122 1.00 25.64 316 ALA B CA 1
ATOM 5273 C C . ALA B 1 316 ? -34.494 -36.445 -11.994 1.00 25.96 316 ALA B C 1
ATOM 5274 O O . ALA B 1 316 ? -35.502 -36.101 -11.371 1.00 27.47 316 ALA B O 1
ATOM 5276 N N . SER B 1 317 ? -33.850 -37.572 -11.726 1.00 25.20 317 SER B N 1
ATOM 5277 C CA . SER B 1 317 ? -34.338 -38.426 -10.645 1.00 26.25 317 SER B CA 1
ATOM 5278 C C . SER B 1 317 ? -34.246 -37.672 -9.310 1.00 25.24 317 SER B C 1
ATOM 5279 O O . SER B 1 317 ? -35.147 -37.761 -8.479 1.00 25.28 317 SER B O 1
ATOM 5282 N N . ALA B 1 318 ? -33.172 -36.914 -9.113 1.00 23.92 318 ALA B N 1
ATOM 5283 C CA . ALA B 1 318 ? -33.020 -36.147 -7.879 1.00 26.11 318 ALA B CA 1
ATOM 5284 C C . ALA B 1 318 ? -34.102 -35.062 -7.861 1.00 27.15 318 ALA B C 1
ATOM 5285 O O . ALA B 1 318 ? -34.708 -34.772 -6.819 1.00 26.31 318 ALA B O 1
ATOM 5287 N N . ALA B 1 319 ? -34.348 -34.474 -9.028 1.00 25.67 319 ALA B N 1
ATOM 5288 C CA . ALA B 1 319 ? -35.355 -33.434 -9.148 1.00 25.11 319 ALA B CA 1
ATOM 5289 C C . ALA B 1 319 ? -36.726 -34.007 -8.809 1.00 25.27 319 ALA B C 1
ATOM 5290 O O . ALA B 1 319 ? -37.506 -33.383 -8.093 1.00 24.74 319 ALA B O 1
ATOM 5292 N N . ALA B 1 320 ? -37.005 -35.206 -9.312 1.00 24.48 320 ALA B N 1
ATOM 5293 C CA . ALA B 1 320 ? -38.282 -35.861 -9.064 1.00 25.66 320 ALA B CA 1
ATOM 5294 C C . ALA B 1 320 ? -38.517 -36.053 -7.570 1.00 26.92 320 ALA B C 1
ATOM 5295 O O . ALA B 1 320 ? -39.599 -35.757 -7.059 1.00 27.98 320 ALA B O 1
ATOM 5297 N N . VAL B 1 321 ? -37.504 -36.547 -6.871 1.00 25.82 321 VAL B N 1
ATOM 5298 C CA . VAL B 1 321 ? -37.620 -36.766 -5.436 1.00 25.41 321 VAL B CA 1
ATOM 5299 C C . VAL B 1 321 ? -37.816 -35.447 -4.712 1.00 26.26 321 VAL B C 1
ATOM 5300 O O . VAL B 1 321 ? -38.671 -35.340 -3.837 1.00 25.27 321 VAL B O 1
ATOM 5304 N N . GLU B 1 322 ? -37.022 -34.446 -5.090 1.00 26.70 322 GLU B N 1
ATOM 5305 C CA . GLU B 1 322 ? -37.090 -33.130 -4.459 1.00 29.26 322 GLU B CA 1
ATOM 5306 C C . GLU B 1 322 ? -38.403 -32.388 -4.721 1.00 28.95 322 GLU B C 1
ATOM 5307 O O . GLU B 1 322 ? -38.898 -31.664 -3.847 1.00 31.01 322 GLU B O 1
ATOM 5313 N N . VAL B 1 323 ? -38.955 -32.545 -5.922 1.00 26.68 323 VAL B N 1
ATOM 5314 C CA . VAL B 1 323 ? -40.201 -31.872 -6.262 1.00 24.61 323 VAL B CA 1
ATOM 5315 C C . VAL B 1 323 ? -41.364 -32.507 -5.517 1.00 25.11 323 VAL B C 1
ATOM 5316 O O . VAL B 1 323 ? -42.127 -31.816 -4.843 1.00 26.54 323 VAL B O 1
ATOM 5320 N N . THR B 1 324 ? -41.489 -33.827 -5.620 1.00 24.37 324 THR B N 1
ATOM 5321 C CA . THR B 1 324 ? -42.589 -34.528 -4.970 1.00 24.54 324 THR B CA 1
ATOM 5322 C C . THR B 1 324 ? -42.631 -34.326 -3.462 1.00 25.83 324 THR B C 1
ATOM 5323 O O . THR B 1 324 ? -43.709 -34.307 -2.867 1.00 27.14 324 THR B O 1
ATOM 5327 N N . ARG B 1 325 ? -41.467 -34.174 -2.840 1.00 26.40 325 ARG B N 1
ATOM 5328 C CA . ARG B 1 325 ? -41.417 -33.958 -1.398 1.00 26.65 325 ARG B CA 1
ATOM 5329 C C . ARG B 1 325 ? -42.128 -32.646 -1.069 1.00 26.44 325 ARG B C 1
ATOM 5330 O O . ARG B 1 325 ? -42.897 -32.561 -0.111 1.00 25.33 325 ARG B O 1
ATOM 5338 N N . GLU B 1 326 ? -41.863 -31.624 -1.873 1.00 27.12 326 GLU B N 1
ATOM 5339 C CA . GLU B 1 326 ? -42.492 -30.325 -1.672 1.00 30.16 326 GLU B CA 1
ATOM 5340 C C . GLU B 1 326 ? -43.949 -30.325 -2.149 1.00 29.56 326 GLU B C 1
ATOM 5341 O O . GLU B 1 326 ? -44.791 -29.622 -1.591 1.00 28.23 326 GLU B O 1
ATOM 5347 N N . ALA B 1 327 ? -44.241 -31.116 -3.176 1.00 28.09 327 ALA B N 1
ATOM 5348 C CA . ALA B 1 327 ? -45.598 -31.182 -3.695 1.00 29.54 327 ALA B CA 1
ATOM 5349 C C . ALA B 1 327 ? -46.527 -31.672 -2.582 1.00 29.78 327 ALA B C 1
ATOM 5350 O O . ALA B 1 327 ? -47.599 -31.102 -2.356 1.00 30.44 327 ALA B O 1
ATOM 5352 N N . VAL B 1 328 ? -46.112 -32.724 -1.885 1.00 27.88 328 VAL B N 1
ATOM 5353 C CA . VAL B 1 328 ? -46.906 -33.254 -0.789 1.00 27.52 328 VAL B CA 1
ATOM 5354 C C . VAL B 1 328 ? -47.064 -32.160 0.262 1.00 28.55 328 VAL B C 1
ATOM 5355 O O . VAL B 1 328 ? -48.167 -31.901 0.751 1.00 30.54 328 VAL B O 1
ATOM 5359 N N . GLN B 1 329 ? -45.951 -31.511 0.592 1.00 26.43 329 GLN B N 1
ATOM 5360 C CA . GLN B 1 329 ? -45.928 -30.444 1.585 1.00 25.53 329 GLN B CA 1
ATOM 5361 C C . GLN B 1 329 ? -46.986 -29.345 1.362 1.00 26.93 329 GLN B C 1
ATOM 5362 O O . GLN B 1 329 ? -47.667 -28.911 2.300 1.00 27.00 329 GLN B O 1
ATOM 5368 N N . VAL B 1 330 ? -47.108 -28.894 0.119 1.00 25.78 330 VAL B N 1
ATOM 5369 C CA . VAL B 1 330 ? -48.055 -27.851 -0.237 1.00 27.69 330 VAL B CA 1
ATOM 5370 C C . VAL B 1 330 ? -49.504 -28.222 0.120 1.00 27.82 330 VAL B C 1
ATOM 5371 O O . VAL B 1 330 ? -50.274 -27.367 0.551 1.00 27.45 330 VAL B O 1
ATOM 5375 N N . LEU B 1 331 ? -49.868 -29.491 -0.038 1.00 27.35 331 LEU B N 1
ATOM 5376 C CA . LEU B 1 331 ? -51.225 -29.920 0.274 1.00 28.01 331 LEU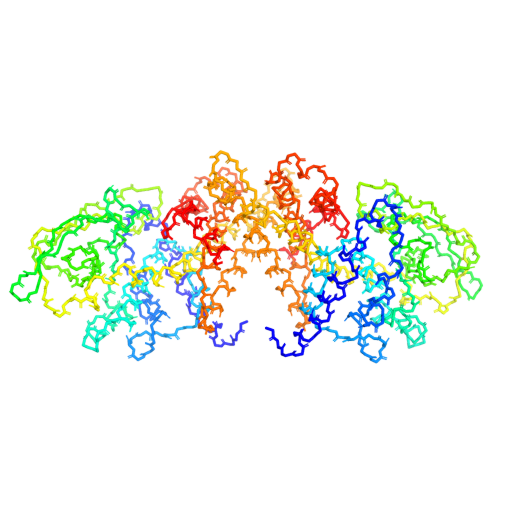 B CA 1
ATOM 5377 C C . LEU B 1 331 ? -51.451 -30.241 1.753 1.00 29.02 331 LEU B C 1
ATOM 5378 O O . LEU B 1 331 ? -52.521 -30.712 2.133 1.00 29.23 331 LEU B O 1
ATOM 5383 N N . GLY B 1 332 ? -50.451 -29.968 2.588 1.00 29.53 332 GLY B N 1
ATOM 5384 C CA . GLY B 1 332 ? -50.576 -30.250 4.005 1.00 27.93 332 GLY B CA 1
ATOM 5385 C C . GLY B 1 332 ? -50.957 -31.701 4.226 1.00 29.29 332 GLY B C 1
ATOM 5386 O O . GLY B 1 332 ? -50.490 -32.591 3.512 1.00 27.17 332 GLY B O 1
ATOM 5387 N N . GLY B 1 333 ? -51.814 -31.946 5.209 1.00 30.78 333 GLY B N 1
ATOM 5388 C CA . GLY B 1 333 ? -52.234 -33.306 5.475 1.00 30.78 333 GLY B CA 1
ATOM 5389 C C . GLY B 1 333 ? -52.747 -34.019 4.236 1.00 32.54 333 GLY B C 1
ATOM 5390 O O . GLY B 1 333 ? -52.444 -35.197 4.024 1.00 34.93 333 GLY B O 1
ATOM 5391 N N . TYR B 1 334 ? -53.508 -33.316 3.400 1.00 31.14 334 TYR B N 1
ATOM 5392 C CA . TYR B 1 334 ? -54.058 -33.934 2.194 1.00 30.26 334 TYR B CA 1
ATOM 5393 C C . TYR B 1 334 ? -53.007 -34.470 1.231 1.00 29.40 334 TYR B C 1
ATOM 5394 O O . TYR B 1 334 ? -53.292 -35.351 0.423 1.00 30.00 334 TYR B O 1
ATOM 5403 N N . GLY B 1 335 ? -51.791 -33.946 1.308 1.00 28.52 335 GLY B N 1
ATOM 5404 C CA . GLY B 1 335 ? -50.744 -34.429 0.426 1.00 30.20 335 GLY B CA 1
ATOM 5405 C C . GLY B 1 335 ? -50.330 -35.834 0.824 1.00 31.53 335 GLY B C 1
ATOM 5406 O O . GLY B 1 335 ? -49.641 -36.543 0.094 1.00 31.10 335 GLY B O 1
ATOM 5407 N N . TYR B 1 336 ? -50.770 -36.242 2.002 1.00 32.11 336 TYR B N 1
ATOM 5408 C CA . TYR B 1 336 ? -50.440 -37.553 2.508 1.00 33.12 336 TYR B CA 1
ATOM 5409 C C . TYR B 1 336 ? -51.597 -38.509 2.209 1.00 32.91 336 TYR B C 1
ATOM 5410 O O . TYR B 1 336 ? -51.478 -39.722 2.411 1.00 30.52 336 TYR B O 1
ATOM 5419 N N . HIS B 1 337 ? -52.710 -37.957 1.724 1.00 32.11 337 HIS B N 1
ATOM 5420 C CA . HIS B 1 337 ? -53.899 -38.760 1.423 1.00 33.37 337 HIS B CA 1
ATOM 5421 C C . HIS B 1 337 ? -53.868 -39.337 0.016 1.00 33.40 337 HIS B C 1
ATOM 5422 O O . HIS B 1 337 ? -53.581 -38.634 -0.947 1.00 33.22 337 HIS B O 1
ATOM 5429 N N . ARG B 1 338 ? -54.174 -40.626 -0.088 1.00 34.47 338 ARG B N 1
ATOM 5430 C CA . ARG B 1 338 ? -54.174 -41.326 -1.364 1.00 35.25 338 ARG B CA 1
ATOM 5431 C C . ARG B 1 338 ? -55.038 -40.659 -2.438 1.00 34.56 338 ARG B C 1
ATOM 5432 O O . ARG B 1 338 ? -54.687 -40.667 -3.615 1.00 34.07 338 ARG B O 1
ATOM 5440 N N . ASP B 1 339 ? -56.164 -40.082 -2.039 1.00 34.36 339 ASP B N 1
ATOM 5441 C CA . ASP B 1 339 ? -57.055 -39.438 -2.999 1.00 34.31 339 ASP B CA 1
ATOM 5442 C C . ASP B 1 339 ? -56.468 -38.218 -3.712 1.00 34.52 339 ASP B C 1
ATOM 5443 O O . ASP B 1 339 ? -57.048 -37.748 -4.688 1.00 33.15 339 ASP B O 1
ATOM 5448 N N . TYR B 1 340 ? -55.335 -37.699 -3.239 1.00 34.40 340 TYR B N 1
ATOM 5449 C CA . TYR B 1 340 ? -54.738 -36.515 -3.864 1.00 33.94 340 TYR B CA 1
ATOM 5450 C C . TYR B 1 340 ? -53.546 -36.755 -4.782 1.00 34.48 340 TYR B C 1
ATOM 5451 O O . TYR B 1 340 ? -52.924 -35.800 -5.264 1.00 35.78 340 TYR B O 1
ATOM 5460 N N . ARG B 1 341 ? -53.223 -38.024 -5.008 1.00 33.53 341 ARG B N 1
ATOM 5461 C CA . ARG B 1 341 ? -52.138 -38.428 -5.905 1.00 33.06 341 ARG B CA 1
ATOM 5462 C C . ARG B 1 341 ? -50.690 -37.995 -5.658 1.00 31.41 341 ARG B C 1
ATOM 5463 O O . ARG B 1 341 ? -49.778 -38.734 -6.023 1.00 31.87 341 ARG B O 1
ATOM 5471 N N . VAL B 1 342 ? -50.448 -36.820 -5.082 1.00 28.12 342 VAL B N 1
ATOM 5472 C CA . VAL B 1 342 ? -49.058 -36.430 -4.867 1.00 29.06 342 VAL B CA 1
ATOM 5473 C C . VAL B 1 342 ? -48.281 -37.441 -4.036 1.00 29.21 342 VAL B C 1
ATOM 5474 O O . VAL B 1 342 ? -47.078 -37.586 -4.235 1.00 30.24 342 VAL B O 1
ATOM 5478 N N . GLU B 1 343 ? -48.956 -38.149 -3.127 1.00 29.76 343 GLU B N 1
ATOM 5479 C CA . GLU B 1 343 ? -48.280 -39.148 -2.297 1.00 31.08 343 GLU B CA 1
ATOM 5480 C C . GLU B 1 343 ? -47.815 -40.317 -3.158 1.00 31.41 343 GLU B C 1
ATOM 5481 O O . GLU B 1 343 ? -46.781 -40.937 -2.885 1.00 31.55 343 GLU B O 1
ATOM 5487 N N . ARG B 1 344 ? -48.576 -40.610 -4.205 1.00 30.83 344 ARG B N 1
ATOM 5488 C CA . ARG B 1 344 ? -48.219 -41.693 -5.112 1.00 32.63 344 ARG B CA 1
ATOM 5489 C C . ARG B 1 344 ? -46.978 -41.289 -5.924 1.00 33.97 344 ARG B C 1
ATOM 5490 O O . ARG B 1 344 ? -46.108 -42.123 -6.200 1.00 34.67 344 ARG B O 1
ATOM 5498 N N . TYR B 1 345 ? -46.890 -40.010 -6.292 1.00 32.47 345 TYR B N 1
ATOM 5499 C CA . TYR B 1 345 ? -45.744 -39.526 -7.058 1.00 31.90 345 TYR B CA 1
ATOM 5500 C C . TYR B 1 345 ? -44.488 -39.552 -6.195 1.00 31.47 345 TYR B C 1
ATOM 5501 O O . TYR B 1 345 ? -43.403 -39.891 -6.671 1.00 31.72 345 TYR B O 1
ATOM 5510 N N . TYR B 1 346 ? -44.641 -39.197 -4.922 1.00 29.88 346 TYR B N 1
ATOM 5511 C CA . TYR B 1 346 ? -43.521 -39.196 -3.988 1.00 28.85 346 TYR B CA 1
ATOM 5512 C C . TYR B 1 346 ? -42.903 -40.594 -3.890 1.00 29.03 346 TYR B C 1
ATOM 5513 O O . TYR B 1 346 ? -41.684 -40.739 -3.929 1.00 28.75 346 TYR B O 1
ATOM 5522 N N . ARG B 1 347 ? -43.756 -41.614 -3.764 1.00 30.36 347 ARG B N 1
ATOM 5523 C CA . ARG B 1 347 ? -43.313 -43.003 -3.653 1.00 29.08 347 ARG B CA 1
ATOM 5524 C C . ARG B 1 347 ? -42.631 -43.485 -4.927 1.00 30.45 347 ARG B C 1
ATOM 5525 O O . ARG B 1 347 ? -41.621 -44.186 -4.862 1.00 30.91 347 ARG B O 1
ATOM 5533 N N . ASP B 1 348 ? -43.180 -43.106 -6.081 1.00 29.23 348 ASP B N 1
ATOM 5534 C CA . ASP B 1 348 ? -42.605 -43.507 -7.358 1.00 29.80 348 ASP B CA 1
ATOM 5535 C C . ASP B 1 348 ? -41.284 -42.798 -7.642 1.00 30.72 348 ASP B C 1
ATOM 5536 O O . ASP B 1 348 ? -40.355 -43.401 -8.182 1.00 32.33 348 ASP B O 1
ATOM 5541 N N . ALA B 1 349 ? -41.201 -41.518 -7.285 1.00 30.36 349 ALA B N 1
ATOM 5542 C CA . ALA B 1 349 ? -39.997 -40.726 -7.534 1.00 30.39 349 ALA B CA 1
ATOM 5543 C C . ALA B 1 349 ? -38.697 -41.367 -7.047 1.00 30.01 349 ALA B C 1
ATOM 5544 O O . ALA B 1 349 ? -37.732 -41.497 -7.801 1.00 29.77 349 ALA B O 1
ATOM 5546 N N . LYS B 1 350 ? -38.684 -41.770 -5.785 1.00 30.39 350 LYS B N 1
ATOM 5547 C CA . LYS B 1 350 ? -37.506 -42.361 -5.181 1.00 29.36 350 LYS B CA 1
ATOM 5548 C C . LYS B 1 350 ? -36.830 -43.451 -6.000 1.00 28.87 350 LYS B C 1
ATOM 5549 O O . LYS B 1 350 ? -35.605 -43.499 -6.073 1.00 28.48 350 LYS B O 1
ATOM 5555 N N . VAL B 1 351 ? -37.616 -44.318 -6.628 1.00 28.50 351 VAL B N 1
ATOM 5556 C CA . VAL B 1 351 ? -37.026 -45.413 -7.389 1.00 29.16 351 VAL B CA 1
ATOM 5557 C C . VAL B 1 351 ? -36.239 -45.001 -8.629 1.00 29.42 351 VAL B C 1
ATOM 5558 O O . VAL B 1 351 ? -35.394 -45.766 -9.093 1.00 30.85 351 VAL B O 1
ATOM 5562 N N . THR B 1 352 ? -36.490 -43.802 -9.157 1.00 29.54 352 THR B N 1
ATOM 5563 C CA . THR B 1 352 ? -35.764 -43.349 -10.350 1.00 29.44 352 THR B CA 1
ATOM 5564 C C . THR B 1 352 ? -34.284 -43.140 -10.054 1.00 29.19 352 THR B C 1
ATOM 5565 O O . THR B 1 352 ? -33.468 -43.056 -10.975 1.00 28.62 352 THR B O 1
ATOM 5569 N N . GLU B 1 353 ? -33.945 -43.058 -8.769 1.00 28.02 353 GLU B N 1
ATOM 5570 C CA . GLU B 1 353 ? -32.554 -42.888 -8.348 1.00 29.29 353 GLU B CA 1
ATOM 5571 C C . GLU B 1 353 ? -31.867 -44.256 -8.259 1.00 29.90 353 GLU B C 1
ATOM 5572 O O . GLU B 1 353 ? -30.661 -44.337 -8.030 1.00 31.41 353 GLU B O 1
ATOM 5578 N N . ILE B 1 354 ? -32.640 -45.322 -8.449 1.00 29.97 354 ILE B N 1
ATOM 5579 C CA . ILE B 1 354 ? -32.115 -46.673 -8.335 1.00 30.59 354 ILE B CA 1
ATOM 5580 C C . ILE B 1 354 ? -32.006 -47.472 -9.636 1.00 33.66 354 ILE B C 1
ATOM 5581 O O . ILE B 1 354 ? -30.915 -47.914 -10.006 1.00 33.26 354 ILE B O 1
ATOM 5586 N N . TYR B 1 355 ? -33.128 -47.670 -10.326 1.00 34.64 355 TYR B N 1
ATOM 5587 C CA . TYR B 1 355 ? -33.101 -48.462 -11.550 1.00 36.43 355 TYR B CA 1
ATOM 5588 C C . TYR B 1 355 ? -32.530 -47.716 -12.749 1.00 35.77 355 TYR B C 1
ATOM 5589 O O . TYR B 1 355 ? -32.460 -46.492 -12.757 1.00 36.01 355 TYR B O 1
ATOM 5598 N N . GLU B 1 356 ? -32.080 -48.484 -13.737 1.00 36.14 356 GLU B N 1
ATOM 5599 C CA . GLU B 1 356 ? -31.483 -47.956 -14.959 1.00 35.45 356 GLU B CA 1
ATOM 5600 C C . GLU B 1 356 ? -30.141 -47.311 -14.618 1.00 34.18 356 GLU B C 1
ATOM 5601 O O . GLU B 1 356 ? -29.668 -46.413 -15.324 1.00 33.00 356 GLU B O 1
ATOM 5607 N N . GLY B 1 357 ? -29.527 -47.792 -13.536 1.00 32.82 357 GLY B N 1
ATOM 5608 C CA . GLY B 1 357 ? -28.249 -47.257 -13.091 1.00 31.24 357 GLY B CA 1
ATOM 5609 C C . GLY B 1 357 ? -28.442 -46.324 -11.902 1.00 31.58 357 GLY B C 1
ATOM 5610 O O . GLY B 1 357 ? -28.957 -45.213 -12.057 1.00 29.61 357 GLY B O 1
ATOM 5611 N N . THR B 1 358 ? -28.042 -46.774 -10.713 1.00 30.02 358 THR B N 1
ATOM 5612 C CA . THR B 1 358 ? -28.186 -45.962 -9.510 1.00 30.11 358 THR B CA 1
ATOM 5613 C C . THR B 1 358 ? -27.472 -44.622 -9.659 1.00 30.02 358 THR B C 1
ATOM 5614 O O . THR B 1 358 ? -26.611 -44.455 -10.534 1.00 29.23 358 THR B O 1
ATOM 5618 N N . SER B 1 359 ? -27.833 -43.672 -8.797 1.00 28.23 359 SER B N 1
ATOM 5619 C CA . SER B 1 359 ? -27.206 -42.353 -8.818 1.00 27.81 359 SER B CA 1
ATOM 5620 C C . SER B 1 359 ? -25.690 -42.494 -8.625 1.00 27.79 359 SER B C 1
ATOM 5621 O O . SER B 1 359 ? -24.910 -41.757 -9.237 1.00 29.11 359 SER B O 1
ATOM 5624 N N . GLU B 1 360 ? -25.269 -43.449 -7.795 1.00 26.52 360 GLU B N 1
ATOM 5625 C CA . GLU B 1 360 ? -23.838 -43.674 -7.581 1.00 26.47 360 GLU B CA 1
ATOM 5626 C C . GLU B 1 360 ? -23.186 -44.098 -8.893 1.00 27.41 360 GLU B C 1
ATOM 5627 O O . GLU B 1 360 ? -22.148 -43.550 -9.283 1.00 27.51 360 GLU B O 1
ATOM 5633 N N . ILE B 1 361 ? -23.795 -45.068 -9.578 1.00 26.37 361 ILE B N 1
ATOM 5634 C CA . ILE B 1 361 ? -23.255 -45.530 -10.850 1.00 26.55 361 ILE B CA 1
ATOM 5635 C C . ILE B 1 361 ? -23.283 -44.416 -11.909 1.00 28.28 361 ILE B C 1
ATOM 5636 O O . ILE B 1 361 ? -22.346 -44.286 -12.705 1.00 29.90 361 ILE B O 1
ATOM 5641 N N . GLN B 1 362 ? -24.335 -43.600 -11.917 1.00 26.88 362 GLN B N 1
ATOM 5642 C CA . GLN B 1 362 ? -24.393 -42.512 -12.883 1.00 27.65 362 GLN B CA 1
ATOM 5643 C C . GLN B 1 362 ? -23.197 -41.587 -12.625 1.00 28.97 362 GLN B C 1
ATOM 5644 O O . GLN B 1 362 ? -22.608 -41.040 -13.560 1.00 28.67 362 GLN B O 1
ATOM 5650 N N . ARG B 1 363 ? -22.820 -41.424 -11.360 1.00 28.84 363 ARG B N 1
ATOM 5651 C CA . ARG B 1 363 ? -21.680 -40.565 -11.058 1.00 30.48 363 ARG B CA 1
ATOM 5652 C C . ARG B 1 363 ? -20.369 -41.167 -11.559 1.00 31.11 363 ARG B C 1
ATOM 5653 O O . ARG B 1 363 ? -19.521 -40.451 -12.097 1.00 29.83 363 ARG B O 1
ATOM 5661 N N . LEU B 1 364 ? -20.209 -42.480 -11.410 1.00 31.54 364 LEU B N 1
ATOM 5662 C CA . LEU B 1 364 ? -18.999 -43.135 -11.890 1.00 32.37 364 LEU B CA 1
ATOM 5663 C C . LEU B 1 364 ? -18.887 -42.949 -13.399 1.00 31.73 364 LEU B C 1
ATOM 5664 O O . LEU B 1 364 ? -17.816 -42.638 -13.913 1.00 32.43 364 LEU B O 1
ATOM 5669 N N . VAL B 1 365 ? -19.998 -43.135 -14.104 1.00 29.76 365 VAL B N 1
ATOM 5670 C CA . VAL B 1 365 ? -20.009 -42.983 -15.556 1.00 29.08 365 VAL B CA 1
ATOM 5671 C C . VAL B 1 365 ? -19.647 -41.561 -15.962 1.00 29.32 365 VAL B C 1
ATOM 5672 O O . VAL B 1 365 ? -18.808 -41.352 -16.841 1.00 28.36 365 VAL B O 1
ATOM 5676 N N . ILE B 1 366 ? -20.281 -40.586 -15.314 1.00 30.86 366 ILE B N 1
ATOM 5677 C CA . ILE B 1 366 ? -20.021 -39.180 -15.601 1.00 31.00 366 ILE B CA 1
ATOM 5678 C C . ILE B 1 366 ? -18.539 -38.850 -15.405 1.00 30.70 366 ILE B C 1
ATOM 5679 O O . ILE B 1 366 ? -17.890 -38.306 -16.301 1.00 31.06 366 ILE B O 1
ATOM 5684 N N . ALA B 1 367 ? -18.001 -39.183 -14.241 1.00 30.91 367 ALA B N 1
ATOM 5685 C CA . ALA B 1 367 ? -16.595 -38.910 -13.965 1.00 30.76 367 ALA B CA 1
ATOM 5686 C C . ALA B 1 367 ? -15.710 -39.609 -14.999 1.00 31.83 367 ALA B C 1
ATOM 5687 O O . ALA B 1 367 ? -14.764 -39.018 -15.522 1.00 33.34 367 ALA B O 1
ATOM 5689 N N . ARG B 1 368 ? -16.024 -40.862 -15.301 1.00 32.23 368 ARG B N 1
ATOM 5690 C CA . ARG B 1 368 ? -15.242 -41.613 -16.270 1.00 35.58 368 ARG B CA 1
ATOM 5691 C C . ARG B 1 368 ? -15.214 -40.857 -17.596 1.00 35.71 368 ARG B C 1
ATOM 5692 O O . ARG B 1 368 ? -14.151 -40.670 -18.189 1.00 35.83 368 ARG B O 1
ATOM 5700 N N . GLU B 1 369 ? -16.384 -40.409 -18.047 1.00 35.07 369 GLU B N 1
ATOM 5701 C CA . GLU B 1 369 ? -16.490 -39.665 -19.298 1.00 34.44 369 GLU B CA 1
ATOM 5702 C C . GLU B 1 369 ? -15.713 -38.354 -19.252 1.00 34.95 369 GLU B C 1
ATOM 5703 O O . GLU B 1 369 ? -15.036 -37.988 -20.215 1.00 34.43 369 GLU B O 1
ATOM 5709 N N . LEU B 1 370 ? -15.802 -37.648 -18.130 1.00 35.11 370 LEU B N 1
ATOM 5710 C CA . LEU B 1 370 ? -15.112 -36.371 -17.995 1.00 34.76 370 LEU B CA 1
ATOM 5711 C C . LEU B 1 370 ? -13.606 -36.508 -18.136 1.00 36.19 370 LEU B C 1
ATOM 5712 O O . LEU B 1 370 ? -12.951 -35.597 -18.637 1.00 38.08 370 LEU B O 1
ATOM 5717 N N . TYR B 1 371 ? -13.059 -37.639 -17.695 1.00 36.36 371 TYR B N 1
ATOM 5718 C CA . TYR B 1 371 ? -11.617 -37.860 -17.753 1.00 38.06 371 TYR B CA 1
ATOM 5719 C C . TYR B 1 371 ? -11.173 -38.788 -18.883 1.00 41.52 371 TYR B C 1
ATOM 5720 O O . TYR B 1 371 ? -10.102 -39.392 -18.818 1.00 39.19 371 TYR B O 1
ATOM 5729 N N . ARG B 1 372 ? -11.990 -38.884 -19.925 1.00 46.30 372 ARG B N 1
ATOM 5730 C CA . ARG B 1 372 ? -11.681 -39.749 -21.054 1.00 51.15 372 ARG B CA 1
ATOM 5731 C C . ARG B 1 372 ? -10.477 -39.277 -21.857 1.00 52.82 372 ARG B C 1
ATOM 5732 O O . ARG B 1 372 ? -9.845 -38.276 -21.464 1.00 55.11 372 ARG B O 1
#

Sequence (740 aa):
LTQEQRLVLDAVRRVAREVLYPLAPEYDRKAEYPWPQLKALAELGLLGMTTPEEWGGVGLDSVTWALALEELAAADPSVAVIVSVTSGLPQYMLLRFGSEAQKRRYLVPLARGEWIGAFCLTEPQAGSDAKSLRAEARRVKGGFVLNGVKSWITSAGHAHLYVVMARTEKGISAFLVEKGTPGLSFGRPEEKMGLHAAHTAEVRLEEVFVPEENLLGEEGRGLAYALAGLDSGRVGVAAQAVGIARGAFEIAKAYAEEREQFGKKLKEHQAIAFKIADMHVKIAAARALVLEAARKKDRGERFTLEASAAKLFASAAAVEVTREAVQVLGGYGYHRDYRVERYYRDAKVTEIYEGTSEIQRLVIARELYRLTQEQRLVLDAVRRVAREVLYPLAPEYDRKAEYPWPQLKALAELGLLGMTTPEEWGGVGLDSVTWALALEELAAADPSVAVIVSVTSGLPQYMLLRFGSEAQKRRYLVPLARGEWIGAFCLTEPQAGSDAKSLRAEARRVKGGFVLNGVKSWITSAGHAHLYVVMARTEKGISAFLVEKGTPGLSFGRPEEKMGLHAAHTAEVRLEEVFVPEENLLGEEGRGLAYALAGLDSGRVGVAAQAVGIARGAFEIAKAYAEEREQFGKKLKEHQAIAFKIADMHVKIAAARALVLEAARKKDRGERFTLEASAAKLFASAAAVEVTREAVQVLGGYGYHRDYRVERYYRDAKVTEIYEGTSEIQRLVIARELYR

Solvent-accessible surface area: 30912 Å² total; per-residue (Å²): 102,82,149,109,31,124,109,25,9,54,23,0,77,132,10,0,123,116,38,0,87,71,51,4,57,80,19,11,136,111,47,62,10,0,118,64,0,2,139,20,0,16,132,81,13,6,0,0,0,51,1,50,137,141,27,17,8,48,44,33,55,5,18,2,15,1,28,0,0,8,16,0,0,8,7,1,2,0,0,0,9,0,0,19,31,0,4,18,24,1,1,45,0,0,51,138,49,13,58,116,75,16,24,135,156,6,0,5,13,0,0,123,13,112,55,7,0,0,35,0,27,42,8,98,76,3,45,81,83,15,151,55,4,161,2,109,4,120,130,31,157,65,1,0,7,1,41,26,56,0,14,147,4,21,0,6,20,49,0,57,0,0,0,0,0,0,86,11,179,146,15,13,0,0,0,0,3,56,100,68,33,110,35,20,48,51,13,215,64,66,176,43,120,6,13,49,1,1,26,14,1,53,0,99,6,132,98,0,86,3,42,84,127,13,24,0,28,132,40,29,137,0,24,36,20,2,90,32,2,37,21,12,20,12,0,1,3,0,1,2,0,2,0,5,1,34,5,0,22,79,37,0,55,56,37,0,52,133,89,92,88,188,72,104,68,18,48,90,52,110,71,26,8,32,47,0,0,46,2,32,9,49,8,12,0,1,62,10,6,4,24,66,0,0,96,48,54,76,143,72,80,129,23,18,28,32,0,0,2,0,0,9,32,0,0,30,4,0,37,84,0,0,163,54,0,25,111,5,4,40,65,94,0,190,86,145,104,82,48,0,27,17,4,98,47,0,0,84,43,1,34,90,51,48,19,33,10,98,39,0,51,52,10,0,8,148,22,26,35,195,85,82,162,108,31,122,113,28,12,65,36,0,80,144,8,0,128,113,40,0,79,80,50,3,39,50,14,12,129,121,47,64,10,0,91,59,0,2,137,28,0,16,150,84,13,8,1,0,0,52,0,40,136,131,41,23,8,48,40,40,55,6,16,2,17,1,25,0,0,7,11,0,0,9,7,1,4,0,0,0,6,0,0,18,25,0,3,16,19,0,1,38,0,0,42,141,62,13,55,101,56,13,26,141,100,0,0,35,12,0,0,131,15,109,60,7,0,0,31,0,26,45,14,81,147,9,42,78,81,15,162,49,1,174,5,117,4,113,152,54,211,55,4,5,14,2,40,24,61,0,11,145,4,23,1,8,20,52,0,56,0,0,0,1,0,1,84,13,155,147,18,12,0,0,0,0,2,44,100,70,30,112,34,23,47,58,11,222,70,63,182,48,122,6,15,47,1,1,28,11,2,39,0,106,8,133,92,0,92,2,44,107,107,14,26,0,28,118,27,30,137,0,26,35,15,1,90,39,2,31,22,14,20,16,0,0,2,0,1,4,0,2,0,4,1,36,6,0,18,84,37,0,54,55,38,0,57,126,89,95,84,185,72,101,78,20,44,93,48,111,71,25,10,34,50,0,0,41,2,32,7,47,6,13,0,1,63,11,5,4,29,61,0,0,100,50,50,77,137,74,76,139,22,13,34,35,0,0,2,0,1,7,32,0,0,30,4,0,37,81,0,0,164,46,0,25,109,5,2,43,63,96,0,189,90,105,100,74,43,0,25,16,3,102,44,0,0,85,39,2,34,92,52,44,19,31,11,95,40,0,52,78,10,0,8,144,19,29,37,206

Nearest PDB structures (foldseek):
  2dvl-assembly1_A  TM=1.003E+00  e=2.019E-60  Thermus thermophilus HB8
  2vig-assembly1_D  TM=9.846E-01  e=1.879E-37  Homo sapiens
  4m9a-assembly1_A  TM=9.676E-01  e=2.301E-36  Burkholderia thailandensis E264
  4kto-assembly1_D  TM=9.719E-01  e=1.586E-32  Sinorhizobium meliloti 1021
  5zw0-assembly1_B-2  TM=9.583E-01  e=4.925E-25  Prodigiosinella confusarubida

Secondary structure (DSSP, 8-state):
--HHHHHHHHHHHHHIIIIIHHHHHHHHHTT---HHHHHHHHHTTGGGTTS-GGGTS----HHHHHHHHHHHHHH-HHHHHHHHHHTSHHHHHHHHH--HHHIIIIIHHHHTTSS-EEEE---SS-SS-GGG---EEEEETTEEEEEEEEEEEETTTT-SEEEEEEEETTEEEEEEEETT-TTEEEPPPP--SS-TTS-EEEEEEEEEEEEGGGEESSTT-HHHHHHHHHHHHHHHHHHHHHHHHHHHHHHHHHHHHH-EETTEEGGGSHHHHHHHHHHHHHHHHHHHHHHHHHHHHHTT---HHHHHHHHHHHHHHHHHHHHHHHHHTGGGGGSGGGSHHHHHHHHHGGGTTTS-HHHHHHHHHHHHH-/--HHHHHHHHHHHHHIIIIIHHHHHHHHHTT---HHHHHHHHTTTGGGTTS-GGGTS----HHHHHHHHHHHHHH-HHHHHHHHHHTSHHHHHHHHHS-HHHIIIIIHHHHTTSS-EEEE--BTTBSS-GGG---EEEEETTEEEEEEEEEEEETTTT-SEEEEEEEETTEEEEEEEETT-TTEEE-PPPP-SS-TTS-EEEEEEEEEEEEGGGEESSTT-HHHHHHHHHHHHHHHHHHHHHHHHHHHHHHHHHHHHH-EETTEEGGGSHHHHHHHHHHHHHHHHHHHHHHHHHHHHHTT---HHHHHHHHHHHHHHHHHHHHHHHHHTGGGGGSGGGSHHHHHHHHHHTTTTTS-HHHHHHHHHHHHT-

CATH classification: 1.10.540.10 (+2 more: 2.40.110.10, 1.20.140.10)

B-factor: mean 41.75, std 13.0, range [16.25, 88.71]